Protein 7L79 (pdb70)

B-factor: mean 54.46, std 20.37, range [23.33, 165.48]

CATH classification: 2.60.40.10 (+1 more: 2.60.40.10)

Foldseek 3Di:
DWAKAKDAAAEAAFQAKDKMKIKIADDQQQQWKKWKWWQAPPDGIDTAWIARQNVGDTGGDPVQVPFKGKGKDQDDPDRGIIMIMIMGGRDDQVRFTWMKMFIADRPQRVHDDGDYIYPTYTYHHAPDDFDAWDKDKFAAADPDDDPWKGKIWIKTDFGDDDDKDKDKPVPPDDPFKDWDDWDQDPNRGIITIIMGIGTPVCQAPDWMWMWMADPVNRDTDIDTHHYDD/DKAKEKPDQEAAEAFQAKDKIKIFIPWFQFQQKWKWFDAPPDDTHTQDGSQFHGDPPHDPQWGKDDHTTMIMIMGRRHDPVRFGKMKMWGDSDPPIDIYPIYGYAYDDDFFFWDKDKDWADPVVLVVWKTKIKIKTPFGDDPDKDKWKAFVHNTDPPQKDKDKDDQDPPSSTIMMMMIRMDTSVVVVVTFKIKMWMDDPPDPDIDIDIDTVPDD/DWAKAKDAAEEAAFQAKDKMKIKIFDDQQQQWKKWKWWQAPPDGIDTAWIFRQNVTRIDGDPVCVPFKDKGKADDPVDRGIIMIMIMGGRDDQVRFTWMKMFTADPPVRVHDDGDDIYPTYGYGHAPDDFDAWDKDWFAWPDALPPFAKIKIWIKTDFGDDDDKDKDKPNPPDDPQKDKDDWDQDPNRGIITMIMGIGTSNCAVVDWIWMWIAGPSNRDTDIGTHHHDD/DKAKAKDDQEAADAQQAKDKIKIFIPWFQFQQKWKWWDAPPDDIDTADGSQFRGDPPHDPQWGKHDGTTMIMIMRGGDDDVRQGKMKMWGDSDPPIDIYPIHGYAHDDPFFFWDKDKDWADPVCLVVFKTKIKIKTPFGDDPDKDKWKAFVHHTDPDQKDKDKDQQDPPRRGIMMMMIGMDTSVVVVVTWKIKMWMDDPPDPDIDIDIDTPPDD

Radius of gyration: 44.67 Å; Cα contacts (8 Å, |Δi|>4): 2335; chains: 4; bounding box: 60×96×119 Å

Nearest PDB structures (foldseek):
  7ll1-assembly1_H  TM=9.710E-01  e=4.798E-39  Homo sapiens
  5jxa-assembly1_H  TM=9.216E-01  e=2.874E-33  Homo sapiens
  6ol5-assembly1_H  TM=9.231E-01  e=3.135E-31  Homo sapiens
  5tpp-assembly1_H  TM=8.191E-01  e=1.118E-31  Homo sapiens
  5tqa-assembly2_A  TM=5.759E-01  e=7.400E-32  Homo sapiens

Solvent-accessible surface area: 39904 Å² total; per-residue (Å²): 170,29,102,8,86,14,26,44,80,39,88,64,75,48,34,28,52,0,63,1,30,2,125,3,28,40,23,67,1,39,76,36,10,0,1,0,1,3,23,22,116,77,158,18,21,43,12,0,0,26,0,38,2,91,70,24,91,68,94,31,11,149,130,1,100,79,52,4,42,4,134,66,86,62,63,200,193,54,76,40,82,6,16,1,36,0,29,0,125,70,1,112,101,87,1,20,9,55,1,4,0,1,9,0,15,102,69,57,56,92,17,2,2,2,36,45,33,0,104,7,2,44,3,27,11,7,84,39,91,79,87,22,14,49,8,16,24,3,17,24,27,56,162,42,129,30,81,67,54,5,1,0,0,0,2,0,8,34,0,6,14,69,92,23,82,26,49,3,25,92,42,94,38,99,93,32,43,19,58,4,63,26,30,62,26,130,63,8,23,19,7,16,5,0,0,0,35,5,74,46,95,32,27,51,110,91,76,12,52,0,22,3,35,0,160,54,35,123,26,144,46,92,69,101,3,92,42,134,143,157,7,93,8,74,6,62,56,72,41,32,24,18,44,76,50,81,79,5,58,4,43,0,107,1,54,75,118,0,64,145,25,0,1,0,1,4,12,41,117,88,131,22,4,75,8,0,0,44,28,0,72,39,97,8,141,75,11,43,96,29,0,50,7,56,33,72,12,98,84,0,34,0,43,2,144,25,2,86,78,78,0,31,12,50,1,9,0,2,0,11,90,93,102,27,7,23,23,4,106,11,0,67,6,2,48,103,73,103,68,22,41,12,51,7,18,11,1,25,13,15,72,86,2,44,160,80,41,40,0,0,0,0,0,0,0,6,42,1,0,8,68,106,28,116,6,58,6,53,3,73,121,56,110,41,103,86,49,44,64,71,13,38,22,135,37,56,85,184,46,17,6,3,1,6,5,0,20,0,51,18,65,85,70,44,13,105,136,56,93,46,0,8,0,36,0,73,14,128,30,36,126,66,80,35,79,76,48,15,54,70,70,90,115,188,29,111,11,91,11,29,44,84,40,85,72,68,60,31,39,43,4,63,0,24,0,120,4,30,42,21,70,3,45,81,32,11,0,0,0,1,4,24,9,107,89,135,18,20,43,10,1,0,28,1,42,2,88,63,27,92,63,92,28,13,145,131,1,101,75,53,4,56,6,145,62,81,72,51,199,197,24,85,42,84,6,17,0,34,1,44,1,106,64,1,111,78,82,1,26,6,57,2,4,0,1,12,0,15,98,66,62,56,87,16,2,2,3,33,47,29,2,98,9,0,48,3,24,6,4,85,26,90,83,88,20,11,44,10,21,21,4,17,6,46,24,101,51,132,65,74,44,77,0,0,0,0,0,3,0,12,35,0,8,17,68,87,21,66,31,44,4,40,91,46,92,36,106,93,29,41,24,58,5,55,28,42,50,28,129,63,7,30,22,12,17,4,0,0,0,26,7,76,0,77,24,6,84,116,99,68,8,50,0,16,1,40,0,150,53,26,145,34,149,48,61,61,92,4,95,63,99,134,174,5,82,9,76,11,55,58,77,47,36,35,14,45,82,50,88,86,3,58,2,55,1,110,1,54,73,117,0,71,123,24,0,0,0,2,6,14,47,118,84,132,20,6,82,7,0,0,41,10,3,65,31,96,8,144,77,9,44,121,44,0,24,7,59,40,79,15,91,79,2,33,0,22,1,139,24,0,83,75,80,2,32,13,44,1,12,0,2,0,10,85,99,102,35,7,16,22,4,103,10,2,68,4,7,56,99,71,107,61,18,43,12,54,6,22,22,0,43,4,8,82,89,2,44,199,67,40,29,0,1,0,0,0,0,0,9,45,0,2,24,65,94,33,99,3,63,5,49,2,74,124,54,105,43,109,84,49,47,64,70,15,32,16,106,37,43,118,174,33,15,6,3,1,7,5,0,26,0,52,18,58,87,81,44,9,97,141,37,108,41,0,8,0,42,0,77,10,134,32,40,124,67,78,39,74,90,60,33,50,80,83,134,140

Structure (mmCIF, N/CA/C/O backbone):
data_7L79
#
_entry.id   7L79
#
_cell.length_a   62.792
_cell.length_b   135.950
_cell.length_c   136.908
_cell.angle_alpha   90.000
_cell.angle_beta   90.000
_cell.angle_gamma   90.000
#
_symmetry.space_group_name_H-M   'P 21 21 21'
#
loop_
_entity.id
_entity.type
_entity.pdbx_description
1 polymer 'Heavy chain of VRC40.01'
2 polymer 'Light chain of VRC40.01'
3 non-polymer 'ZINC ION'
4 water water
#
loop_
_atom_site.group_PDB
_atom_site.id
_atom_site.type_symbol
_atom_site.label_atom_id
_atom_site.label_alt_id
_atom_site.label_comp_id
_atom_site.label_asym_id
_atom_site.label_entity_id
_atom_site.label_seq_id
_atom_site.pdbx_PDB_ins_code
_atom_site.Cartn_x
_atom_site.Cartn_y
_atom_site.Cartn_z
_atom_site.occupancy
_atom_site.B_iso_or_equiv
_atom_site.auth_seq_id
_atom_site.auth_comp_id
_atom_site.auth_asym_id
_atom_site.auth_atom_id
_atom_site.pdbx_PDB_model_num
ATOM 1 N N . GLN A 1 1 ? -2.249 -10.613 11.031 1.00 62.55 1 GLN H N 1
ATOM 2 C CA . GLN A 1 1 ? -2.754 -11.205 12.263 1.00 66.78 1 GLN H CA 1
ATOM 3 C C . GLN A 1 1 ? -2.951 -10.154 13.361 1.00 65.86 1 GLN H C 1
ATOM 4 O O . GLN A 1 1 ? -3.999 -9.470 13.414 1.00 64.73 1 GLN H O 1
ATOM 10 N N . VAL A 1 2 ? -1.952 -10.020 14.247 1.00 48.89 2 VAL H N 1
ATOM 11 C CA . VAL A 1 2 ? -2.078 -9.109 15.389 1.00 42.95 2 VAL H CA 1
ATOM 12 C C . VAL A 1 2 ? -2.014 -7.668 14.909 1.00 44.76 2 VAL H C 1
ATOM 13 O O . VAL A 1 2 ? -1.200 -7.328 14.047 1.00 48.15 2 VAL H O 1
ATOM 17 N N . GLN A 1 3 ? -2.858 -6.809 15.467 1.00 54.19 3 GLN H N 1
ATOM 18 C CA . GLN A 1 3 ? -2.936 -5.436 15.022 1.00 53.81 3 GLN H CA 1
ATOM 19 C C . GLN A 1 3 ? -3.567 -4.638 16.159 1.00 49.51 3 GLN H C 1
ATOM 20 O O . GLN A 1 3 ? -4.566 -5.054 16.783 1.00 49.97 3 GLN H O 1
ATOM 26 N N . LEU A 1 4 ? -2.997 -3.455 16.361 1.00 37.07 4 LEU H N 1
ATOM 27 C CA . LEU A 1 4 ? -3.415 -2.479 17.365 1.00 35.16 4 LEU H CA 1
ATOM 28 C C . LEU A 1 4 ? -3.523 -1.132 16.675 1.00 38.89 4 LEU H C 1
ATOM 29 O O . LEU A 1 4 ? -2.492 -0.519 16.373 1.00 42.61 4 LEU H O 1
ATOM 34 N N . ILE A 1 5 ? -4.758 -0.684 16.422 1.00 44.55 5 ILE H N 1
ATOM 35 C CA . ILE A 1 5 ? -5.040 0.617 15.806 1.00 42.91 5 ILE H CA 1
ATOM 36 C C . ILE A 1 5 ? -5.432 1.601 16.899 1.00 41.62 5 ILE H C 1
ATOM 37 O O . ILE A 1 5 ? -6.279 1.287 17.740 1.00 47.71 5 ILE H O 1
ATOM 42 N N . GLN A 1 6 ? -4.840 2.791 16.891 1.00 33.07 6 GLN H N 1
ATOM 43 C CA . GLN A 1 6 ? -5.089 3.784 17.928 1.00 33.25 6 GLN H CA 1
ATOM 44 C C . GLN A 1 6 ? -5.782 5.005 17.330 1.00 37.09 6 GLN H C 1
ATOM 45 O O . GLN A 1 6 ? -6.004 5.099 16.119 1.00 40.05 6 GLN H O 1
ATOM 51 N N . SER A 1 7 ? -6.098 5.957 18.204 1.00 46.98 7 SER H N 1
ATOM 52 C CA . SER A 1 7 ? -6.766 7.182 17.799 1.00 46.96 7 SER H CA 1
ATOM 53 C C . SER A 1 7 ? -5.877 7.993 16.858 1.00 46.28 7 SER H C 1
ATOM 54 O O . SER A 1 7 ? -4.657 7.817 16.797 1.00 45.44 7 SER H O 1
ATOM 57 N N . GLY A 1 8 ? -6.501 8.906 16.126 1.00 48.89 8 GLY H N 1
ATOM 58 C CA . GLY A 1 8 ? -5.766 9.894 15.374 1.00 50.80 8 GLY H CA 1
ATOM 59 C C . GLY A 1 8 ? -5.221 10.962 16.300 1.00 53.83 8 GLY H C 1
ATOM 60 O O . GLY A 1 8 ? -5.657 11.098 17.450 1.00 60.56 8 GLY H O 1
ATOM 61 N N . PRO A 1 9 ? -4.265 11.750 15.817 1.00 34.34 9 PRO H N 1
ATOM 62 C CA . PRO A 1 9 ? -3.619 12.743 16.691 1.00 33.06 9 PRO H CA 1
ATOM 63 C C . PRO A 1 9 ? -4.616 13.776 17.207 1.00 33.39 9 PRO H C 1
ATOM 64 O O . PRO A 1 9 ? -5.457 14.276 16.459 1.00 34.31 9 PRO H O 1
ATOM 68 N N . GLN A 1 10 ? -4.513 14.103 18.498 1.00 33.94 10 GLN H N 1
ATOM 69 C CA . GLN A 1 10 ? -5.459 15.002 19.151 1.00 34.98 10 GLN H CA 1
ATOM 70 C C . GLN A 1 10 ? -4.756 16.251 19.685 1.00 40.24 10 GLN H C 1
ATOM 71 O O . GLN A 1 10 ? -3.578 16.213 20.050 1.00 40.75 10 GLN H O 1
ATOM 77 N N . PHE A 1 11 ? -5.489 17.368 19.736 1.00 41.33 11 PHE H N 1
ATOM 78 C CA . PHE A 1 11 ? -4.953 18.632 20.239 1.00 38.84 11 PHE H CA 1
ATOM 79 C C . PHE A 1 11 ? -5.875 19.172 21.322 1.00 41.39 11 PHE H C 1
ATOM 80 O O . PHE A 1 11 ? -7.038 19.481 21.050 1.00 46.45 11 PHE H O 1
ATOM 88 N N . LYS A 1 12 ? -5.356 19.300 22.538 1.00 39.95 12 LYS H N 1
ATOM 89 C CA . LYS A 1 12 ? -6.159 19.706 23.679 1.00 40.58 12 LYS H CA 1
ATOM 90 C C . LYS A 1 12 ? -5.551 20.938 24.336 1.00 40.04 12 LYS H C 1
ATOM 91 O O . LYS A 1 12 ? -4.337 21.159 24.289 1.00 39.59 12 LYS H O 1
ATOM 97 N N . THR A 1 13 ? -6.421 21.753 24.942 1.00 46.68 13 THR H N 1
ATOM 98 C CA . THR A 1 13 ? -5.942 22.910 25.679 1.00 49.37 13 THR H CA 1
ATOM 99 C C . THR A 1 13 ? -5.630 22.524 27.121 1.00 54.01 13 THR H C 1
ATOM 100 O O . THR A 1 13 ? -6.202 21.565 27.648 1.00 56.54 13 THR H O 1
ATOM 104 N N . PRO A 1 14 ? -4.735 23.258 27.785 1.00 55.70 14 PRO H N 1
ATOM 105 C CA . PRO A 1 14 ? -4.368 22.906 29.163 1.00 53.43 14 PRO H CA 1
ATOM 106 C C . PRO A 1 14 ? -5.593 22.737 30.051 1.00 54.19 14 PRO H C 1
ATOM 107 O O . PRO A 1 14 ? -6.612 23.411 29.879 1.00 56.40 14 PRO H O 1
ATOM 111 N N . GLY A 1 15 ? -5.475 21.831 31.025 1.00 39.41 15 GLY H N 1
ATOM 112 C CA . GLY A 1 15 ? -6.553 21.519 31.935 1.00 39.97 15 GLY H CA 1
ATOM 113 C C . GLY A 1 15 ? -7.583 20.553 31.400 1.00 39.34 15 GLY H C 1
ATOM 114 O O . GLY A 1 15 ? -8.379 20.021 32.183 1.00 39.84 15 GLY H O 1
ATOM 115 N N . ALA A 1 16 ? -7.596 20.303 30.097 1.00 37.08 16 ALA H N 1
ATOM 116 C CA . ALA A 1 16 ? -8.626 19.465 29.518 1.00 36.77 16 ALA H CA 1
ATOM 117 C C . ALA A 1 16 ? -8.287 17.995 29.711 1.00 35.48 16 ALA H C 1
ATOM 118 O O . ALA A 1 16 ? -7.212 17.624 30.195 1.00 34.77 16 ALA H O 1
ATOM 120 N N . SER A 1 17 ? -9.226 17.146 29.318 1.00 46.99 17 SER H N 1
ATOM 121 C CA . SER A 1 17 ? -9.043 15.707 29.341 1.00 48.72 17 SER H CA 1
ATOM 122 C C . SER A 1 17 ? -8.902 15.179 27.926 1.00 49.17 17 SER H C 1
ATOM 123 O O . SER A 1 17 ? -9.576 15.647 27.002 1.00 52.48 17 SER H O 1
ATOM 126 N N . VAL A 1 18 ? -8.034 14.190 27.781 1.00 32.32 18 VAL H N 1
ATOM 127 C CA . VAL A 1 18 ? -7.819 13.496 26.528 1.00 31.62 18 VAL H CA 1
ATOM 128 C C . VAL A 1 18 ? -8.121 12.021 26.738 1.00 31.22 18 VAL H C 1
ATOM 129 O O . VAL A 1 18 ? -7.867 11.452 27.805 1.00 31.03 18 VAL H O 1
ATOM 133 N N . THR A 1 19 ? -8.675 11.408 25.698 1.00 42.99 19 THR H N 1
ATOM 134 C CA . THR A 1 19 ? -8.937 9.978 25.669 1.00 40.20 19 THR H CA 1
ATOM 135 C C . THR A 1 19 ? -8.328 9.392 24.410 1.00 37.04 19 THR H C 1
ATOM 136 O O . THR A 1 19 ? -8.573 9.894 23.308 1.00 41.37 19 THR H O 1
ATOM 140 N N . VAL A 1 20 ? -7.558 8.324 24.575 1.00 34.35 20 VAL H N 1
ATOM 141 C CA . VAL A 1 20 ? -6.895 7.657 23.466 1.00 37.06 20 VAL H CA 1
ATOM 142 C C . VAL A 1 20 ? -7.369 6.215 23.453 1.00 39.73 20 VAL H C 1
ATOM 143 O O . VAL A 1 20 ? -7.074 5.439 24.373 1.00 45.33 20 VAL H O 1
ATOM 147 N N . SER A 1 21 ? -8.096 5.853 22.411 1.00 43.03 21 SER H N 1
ATOM 148 C CA . SER A 1 21 ? -8.636 4.512 22.305 1.00 42.65 21 SER H CA 1
ATOM 149 C C . SER A 1 21 ? -7.703 3.654 21.459 1.00 42.23 21 SER H C 1
ATOM 150 O O . SER A 1 21 ? -7.144 4.127 20.464 1.00 44.21 21 SER H O 1
ATOM 153 N N . CYS A 1 22 ? -7.545 2.392 21.861 1.00 43.90 22 CYS H N 1
ATOM 154 C CA . CYS A 1 22 ? -6.716 1.425 21.153 1.00 47.98 22 CYS H CA 1
ATOM 155 C C . CYS A 1 22 ? -7.558 0.181 20.903 1.00 49.96 22 CYS H C 1
ATOM 156 O O . CYS A 1 22 ? -8.038 -0.442 21.856 1.00 49.17 22 CYS H O 1
ATOM 159 N N . LYS A 1 23 ? -7.738 -0.173 19.625 1.00 52.03 23 LYS H N 1
ATOM 160 C CA . LYS A 1 23 ? -8.549 -1.320 19.220 1.00 50.36 23 LYS H CA 1
ATOM 161 C C . LYS A 1 23 ? -7.647 -2.491 18.842 1.00 53.36 23 LYS H C 1
ATOM 162 O O . LYS A 1 23 ? -6.918 -2.425 17.844 1.00 56.79 23 LYS H O 1
ATOM 168 N N . ALA A 1 24 ? -7.728 -3.571 19.620 1.00 33.78 24 ALA H N 1
ATOM 169 C CA . ALA A 1 24 ? -6.945 -4.778 19.391 1.00 34.17 24 ALA H CA 1
ATOM 170 C C . ALA A 1 24 ? -7.690 -5.760 18.492 1.00 35.79 24 ALA H C 1
ATOM 171 O O . ALA A 1 24 ? -8.923 -5.840 18.512 1.00 36.60 24 ALA H O 1
ATOM 173 N N . SER A 1 25 ? -6.919 -6.514 17.702 1.00 47.23 25 SER H N 1
ATOM 174 C CA . SER A 1 25 ? -7.451 -7.492 16.757 1.00 47.87 25 SER H CA 1
ATOM 175 C C . SER A 1 25 ? -6.435 -8.610 16.586 1.00 46.77 25 SER H C 1
ATOM 176 O O . SER A 1 25 ? -5.248 -8.450 16.887 1.00 46.87 25 SER H O 1
ATOM 179 N N . GLY A 1 26 ? -6.917 -9.749 16.085 1.00 40.42 26 GLY H N 1
ATOM 180 C CA . GLY A 1 26 ? -6.053 -10.833 15.657 1.00 41.42 26 GLY H CA 1
ATOM 181 C C . GLY A 1 26 ? -5.575 -11.772 16.741 1.00 41.15 26 GLY H C 1
ATOM 182 O O . GLY A 1 26 ? -4.671 -12.575 16.487 1.00 41.85 26 GLY H O 1
ATOM 183 N N . TYR A 1 27 ? -6.142 -11.705 17.938 1.00 40.33 27 TYR H N 1
ATOM 184 C CA . TYR A 1 27 ? -5.740 -12.609 19.006 1.00 40.26 27 TYR H CA 1
ATOM 185 C C . TYR A 1 27 ? -6.858 -12.639 20.036 1.00 40.14 27 TYR H C 1
ATOM 186 O O . TYR A 1 27 ? -7.808 -11.853 19.972 1.00 39.94 27 TYR H O 1
ATOM 195 N N . ILE A 1 28 ? -6.745 -13.570 20.981 1.00 40.47 28 ILE H N 1
ATOM 196 C CA . ILE A 1 28 ? -7.746 -13.653 22.040 1.00 40.57 28 ILE H CA 1
ATOM 197 C C . ILE A 1 28 ? -7.567 -12.445 22.949 1.00 38.80 28 ILE H C 1
ATOM 198 O O . ILE A 1 28 ? -6.557 -12.317 23.647 1.00 37.81 28 ILE H O 1
ATOM 203 N N . PHE A 1 29 ? -8.565 -11.567 22.952 1.00 41.25 29 PHE H N 1
ATOM 204 C CA . PHE A 1 29 ? -8.411 -10.278 23.612 1.00 40.12 29 PHE H CA 1
ATOM 205 C C . PHE A 1 29 ? -8.175 -10.432 25.110 1.00 40.71 29 PHE H C 1
ATOM 206 O O . PHE A 1 29 ? -7.339 -9.726 25.689 1.00 38.50 29 PHE H O 1
ATOM 214 N N . THR A 1 30 ? -8.899 -11.341 25.760 1.00 37.78 30 THR H N 1
ATOM 215 C CA . THR A 1 30 ? -8.857 -11.399 27.214 1.00 37.59 30 THR H CA 1
ATOM 216 C C . THR A 1 30 ? -7.684 -12.200 27.745 1.00 37.46 30 THR H C 1
ATOM 217 O O . THR A 1 30 ? -7.666 -12.539 28.933 1.00 37.72 30 THR H O 1
ATOM 221 N N . ASP A 1 31 ? -6.709 -12.517 26.907 1.00 52.03 31 ASP H N 1
ATOM 222 C CA . ASP A 1 31 ? -5.627 -13.401 27.306 1.00 55.04 31 ASP H CA 1
ATOM 223 C C . ASP A 1 31 ? -4.317 -12.663 27.561 1.00 50.74 31 ASP H C 1
ATOM 224 O O . ASP A 1 31 ? -3.347 -13.288 28.002 1.00 48.59 31 ASP H O 1
ATOM 229 N N . TYR A 1 32 ? -4.271 -11.353 27.324 1.00 35.53 32 TYR H N 1
ATOM 230 C CA . TYR A 1 32 ? -3.027 -10.602 27.402 1.00 33.89 32 TYR H CA 1
ATOM 231 C C . TYR A 1 32 ? -3.293 -9.225 28.000 1.00 33.81 32 TYR H C 1
ATOM 232 O O . TYR A 1 32 ? -4.339 -8.619 27.756 1.00 32.79 32 TYR H O 1
ATOM 241 N N . LEU A 1 33 ? -2.337 -8.734 28.784 1.00 42.16 33 LEU H N 1
ATOM 242 C CA . LEU A 1 33 ? -2.430 -7.389 29.335 1.00 41.07 33 LEU H CA 1
ATOM 243 C C . LEU A 1 33 ? -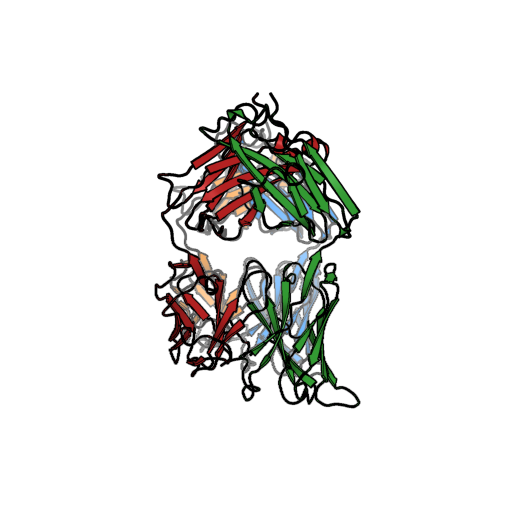1.980 -6.359 28.309 1.00 42.65 33 LEU H C 1
ATOM 244 O O . LEU A 1 33 ? -0.947 -6.532 27.651 1.00 43.02 33 LEU H O 1
ATOM 249 N N . ILE A 1 34 ? -2.745 -5.276 28.192 1.00 45.24 34 ILE H N 1
ATOM 250 C CA . ILE A 1 34 ? -2.367 -4.137 27.359 1.00 42.15 34 ILE H CA 1
ATOM 251 C C . ILE A 1 34 ? -1.606 -3.139 28.220 1.00 37.85 34 ILE H C 1
ATOM 252 O O . ILE A 1 34 ? -2.023 -2.822 29.341 1.00 37.88 34 ILE H O 1
ATOM 257 N N . HIS A 1 35 ? -0.492 -2.643 27.706 1.00 29.46 35 HIS H N 1
ATOM 258 C CA . HIS A 1 35 ? 0.265 -1.623 28.409 1.00 29.06 35 HIS H CA 1
ATOM 259 C C . HIS A 1 35 ? 0.199 -0.315 27.636 1.00 30.22 35 HIS H C 1
ATOM 260 O O . HIS A 1 35 ? -0.144 -0.281 26.449 1.00 33.65 35 HIS H O 1
ATOM 267 N N . TRP A 1 36 ? 0.509 0.770 28.340 1.00 28.19 36 TRP H N 1
ATOM 268 C CA . TRP A 1 36 ? 0.554 2.100 27.753 1.00 27.94 36 TRP H CA 1
ATOM 269 C C . TRP A 1 36 ? 1.895 2.733 28.068 1.00 28.59 36 TRP H C 1
ATOM 270 O O . TRP A 1 36 ? 2.336 2.735 29.223 1.00 28.15 36 TRP H O 1
ATOM 281 N N . VAL A 1 37 ? 2.522 3.282 27.039 1.00 32.06 37 VAL H N 1
ATOM 282 C CA . VAL A 1 37 ? 3.805 3.955 27.153 1.00 30.76 37 VAL H CA 1
ATOM 283 C C . VAL A 1 37 ? 3.729 5.257 26.373 1.00 31.85 37 VAL H C 1
ATOM 284 O O . VAL A 1 37 ? 3.247 5.284 25.235 1.00 32.58 37 VAL H O 1
ATOM 288 N N . ARG A 1 38 ? 4.230 6.323 26.991 1.00 37.94 38 ARG H N 1
ATOM 289 C CA . ARG A 1 38 ? 4.340 7.646 26.395 1.00 34.65 38 ARG H CA 1
ATOM 290 C C . ARG A 1 38 ? 5.765 7.868 25.905 1.00 33.80 38 ARG H C 1
ATOM 291 O O . ARG A 1 38 ? 6.725 7.539 26.609 1.00 32.06 38 ARG H O 1
ATOM 299 N N . LEU A 1 39 ? 5.902 8.400 24.684 1.00 28.60 39 LEU H N 1
ATOM 300 C CA . LEU A 1 39 ? 7.199 8.843 24.153 1.00 29.35 39 LEU H CA 1
ATOM 301 C C . LEU A 1 39 ? 7.205 10.369 24.063 1.00 29.75 39 LEU H C 1
ATOM 302 O O . LEU A 1 39 ? 6.560 10.947 23.187 1.00 29.78 39 LEU H O 1
ATOM 307 N N . VAL A 1 40 ? 7.935 11.012 24.965 1.00 48.65 40 VAL H N 1
ATOM 308 C CA . VAL A 1 40 ? 8.085 12.469 24.935 1.00 52.59 40 VAL H CA 1
ATOM 309 C C . VAL A 1 40 ? 9.255 12.819 24.018 1.00 58.94 40 VAL H C 1
ATOM 310 O O . VAL A 1 40 ? 10.340 12.237 24.171 1.00 61.74 40 VAL H O 1
ATOM 314 N N . PRO A 1 41 ? 9.106 13.797 23.108 1.00 97.46 41 PRO H N 1
ATOM 315 C CA . PRO A 1 41 ? 10.106 13.956 22.038 1.00 100.88 41 PRO H CA 1
ATOM 316 C C . PRO A 1 41 ? 11.539 14.109 22.532 1.00 101.50 41 PRO H C 1
ATOM 317 O O . PRO A 1 41 ? 12.421 13.346 22.122 1.00 100.02 41 PRO H O 1
ATOM 321 N N . GLY A 1 42 ? 11.787 15.097 23.394 1.00 72.08 42 GLY H N 1
ATOM 322 C CA . GLY A 1 42 ? 13.146 15.343 23.852 1.00 70.12 42 GLY H CA 1
ATOM 323 C C . GLY A 1 42 ? 13.652 14.274 24.802 1.00 68.81 42 GLY H C 1
ATOM 324 O O . GLY A 1 42 ? 14.753 13.744 24.626 1.00 68.50 42 GLY H O 1
ATOM 325 N N . LYS A 1 43 ? 12.856 13.942 25.822 1.00 83.00 43 LYS H N 1
ATOM 326 C CA . LYS A 1 43 ? 13.234 12.918 26.791 1.00 82.52 43 LYS H CA 1
ATOM 327 C C . LYS A 1 43 ? 13.105 11.523 26.193 1.00 88.51 43 LYS H C 1
ATOM 328 O O . LYS A 1 43 ? 13.256 11.347 24.979 1.00 96.28 43 LYS H O 1
ATOM 334 N N . GLY A 1 44 ? 12.810 10.527 27.025 1.00 57.24 44 GLY H N 1
ATOM 335 C CA . GLY A 1 44 ? 12.727 9.172 26.516 1.00 53.13 44 GLY H CA 1
ATOM 336 C C . GLY A 1 44 ? 11.346 8.551 26.565 1.00 48.49 44 GLY H C 1
ATOM 337 O O . GLY A 1 44 ? 10.349 9.163 26.161 1.00 45.53 44 GLY H O 1
ATOM 338 N N . LEU A 1 45 ? 11.288 7.318 27.056 1.00 31.43 45 LEU H N 1
ATOM 339 C CA . LEU A 1 45 ? 10.048 6.571 27.191 1.00 30.41 45 LEU H CA 1
ATOM 340 C C . LEU A 1 45 ? 9.574 6.578 28.636 1.00 30.17 45 LEU H C 1
ATOM 341 O O . LEU A 1 45 ? 10.375 6.581 29.575 1.00 30.85 45 LEU H O 1
ATOM 346 N N . GLU A 1 46 ? 8.254 6.553 28.799 1.00 35.38 46 GLU H N 1
ATOM 347 C CA . GLU A 1 46 ? 7.610 6.612 30.104 1.00 32.87 46 GLU H CA 1
ATOM 348 C C . GLU A 1 46 ? 6.488 5.587 30.154 1.00 32.08 46 GLU H C 1
ATOM 349 O O . GLU A 1 46 ? 5.650 5.538 29.250 1.00 31.57 46 GLU H O 1
ATOM 355 N N . TRP A 1 47 ? 6.465 4.776 31.203 1.00 28.89 47 TRP H N 1
ATOM 356 C CA . TRP A 1 47 ? 5.401 3.794 31.375 1.00 28.52 47 TRP H CA 1
ATOM 357 C C . TRP A 1 47 ? 4.242 4.456 32.106 1.00 28.50 47 TRP H C 1
ATOM 358 O O . TRP A 1 47 ? 4.437 5.092 33.149 1.00 28.99 47 TRP H O 1
ATOM 369 N N . LEU A 1 48 ? 3.049 4.341 31.537 1.00 32.96 48 LEU H N 1
ATOM 370 C CA . LEU A 1 48 ? 1.869 4.938 32.138 1.00 30.83 48 LEU H CA 1
ATOM 371 C C . LEU A 1 48 ? 1.152 3.933 33.026 1.00 35.68 48 LEU H C 1
ATOM 372 O O . LEU A 1 48 ? 0.928 4.193 34.213 1.00 40.11 48 LEU H O 1
ATOM 377 N N . GLY A 1 49 ? 0.834 2.767 32.478 1.00 43.22 49 GLY H N 1
ATOM 378 C CA . GLY A 1 49 ? 0.236 1.715 33.274 1.00 42.54 49 GLY H CA 1
ATOM 379 C C . GLY A 1 49 ? -0.146 0.545 32.398 1.00 40.88 49 GLY H C 1
ATOM 380 O O . GLY A 1 49 ? 0.318 0.416 31.264 1.00 44.23 49 GLY H O 1
ATOM 381 N N . ARG A 1 50 ? -1.022 -0.302 32.935 1.00 31.38 50 ARG H N 1
ATOM 382 C CA . ARG A 1 50 ? -1.423 -1.522 32.253 1.00 31.02 50 ARG H CA 1
ATOM 383 C C . ARG A 1 50 ? -2.800 -1.945 32.757 1.00 33.14 50 ARG H C 1
ATOM 384 O O . ARG A 1 50 ? -3.158 -1.680 33.908 1.00 33.77 50 ARG H O 1
ATOM 392 N N . ILE A 1 51 ? -3.570 -2.610 31.889 1.00 29.88 51 ILE H N 1
ATOM 393 C CA . ILE A 1 51 ? -4.942 -3.015 32.194 1.00 30.68 51 ILE H CA 1
ATOM 394 C C . ILE A 1 51 ? -5.107 -4.511 31.956 1.00 31.29 51 ILE H C 1
ATOM 395 O O . ILE A 1 51 ? -4.607 -5.054 30.965 1.00 31.05 51 ILE H O 1
ATOM 400 N N . ASN A 1 52 ? -5.829 -5.173 32.854 1.00 39.19 52 ASN H N 1
ATOM 401 C CA . ASN A 1 52 ? -6.149 -6.589 32.691 1.00 40.75 52 ASN H CA 1
ATOM 402 C C . ASN A 1 52 ? -7.420 -6.687 31.857 1.00 41.59 52 ASN H C 1
ATOM 403 O O . ASN A 1 52 ? -8.524 -6.474 32.362 1.00 42.39 52 ASN H O 1
ATOM 408 N N . THR A 1 53 ? -7.278 -7.017 30.571 1.00 33.44 53 THR H N 1
ATOM 409 C CA . THR A 1 53 ? -8.434 -6.878 29.690 1.00 33.98 53 THR H CA 1
ATOM 410 C C . THR A 1 53 ? -9.565 -7.826 30.044 1.00 35.47 53 THR H C 1
ATOM 411 O O . THR A 1 53 ? -10.671 -7.663 29.517 1.00 36.21 53 THR H O 1
ATOM 415 N N . ASN A 1 54 ? -9.323 -8.800 30.915 1.00 45.35 54 ASN H N 1
ATOM 416 C CA . ASN A 1 54 ? -10.366 -9.742 31.298 1.00 48.98 54 ASN H CA 1
ATOM 417 C C . ASN A 1 54 ? -11.228 -9.185 32.428 1.00 48.68 54 ASN H C 1
ATOM 418 O O . ASN A 1 54 ? -12.425 -8.939 32.246 1.00 44.72 54 ASN H O 1
ATOM 423 N N . ALA A 1 55 ? -10.625 -8.978 33.597 1.00 45.57 55 ALA H N 1
ATOM 424 C CA . ALA A 1 55 ? -11.339 -8.416 34.731 1.00 44.65 55 ALA H CA 1
ATOM 425 C C . ALA A 1 55 ? -11.439 -6.891 34.698 1.00 43.11 55 ALA H C 1
ATOM 426 O O . ALA A 1 55 ? -12.259 -6.330 35.429 1.00 42.57 55 ALA H O 1
ATOM 428 N N . GLY A 1 56 ? -10.645 -6.203 33.878 1.00 40.96 56 GLY H N 1
ATOM 429 C CA . GLY A 1 56 ? -10.721 -4.754 33.791 1.00 39.22 56 GLY H CA 1
ATOM 430 C C . GLY A 1 56 ? -9.934 -3.982 34.829 1.00 42.09 56 GLY H C 1
ATOM 431 O O . GLY A 1 56 ? -10.045 -2.747 34.870 1.00 44.07 56 GLY H O 1
ATOM 432 N N . LEU A 1 57 ? -9.140 -4.661 35.660 1.00 43.67 57 LEU H N 1
ATOM 433 C CA . LEU A 1 57 ? -8.363 -3.992 36.696 1.00 39.50 57 LEU H CA 1
ATOM 434 C C . LEU A 1 57 ? -7.262 -3.130 36.090 1.00 38.58 57 LEU H C 1
ATOM 435 O O . LEU A 1 57 ? -6.770 -3.383 34.988 1.00 37.64 57 LEU H O 1
ATOM 440 N N . MET A 1 58 ? -6.851 -2.123 36.850 1.00 51.65 58 MET H N 1
ATOM 441 C CA . MET A 1 58 ? -5.927 -1.096 36.396 1.00 50.35 58 MET H CA 1
ATOM 442 C C . MET A 1 58 ? -4.743 -1.005 37.358 1.00 51.09 58 MET H C 1
ATOM 443 O O . MET A 1 58 ? -4.916 -1.055 38.582 1.00 48.61 58 MET H O 1
ATOM 448 N N . TYR A 1 59 ? -3.535 -0.918 36.795 1.00 37.05 59 TYR H N 1
ATOM 449 C CA . TYR A 1 59 ? -2.294 -0.769 37.555 1.00 34.91 59 TYR H CA 1
ATOM 450 C C . TYR A 1 59 ? -1.490 0.339 36.893 1.00 31.88 59 TYR H C 1
ATOM 451 O O . TYR A 1 59 ? -1.166 0.244 35.707 1.00 33.92 59 TYR H O 1
ATOM 460 N N . LEU A 1 60 ? -1.188 1.394 37.639 1.00 33.17 60 LEU H N 1
ATOM 461 C CA . LEU A 1 60 ? -0.541 2.572 37.085 1.00 32.60 60 LEU H CA 1
ATOM 462 C C . LEU A 1 60 ? 0.668 2.921 37.928 1.00 33.13 60 LEU H C 1
ATOM 463 O O . LEU A 1 60 ? 0.748 2.568 39.107 1.00 36.96 60 LEU H O 1
ATOM 468 N N . SER A 1 61 ? 1.612 3.631 37.321 1.00 31.05 61 SER H N 1
ATOM 469 C CA . SER A 1 61 ? 2.739 4.105 38.106 1.00 31.76 61 SER H CA 1
ATOM 470 C C . SER A 1 61 ? 2.300 5.274 38.977 1.00 32.63 61 SER H C 1
ATOM 471 O O . SER A 1 61 ? 1.340 5.983 38.665 1.00 32.47 61 SER H O 1
ATOM 474 N N . HIS A 1 62 ? 3.012 5.473 40.085 1.00 39.62 62 HIS H N 1
ATOM 475 C CA . HIS A 1 62 ? 2.566 6.458 41.065 1.00 41.50 62 HIS H CA 1
ATOM 476 C C . HIS A 1 62 ? 2.355 7.830 40.430 1.00 43.91 62 HIS H C 1
ATOM 477 O O . HIS A 1 62 ? 1.392 8.536 40.757 1.00 46.04 62 HIS H O 1
ATOM 484 N N . LYS A 1 63 ? 3.234 8.217 39.506 1.00 42.23 63 LYS H N 1
ATOM 485 C CA . LYS A 1 63 ? 3.170 9.532 38.878 1.00 38.79 63 LYS H CA 1
ATOM 486 C C . LYS A 1 63 ? 1.804 9.842 38.272 1.00 36.22 63 LYS H C 1
ATOM 487 O O . LYS A 1 63 ? 1.530 11.009 37.968 1.00 35.20 63 LYS H O 1
ATOM 493 N N . PHE A 1 64 ? 0.934 8.845 38.105 1.00 41.27 64 PHE H N 1
ATOM 494 C CA . PHE A 1 64 ? -0.319 9.040 37.388 1.00 43.41 64 PHE H CA 1
ATOM 495 C C . PHE A 1 64 ? -1.576 8.618 38.143 1.00 45.95 64 PHE H C 1
ATOM 496 O O . PHE A 1 64 ? -2.676 8.922 37.666 1.00 45.81 64 PHE H O 1
ATOM 504 N N . GLU A 1 65 ? -1.462 7.930 39.279 1.00 42.00 65 GLU H N 1
ATOM 505 C CA . GLU A 1 65 ? -2.650 7.553 40.038 1.00 43.08 65 GLU H CA 1
ATOM 506 C C . GLU A 1 65 ? -3.488 8.789 40.351 1.00 45.24 65 GLU H C 1
ATOM 507 O O . GLU A 1 65 ? -2.972 9.802 40.831 1.00 47.05 65 GLU H O 1
ATOM 513 N N . GLY A 1 66 ? -4.788 8.706 40.069 1.00 53.01 66 GLY H N 1
ATOM 514 C CA . GLY A 1 66 ? -5.688 9.819 40.294 1.00 53.80 66 GLY H CA 1
ATOM 515 C C . GLY A 1 66 ? -5.805 10.792 39.138 1.00 54.22 66 GLY H C 1
ATOM 516 O O . GLY A 1 66 ? -6.713 11.638 39.145 1.00 56.40 66 GLY H O 1
ATOM 517 N N . ARG A 1 67 ? -4.917 10.700 38.147 1.00 42.80 67 ARG H N 1
ATOM 518 C CA . ARG A 1 67 ? -4.982 11.531 36.958 1.00 41.19 67 ARG H CA 1
ATOM 519 C C . ARG A 1 67 ? -5.316 10.760 35.686 1.00 42.97 67 ARG H C 1
ATOM 520 O O . ARG A 1 67 ? -5.502 11.390 34.639 1.00 46.47 67 ARG H O 1
ATOM 528 N N . LEU A 1 68 ? -5.419 9.434 35.741 1.00 42.71 68 LEU H N 1
ATOM 529 C CA . LEU A 1 68 ? -5.536 8.619 34.538 1.00 39.19 68 LEU H CA 1
ATOM 530 C C . LEU A 1 68 ? -6.347 7.368 34.843 1.00 34.97 68 LEU H C 1
ATOM 531 O O . LEU A 1 68 ? -6.190 6.763 35.908 1.00 35.06 68 LEU H O 1
ATOM 536 N N . ILE A 1 69 ? -7.205 6.980 33.905 1.00 32.57 69 ILE H N 1
ATOM 537 C CA . ILE A 1 69 ? -8.057 5.809 34.077 1.00 33.04 69 ILE H CA 1
ATOM 538 C C . ILE A 1 69 ? -8.032 4.987 32.796 1.00 32.24 69 ILE H C 1
ATOM 539 O O . ILE A 1 69 ? -8.197 5.530 31.698 1.00 31.88 69 ILE H O 1
ATOM 544 N N . LEU A 1 70 ? -7.828 3.682 32.937 1.00 36.82 70 LEU H N 1
ATOM 545 C CA . LEU A 1 70 ? -7.846 2.749 31.820 1.00 34.22 70 LEU H CA 1
ATOM 546 C C . LEU A 1 70 ? -9.133 1.943 31.880 1.00 35.89 70 LEU H C 1
ATOM 547 O O . LEU A 1 70 ? -9.520 1.461 32.949 1.00 37.87 70 LEU H O 1
ATOM 552 N N . ARG A 1 71 ? -9.796 1.806 30.738 1.00 44.95 71 ARG H N 1
ATOM 553 C CA . ARG A 1 71 ? -11.036 1.058 30.648 1.00 47.00 71 ARG H CA 1
ATOM 554 C C . ARG A 1 71 ? -10.995 0.220 29.387 1.00 50.68 71 ARG H C 1
ATOM 555 O O . ARG A 1 71 ? -10.494 0.671 28.352 1.00 55.13 71 ARG H O 1
ATOM 563 N N . ARG A 1 72 ? -11.525 -0.993 29.472 1.00 42.71 72 ARG H N 1
ATOM 564 C CA . ARG A 1 72 ? -11.575 -1.880 28.323 1.00 42.84 72 ARG H CA 1
ATOM 565 C C . ARG A 1 72 ? -13.019 -2.256 28.023 1.00 42.00 72 ARG H C 1
ATOM 566 O O . ARG A 1 72 ? -13.850 -2.345 28.929 1.00 42.19 72 ARG H O 1
ATOM 574 N N . VAL A 1 73 ? -13.316 -2.473 26.745 1.00 36.89 73 VAL H N 1
ATOM 575 C CA . VAL A 1 73 ? -14.609 -3.005 26.319 1.00 39.35 73 VAL H CA 1
ATOM 576 C C . VAL A 1 73 ? -14.364 -4.266 25.506 1.00 41.72 73 VAL H C 1
ATOM 577 O O . VAL A 1 73 ? -13.657 -4.228 24.490 1.00 43.77 73 VAL H O 1
ATOM 581 N N . VAL A 1 74 ? -14.953 -5.380 25.949 1.00 50.00 74 VAL H N 1
ATOM 582 C CA . VAL A 1 74 ? -14.810 -6.662 25.270 1.00 51.27 74 VAL H CA 1
ATOM 583 C C . VAL A 1 74 ? -15.995 -6.853 24.342 1.00 55.05 74 VAL H C 1
ATOM 584 O O . VAL A 1 74 ? -17.136 -6.488 24.672 1.00 54.15 74 VAL H O 1
ATOM 588 N N . ASP A 1 75 ? -15.729 -7.444 23.182 1.00 84.46 75 ASP H N 1
ATOM 589 C CA . ASP A 1 75 ? -16.719 -7.469 22.114 1.00 87.84 75 ASP H CA 1
ATOM 590 C C . ASP A 1 75 ? -17.713 -8.605 22.339 1.00 88.64 75 ASP H C 1
ATOM 591 O O . ASP A 1 75 ? -17.364 -9.778 22.246 1.00 88.95 75 ASP H O 1
ATOM 596 N N . TRP A 1 76 ? -18.942 -8.233 22.689 1.00 115.88 76 TRP H N 1
ATOM 597 C CA . TRP A 1 76 ? -20.205 -8.813 22.236 1.00 119.19 76 TRP H CA 1
ATOM 598 C C . TRP A 1 76 ? -19.973 -9.539 20.895 1.00 124.32 76 TRP H C 1
ATOM 599 O O . TRP A 1 76 ? -19.933 -8.898 19.820 1.00 130.09 76 TRP H O 1
ATOM 610 N N . ARG A 1 77 ? -19.735 -10.875 20.958 1.00 86.75 77 ARG H N 1
ATOM 611 C CA . ARG A 1 77 ? -19.732 -11.807 19.804 1.00 86.83 77 ARG H CA 1
ATOM 612 C C . ARG A 1 77 ? -18.448 -12.615 19.663 1.00 83.92 77 ARG H C 1
ATOM 613 O O . ARG A 1 77 ? -18.507 -13.794 19.316 1.00 85.08 77 ARG H O 1
ATOM 621 N N . THR A 1 78 ? -17.282 -12.020 19.910 1.00 89.59 78 THR H N 1
ATOM 622 C CA . THR A 1 78 ? -16.039 -12.681 19.522 1.00 89.33 78 THR H CA 1
ATOM 623 C C . THR A 1 78 ? -14.956 -12.375 20.530 1.00 86.46 78 THR H C 1
ATOM 624 O O . THR A 1 78 ? -14.911 -11.263 21.076 1.00 86.51 78 THR H O 1
ATOM 628 N N . PRO A 1 79 ? -14.029 -13.311 20.774 1.00 59.98 79 PRO H N 1
ATOM 629 C CA . PRO A 1 79 ? -12.931 -13.048 21.702 1.00 59.74 79 PRO H CA 1
ATOM 630 C C . PRO A 1 79 ? -11.697 -12.443 21.053 1.00 58.59 79 PRO H C 1
ATOM 631 O O . PRO A 1 79 ? -10.752 -12.099 21.775 1.00 59.63 79 PRO H O 1
ATOM 635 N N . SER A 1 80 ? -11.681 -12.290 19.728 1.00 54.95 80 SER H N 1
ATOM 636 C CA . SER A 1 80 ? -10.505 -11.822 19.007 1.00 54.10 80 SER H CA 1
ATOM 637 C C . SER A 1 80 ? -10.603 -10.355 18.599 1.00 53.03 80 SER H C 1
ATOM 638 O O . SER A 1 80 ? -9.998 -9.940 17.603 1.00 52.92 80 SER H O 1
ATOM 641 N N . LEU A 1 81 ? -11.325 -9.552 19.374 1.00 48.99 81 LEU H N 1
ATOM 642 C CA . LEU A 1 81 ? -11.477 -8.128 19.103 1.00 46.51 81 LEU H CA 1
ATOM 643 C C . LEU A 1 81 ? -11.796 -7.433 20.412 1.00 46.32 81 LEU H C 1
ATOM 644 O O . LEU A 1 81 ? -12.710 -7.858 21.125 1.00 52.14 81 LEU H O 1
ATOM 649 N N . GLY A 1 82 ? -11.040 -6.397 20.741 1.00 37.30 82 GLY H N 1
ATOM 650 C CA . GLY A 1 82 ? -11.364 -5.644 21.935 1.00 36.54 82 GLY H CA 1
ATOM 651 C C . GLY A 1 82 ? -10.798 -4.252 21.822 1.00 35.27 82 GLY H C 1
ATOM 652 O O . GLY A 1 82 ? -9.899 -3.995 21.019 1.00 34.76 82 GLY H O 1
ATOM 653 N N . THR A 1 83 ? -11.327 -3.345 22.632 1.00 40.84 83 THR H N 1
ATOM 654 C CA . THR A 1 83 ? -10.824 -1.980 22.623 1.00 41.19 83 THR H CA 1
ATOM 655 C C . THR A 1 83 ? -10.432 -1.578 24.034 1.00 39.56 83 THR H C 1
ATOM 656 O O . THR A 1 83 ? -11.158 -1.869 24.990 1.00 43.34 83 THR H O 1
ATOM 660 N N . VAL A 1 84 ? -9.282 -0.924 24.164 1.00 34.61 84 VAL H N 1
ATOM 661 C CA . VAL A 1 84 ? -8.828 -0.385 25.440 1.00 34.79 84 VAL H CA 1
ATOM 662 C C . VAL A 1 84 ? -8.698 1.123 25.296 1.00 37.23 84 VAL H C 1
ATOM 663 O O . VAL A 1 84 ? -8.016 1.610 24.388 1.00 36.66 84 VAL H O 1
ATOM 667 N N . ASN A 1 85 ? -9.359 1.859 26.181 1.00 54.60 85 ASN H N 1
ATOM 668 C CA . ASN A 1 85 ? -9.326 3.310 26.152 1.00 52.89 85 ASN H CA 1
ATOM 669 C C . ASN A 1 85 ? -8.510 3.837 27.323 1.00 52.26 85 ASN H C 1
ATOM 670 O O . ASN A 1 85 ? -8.472 3.240 28.402 1.00 50.54 85 ASN H O 1
ATOM 675 N N . MET A 1 86 ? -7.849 4.958 27.083 1.00 52.71 86 MET H N 1
ATOM 676 C CA . MET A 1 86 ? -7.062 5.664 28.078 1.00 53.16 86 MET H CA 1
ATOM 677 C C . MET A 1 86 ? -7.620 7.073 28.230 1.00 56.52 86 MET H C 1
ATOM 678 O O . MET A 1 86 ? -8.036 7.693 27.243 1.00 62.44 86 MET H O 1
ATOM 683 N N . GLU A 1 87 ? -7.651 7.578 29.465 1.00 46.21 87 GLU H N 1
ATOM 684 C CA . GLU A 1 87 ? -8.153 8.926 29.721 1.00 45.42 87 GLU H CA 1
ATOM 685 C C . GLU A 1 87 ? -7.301 9.621 30.772 1.00 44.83 87 GLU H C 1
ATOM 686 O O . GLU A 1 87 ? -7.255 9.175 31.922 1.00 48.32 87 GLU H O 1
ATOM 692 N N . LEU A 1 88 ? -6.687 10.740 30.387 1.00 33.16 88 LEU H N 1
ATOM 693 C CA . LEU A 1 88 ? -5.784 11.504 31.240 1.00 33.63 88 LEU H CA 1
ATOM 694 C C . LEU A 1 88 ? -6.348 12.907 31.446 1.00 35.62 88 LEU H C 1
ATOM 695 O O . LEU A 1 88 ? -6.504 13.663 30.479 1.00 36.91 88 LEU H O 1
ATOM 700 N N . ARG A 1 89 ? -6.621 13.268 32.701 1.00 56.04 89 ARG H N 1
ATOM 701 C CA . ARG A 1 89 ? -7.219 14.563 33.009 1.00 59.68 89 ARG H CA 1
ATOM 702 C C . ARG A 1 89 ? -6.156 15.636 33.247 1.00 61.47 89 ARG H C 1
ATOM 703 O O . ARG A 1 89 ? -5.000 15.348 33.568 1.00 62.55 89 ARG H O 1
ATOM 711 N N . ASN A 1 90 ? -6.585 16.893 33.103 1.00 47.06 90 ASN H N 1
ATOM 712 C CA . ASN A 1 90 ? -5.768 18.081 33.379 1.00 45.45 90 ASN H CA 1
ATOM 713 C C . ASN A 1 90 ? -4.417 18.007 32.670 1.00 46.73 90 ASN H C 1
ATOM 714 O O . ASN A 1 90 ? -3.352 17.969 33.292 1.00 47.55 90 ASN H O 1
ATOM 719 N N . VAL A 1 91 ? -4.472 17.995 31.337 1.00 43.74 91 VAL H N 1
ATOM 720 C CA . VAL A 1 91 ? -3.240 17.898 30.569 1.00 40.42 91 VAL H CA 1
ATOM 721 C C . VAL A 1 91 ? -2.500 19.229 30.622 1.00 42.32 91 VAL H C 1
ATOM 722 O O . VAL A 1 91 ? -3.104 20.304 30.724 1.00 42.77 91 VAL H O 1
ATOM 726 N N . ARG A 1 92 ? -1.173 19.154 30.544 1.00 43.91 92 ARG H N 1
ATOM 727 C CA . ARG A 1 92 ? -0.317 20.325 30.648 1.00 43.34 92 ARG H CA 1
ATOM 728 C C . ARG A 1 92 ? 0.890 20.127 29.736 1.00 42.86 92 ARG H C 1
ATOM 729 O O . ARG A 1 92 ? 1.075 19.067 29.126 1.00 38.61 92 ARG H O 1
ATOM 737 N N . SER A 1 93 ? 1.709 21.175 29.643 1.00 49.53 93 SER H N 1
ATOM 738 C CA . SER A 1 93 ? 2.892 21.203 28.791 1.00 46.96 93 SER H CA 1
ATOM 739 C C . SER A 1 93 ? 3.649 19.879 28.852 1.00 42.24 93 SER H C 1
ATOM 740 O O . SER A 1 93 ? 4.018 19.319 27.814 1.00 40.88 93 SER H O 1
ATOM 743 N N . ASP A 1 94 ? 3.848 19.350 30.063 1.00 64.07 94 ASP H N 1
ATOM 744 C CA . ASP A 1 94 ? 4.625 18.125 30.250 1.00 66.95 94 ASP H CA 1
ATOM 745 C C . ASP A 1 94 ? 3.964 16.891 29.647 1.00 65.57 94 ASP H C 1
ATOM 746 O O . ASP A 1 94 ? 4.605 15.838 29.597 1.00 62.75 94 ASP H O 1
ATOM 751 N N . ASP A 1 95 ? 2.724 16.986 29.169 1.00 43.95 95 ASP H N 1
ATOM 752 C CA . ASP A 1 95 ? 1.988 15.812 28.719 1.00 39.55 95 ASP H CA 1
ATOM 753 C C . ASP A 1 95 ? 1.983 15.633 27.205 1.00 36.59 95 ASP H C 1
ATOM 754 O O . ASP A 1 95 ? 1.664 14.536 26.732 1.00 35.86 95 ASP H O 1
ATOM 759 N N . SER A 1 96 ? 2.336 16.668 26.441 1.00 34.80 96 SER H N 1
ATOM 760 C CA . SER A 1 96 ? 2.486 16.526 24.998 1.00 34.66 96 SER H CA 1
ATOM 761 C C . SER A 1 96 ? 3.496 15.432 24.685 1.00 35.86 96 SER H C 1
ATOM 762 O O . SER A 1 96 ? 4.649 15.500 25.121 1.00 38.98 96 SER H O 1
ATOM 765 N N . ALA A 1 97 ? 3.068 14.430 23.923 1.00 36.02 97 ALA H N 1
ATOM 766 C CA . ALA A 1 97 ? 3.937 13.321 23.549 1.00 32.26 97 ALA H CA 1
ATOM 767 C C . ALA A 1 97 ? 3.140 12.368 22.666 1.00 30.96 97 ALA H C 1
ATOM 768 O O . ALA A 1 97 ? 1.942 12.557 22.434 1.00 31.26 97 ALA H O 1
ATOM 770 N N . ILE A 1 98 ? 3.826 11.344 22.173 1.00 34.26 98 ILE H N 1
ATOM 771 C CA . ILE A 1 98 ? 3.198 10.271 21.416 1.00 37.43 98 ILE H CA 1
ATOM 772 C C . ILE A 1 98 ? 2.838 9.163 22.392 1.00 40.96 98 ILE H C 1
ATOM 773 O O . ILE A 1 98 ? 3.719 8.600 23.051 1.00 43.85 98 ILE H O 1
ATOM 778 N N . TYR A 1 99 ? 1.550 8.846 22.489 1.00 39.69 99 TYR H N 1
ATOM 779 C CA . TYR A 1 99 ? 1.074 7.824 23.412 1.00 36.01 99 TYR H CA 1
ATOM 780 C C . TYR A 1 99 ? 0.898 6.516 22.662 1.00 36.09 99 TYR H C 1
ATOM 781 O O . TYR A 1 99 ? 0.097 6.433 21.724 1.00 39.08 99 TYR H O 1
ATOM 790 N N . PHE A 1 100 ? 1.639 5.501 23.087 1.00 37.63 100 PHE H N 1
ATOM 791 C CA . PHE A 1 100 ? 1.645 4.202 22.437 1.00 35.45 100 PHE H CA 1
ATOM 792 C C . PHE A 1 100 ? 0.884 3.174 23.251 1.00 32.77 100 PHE H C 1
ATOM 793 O O . PHE A 1 100 ? 0.775 3.246 24.477 1.00 31.98 100 PHE H O 1
ATOM 801 N N . CYS A 1 101 ? 0.411 2.172 22.537 1.00 43.08 101 CYS H N 1
ATOM 802 C CA . CYS A 1 101 ? -0.402 1.101 23.077 1.00 43.83 101 CYS H CA 1
ATOM 803 C C . CYS A 1 101 ? 0.242 -0.216 22.680 1.00 45.23 101 CYS H C 1
ATOM 804 O O . CYS A 1 101 ? 0.635 -0.379 21.520 1.00 50.73 101 CYS H O 1
ATOM 807 N N . GLY A 1 102 ? 0.369 -1.144 23.625 1.00 34.74 102 GLY H N 1
ATOM 808 C CA 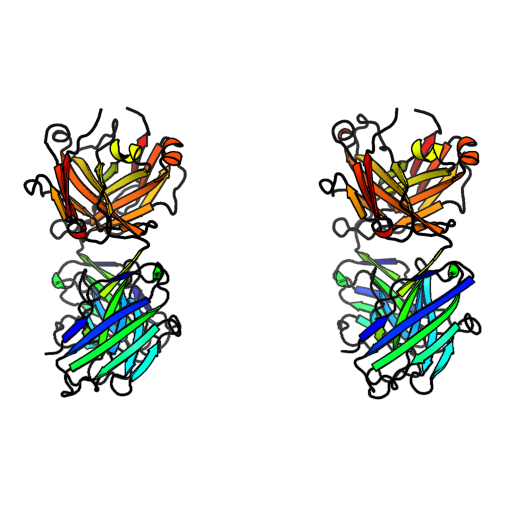. GLY A 1 102 ? 1.071 -2.375 23.316 1.00 37.04 102 GLY H CA 1
ATOM 809 C C . GLY A 1 102 ? 0.727 -3.497 24.264 1.00 40.40 102 GLY H C 1
ATOM 810 O O . GLY A 1 102 ? 0.358 -3.264 25.417 1.00 41.98 102 GLY H O 1
ATOM 811 N N . ARG A 1 103 ? 0.862 -4.730 23.773 1.00 36.90 103 ARG H N 1
ATOM 812 C CA . ARG A 1 103 ? 0.537 -5.912 24.558 1.00 35.36 103 ARG H CA 1
ATOM 813 C C . ARG A 1 103 ? 1.757 -6.819 24.680 1.00 38.99 103 ARG H C 1
ATOM 814 O O . ARG A 1 103 ? 2.667 -6.796 23.847 1.00 40.66 103 ARG H O 1
ATOM 822 N N . VAL A 1 104 ? 1.750 -7.635 25.731 1.00 46.05 104 VAL H N 1
ATOM 823 C CA . VAL A 1 104 ? 2.936 -8.382 26.124 1.00 46.46 104 VAL H CA 1
ATOM 824 C C . VAL A 1 104 ? 3.146 -9.576 25.199 1.00 47.29 104 VAL H C 1
ATOM 825 O O . VAL A 1 104 ? 2.249 -10.010 24.475 1.00 45.25 104 VAL H O 1
ATOM 829 N N . VAL A 1 105 ? 4.369 -10.111 25.230 1.00 42.04 105 VAL H N 1
ATOM 830 C CA . VAL A 1 105 ? 4.634 -11.424 24.658 1.00 40.23 105 VAL H CA 1
ATOM 831 C C . VAL A 1 105 ? 3.810 -12.486 25.386 1.00 41.38 105 VAL H C 1
ATOM 832 O O . VAL A 1 105 ? 3.524 -12.363 26.584 1.00 41.74 105 VAL H O 1
ATOM 836 N N . ASP A 1 106 ? 3.442 -13.551 24.659 1.00 50.05 106 ASP H N 1
ATOM 837 C CA . ASP A 1 106 ? 2.657 -14.642 25.238 1.00 50.95 106 ASP H CA 1
ATOM 838 C C . ASP A 1 106 ? 3.424 -15.291 26.387 1.00 54.71 106 ASP H C 1
ATOM 839 O O . ASP A 1 106 ? 4.568 -15.725 26.217 1.00 57.57 106 ASP H O 1
ATOM 844 N N . GLY A 1 107 ? 2.788 -15.351 27.559 1.00 47.34 107 GLY H N 1
ATOM 845 C CA . GLY A 1 107 ? 3.406 -15.869 28.760 1.00 44.72 107 GLY H CA 1
ATOM 846 C C . GLY A 1 107 ? 3.988 -14.831 29.700 1.00 47.02 107 GLY H C 1
ATOM 847 O O . GLY A 1 107 ? 4.439 -15.201 30.789 1.00 50.98 107 GLY H O 1
ATOM 848 N N . PHE A 1 108 ? 3.994 -13.550 29.326 1.00 36.10 108 PHE H N 1
ATOM 849 C CA . PHE A 1 108 ? 4.595 -12.491 30.134 1.00 35.16 108 PHE H CA 1
ATOM 850 C C . PHE A 1 108 ? 3.550 -11.517 30.685 1.00 35.33 108 PHE H C 1
ATOM 851 O O . PHE A 1 108 ? 3.808 -10.322 30.852 1.00 37.63 108 PHE H O 1
ATOM 859 N N . ASN A 1 109 ? 2.364 -12.031 31.020 1.00 41.74 109 ASN H N 1
ATOM 860 C CA . ASN A 1 109 ? 1.337 -11.189 31.627 1.00 38.34 109 ASN H CA 1
ATOM 861 C C . ASN A 1 109 ? 1.794 -10.569 32.944 1.00 40.68 109 ASN H C 1
ATOM 862 O O . ASN A 1 109 ? 1.303 -9.499 33.322 1.00 41.86 109 ASN H O 1
ATOM 867 N N . ALA A 1 110 ? 2.701 -11.231 33.666 1.00 43.59 110 ALA H N 1
ATOM 868 C CA . ALA A 1 110 ? 3.189 -10.737 34.946 1.00 41.46 110 ALA H CA 1
ATOM 869 C C . ALA A 1 110 ? 4.300 -9.713 34.803 1.00 44.15 110 ALA H C 1
ATOM 870 O O . ALA A 1 110 ? 4.694 -9.113 35.806 1.00 47.49 110 ALA H O 1
ATOM 872 N N . ALA A 1 111 ? 4.851 -9.545 33.604 1.00 36.28 111 ALA H N 1
ATOM 873 C CA . ALA A 1 111 ? 5.952 -8.642 33.337 1.00 37.33 111 ALA H CA 1
ATOM 874 C C . ALA A 1 111 ? 5.490 -7.586 32.318 1.00 37.90 111 ALA H C 1
ATOM 875 O O . ALA A 1 111 ? 4.294 -7.242 32.261 1.00 35.71 111 ALA H O 1
ATOM 877 N N . GLY A 1 112 ? 6.409 -7.084 31.500 1.00 62.23 112 GLY H N 1
ATOM 878 C CA . GLY A 1 112 ? 6.030 -6.098 30.505 1.00 62.96 112 GLY H CA 1
ATOM 879 C C . GLY A 1 112 ? 6.920 -5.889 29.300 1.00 60.37 112 GLY H C 1
ATOM 880 O O . GLY A 1 112 ? 7.146 -4.751 28.880 1.00 61.56 112 GLY H O 1
ATOM 881 N N . PRO A 1 113 ? 7.438 -6.975 28.721 1.00 39.42 113 PRO H N 1
ATOM 882 C CA . PRO A 1 113 ? 8.057 -6.888 27.390 1.00 38.57 113 PRO H CA 1
ATOM 883 C C . PRO A 1 113 ? 6.982 -6.840 26.321 1.00 38.14 113 PRO H C 1
ATOM 884 O O . PRO A 1 113 ? 6.279 -7.825 26.074 1.00 41.65 113 PRO H O 1
ATOM 888 N N . LEU A 1 114 ? 6.858 -5.687 25.663 1.00 32.71 114 LEU H N 1
ATOM 889 C CA . LEU A 1 114 ? 5.791 -5.437 24.700 1.00 34.89 114 LEU H CA 1
ATOM 890 C C . LEU A 1 114 ? 6.221 -5.852 23.295 1.00 38.25 114 LEU H C 1
ATOM 891 O O . LEU A 1 114 ? 7.198 -5.319 22.756 1.00 39.76 114 LEU H O 1
ATOM 896 N N . GLU A 1 115 ? 5.469 -6.775 22.688 1.00 37.13 115 GLU H N 1
ATOM 897 C CA . GLU A 1 115 ? 5.806 -7.284 21.362 1.00 39.04 115 GLU H CA 1
ATOM 898 C C . GLU A 1 115 ? 5.054 -6.586 20.234 1.00 37.30 115 GLU H C 1
ATOM 899 O O . GLU A 1 115 ? 5.592 -6.456 19.125 1.00 35.61 115 GLU H O 1
ATOM 905 N N . PHE A 1 116 ? 3.831 -6.134 20.495 1.00 32.82 116 PHE H N 1
ATOM 906 C CA . PHE A 1 116 ? 2.961 -5.546 19.484 1.00 32.89 116 PHE H CA 1
ATOM 907 C C . PHE A 1 116 ? 2.531 -4.158 19.935 1.00 31.71 116 PHE H C 1
ATOM 908 O O . PHE A 1 116 ? 2.069 -3.988 21.068 1.00 30.91 116 PHE H O 1
ATOM 916 N N . TRP A 1 117 ? 2.713 -3.166 19.054 1.00 36.02 117 TRP H N 1
ATOM 917 C CA . TRP A 1 117 ? 2.443 -1.764 19.345 1.00 31.87 117 TRP H CA 1
ATOM 918 C C . TRP A 1 117 ? 1.391 -1.220 18.386 1.00 33.53 117 TRP H C 1
ATOM 919 O O . TRP A 1 117 ? 1.225 -1.717 17.265 1.00 36.85 117 TRP H O 1
ATOM 930 N N . GLY A 1 118 ? 0.667 -0.191 18.847 1.00 38.50 118 GLY H N 1
ATOM 931 C CA . GLY A 1 118 ? -0.123 0.614 17.945 1.00 35.89 118 GLY H CA 1
ATOM 932 C C . GLY A 1 118 ? 0.729 1.650 17.237 1.00 36.74 118 GLY H C 1
ATOM 933 O O . GLY A 1 118 ? 1.859 1.941 17.623 1.00 38.42 118 GLY H O 1
ATOM 934 N N . GLN A 1 119 ? 0.173 2.223 16.172 1.00 33.15 119 GLN H N 1
ATOM 935 C CA . GLN A 1 119 ? 0.946 3.161 15.369 1.00 34.92 119 GLN H CA 1
ATOM 936 C C . GLN A 1 119 ? 1.395 4.379 16.171 1.00 36.21 119 GLN H C 1
ATOM 937 O O . GLN A 1 119 ? 2.313 5.087 15.742 1.00 36.32 119 GLN H O 1
ATOM 943 N N . GLY A 1 120 ? 0.790 4.628 17.333 1.00 37.32 120 GLY H N 1
ATOM 944 C CA . GLY A 1 120 ? 1.091 5.822 18.100 1.00 36.61 120 GLY H CA 1
ATOM 945 C C . GLY A 1 120 ? 0.043 6.907 17.936 1.00 36.47 120 GLY H C 1
ATOM 946 O O . GLY A 1 120 ? -0.515 7.091 16.849 1.00 35.96 120 GLY H O 1
ATOM 947 N N . SER A 1 121 ? -0.237 7.635 19.013 1.00 49.38 121 SER H N 1
ATOM 948 C CA . SER A 1 121 ? -1.256 8.682 19.009 1.00 49.99 121 SER H CA 1
ATOM 949 C C . SER A 1 121 ? -0.648 9.957 19.569 1.00 49.95 121 SER H C 1
ATOM 950 O O . SER A 1 121 ? -0.552 10.118 20.798 1.00 48.66 121 SER H O 1
ATOM 953 N N . PRO A 1 122 ? -0.225 10.879 18.710 1.00 34.86 122 PRO H N 1
ATOM 954 C CA . PRO A 1 122 ? 0.303 12.155 19.209 1.00 33.41 122 PRO H CA 1
ATOM 955 C C . PRO A 1 122 ? -0.821 12.976 19.825 1.00 32.30 122 PRO H C 1
ATOM 956 O O . PRO A 1 122 ? -1.906 13.088 19.251 1.00 35.35 122 PRO H O 1
ATOM 960 N N . VAL A 1 123 ? -0.568 13.536 21.006 1.00 29.78 123 VAL H N 1
ATOM 961 C CA . VAL A 1 123 ? -1.490 14.483 21.632 1.00 30.10 123 VAL H CA 1
ATOM 962 C C . VAL A 1 123 ? -0.686 15.711 22.046 1.00 30.55 123 VAL H C 1
ATOM 963 O O . VAL A 1 123 ? 0.186 15.625 22.920 1.00 30.33 123 VAL H O 1
ATOM 967 N N . ILE A 1 124 ? -0.960 16.846 21.409 1.00 43.48 124 ILE H N 1
ATOM 968 C CA . ILE A 1 124 ? -0.287 18.100 21.728 1.00 43.46 124 ILE H CA 1
ATOM 969 C C . ILE A 1 124 ? -1.210 18.935 22.591 1.00 44.31 124 ILE H C 1
ATOM 970 O O . ILE A 1 124 ? -2.413 19.041 22.322 1.00 48.44 124 ILE H O 1
ATOM 975 N N . VAL A 1 125 ? -0.649 19.537 23.624 1.00 38.79 125 VAL H N 1
ATOM 976 C CA . VAL A 1 125 ? -1.397 20.419 24.497 1.00 40.17 125 VAL H CA 1
ATOM 977 C C . VAL A 1 125 ? -0.939 21.840 24.228 1.00 42.24 125 VAL H C 1
ATOM 978 O O . VAL A 1 125 ? 0.161 22.237 24.631 1.00 43.45 125 VAL H O 1
ATOM 982 N N . SER A 1 126 ? -1.786 22.613 23.560 1.00 49.34 126 SER H N 1
ATOM 983 C CA . SER A 1 126 ? -1.476 24.002 23.281 1.00 49.63 126 SER H CA 1
ATOM 984 C C . SER A 1 126 ? -2.722 24.849 23.503 1.00 52.66 126 SER H C 1
ATOM 985 O O . SER A 1 126 ? -3.856 24.362 23.425 1.00 52.79 126 SER H O 1
ATOM 988 N N . SER A 1 127 ? -2.480 26.126 23.801 1.00 79.76 127 SER H N 1
ATOM 989 C CA . SER A 1 127 ? -3.534 27.122 23.994 1.00 81.35 127 SER H CA 1
ATOM 990 C C . SER A 1 127 ? -3.820 27.828 22.672 1.00 81.10 127 SER H C 1
ATOM 991 O O . SER A 1 127 ? -3.630 29.041 22.545 1.00 86.04 127 SER H O 1
ATOM 994 N N . ALA A 1 128 ? -4.256 27.066 21.668 1.00 49.85 128 ALA H N 1
ATOM 995 C CA . ALA A 1 128 ? -4.310 27.641 20.330 1.00 49.07 128 ALA H CA 1
ATOM 996 C C . ALA A 1 128 ? -5.204 26.843 19.392 1.00 49.91 128 ALA H C 1
ATOM 997 O O . ALA A 1 128 ? -5.312 25.617 19.492 1.00 50.24 128 ALA H O 1
ATOM 1004 N N . SER A 1 129 ? -5.797 27.568 18.443 1.00 72.71 129 SER H N 1
ATOM 1005 C CA . SER A 1 129 ? -6.597 27.004 17.370 1.00 73.08 129 SER H CA 1
ATOM 1006 C C . SER A 1 129 ? -5.804 27.032 16.063 1.00 67.87 129 SER H C 1
ATOM 1007 O O . SER A 1 129 ? -4.670 27.514 16.001 1.00 63.14 129 SER H O 1
ATOM 1015 N N . THR A 1 130 ? -6.423 26.514 15.002 1.00 62.09 130 THR H N 1
ATOM 1016 C CA . THR A 1 130 ? -5.739 26.384 13.722 1.00 61.63 130 THR H CA 1
ATOM 1017 C C . THR A 1 130 ? -5.327 27.758 13.208 1.00 60.57 130 THR H C 1
ATOM 1018 O O . THR A 1 130 ? -6.104 28.714 13.264 1.00 61.40 130 THR H O 1
ATOM 1029 N N . LYS A 1 131 ? -4.096 27.856 12.713 1.00 59.66 131 LYS H N 1
ATOM 1030 C CA . LYS A 1 131 ? -3.549 29.137 12.294 1.00 60.32 131 LYS H CA 1
ATOM 1031 C C . LYS A 1 131 ? -2.601 28.926 11.124 1.00 58.77 131 LYS H C 1
ATOM 1032 O O . LYS A 1 131 ? -1.942 27.888 11.016 1.00 56.98 131 LYS H O 1
ATOM 1051 N N . GLY A 1 132 ? -2.551 29.925 10.246 1.00 65.18 132 GLY H N 1
ATOM 1052 C CA . GLY A 1 132 ? -1.651 29.915 9.120 1.00 63.24 132 GLY H CA 1
ATOM 1053 C C . GLY A 1 132 ? -0.324 30.567 9.452 1.00 59.99 132 GLY H C 1
ATOM 1054 O O . GLY A 1 132 ? -0.238 31.485 10.276 1.00 56.66 132 GLY H O 1
ATOM 1058 N N . PRO A 1 133 ? 0.740 30.110 8.801 1.00 47.26 133 PRO H N 1
ATOM 1059 C CA . PRO A 1 133 ? 2.074 30.606 9.137 1.00 46.50 133 PRO H CA 1
ATOM 1060 C C . PRO A 1 133 ? 2.365 31.949 8.488 1.00 50.38 133 PRO H C 1
ATOM 1061 O O . PRO A 1 133 ? 1.799 32.313 7.454 1.00 53.73 133 PRO H O 1
ATOM 1072 N N . SER A 1 134 ? 3.238 32.700 9.150 1.00 47.56 134 SER H N 1
ATOM 1073 C CA . SER A 1 134 ? 3.881 33.878 8.585 1.00 45.15 134 SER H CA 1
ATOM 1074 C C . SER A 1 134 ? 5.282 33.475 8.140 1.00 41.77 134 SER H C 1
ATOM 1075 O O . SER A 1 134 ? 6.035 32.881 8.920 1.00 40.43 134 SER H O 1
ATOM 1083 N N . VAL A 1 135 ? 5.618 33.767 6.886 1.00 39.26 135 VAL H N 1
ATOM 1084 C CA . VAL A 1 135 ? 6.868 33.318 6.278 1.00 38.79 135 VAL H CA 1
ATOM 1085 C C . VAL A 1 135 ? 7.758 34.529 6.046 1.00 39.29 135 VAL H C 1
ATOM 1086 O O . VAL A 1 135 ? 7.405 35.428 5.273 1.00 40.51 135 VAL H O 1
ATOM 1099 N N . PHE A 1 136 ? 8.919 34.545 6.700 1.00 39.11 136 PHE H N 1
ATOM 1100 C CA . PHE A 1 136 ? 9.859 35.649 6.594 1.00 40.82 136 PHE H CA 1
ATOM 1101 C C . PHE A 1 136 ? 11.146 35.203 5.913 1.00 40.05 136 PHE H C 1
ATOM 1102 O O . PHE A 1 136 ? 11.604 34.077 6.120 1.00 38.56 136 PHE H O 1
ATOM 1119 N N . PRO A 1 137 ? 11.768 36.070 5.122 1.00 42.74 137 PRO H N 1
ATOM 1120 C CA . PRO A 1 137 ? 13.040 35.707 4.493 1.00 43.91 137 PRO H CA 1
ATOM 1121 C C . PRO A 1 137 ? 14.186 35.726 5.492 1.00 43.22 137 PRO H C 1
ATOM 1122 O O . PRO A 1 137 ? 14.211 36.514 6.440 1.00 45.22 137 PRO H O 1
ATOM 1133 N N . LEU A 1 138 ? 15.137 34.824 5.272 1.00 44.77 138 LEU H N 1
ATOM 1134 C CA . LEU A 1 138 ? 16.415 34.836 5.974 1.00 47.84 138 LEU H CA 1
ATOM 1135 C C . LEU A 1 138 ? 17.531 34.945 4.944 1.00 49.64 138 LEU H C 1
ATOM 1136 O O . LEU A 1 138 ? 17.673 34.064 4.089 1.00 50.20 138 LEU H O 1
ATOM 1152 N N . ALA A 1 139 ? 18.313 36.016 5.026 1.00 62.09 139 ALA H N 1
ATOM 1153 C CA . ALA A 1 139 ? 19.427 36.252 4.122 1.00 62.61 139 ALA H CA 1
ATOM 1154 C C . ALA A 1 139 ? 20.636 36.787 4.902 1.00 61.38 139 ALA H C 1
ATOM 1155 O O . ALA A 1 139 ? 20.477 37.335 5.988 1.00 57.22 139 ALA H O 1
ATOM 1162 N N . PRO A 1 140 ? 21.836 36.626 4.338 1.00 91.62 140 PRO H N 1
ATOM 1163 C CA . PRO A 1 140 ? 23.034 37.134 5.035 1.00 92.32 140 PRO H CA 1
ATOM 1164 C C . PRO A 1 140 ? 22.979 38.651 5.179 1.00 94.64 140 PRO H C 1
ATOM 1165 O O . PRO A 1 140 ? 22.472 39.363 4.307 1.00 97.02 140 PRO H O 1
ATOM 1176 N N . SER A 1 141 ? 23.490 39.138 6.311 1.00 76.83 141 SER H N 1
ATOM 1177 C CA . SER A 1 141 ? 23.308 40.531 6.693 1.00 77.68 141 SER H CA 1
ATOM 1178 C C . SER A 1 141 ? 24.140 41.457 5.805 1.00 81.90 141 SER H C 1
ATOM 1179 O O . SER A 1 141 ? 24.896 41.031 4.921 1.00 85.47 141 SER H O 1
ATOM 1187 N N . SER A 1 142 ? 23.951 42.758 6.041 1.00 127.99 142 SER H N 1
ATOM 1188 C CA . SER A 1 142 ? 24.411 43.758 5.091 1.00 131.60 142 SER H CA 1
ATOM 1189 C C . SER A 1 142 ? 25.903 43.647 4.872 1.00 133.98 142 SER H C 1
ATOM 1190 O O . SER A 1 142 ? 26.352 43.543 3.730 1.00 132.76 142 SER H O 1
ATOM 1198 N N . LYS A 1 143 ? 26.683 43.665 5.962 1.00 87.98 143 LYS H N 1
ATOM 1199 C CA . LYS A 1 143 ? 28.141 43.531 5.940 1.00 86.54 143 LYS H CA 1
ATOM 1200 C C . LYS A 1 143 ? 28.603 42.134 6.346 1.00 79.71 143 LYS H C 1
ATOM 1201 O O . LYS A 1 143 ? 29.564 41.976 7.105 1.00 78.96 143 LYS H O 1
ATOM 1220 N N . SER A 1 144 ? 27.940 41.088 5.876 1.00 73.94 144 SER H N 1
ATOM 1221 C CA . SER A 1 144 ? 28.317 39.723 6.225 1.00 73.03 144 SER H CA 1
ATOM 1222 C C . SER A 1 144 ? 29.149 39.137 5.088 1.00 77.64 144 SER H C 1
ATOM 1223 O O . SER A 1 144 ? 28.693 39.103 3.945 1.00 81.45 144 SER H O 1
ATOM 1226 N N . THR A 1 145 ? 30.360 38.684 5.383 1.00 95.43 145 THR H N 1
ATOM 1227 C CA . THR A 1 145 ? 31.120 37.904 4.418 1.00 96.85 145 THR H CA 1
ATOM 1228 C C . THR A 1 145 ? 30.889 36.436 4.725 1.00 94.48 145 THR H C 1
ATOM 1229 O O . THR A 1 145 ? 30.777 36.045 5.890 1.00 93.94 145 THR H O 1
ATOM 1233 N N . SER A 1 146 ? 30.748 35.634 3.679 1.00 100.76 146 SER H N 1
ATOM 1234 C CA . SER A 1 146 ? 30.784 34.178 3.818 1.00 102.00 146 SER H CA 1
ATOM 1235 C C . SER A 1 146 ? 31.761 33.677 2.765 1.00 102.56 146 SER H C 1
ATOM 1236 O O . SER A 1 146 ? 31.427 33.624 1.581 1.00 101.67 146 SER H O 1
ATOM 1239 N N . GLY A 1 147 ? 32.985 33.383 3.199 1.00 84.20 147 GLY H N 1
ATOM 1240 C CA . GLY A 1 147 ? 33.967 32.813 2.295 1.00 85.48 147 GLY H CA 1
ATOM 1241 C C . GLY A 1 147 ? 33.448 31.543 1.648 1.00 85.54 147 GLY H C 1
ATOM 1242 O O . GLY A 1 147 ? 32.837 30.690 2.299 1.00 82.82 147 GLY H O 1
ATOM 1246 N N . GLY A 1 148 ? 33.665 31.441 0.339 1.00 108.11 148 GLY H N 1
ATOM 1247 C CA . GLY A 1 148 ? 33.154 30.332 -0.439 1.00 108.37 148 GLY H CA 1
ATOM 1248 C C . GLY A 1 148 ? 31.658 30.395 -0.673 1.00 107.20 148 GLY H C 1
ATOM 1249 O O . GLY A 1 148 ? 31.184 31.117 -1.557 1.00 108.56 148 GLY H O 1
ATOM 1253 N N . THR A 1 149 ? 30.900 29.645 0.118 1.00 64.89 149 THR H N 1
ATOM 1254 C CA . THR A 1 149 ? 29.470 29.492 -0.098 1.00 59.70 149 THR H CA 1
ATOM 1255 C C . THR A 1 149 ? 28.675 30.337 0.891 1.00 55.54 149 THR H C 1
ATOM 1256 O O . THR A 1 149 ? 29.121 30.596 2.012 1.00 54.62 149 THR H O 1
ATOM 1267 N N . ALA A 1 150 ? 27.458 30.705 0.492 1.00 51.31 150 ALA H N 1
ATOM 1268 C CA . ALA A 1 150 ? 26.549 31.456 1.345 1.00 51.37 150 ALA H CA 1
ATOM 1269 C C . ALA A 1 150 ? 25.218 30.725 1.499 1.00 46.70 150 ALA H C 1
ATOM 1270 O O . ALA A 1 150 ? 24.927 29.736 0.817 1.00 46.55 150 ALA H O 1
ATOM 1277 N N . ALA A 1 151 ? 24.387 31.251 2.392 1.00 43.96 151 ALA H N 1
ATOM 1278 C CA . ALA A 1 151 ? 23.150 30.580 2.746 1.00 42.19 151 ALA H CA 1
ATOM 1279 C C . ALA A 1 151 ? 22.015 31.579 2.887 1.00 42.00 151 ALA H C 1
ATOM 1280 O O . ALA A 1 151 ? 22.218 32.770 3.125 1.00 42.78 151 ALA H O 1
ATOM 1286 N N . LEU A 1 152 ? 20.806 31.050 2.754 1.00 41.07 152 LEU H N 1
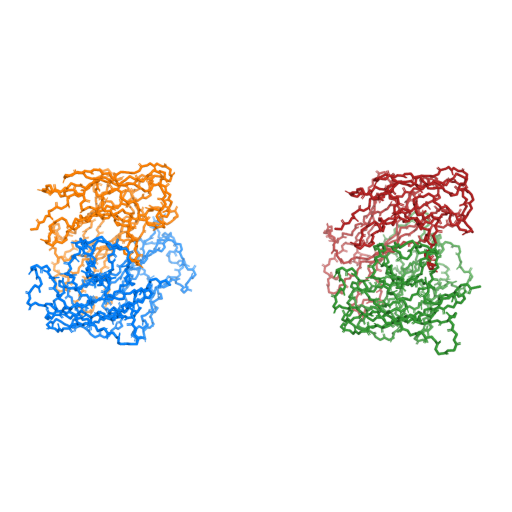ATOM 1287 C CA . LEU A 1 152 ? 19.581 31.819 2.892 1.00 40.84 152 LEU H CA 1
ATOM 1288 C C . LEU A 1 152 ? 18.465 30.838 3.222 1.00 39.41 152 LEU H C 1
ATOM 1289 O O . LEU A 1 152 ? 18.663 29.619 3.219 1.00 38.76 152 LEU H O 1
ATOM 1305 N N . GLY A 1 153 ? 17.282 31.368 3.494 1.00 39.10 153 GLY H N 1
ATOM 1306 C CA . GLY A 1 153 ? 16.172 30.480 3.758 1.00 38.68 153 GLY H CA 1
ATOM 1307 C C . GLY A 1 153 ? 14.889 31.217 4.065 1.00 41.23 153 GLY H C 1
ATOM 1308 O O . GLY A 1 153 ? 14.747 32.416 3.807 1.00 42.03 153 GLY H O 1
ATOM 1312 N N . CYS A 1 154 ? 13.946 30.444 4.602 1.00 51.51 154 CYS H N 1
ATOM 1313 C CA . CYS A 1 154 ? 12.627 30.910 4.996 1.00 51.13 154 CYS H CA 1
ATOM 1314 C C . CYS A 1 154 ? 12.385 30.489 6.434 1.00 49.98 154 CYS H C 1
ATOM 1315 O O . CYS A 1 154 ? 12.632 29.339 6.802 1.00 51.23 154 CYS H O 1
ATOM 1322 N N . LEU A 1 155 ? 11.934 31.430 7.248 1.00 35.83 155 LEU H N 1
ATOM 1323 C CA . LEU A 1 155 ? 11.451 31.133 8.588 1.00 35.03 155 LEU H CA 1
ATOM 1324 C C . LEU A 1 155 ? 9.930 31.043 8.510 1.00 35.37 155 LEU H C 1
ATOM 1325 O O . LEU A 1 155 ? 9.265 32.023 8.160 1.00 36.20 155 LEU H O 1
ATOM 1341 N N . VAL A 1 156 ? 9.385 29.863 8.801 1.00 34.90 156 VAL H N 1
ATOM 1342 C CA . VAL A 1 156 ? 7.943 29.625 8.783 1.00 35.38 156 VAL H CA 1
ATOM 1343 C C . VAL A 1 156 ? 7.457 29.688 10.225 1.00 35.11 156 VAL H C 1
ATOM 1344 O O . VAL A 1 156 ? 7.612 28.729 10.984 1.00 34.52 156 VAL H O 1
ATOM 1357 N N . LYS A 1 157 ? 6.804 30.783 10.595 1.00 39.09 157 LYS H N 1
ATOM 1358 C CA . LYS A 1 157 ? 6.586 31.101 11.997 1.00 41.23 157 LYS H CA 1
ATOM 1359 C C . LYS A 1 157 ? 5.110 31.061 12.381 1.00 42.77 157 LYS H C 1
ATOM 1360 O O . LYS A 1 157 ? 4.224 31.380 11.581 1.00 43.42 157 LYS H O 1
ATOM 1379 N N . ASP A 1 158 ? 4.872 30.658 13.629 1.00 56.35 158 ASP H N 1
ATOM 1380 C CA . ASP A 1 158 ? 3.596 30.829 14.327 1.00 57.22 158 ASP H CA 1
ATOM 1381 C C . ASP A 1 158 ? 2.443 30.185 13.552 1.00 57.99 158 ASP H C 1
ATOM 1382 O O . ASP A 1 158 ? 1.578 30.852 12.986 1.00 60.09 158 ASP H O 1
ATOM 1391 N N . TYR A 1 159 ? 2.453 28.854 13.559 1.00 44.53 159 TYR H N 1
ATOM 1392 C CA . TYR A 1 159 ? 1.421 28.069 12.899 1.00 46.02 159 TYR H CA 1
ATOM 1393 C C . TYR A 1 159 ? 1.049 26.889 13.787 1.00 47.58 159 TYR H C 1
ATOM 1394 O O . TYR A 1 159 ? 1.785 26.520 14.706 1.00 46.38 159 TYR H O 1
ATOM 1412 N N . PHE A 1 160 ? -0.122 26.303 13.499 1.00 53.82 160 PHE H N 1
ATOM 1413 C CA . PHE A 1 160 ? -0.730 25.264 14.321 1.00 52.70 160 PHE H CA 1
ATOM 1414 C C . PHE A 1 160 ? -1.953 24.723 13.588 1.00 51.44 160 PHE H C 1
ATOM 1415 O O . PHE A 1 160 ? -2.705 25.509 12.998 1.00 50.66 160 PHE H O 1
ATOM 1432 N N . PRO A 1 161 ? -2.170 23.392 13.547 1.00 42.67 161 PRO H N 1
ATOM 1433 C CA . PRO A 1 161 ? -1.269 22.337 14.023 1.00 41.74 161 PRO H CA 1
ATOM 1434 C C . PRO A 1 161 ? -0.191 22.008 12.993 1.00 43.28 161 PRO H C 1
ATOM 1435 O O . PRO A 1 161 ? -0.123 22.666 11.952 1.00 45.91 161 PRO H O 1
ATOM 1446 N N . GLU A 1 162 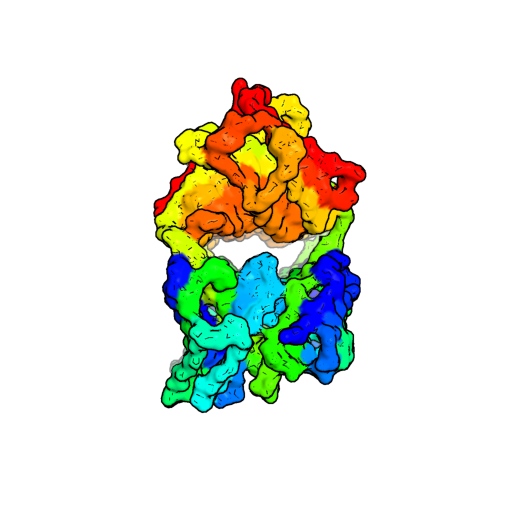? 0.640 21.008 13.280 1.00 54.20 162 GLU H N 1
ATOM 1447 C CA . GLU A 1 162 ? 1.499 20.439 12.261 1.00 53.33 162 GLU H CA 1
ATOM 1448 C C . GLU A 1 162 ? 0.652 19.703 11.222 1.00 56.77 162 GLU H C 1
ATOM 1449 O O . GLU A 1 162 ? -0.505 19.366 11.481 1.00 61.70 162 GLU H O 1
ATOM 1461 N N . PRO A 1 163 ? 1.213 19.426 10.035 1.00 51.92 163 PRO H N 1
ATOM 1462 C CA . PRO A 1 163 ? 2.564 19.777 9.602 1.00 47.44 163 PRO H CA 1
ATOM 1463 C C . PRO A 1 163 ? 2.563 20.794 8.469 1.00 47.80 163 PRO H C 1
ATOM 1464 O O . PRO A 1 163 ? 1.485 21.211 8.043 1.00 51.92 163 PRO H O 1
ATOM 1475 N N . VAL A 1 164 ? 3.751 21.173 7.986 1.00 44.91 164 VAL H N 1
ATOM 1476 C CA . VAL A 1 164 ? 3.889 22.015 6.804 1.00 48.08 164 VAL H CA 1
ATOM 1477 C C . VAL A 1 164 ? 4.833 21.340 5.814 1.00 48.74 164 VAL H C 1
ATOM 1478 O O . VAL A 1 164 ? 5.650 20.491 6.175 1.00 52.20 164 VAL H O 1
ATOM 1491 N N . THR A 1 165 ? 4.714 21.743 4.549 1.00 44.74 165 THR H N 1
ATOM 1492 C CA . THR A 1 165 ? 5.614 21.324 3.481 1.00 45.90 165 THR H CA 1
ATOM 1493 C C . THR A 1 165 ? 6.384 22.544 2.988 1.00 45.45 165 THR H C 1
ATOM 1494 O O . THR A 1 165 ? 5.836 23.649 2.925 1.00 48.02 165 THR H O 1
ATOM 1505 N N . VAL A 1 166 ? 7.655 22.355 2.649 1.00 51.80 166 VAL H N 1
ATOM 1506 C CA . VAL A 1 166 ? 8.496 23.468 2.224 1.00 52.12 166 VAL H CA 1
ATOM 1507 C C . VAL A 1 166 ? 9.376 22.986 1.080 1.00 54.02 166 VAL H C 1
ATOM 1508 O O . VAL A 1 166 ? 10.257 22.143 1.283 1.00 55.08 166 VAL H O 1
ATOM 1521 N N . SER A 1 167 ? 9.140 23.510 -0.113 1.00 53.40 167 SER H N 1
ATOM 1522 C CA . SER A 1 167 ? 10.011 23.263 -1.249 1.00 53.45 167 SER H CA 1
ATOM 1523 C C . SER A 1 167 ? 10.674 24.572 -1.654 1.00 53.12 167 SER H C 1
ATOM 1524 O O . SER A 1 167 ? 10.493 25.615 -1.019 1.00 51.19 167 SER H O 1
ATOM 1532 N N . TRP A 1 168 ? 11.452 24.516 -2.726 1.00 53.86 168 TRP H N 1
ATOM 1533 C CA . TRP A 1 168 ? 12.172 25.691 -3.180 1.00 55.12 168 TRP H CA 1
ATOM 1534 C C . TRP A 1 168 ? 12.168 25.740 -4.695 1.00 57.22 168 TRP H C 1
ATOM 1535 O O . TRP A 1 168 ? 12.411 24.727 -5.357 1.00 57.51 168 TRP H O 1
ATOM 1556 N N . ASN A 1 169 ? 11.920 26.930 -5.234 1.00 51.48 169 ASN H N 1
ATOM 1557 C CA . ASN A 1 169 ? 11.822 27.104 -6.677 1.00 53.22 169 ASN H CA 1
ATOM 1558 C C . ASN A 1 169 ? 10.870 26.062 -7.257 1.00 55.15 169 ASN H C 1
ATOM 1559 O O . ASN A 1 169 ? 11.127 25.462 -8.302 1.00 57.39 169 ASN H O 1
ATOM 1570 N N . SER A 1 170 ? 9.770 25.821 -6.540 1.00 62.86 170 SER H N 1
ATOM 1571 C CA . SER A 1 170 ? 8.742 24.866 -6.955 1.00 61.89 170 SER H CA 1
ATOM 1572 C C . SER A 1 170 ? 9.337 23.506 -7.308 1.00 63.15 170 SER H C 1
ATOM 1573 O O . SER A 1 170 ? 8.793 22.769 -8.135 1.00 67.76 170 SER H O 1
ATOM 1581 N N . GLY A 1 171 ? 10.462 23.157 -6.680 1.00 47.64 171 GLY H N 1
ATOM 1582 C CA . GLY A 1 171 ? 11.092 21.864 -6.847 1.00 47.56 171 GLY H CA 1
ATOM 1583 C C . GLY A 1 171 ? 12.417 21.912 -7.585 1.00 48.58 171 GLY H C 1
ATOM 1584 O O . GLY A 1 171 ? 13.289 21.069 -7.333 1.00 48.02 171 GLY H O 1
ATOM 1588 N N . ALA A 1 172 ? 12.592 22.886 -8.482 1.00 95.77 172 ALA H N 1
ATOM 1589 C CA . ALA A 1 172 ? 13.798 22.924 -9.301 1.00 99.66 172 ALA H CA 1
ATOM 1590 C C . ALA A 1 172 ? 15.064 22.971 -8.450 1.00 98.98 172 ALA H C 1
ATOM 1591 O O . ALA A 1 172 ? 16.117 22.490 -8.883 1.00 99.27 172 ALA H O 1
ATOM 1598 N N . LEU A 1 173 ? 14.990 23.538 -7.245 1.00 104.28 173 LEU H N 1
ATOM 1599 C CA . LEU A 1 173 ? 16.157 23.690 -6.381 1.00 100.72 173 LEU H CA 1
ATOM 1600 C C . LEU A 1 173 ? 16.053 22.702 -5.228 1.00 98.17 173 LEU H C 1
ATOM 1601 O O . LEU A 1 173 ? 15.157 22.811 -4.385 1.00 98.44 173 LEU H O 1
ATOM 1617 N N . THR A 1 174 ? 16.987 21.761 -5.181 1.00 82.91 174 THR H N 1
ATOM 1618 C CA . THR A 1 174 ? 16.975 20.721 -4.160 1.00 82.86 174 THR H CA 1
ATOM 1619 C C . THR A 1 174 ? 18.341 20.431 -3.559 1.00 82.17 174 THR H C 1
ATOM 1620 O O . THR A 1 174 ? 18.393 19.967 -2.414 1.00 79.63 174 THR H O 1
ATOM 1631 N N . SER A 1 175 ? 19.443 20.683 -4.262 1.00 71.45 175 SER H N 1
ATOM 1632 C CA . SER A 1 175 ? 20.765 20.393 -3.730 1.00 71.53 175 SER H CA 1
ATOM 1633 C C . SER A 1 175 ? 21.126 21.417 -2.663 1.00 68.01 175 SER H C 1
ATOM 1634 O O . SER A 1 175 ? 21.050 22.627 -2.900 1.00 66.72 175 SER H O 1
ATOM 1642 N N . GLY A 1 176 ? 21.526 20.930 -1.492 1.00 61.59 176 GLY H N 1
ATOM 1643 C CA . GLY A 1 176 ? 21.956 21.790 -0.410 1.00 58.87 176 GLY H CA 1
ATOM 1644 C C . GLY A 1 176 ? 20.861 22.218 0.538 1.00 55.44 176 GLY H C 1
ATOM 1645 O O . GLY A 1 176 ? 21.156 22.892 1.538 1.00 54.11 176 GLY H O 1
ATOM 1649 N N . VAL A 1 177 ? 19.624 21.834 0.270 1.00 49.14 177 VAL H N 1
ATOM 1650 C CA . VAL A 1 177 ? 18.489 22.217 1.093 1.00 47.76 177 VAL H CA 1
ATOM 1651 C C . VAL A 1 177 ? 18.527 21.476 2.418 1.00 46.72 177 VAL H C 1
ATOM 1652 O O . VAL A 1 177 ? 18.836 20.281 2.474 1.00 50.83 177 VAL H O 1
ATOM 1665 N N . HIS A 1 178 ? 18.184 22.185 3.489 1.00 43.79 178 HIS H N 1
ATOM 1666 C CA . HIS A 1 178 ? 17.949 21.579 4.798 1.00 42.27 178 HIS H CA 1
ATOM 1667 C C . HIS A 1 178 ? 16.659 22.203 5.351 1.00 41.37 178 HIS H C 1
ATOM 1668 O O . HIS A 1 178 ? 16.602 23.412 5.608 1.00 40.95 178 HIS H O 1
ATOM 1683 N N . THR A 1 179 ? 15.604 21.404 5.501 1.00 41.05 179 THR H N 1
ATOM 1684 C CA . THR A 1 179 ? 14.390 21.847 6.194 1.00 40.11 179 THR H CA 1
ATOM 1685 C C . THR A 1 179 ? 14.337 21.163 7.560 1.00 38.75 179 THR H C 1
ATOM 1686 O O . THR A 1 179 ? 14.399 19.937 7.629 1.00 38.95 179 THR H O 1
ATOM 1697 N N . PHE A 1 180 ? 14.225 21.949 8.650 1.00 37.49 180 PHE H N 1
ATOM 1698 C CA . PHE A 1 180 ? 14.518 21.422 9.987 1.00 36.28 180 PHE H CA 1
ATOM 1699 C C . PHE A 1 180 ? 13.256 20.984 10.714 1.00 35.63 180 PHE H C 1
ATOM 1700 O O . PHE A 1 180 ? 12.142 21.369 10.346 1.00 35.90 180 PHE H O 1
ATOM 1717 N N . PRO A 1 181 ? 13.394 20.154 11.747 1.00 34.85 181 PRO H N 1
ATOM 1718 C CA . PRO A 1 181 ? 12.212 19.746 12.509 1.00 34.29 181 PRO H CA 1
ATOM 1719 C C . PRO A 1 181 ? 11.565 20.950 13.176 1.00 33.51 181 PRO H C 1
ATOM 1720 O O . PRO A 1 181 ? 12.242 21.824 13.718 1.00 32.95 181 PRO H O 1
ATOM 1731 N N . ALA A 1 182 ? 10.241 21.007 13.110 1.00 44.19 182 ALA H N 1
ATOM 1732 C CA . ALA A 1 182 ? 9.531 22.088 13.774 1.00 45.36 182 ALA H CA 1
ATOM 1733 C C . ALA A 1 182 ? 9.781 22.027 15.277 1.00 46.31 182 ALA H C 1
ATOM 1734 O O . ALA A 1 182 ? 10.058 20.964 15.843 1.00 48.31 182 ALA H O 1
ATOM 1741 N N . VAL A 1 183 ? 9.690 23.193 15.914 1.00 40.80 183 VAL H N 1
ATOM 1742 C CA . VAL A 1 183 ? 9.802 23.337 17.360 1.00 38.25 183 VAL H CA 1
ATOM 1743 C C . VAL A 1 183 ? 8.521 23.983 17.871 1.00 36.37 183 VAL H C 1
ATOM 1744 O O . VAL A 1 183 ? 8.007 24.924 17.258 1.00 38.63 183 VAL H O 1
ATOM 1757 N N . LEU A 1 184 ? 8.011 23.487 18.994 1.00 41.09 184 LEU H N 1
ATOM 1758 C CA . LEU A 1 184 ? 6.824 24.058 19.618 1.00 43.00 184 LEU H CA 1
ATOM 1759 C C . LEU A 1 184 ? 7.243 25.132 20.614 1.00 44.45 184 LEU H C 1
ATOM 1760 O O . LEU A 1 184 ? 7.999 24.855 21.552 1.00 45.46 184 LEU H O 1
ATOM 1776 N N . GLN A 1 185 ? 6.736 26.346 20.418 1.00 39.10 185 GLN H N 1
ATOM 1777 C CA . GLN A 1 185 ? 7.092 27.497 21.236 1.00 37.92 185 GLN H CA 1
ATOM 1778 C C . GLN A 1 185 ? 6.225 27.571 22.495 1.00 39.64 185 GLN H C 1
ATOM 1779 O O . GLN A 1 185 ? 5.178 26.927 22.601 1.00 41.09 185 GLN H O 1
ATOM 1793 N N . SER A 1 186 ? 6.679 28.385 23.455 1.00 50.73 186 SER H N 1
ATOM 1794 C CA . SER A 1 186 ? 5.888 28.644 24.656 1.00 50.49 186 SER H CA 1
ATOM 1795 C C . SER A 1 186 ? 4.534 29.260 24.328 1.00 50.72 186 SER H C 1
ATOM 1796 O O . SER A 1 186 ? 3.634 29.240 25.175 1.00 49.43 186 SER H O 1
ATOM 1804 N N . SER A 1 187 ? 4.373 29.805 23.118 1.00 44.53 187 SER H N 1
ATOM 1805 C CA . SER A 1 187 ? 3.094 30.336 22.657 1.00 44.52 187 SER H CA 1
ATOM 1806 C C . SER A 1 187 ? 2.087 29.241 22.336 1.00 45.52 187 SER H C 1
ATOM 1807 O O . SER A 1 187 ? 0.916 29.551 22.083 1.00 42.42 187 SER H O 1
ATOM 1815 N N . GLY A 1 188 ? 2.512 27.979 22.337 1.00 46.95 188 GLY H N 1
ATOM 1816 C CA . GLY A 1 188 ? 1.677 26.904 21.849 1.00 46.07 188 GLY H CA 1
ATOM 1817 C C . GLY A 1 188 ? 1.579 26.837 20.347 1.00 44.81 188 GLY H C 1
ATOM 1818 O O . GLY A 1 188 ? 0.754 26.078 19.822 1.00 43.67 188 GLY H O 1
ATOM 1822 N N . LEU A 1 189 ? 2.394 27.620 19.645 1.00 34.96 189 LEU H N 1
ATOM 1823 C CA . LEU A 1 189 ? 2.416 27.672 18.193 1.00 36.13 189 LEU H CA 1
ATOM 1824 C C . LEU A 1 189 ? 3.756 27.156 17.681 1.00 33.85 189 LEU H C 1
ATOM 1825 O O . LEU A 1 189 ? 4.788 27.310 18.339 1.00 32.95 189 LEU H O 1
ATOM 1841 N N . TYR A 1 190 ? 3.731 26.546 16.500 1.00 45.13 190 TYR H N 1
ATOM 1842 C CA . TYR A 1 190 ? 4.917 25.927 15.929 1.00 45.65 190 TYR H CA 1
ATOM 1843 C C . TYR A 1 190 ? 5.712 26.921 15.090 1.00 41.85 190 TYR H C 1
ATOM 1844 O O . TYR A 1 190 ? 5.159 27.837 14.473 1.00 40.32 190 TYR H O 1
ATOM 1862 N N . SER A 1 191 ? 7.025 26.712 15.058 1.00 32.24 191 SER H N 1
ATOM 1863 C CA . SER A 1 191 ? 7.921 27.510 14.238 1.00 32.82 191 SER H CA 1
ATOM 1864 C C . SER A 1 191 ? 8.969 26.600 13.616 1.00 33.10 191 SER H C 1
ATOM 1865 O O . SER A 1 191 ? 9.515 25.718 14.286 1.00 32.51 191 SER H O 1
ATOM 1873 N N . LEU A 1 192 ? 9.261 26.840 12.337 1.00 45.84 192 LEU H N 1
ATOM 1874 C CA . LEU A 1 192 ? 10.138 25.980 11.557 1.00 43.30 192 LEU H CA 1
ATOM 1875 C C . LEU A 1 192 ? 10.984 26.833 10.620 1.00 40.65 192 LEU H C 1
ATOM 1876 O O . LEU A 1 192 ? 10.648 27.976 10.306 1.00 39.87 192 LEU H O 1
ATOM 1892 N N . SER A 1 193 ? 12.092 26.253 10.176 1.00 38.66 193 SER H N 1
ATOM 1893 C CA . SER A 1 193 ? 13.035 26.917 9.296 1.00 40.38 193 SER H CA 1
ATOM 1894 C C . SER A 1 193 ? 13.421 25.980 8.161 1.00 40.58 193 SER H C 1
ATOM 1895 O O . SER A 1 193 ? 13.468 24.758 8.326 1.00 40.39 193 SER H O 1
ATOM 1903 N N . SER A 1 194 ? 13.691 26.572 7.001 1.00 38.97 194 SER H N 1
ATOM 1904 C CA . SER A 1 194 ? 14.164 25.839 5.834 1.00 40.20 194 SER H CA 1
ATOM 1905 C C . SER A 1 194 ? 15.208 26.696 5.140 1.00 41.11 194 SER H C 1
ATOM 1906 O O . SER A 1 194 ? 14.889 27.782 4.646 1.00 41.72 194 SER H O 1
ATOM 1914 N N . VAL A 1 195 ? 16.448 26.218 5.112 1.00 41.29 195 VAL H N 1
ATOM 1915 C CA . VAL A 1 195 ? 17.559 26.979 4.564 1.00 42.16 195 VAL H CA 1
ATOM 1916 C C . VAL A 1 195 ? 18.159 26.196 3.408 1.00 43.54 195 VAL H C 1
ATOM 1917 O O . VAL A 1 195 ? 17.877 25.014 3.212 1.00 43.68 195 VAL H O 1
ATOM 1930 N N . VAL A 1 196 ? 19.002 26.877 2.641 1.00 52.76 196 VAL H N 1
ATOM 1931 C CA . VAL A 1 196 ? 19.673 26.243 1.516 1.00 53.12 196 VAL H CA 1
ATOM 1932 C C . VAL A 1 196 ? 21.053 26.855 1.342 1.00 49.53 196 VAL H C 1
ATOM 1933 O O . VAL A 1 196 ? 21.233 28.076 1.414 1.00 49.23 196 VAL H O 1
ATOM 1946 N N . THR A 1 197 ? 22.011 25.970 1.077 1.00 61.17 197 THR H N 1
ATOM 1947 C CA . THR A 1 197 ? 23.403 26.304 0.827 1.00 62.65 197 THR H CA 1
ATOM 1948 C C . THR A 1 197 ? 23.545 26.726 -0.641 1.00 64.34 197 THR H C 1
ATOM 1949 O O . THR A 1 197 ? 23.047 26.029 -1.532 1.00 64.35 197 THR H O 1
ATOM 1960 N N . VAL A 1 198 ? 24.185 27.866 -0.907 1.00 58.40 198 VAL H N 1
ATOM 1961 C CA . VAL A 1 198 ? 24.298 28.361 -2.289 1.00 60.42 198 VAL H CA 1
ATOM 1962 C C . VAL A 1 198 ? 25.582 29.148 -2.457 1.00 62.48 198 VAL H C 1
ATOM 1963 O O . VAL A 1 198 ? 26.062 29.818 -1.527 1.00 63.99 198 VAL H O 1
ATOM 1976 N N . PRO A 1 199 ? 26.128 29.154 -3.676 1.00 55.93 199 PRO H N 1
ATOM 1977 C CA . PRO A 1 199 ? 27.385 29.879 -3.922 1.00 57.07 199 PRO H CA 1
ATOM 1978 C C . PRO A 1 199 ? 27.243 31.382 -3.699 1.00 57.14 199 PRO H C 1
ATOM 1979 O O . PRO A 1 199 ? 26.195 31.981 -3.965 1.00 57.20 199 PRO H O 1
ATOM 1990 N N . SER A 1 200 ? 28.336 31.996 -3.221 1.00 67.67 200 SER H N 1
ATOM 1991 C CA . SER A 1 200 ? 28.311 33.417 -2.869 1.00 69.25 200 SER H CA 1
ATOM 1992 C C . SER A 1 200 ? 28.043 34.298 -4.084 1.00 71.44 200 SER H C 1
ATOM 1993 O O . SER A 1 200 ? 27.344 35.312 -3.978 1.00 71.52 200 SER H O 1
ATOM 2000 N N . SER A 1 201 ? 28.613 33.955 -5.239 1.00 65.41 201 SER H N 1
ATOM 2001 C CA . SER A 1 201 ? 28.341 34.735 -6.443 1.00 66.04 201 SER H CA 1
ATOM 2002 C C . SER A 1 201 ? 26.852 34.722 -6.785 1.00 65.37 201 SER H C 1
ATOM 2003 O O . SER A 1 201 ? 26.253 35.778 -7.025 1.00 65.94 201 SER H O 1
ATOM 2011 N N . SER A 1 202 ? 26.225 33.540 -6.761 1.00 90.12 202 SER H N 1
ATOM 2012 C CA . SER A 1 202 ? 24.829 33.418 -7.177 1.00 91.71 202 SER H CA 1
ATOM 2013 C C . SER A 1 202 ? 23.897 34.263 -6.317 1.00 92.40 202 SER H C 1
ATOM 2014 O O . SER A 1 202 ? 22.870 34.745 -6.811 1.00 92.77 202 SER H O 1
ATOM 2022 N N . LEU A 1 203 ? 24.211 34.428 -5.032 1.00 112.90 203 LEU H N 1
ATOM 2023 C CA . LEU A 1 203 ? 23.409 35.287 -4.170 1.00 109.44 203 LEU H CA 1
ATOM 2024 C C . LEU A 1 203 ? 23.361 36.697 -4.732 1.00 113.64 203 LEU H C 1
ATOM 2025 O O . LEU A 1 203 ? 24.392 37.365 -4.852 1.00 117.30 203 LEU H O 1
ATOM 2041 N N . GLY A 1 204 ? 22.159 37.154 -5.062 1.00 77.01 204 GLY H N 1
ATOM 2042 C CA . GLY A 1 204 ? 21.986 38.436 -5.704 1.00 76.88 204 GLY H CA 1
ATOM 2043 C C . GLY A 1 204 ? 21.800 38.375 -7.204 1.00 78.74 204 GLY H C 1
ATOM 2044 O O . GLY A 1 204 ? 21.633 39.428 -7.830 1.00 80.41 204 GLY H O 1
ATOM 2048 N N . THR A 1 205 ? 21.811 37.182 -7.800 1.00 100.72 205 THR H N 1
ATOM 2049 C CA . THR A 1 205 ? 21.683 37.067 -9.248 1.00 103.66 205 THR H CA 1
ATOM 2050 C C . THR A 1 205 ? 20.648 36.016 -9.634 1.00 101.28 205 THR H C 1
ATOM 2051 O O . THR A 1 205 ? 20.029 36.107 -10.700 1.00 100.82 205 THR H O 1
ATOM 2062 N N . GLN A 1 206 ? 20.460 35.012 -8.782 1.00 92.98 206 GLN H N 1
ATOM 2063 C CA . GLN A 1 206 ? 19.462 33.981 -9.011 1.00 94.62 206 GLN H CA 1
ATOM 2064 C C . GLN A 1 206 ? 18.221 34.240 -8.164 1.00 91.32 206 GLN H C 1
ATOM 2065 O O . GLN A 1 206 ? 18.299 34.778 -7.056 1.00 86.47 206 GLN H O 1
ATOM 2079 N N . THR A 1 207 ? 17.076 33.816 -8.698 1.00 87.37 207 THR H N 1
ATOM 2080 C CA . THR A 1 207 ? 15.790 33.920 -8.021 1.00 85.83 207 THR H CA 1
ATOM 2081 C C . THR A 1 207 ? 15.573 32.682 -7.154 1.00 81.52 207 THR H C 1
ATOM 2082 O O . THR A 1 207 ? 15.480 31.562 -7.671 1.00 81.63 207 THR H O 1
ATOM 2093 N N . TYR A 1 208 ? 15.499 32.888 -5.840 1.00 63.67 208 TYR H N 1
ATOM 2094 C CA . TYR A 1 208 ? 15.208 31.831 -4.877 1.00 62.60 208 TYR H CA 1
ATOM 2095 C C . TYR A 1 208 ? 13.883 32.146 -4.195 1.00 61.55 208 TYR H C 1
ATOM 2096 O O . TYR A 1 208 ? 13.685 33.258 -3.696 1.00 62.71 208 TYR H O 1
ATOM 2114 N N . ILE A 1 209 ? 12.976 31.174 -4.182 1.00 63.70 209 ILE H N 1
ATOM 2115 C CA . ILE A 1 209 ? 11.665 31.339 -3.562 1.00 63.24 209 ILE H CA 1
ATOM 2116 C C . ILE A 1 209 ? 11.325 30.062 -2.806 1.00 63.51 209 ILE H C 1
ATOM 2117 O O . ILE A 1 209 ? 11.447 28.959 -3.352 1.00 64.71 209 ILE H O 1
ATOM 2133 N N . CYS A 1 210 ? 10.900 30.205 -1.553 1.00 57.34 210 CYS H N 1
ATOM 2134 C CA . CYS A 1 210 ? 10.362 29.080 -0.804 1.00 56.52 210 CYS H CA 1
ATOM 2135 C C . CYS A 1 210 ? 8.866 28.943 -1.044 1.00 55.03 210 CYS H C 1
ATOM 2136 O O . CYS A 1 210 ? 8.130 29.935 -1.076 1.00 52.13 210 CYS H O 1
ATOM 2143 N N . ASN A 1 211 ? 8.425 27.701 -1.186 1.00 64.84 211 ASN H N 1
ATOM 2144 C CA . ASN A 1 211 ? 7.026 27.371 -1.435 1.00 65.05 211 ASN H CA 1
ATOM 2145 C C . ASN A 1 211 ? 6.482 26.638 -0.215 1.00 64.30 211 ASN H C 1
ATOM 2146 O O . ASN A 1 211 ? 6.801 25.466 0.005 1.00 63.87 211 ASN H O 1
ATOM 2157 N N . VAL A 1 212 ? 5.651 27.326 0.566 1.00 58.43 212 VAL H N 1
ATOM 2158 C CA . VAL A 1 212 ? 5.111 26.785 1.810 1.00 56.80 212 VAL H CA 1
ATOM 2159 C C . VAL A 1 212 ? 3.653 26.396 1.612 1.00 58.33 212 VAL H C 1
ATOM 2160 O O . VAL A 1 212 ? 2.899 27.080 0.905 1.00 55.94 212 VAL H O 1
ATOM 2173 N N . ASN A 1 213 ? 3.252 25.293 2.243 1.00 84.97 213 ASN H N 1
ATOM 2174 C CA . ASN A 1 213 ? 1.871 24.815 2.181 1.00 85.81 213 ASN H CA 1
ATOM 2175 C C . ASN A 1 213 ? 1.494 24.271 3.554 1.00 85.92 213 ASN H C 1
ATOM 2176 O O . ASN A 1 213 ? 1.907 23.169 3.929 1.00 86.99 213 ASN H O 1
ATOM 2187 N N . HIS A 1 214 ? 0.718 25.053 4.301 1.00 56.28 214 HIS H N 1
ATOM 2188 C CA . HIS A 1 214 ? 0.115 24.604 5.554 1.00 50.15 214 HIS H CA 1
ATOM 2189 C C . HIS A 1 214 ? -1.300 24.147 5.230 1.00 51.29 214 HIS H C 1
ATOM 2190 O O . HIS A 1 214 ? -2.250 24.928 5.284 1.00 49.68 214 HIS H O 1
ATOM 2205 N N . LYS A 1 215 ? -1.441 22.867 4.899 1.00 55.95 215 LYS H N 1
ATOM 2206 C CA . LYS A 1 215 ? -2.748 22.358 4.501 1.00 56.17 215 LYS H CA 1
ATOM 2207 C C . LYS A 1 215 ? -3.795 22.476 5.603 1.00 52.13 215 LYS H C 1
ATOM 2208 O O . LYS A 1 215 ? -4.968 22.730 5.275 1.00 51.53 215 LYS H O 1
ATOM 2227 N N . PRO A 1 216 ? -3.469 22.289 6.887 1.00 44.18 216 PRO H N 1
ATOM 2228 C CA . PRO A 1 216 ? -4.506 22.410 7.928 1.00 43.52 216 PRO H CA 1
ATOM 2229 C C . PRO A 1 216 ? -5.244 23.735 7.894 1.00 43.53 216 PRO H C 1
ATOM 2230 O O . PRO A 1 216 ? -6.431 23.790 8.244 1.00 43.77 216 PRO H O 1
ATOM 2241 N N . SER A 1 217 ? -4.574 24.804 7.466 1.00 55.76 217 SER H N 1
ATOM 2242 C CA . SER A 1 217 ? -5.146 26.141 7.432 1.00 54.43 217 SER H CA 1
ATOM 2243 C C . SER A 1 217 ? -5.471 26.605 6.023 1.00 55.04 217 SER H C 1
ATOM 2244 O O . SER A 1 217 ? -5.959 27.729 5.852 1.00 54.58 217 SER H O 1
ATOM 2252 N N . ASN A 1 218 ? -5.211 25.779 5.011 1.00 72.70 218 ASN H N 1
ATOM 2253 C CA . ASN A 1 218 ? -5.450 26.147 3.622 1.00 76.67 218 ASN H CA 1
ATOM 2254 C C . ASN A 1 218 ? -4.524 27.268 3.169 1.00 75.89 218 ASN H C 1
ATOM 2255 O O . ASN A 1 218 ? -4.854 28.029 2.257 1.00 76.28 218 ASN H O 1
ATOM 2266 N N . THR A 1 219 ? -3.369 27.388 3.812 1.00 59.46 219 THR H N 1
ATOM 2267 C CA . THR A 1 219 ? -2.424 28.458 3.530 1.00 58.39 219 THR H CA 1
ATOM 2268 C C . THR A 1 219 ? -1.394 27.969 2.524 1.00 59.38 219 THR H C 1
ATOM 2269 O O . THR A 1 219 ? -0.684 26.991 2.783 1.00 59.82 219 THR H O 1
ATOM 2280 N N . LYS A 1 220 ? -1.312 28.645 1.387 1.00 78.53 220 LYS H N 1
ATOM 2281 C CA . LYS A 1 220 ? -0.245 28.411 0.426 1.00 80.62 220 LYS H CA 1
ATOM 2282 C C . LYS A 1 220 ? 0.428 29.731 0.121 1.00 82.45 220 LYS H C 1
ATOM 2283 O O . LYS A 1 220 ? -0.248 30.723 -0.165 1.00 86.10 220 LYS H O 1
ATOM 2302 N N . VAL A 1 221 ? 1.756 29.732 0.138 1.00 66.44 221 VAL H N 1
ATOM 2303 C CA . VAL A 1 221 ? 2.505 30.974 0.059 1.00 64.22 221 VAL H CA 1
ATOM 2304 C C . VAL A 1 221 ? 3.829 30.720 -0.641 1.00 67.85 221 VAL H C 1
ATOM 2305 O O . VAL A 1 221 ? 4.431 29.650 -0.511 1.00 66.91 221 VAL H O 1
ATOM 2318 N N . ASP A 1 222 ? 4.267 31.722 -1.398 1.00 74.77 222 ASP H N 1
ATOM 2319 C CA . ASP A 1 222 ? 5.590 31.773 -2.001 1.00 72.20 222 ASP H CA 1
ATOM 2320 C C . ASP A 1 222 ? 6.235 33.095 -1.611 1.00 68.06 222 ASP H C 1
ATOM 2321 O O . ASP A 1 222 ? 5.587 34.145 -1.648 1.00 67.85 222 ASP H O 1
ATOM 2330 N N . LYS A 1 223 ? 7.500 33.042 -1.207 1.00 70.03 223 LYS H N 1
ATOM 2331 C CA . LYS A 1 223 ? 8.218 34.229 -0.765 1.00 71.58 223 LYS H CA 1
ATOM 2332 C C . LYS A 1 223 ? 9.592 34.251 -1.420 1.00 74.14 223 LYS H C 1
ATOM 2333 O O . LYS A 1 223 ? 10.330 33.262 -1.360 1.00 73.50 223 LYS H O 1
ATOM 2352 N N . LYS A 1 224 ? 9.914 35.371 -2.064 1.00 53.59 224 LYS H N 1
ATOM 2353 C CA . LYS A 1 224 ? 11.226 35.572 -2.660 1.00 54.56 224 LYS H CA 1
ATOM 2354 C C . LYS A 1 224 ? 12.197 36.049 -1.591 1.00 53.47 224 LYS H C 1
ATOM 2355 O O . LYS A 1 224 ? 11.900 36.985 -0.841 1.00 52.92 224 LYS H O 1
ATOM 2374 N N . VAL A 1 225 ? 13.340 35.375 -1.503 1.00 79.60 225 VAL H N 1
ATOM 2375 C CA . VAL A 1 225 ? 14.405 35.720 -0.568 1.00 79.35 225 VAL H CA 1
ATOM 2376 C C . VAL A 1 225 ? 15.440 36.540 -1.322 1.00 81.97 225 VAL H C 1
ATOM 2377 O O . VAL A 1 225 ? 15.877 36.149 -2.411 1.00 84.87 225 VAL H O 1
ATOM 2383 N N . GLU A 1 226 ? 15.836 37.680 -0.752 1.00 90.55 226 GLU H N 1
ATOM 2384 C CA . GLU A 1 226 ? 16.823 38.534 -1.393 1.00 91.97 226 GLU H CA 1
ATOM 2385 C C . GLU A 1 226 ? 17.693 39.206 -0.335 1.00 91.27 226 GLU H C 1
ATOM 2386 O O . GLU A 1 226 ? 17.162 39.701 0.678 1.00 88.61 226 GLU H O 1
ATOM 2398 N N . PRO A 1 227 ? 19.014 39.240 -0.527 1.00 103.26 227 PRO H N 1
ATOM 2399 C CA . PRO A 1 227 ? 19.868 40.037 0.367 1.00 103.76 227 PRO H CA 1
ATOM 2400 C C . PRO A 1 227 ? 19.713 41.523 0.074 1.00 102.99 227 PRO H C 1
ATOM 2401 O O . PRO A 1 227 ? 19.543 41.927 -1.079 1.00 102.37 227 PRO H O 1
ATOM 2412 N N . LYS A 1 228 ? 19.748 42.336 1.130 1.00 103.77 228 LYS H N 1
ATOM 2413 C CA . LYS A 1 228 ? 19.578 43.780 1.022 1.00 105.79 228 LYS H CA 1
ATOM 2414 C C . LYS A 1 228 ? 20.918 44.492 1.169 1.00 105.91 228 LYS H C 1
ATOM 2415 O O . LYS A 1 228 ? 21.879 43.953 1.726 1.00 104.09 228 LYS H O 1
ATOM 2434 N N . SER A 1 229 ? 20.968 45.721 0.656 1.00 100.27 229 SER H N 1
ATOM 2435 C CA . SER A 1 229 ? 22.171 46.546 0.722 1.00 99.84 229 SER H CA 1
ATOM 2436 C C . SER A 1 229 ? 21.831 47.988 1.093 1.00 100.90 229 SER H C 1
ATOM 2437 O O . SER A 1 229 ? 20.739 48.276 1.587 1.00 99.45 229 SER H O 1
ATOM 2445 N N . GLN B 2 1 ? 12.471 4.417 42.451 1.00 74.49 1 GLN L N 1
ATOM 2446 C CA . GLN B 2 1 ? 12.315 3.676 41.205 1.00 71.16 1 GLN L CA 1
ATOM 2447 C C . GLN B 2 1 ? 13.632 3.060 40.776 1.00 70.48 1 GLN L C 1
ATOM 2448 O O . GLN B 2 1 ? 14.701 3.533 41.150 1.00 77.83 1 GLN L O 1
ATOM 2454 N N . VAL B 2 2 ? 13.563 2.001 39.984 1.00 33.30 2 VAL L N 1
ATOM 2455 C CA . VAL B 2 2 ? 14.774 1.384 39.462 1.00 33.31 2 VAL L CA 1
ATOM 2456 C C . VAL B 2 2 ? 15.288 2.230 38.304 1.00 32.39 2 VAL L C 1
ATOM 2457 O O . VAL B 2 2 ? 14.651 2.301 37.247 1.00 30.89 2 VAL L O 1
ATOM 2461 N N . VAL B 2 3 ? 16.449 2.882 38.516 1.00 38.31 3 VAL L N 1
ATOM 2462 C CA . VAL B 2 3 ? 17.195 3.614 37.493 1.00 37.88 3 VAL L CA 1
ATOM 2463 C C . VAL B 2 3 ? 17.978 2.639 36.608 1.00 39.13 3 VAL L C 1
ATOM 2464 O O . VAL B 2 3 ? 18.570 1.651 37.085 1.00 46.25 3 VAL L O 1
ATOM 2468 N N . MET B 2 4 ? 17.982 2.937 35.305 1.00 34.49 4 MET L N 1
ATOM 2469 C CA . MET B 2 4 ? 18.671 2.178 34.259 1.00 37.13 4 MET L CA 1
ATOM 2470 C C . MET B 2 4 ? 19.581 3.141 33.486 1.00 42.75 4 MET L C 1
ATOM 2471 O O . MET B 2 4 ? 19.077 4.111 32.913 1.00 57.56 4 MET L O 1
ATOM 2476 N N . THR B 2 5 ? 20.906 2.870 33.499 1.00 48.41 5 THR L N 1
ATOM 2477 C CA . THR B 2 5 ? 21.881 3.774 32.883 1.00 47.25 5 THR L CA 1
ATOM 2478 C C . THR B 2 5 ? 22.463 3.125 31.632 1.00 49.26 5 THR L C 1
ATOM 2479 O O . THR B 2 5 ? 23.063 2.049 31.711 1.00 52.34 5 THR L O 1
ATOM 2483 N N . GLN B 2 6 ? 22.322 3.785 30.483 1.00 46.55 6 GLN L N 1
ATOM 2484 C CA . GLN B 2 6 ? 22.853 3.218 29.250 1.00 4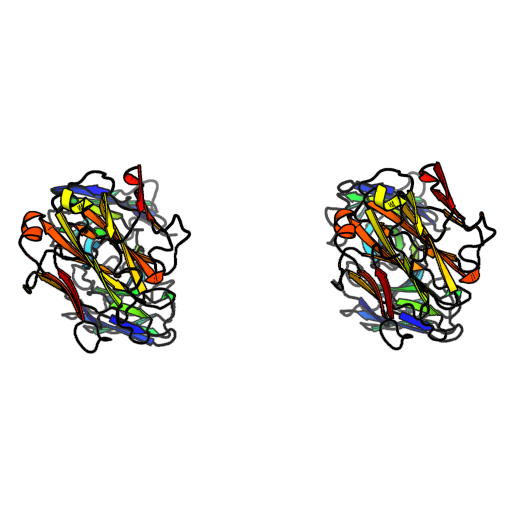5.65 6 GLN L CA 1
ATOM 2485 C C . GLN B 2 6 ? 24.176 3.861 28.870 1.00 49.23 6 GLN L C 1
ATOM 2486 O O . GLN B 2 6 ? 24.451 5.019 29.196 1.00 56.87 6 GLN L O 1
ATOM 2492 N N . SER B 2 7 ? 24.992 3.098 28.147 1.00 39.87 7 SER L N 1
ATOM 2493 C CA . SER B 2 7 ? 26.260 3.643 27.678 1.00 42.73 7 SER L CA 1
ATOM 2494 C C . SER B 2 7 ? 26.683 2.913 26.411 1.00 45.56 7 SER L C 1
ATOM 2495 O O . SER B 2 7 ? 26.405 1.714 26.276 1.00 48.35 7 SER L O 1
ATOM 2498 N N . PRO B 2 8 ? 27.298 3.609 25.448 1.00 43.57 8 PRO L N 1
ATOM 2499 C CA . PRO B 2 8 ? 27.438 5.069 25.496 1.00 43.54 8 PRO L CA 1
ATOM 2500 C C . PRO B 2 8 ? 26.139 5.792 25.117 1.00 38.79 8 PRO L C 1
ATOM 2501 O O . PRO B 2 8 ? 25.167 5.156 24.702 1.00 36.55 8 PRO L O 1
ATOM 2505 N N . ALA B 2 9 ? 26.124 7.115 25.285 1.00 38.76 9 ALA L N 1
ATOM 2506 C CA . ALA B 2 9 ? 24.992 7.902 24.807 1.00 39.65 9 ALA L CA 1
ATOM 2507 C C . ALA B 2 9 ? 24.916 7.878 23.287 1.00 43.29 9 ALA L C 1
ATOM 2508 O O . ALA B 2 9 ? 23.835 7.698 22.716 1.00 42.38 9 ALA L O 1
ATOM 2510 N N . THR B 2 10 ? 26.049 8.049 22.614 1.00 58.43 10 THR L N 1
ATOM 2511 C CA . THR B 2 10 ? 26.122 7.878 21.174 1.00 59.17 10 THR L CA 1
ATOM 2512 C C . THR B 2 10 ? 27.102 6.762 20.841 1.00 59.63 10 THR L C 1
ATOM 2513 O O . THR B 2 10 ? 27.977 6.410 21.637 1.00 62.90 10 THR L O 1
ATOM 2517 N N . LEU B 2 11 ? 26.933 6.197 19.648 1.00 43.59 11 LEU L N 1
ATOM 2518 C CA . LEU B 2 11 ? 27.773 5.090 19.198 1.00 41.09 11 LEU L CA 1
ATOM 2519 C C . LEU B 2 11 ? 27.849 5.162 17.673 1.00 41.88 11 LEU L C 1
ATOM 2520 O O . LEU B 2 11 ? 26.901 4.769 16.992 1.00 46.27 11 LEU L O 1
ATOM 2525 N N . SER B 2 12 ? 28.969 5.661 17.150 1.00 37.89 12 SER L N 1
ATOM 2526 C CA . SER B 2 12 ? 29.177 5.746 15.709 1.00 38.85 12 SER L CA 1
ATOM 2527 C C . SER B 2 12 ? 29.875 4.496 15.184 1.00 38.87 12 SER L C 1
ATOM 2528 O O . SER B 2 12 ? 30.857 4.025 15.770 1.00 40.06 12 SER L O 1
ATOM 2531 N N . LEU B 2 13 ? 29.376 3.976 14.062 1.00 40.51 13 LEU L N 1
ATOM 2532 C CA . LEU B 2 13 ? 29.945 2.781 13.453 1.00 40.61 13 LEU L CA 1
ATOM 2533 C C . LEU B 2 13 ? 29.648 2.781 11.960 1.00 44.06 13 LEU L C 1
ATOM 2534 O O . LEU B 2 13 ? 28.724 3.456 11.492 1.00 46.01 13 LEU L O 1
ATOM 2539 N N . SER B 2 14 ? 30.441 2.016 11.214 1.00 40.60 14 SER L N 1
ATOM 2540 C CA . SER B 2 14 ? 30.121 1.807 9.814 1.00 41.52 14 SER L CA 1
ATOM 2541 C C . SER B 2 14 ? 29.596 0.393 9.601 1.00 41.62 14 SER L C 1
ATOM 2542 O O . SER B 2 14 ? 29.791 -0.490 10.444 1.00 43.29 14 SER L O 1
ATOM 2545 N N . PRO B 2 15 ? 28.911 0.150 8.485 1.00 52.53 15 PRO L N 1
ATOM 2546 C CA . PRO B 2 15 ? 28.287 -1.161 8.264 1.00 48.57 15 PRO L CA 1
ATOM 2547 C C . PRO B 2 15 ? 29.311 -2.279 8.299 1.00 48.43 15 PRO L C 1
ATOM 2548 O O . PRO B 2 15 ? 30.354 -2.211 7.644 1.00 50.74 15 PRO L O 1
ATOM 2552 N N . GLY B 2 16 ? 28.999 -3.320 9.061 1.00 42.92 16 GLY L N 1
ATOM 2553 C CA . GLY B 2 16 ? 29.919 -4.424 9.213 1.00 43.90 16 GLY L CA 1
ATOM 2554 C C . GLY B 2 16 ? 30.516 -4.505 10.601 1.00 43.96 16 GLY L C 1
ATOM 2555 O O . GLY B 2 16 ? 30.621 -5.600 11.154 1.00 46.69 16 GLY L O 1
ATOM 2556 N N . GLU B 2 17 ? 30.907 -3.371 11.183 1.00 45.59 17 GLU L N 1
ATOM 2557 C CA . GLU B 2 17 ? 31.456 -3.392 12.531 1.00 42.75 17 GLU L CA 1
ATOM 2558 C C . GLU B 2 17 ? 30.436 -3.958 13.516 1.00 43.55 17 GLU L C 1
ATOM 2559 O O . GLU B 2 17 ? 29.231 -4.002 13.247 1.00 44.00 17 GLU L O 1
ATOM 2565 N N . THR B 2 18 ? 30.932 -4.398 14.674 1.00 37.60 18 THR L N 1
ATOM 2566 C CA . THR B 2 18 ? 30.074 -4.881 15.751 1.00 36.52 18 THR L CA 1
ATOM 2567 C C . THR B 2 18 ? 29.877 -3.806 16.811 1.00 34.91 18 THR L C 1
ATOM 2568 O O . THR B 2 18 ? 30.794 -3.039 17.117 1.00 37.96 18 THR L O 1
ATOM 2572 N N . ALA B 2 19 ? 28.676 -3.766 17.380 1.00 35.96 19 ALA L N 1
ATOM 2573 C CA . ALA B 2 19 ? 28.292 -2.762 18.357 1.00 36.56 19 ALA L CA 1
ATOM 2574 C C . ALA B 2 19 ? 27.890 -3.435 19.658 1.00 39.94 19 ALA L C 1
ATOM 2575 O O . ALA B 2 19 ? 27.513 -4.611 19.690 1.00 42.69 19 ALA L O 1
ATOM 2577 N N . ALA B 2 20 ? 27.952 -2.670 20.740 1.00 41.45 20 ALA L N 1
ATOM 2578 C CA . ALA B 2 20 ? 27.604 -3.219 22.045 1.00 36.12 20 ALA L CA 1
ATOM 2579 C C . ALA B 2 20 ? 27.059 -2.098 22.913 1.00 33.83 20 ALA L C 1
ATOM 2580 O O . ALA B 2 20 ? 27.820 -1.246 23.379 1.00 34.94 20 ALA L O 1
ATOM 2582 N N . VAL B 2 21 ? 25.750 -2.095 23.107 1.00 29.77 21 VAL L N 1
ATOM 2583 C CA . VAL B 2 21 ? 25.097 -1.223 24.071 1.00 29.48 21 VAL L CA 1
ATOM 2584 C C . VAL B 2 21 ? 24.987 -1.968 25.390 1.00 29.56 21 VAL L C 1
ATOM 2585 O O . VAL B 2 21 ? 24.582 -3.138 25.425 1.00 29.04 21 VAL L O 1
ATOM 2589 N N . SER B 2 22 ? 25.337 -1.294 26.477 1.00 43.47 22 SER L N 1
ATOM 2590 C CA . SER B 2 22 ? 25.203 -1.870 27.805 1.00 44.65 22 SER L CA 1
ATOM 2591 C C . SER B 2 22 ? 24.265 -1.022 28.649 1.00 46.54 22 SER L C 1
ATOM 2592 O O . SER B 2 22 ? 24.272 0.212 28.557 1.00 49.71 22 SER L O 1
ATOM 2595 N N . CYS B 2 23 ? 23.463 -1.698 29.472 1.00 52.25 23 CYS L N 1
ATOM 2596 C CA . CYS B 2 23 ? 22.460 -1.061 30.321 1.00 55.68 23 CYS L CA 1
ATOM 2597 C C . CYS B 2 23 ? 22.708 -1.493 31.758 1.00 52.78 23 CYS L C 1
ATOM 2598 O O . CYS B 2 23 ? 22.634 -2.686 32.067 1.00 54.82 23 CYS L O 1
ATOM 2601 N N . ARG B 2 24 ? 23.018 -0.537 32.624 1.00 43.48 24 ARG L N 1
ATOM 2602 C CA . ARG B 2 24 ? 23.241 -0.846 34.029 1.00 43.81 24 ARG L CA 1
ATOM 2603 C C . ARG B 2 24 ? 21.976 -0.564 34.831 1.00 43.91 24 ARG L C 1
ATOM 2604 O O . ARG B 2 24 ? 21.249 0.389 34.547 1.00 48.24 24 ARG L O 1
ATOM 2612 N N . ALA B 2 25 ? 21.702 -1.406 35.820 1.00 36.25 25 ALA L N 1
ATOM 2613 C CA . ALA B 2 25 ? 20.510 -1.259 36.646 1.00 37.18 25 ALA L CA 1
ATOM 2614 C C . ALA B 2 25 ? 20.898 -0.845 38.060 1.00 40.14 25 ALA L C 1
ATOM 2615 O O . ALA B 2 25 ? 21.932 -1.275 38.585 1.00 43.25 25 ALA L O 1
ATOM 2617 N N . SER B 2 26 ? 20.063 -0.005 38.678 1.00 39.79 26 SER L N 1
ATOM 2618 C CA . SER B 2 26 ? 20.380 0.470 40.017 1.00 40.44 26 SER L CA 1
ATOM 2619 C C . SER B 2 26 ? 20.259 -0.627 41.065 1.00 43.32 26 SER L C 1
ATOM 2620 O O . SER B 2 26 ? 20.736 -0.436 42.190 1.00 46.06 26 SER L O 1
ATOM 2623 N N . GLN B 2 27 ? 19.666 -1.770 40.718 1.00 49.46 27 GLN L N 1
ATOM 2624 C CA . GLN B 2 27 ? 19.567 -2.889 41.645 1.00 51.55 27 GLN L CA 1
ATOM 2625 C C . GLN B 2 27 ? 19.278 -4.171 40.880 1.00 50.41 27 GLN L C 1
ATOM 2626 O O . GLN B 2 27 ? 18.874 -4.148 39.715 1.00 51.57 27 GLN L O 1
ATOM 2632 N N . TYR B 2 28 ? 19.485 -5.293 41.569 1.00 40.82 28 TYR L N 1
ATOM 2633 C CA . TYR B 2 28 ? 19.307 -6.614 40.977 1.00 40.01 28 TYR L CA 1
ATOM 2634 C C . TYR B 2 28 ? 17.923 -6.752 40.354 1.00 37.77 28 TYR L C 1
ATOM 2635 O O . TYR B 2 28 ? 16.929 -6.240 40.879 1.00 37.59 28 TYR L O 1
ATOM 2644 N N . VAL B 2 29 ? 17.859 -7.482 39.236 1.00 37.84 29 VAL L N 1
ATOM 2645 C CA . VAL B 2 29 ? 16.606 -7.672 38.514 1.00 35.99 29 VAL L CA 1
ATOM 2646 C C . VAL B 2 29 ? 16.562 -8.978 37.722 1.00 40.30 29 VAL L C 1
ATOM 2647 O O . VAL B 2 29 ? 16.186 -8.960 36.542 1.00 40.31 29 VAL L O 1
ATOM 2651 N N . ASP B 2 30 ? 16.897 -10.117 38.361 1.00 53.25 30 ASP L N 1
ATOM 2652 C CA . ASP B 2 30 ? 16.911 -11.419 37.686 1.00 52.14 30 ASP L CA 1
ATOM 2653 C C . ASP B 2 30 ? 17.260 -11.163 36.221 1.00 49.13 30 ASP L C 1
ATOM 2654 O O . ASP B 2 30 ? 18.335 -10.637 35.913 1.00 45.90 30 ASP L O 1
ATOM 2659 N N . ARG B 2 31 ? 16.328 -11.425 35.317 1.00 47.62 31 ARG L N 1
ATOM 2660 C CA . ARG B 2 31 ? 16.585 -11.256 33.895 1.00 43.89 31 ARG L CA 1
ATOM 2661 C C . ARG B 2 31 ? 15.373 -10.615 33.222 1.00 39.20 31 ARG L C 1
ATOM 2662 O O . ARG B 2 31 ? 14.965 -10.998 32.124 1.00 40.25 31 ARG L O 1
ATOM 2670 N N . SER B 2 32 ? 14.791 -9.615 33.886 1.00 32.64 32 SER L N 1
ATOM 2671 C CA . SER B 2 32 ? 13.587 -8.931 33.400 1.00 35.82 32 SER L CA 1
ATOM 2672 C C . SER B 2 32 ? 13.953 -7.679 32.606 1.00 34.33 32 SER L C 1
ATOM 2673 O O . SER B 2 32 ? 13.541 -6.564 32.918 1.00 35.45 32 SER L O 1
ATOM 2676 N N . ILE B 2 33 ? 14.732 -7.885 31.551 1.00 27.86 33 ILE L N 1
ATOM 2677 C CA . ILE B 2 33 ? 15.283 -6.803 30.750 1.00 26.43 33 ILE L CA 1
ATOM 2678 C C . ILE B 2 33 ? 14.867 -6.998 29.303 1.00 25.60 33 ILE L C 1
ATOM 2679 O O . ILE B 2 33 ? 14.897 -8.119 28.782 1.00 25.86 33 ILE L O 1
ATOM 2684 N N . SER B 2 34 ? 14.491 -5.905 28.651 1.00 27.71 34 SER L N 1
ATOM 2685 C CA . SER B 2 34 ? 14.088 -5.938 27.255 1.00 28.24 34 SER L CA 1
ATOM 2686 C C . SER B 2 34 ? 14.850 -4.873 26.483 1.00 30.01 34 SER L C 1
ATOM 2687 O O . SER B 2 34 ? 15.351 -3.903 27.052 1.00 34.34 34 SER L O 1
ATOM 2690 N N . TRP B 2 35 ? 14.928 -5.053 25.171 1.00 23.33 35 TRP L N 1
ATOM 2691 C CA . TRP B 2 35 ? 15.568 -4.086 24.299 1.00 23.36 35 TRP L CA 1
ATOM 2692 C C . TRP B 2 35 ? 14.623 -3.716 23.160 1.00 24.00 35 TRP L C 1
ATOM 2693 O O . TRP B 2 35 ? 13.931 -4.579 22.603 1.00 24.14 35 TRP L O 1
ATOM 2704 N N . TYR B 2 36 ? 14.593 -2.422 22.829 1.00 33.40 36 TYR L N 1
ATOM 2705 C CA . TYR B 2 36 ? 13.717 -1.883 21.798 1.00 31.74 36 TYR L CA 1
ATOM 2706 C C . TYR B 2 36 ? 14.515 -1.048 20.802 1.00 33.31 36 TYR L C 1
ATOM 2707 O O . TYR B 2 36 ? 15.372 -0.251 21.191 1.00 32.41 36 TYR L O 1
ATOM 2716 N N . GLN B 2 37 ? 14.232 -1.242 19.519 1.00 24.44 37 GLN L N 1
ATOM 2717 C CA . GLN B 2 37 ? 14.745 -0.393 18.455 1.00 25.25 37 GLN L CA 1
ATOM 2718 C C . GLN B 2 37 ? 13.711 0.681 18.147 1.00 25.58 37 GLN L C 1
ATOM 2719 O O . GLN B 2 37 ? 12.510 0.402 18.112 1.00 25.51 37 GLN L O 1
ATOM 2725 N N . LEU B 2 38 ? 14.170 1.913 17.935 1.00 32.63 38 LEU L N 1
ATOM 2726 C CA . LEU B 2 38 ? 13.253 3.036 17.748 1.00 34.69 38 LEU L CA 1
ATOM 2727 C C . LEU B 2 38 ? 13.713 3.898 16.581 1.00 34.72 38 LEU L C 1
ATOM 2728 O O . LEU B 2 38 ? 14.855 4.365 16.563 1.00 34.75 38 LEU L O 1
ATOM 2733 N N . LYS B 2 39 ? 12.823 4.120 15.617 1.00 28.98 39 LYS L N 1
ATOM 2734 C CA . LYS B 2 39 ? 13.113 4.939 14.449 1.00 30.64 39 LYS L CA 1
ATOM 2735 C C . LYS B 2 39 ? 12.114 6.087 14.375 1.00 33.01 39 LYS L C 1
ATOM 2736 O O . LYS B 2 39 ? 11.010 6.007 14.920 1.00 33.91 39 LYS L O 1
ATOM 2742 N N . THR B 2 40 ? 12.507 7.171 13.702 1.00 54.32 40 THR L N 1
ATOM 2743 C CA . THR B 2 40 ? 11.654 8.356 13.676 1.00 56.75 40 THR L CA 1
ATOM 2744 C C . THR B 2 40 ? 10.296 8.030 13.070 1.00 54.91 40 THR L C 1
ATOM 2745 O O . THR B 2 40 ? 10.195 7.312 12.072 1.00 56.52 40 THR L O 1
ATOM 2749 N N . GLY B 2 41 ? 9.245 8.555 13.696 1.00 43.82 41 GLY L N 1
ATOM 2750 C CA . GLY B 2 41 ? 7.900 8.380 13.178 1.00 45.47 41 GLY L CA 1
ATOM 2751 C C . GLY B 2 41 ? 7.478 6.940 13.036 1.00 45.37 41 GLY L C 1
ATOM 2752 O O . GLY B 2 41 ? 6.714 6.616 12.120 1.00 47.25 41 GLY L O 1
ATOM 2753 N N . ARG B 2 42 ? 7.951 6.064 13.924 1.00 45.55 42 ARG L N 1
ATOM 2754 C CA . ARG B 2 42 ? 7.624 4.646 13.889 1.00 46.39 42 ARG L CA 1
ATOM 2755 C C . ARG B 2 42 ? 7.505 4.127 15.316 1.00 50.03 42 ARG L C 1
ATOM 2756 O O . ARG B 2 42 ? 8.078 4.691 16.251 1.00 56.39 42 ARG L O 1
ATOM 2764 N N . ALA B 2 43 ? 6.759 3.036 15.480 1.00 30.02 43 ALA L N 1
ATOM 2765 C CA . ALA B 2 43 ? 6.558 2.485 16.814 1.00 28.47 43 ALA L CA 1
ATOM 2766 C C . ALA B 2 43 ? 7.804 1.738 17.290 1.00 27.33 43 ALA L C 1
ATOM 2767 O O . ALA B 2 43 ? 8.602 1.264 16.482 1.00 27.75 43 ALA L O 1
ATOM 2769 N N . PRO B 2 44 ? 8.004 1.644 18.603 1.00 33.56 44 PRO L N 1
ATOM 2770 C CA . PRO B 2 44 ? 9.149 0.882 19.117 1.00 31.21 44 PRO L CA 1
ATOM 2771 C C . PRO B 2 44 ? 9.080 -0.578 18.697 1.00 27.92 44 PRO L C 1
ATOM 2772 O O . PRO B 2 44 ? 8.015 -1.202 18.708 1.00 28.17 44 PRO L O 1
ATOM 2776 N N . ARG B 2 45 ? 10.236 -1.124 18.335 1.00 32.49 45 ARG L N 1
ATOM 2777 C CA . ARG B 2 45 ? 10.363 -2.514 17.915 1.00 35.52 45 ARG L CA 1
ATOM 2778 C C . ARG B 2 45 ? 11.104 -3.299 18.989 1.00 37.17 45 ARG L C 1
ATOM 2779 O O . ARG B 2 45 ? 12.213 -2.925 19.385 1.00 39.86 45 ARG L O 1
ATOM 2787 N N . LEU B 2 46 ? 10.499 -4.388 19.452 1.00 30.67 46 LEU L N 1
ATOM 2788 C CA . LEU B 2 46 ? 11.128 -5.243 20.452 1.00 28.14 46 LEU L CA 1
ATOM 2789 C C . LEU B 2 46 ? 12.198 -6.107 19.792 1.00 27.02 46 LEU L C 1
ATOM 2790 O O . LEU B 2 46 ? 11.906 -6.857 18.854 1.00 32.88 46 LEU L O 1
ATOM 2795 N N . LEU B 2 47 ? 13.436 -6.001 20.281 1.00 28.07 47 LEU L N 1
ATOM 2796 C CA . LEU B 2 47 ? 14.522 -6.858 19.812 1.00 30.64 47 LEU L CA 1
ATOM 2797 C C . LEU B 2 47 ? 14.718 -8.069 20.722 1.00 30.60 47 LEU L C 1
ATOM 2798 O O . LEU B 2 47 ? 14.779 -9.210 20.248 1.00 30.57 47 LEU L O 1
ATOM 2803 N N . VAL B 2 48 ? 14.810 -7.838 22.029 1.00 33.39 48 VAL L N 1
ATOM 2804 C CA . VAL B 2 48 ? 15.110 -8.885 22.995 1.00 34.60 48 VAL L CA 1
ATOM 2805 C C . VAL B 2 48 ? 14.172 -8.745 24.179 1.00 38.31 48 VAL L C 1
ATOM 2806 O O . VAL B 2 48 ? 13.851 -7.631 24.606 1.00 44.17 48 VAL L O 1
ATOM 2810 N N . TYR B 2 49 ? 13.735 -9.878 24.709 1.00 26.48 49 TYR L N 1
ATOM 2811 C CA . TYR B 2 49 ? 12.959 -9.910 25.932 1.00 26.46 49 TYR L CA 1
ATOM 2812 C C . TYR B 2 49 ? 13.569 -10.956 26.856 1.00 27.32 49 TYR L C 1
ATOM 2813 O O . TYR B 2 49 ? 14.319 -11.832 26.423 1.00 31.28 49 TYR L O 1
ATOM 2822 N N . ALA B 2 50 ? 13.262 -10.831 28.149 1.00 26.05 50 ALA L N 1
ATOM 2823 C CA . ALA B 2 50 ? 13.863 -11.661 29.193 1.00 27.13 50 ALA L CA 1
ATOM 2824 C C . ALA B 2 50 ? 15.389 -11.643 29.119 1.00 27.49 50 ALA L C 1
ATOM 2825 O O . ALA B 2 50 ? 16.048 -12.674 29.328 1.00 28.58 50 ALA L O 1
ATOM 2827 N N . ALA B 2 51 ? 15.961 -10.475 28.813 1.00 29.04 51 ALA L N 1
ATOM 2828 C CA . ALA B 2 51 ? 17.414 -10.295 28.829 1.00 31.40 51 ALA L CA 1
ATOM 2829 C C . ALA B 2 51 ? 18.143 -10.977 27.663 1.00 36.25 51 ALA L C 1
ATOM 2830 O O . ALA B 2 51 ? 19.126 -10.421 27.161 1.00 42.14 51 ALA L O 1
ATOM 2832 N N . SER B 2 52 ? 17.680 -12.156 27.198 1.00 35.09 52 SER L N 1
ATOM 2833 C CA . SER B 2 52 ? 18.414 -12.903 26.169 1.00 32.27 52 SER L CA 1
ATOM 2834 C C . SER B 2 52 ? 17.575 -13.503 25.046 1.00 30.48 52 SER L C 1
ATOM 2835 O O . SER B 2 52 ? 18.162 -13.977 24.065 1.00 28.87 52 SER L O 1
ATOM 2838 N N . SER B 2 53 ? 16.248 -13.519 25.149 1.00 31.95 53 SER L N 1
ATOM 2839 C CA . SER B 2 53 ? 15.401 -14.134 24.130 1.00 31.73 53 SER L CA 1
ATOM 2840 C C . SER B 2 53 ? 15.207 -13.193 22.948 1.00 30.46 53 SER L C 1
ATOM 2841 O O . SER B 2 53 ? 14.609 -12.123 23.085 1.00 30.64 53 SER L O 1
ATOM 2844 N N . ARG B 2 54 ? 15.711 -13.597 21.788 1.00 30.17 54 ARG L N 1
ATOM 2845 C CA . ARG B 2 54 ? 15.466 -12.857 20.562 1.00 28.56 54 ARG L CA 1
ATOM 2846 C C . ARG B 2 54 ? 14.011 -13.004 20.131 1.00 28.84 54 ARG L C 1
ATOM 2847 O O . ARG B 2 54 ? 13.471 -14.112 20.076 1.00 32.10 54 ARG L O 1
ATOM 2855 N N . SER B 2 55 ? 13.369 -11.886 19.836 1.00 29.54 55 SER L N 1
ATOM 2856 C CA . SER B 2 55 ? 11.977 -11.951 19.434 1.00 33.05 55 SER L CA 1
ATOM 2857 C C . SER B 2 55 ? 11.852 -12.416 17.985 1.00 39.23 55 SER L C 1
ATOM 2858 O O . SER B 2 55 ? 12.813 -12.357 17.205 1.00 41.89 55 SER L O 1
ATOM 2861 N N . ILE B 2 56 ? 10.649 -12.878 17.616 1.00 42.97 56 ILE L N 1
ATOM 2862 C CA . ILE B 2 56 ? 10.454 -13.351 16.252 1.00 45.03 56 ILE L CA 1
ATOM 2863 C C . ILE B 2 56 ? 10.571 -12.175 15.287 1.00 45.01 56 ILE L C 1
ATOM 2864 O O . ILE B 2 56 ? 10.251 -11.027 15.625 1.00 44.99 56 ILE L O 1
ATOM 2869 N N . GLY B 2 57 ? 11.059 -12.459 14.075 1.00 34.18 57 GLY L N 1
ATOM 2870 C CA . GLY B 2 57 ? 11.264 -11.448 13.059 1.00 33.51 57 GLY L CA 1
ATOM 2871 C C . GLY B 2 57 ? 12.546 -10.664 13.191 1.00 32.39 57 GLY L C 1
ATOM 2872 O O . GLY B 2 57 ? 12.888 -9.899 12.276 1.00 32.93 57 GLY L O 1
ATOM 2873 N N . VAL B 2 58 ? 13.269 -10.831 14.291 1.00 31.09 58 VAL L N 1
ATOM 2874 C CA . VAL B 2 58 ? 14.491 -10.072 14.527 1.00 30.19 58 VAL L CA 1
ATOM 2875 C C . VAL B 2 58 ? 15.679 -10.868 14.004 1.00 31.02 58 VAL L C 1
ATOM 2876 O O . VAL B 2 58 ? 15.773 -12.078 14.253 1.00 31.54 58 VAL L O 1
ATOM 2880 N N . PRO B 2 59 ? 16.603 -10.233 13.289 1.00 31.45 59 PRO L N 1
ATOM 2881 C CA . PRO B 2 59 ? 17.703 -10.980 12.667 1.00 34.50 59 PRO L CA 1
ATOM 2882 C C . PRO B 2 59 ? 18.622 -11.618 13.699 1.00 33.29 59 PRO L C 1
ATOM 2883 O O . PRO B 2 59 ? 18.781 -11.127 14.820 1.00 30.53 59 PRO L O 1
ATOM 2887 N N . ASP B 2 60 ? 19.250 -12.723 13.296 1.00 53.74 60 ASP L N 1
ATOM 2888 C CA . ASP B 2 60 ? 20.145 -13.424 14.202 1.00 52.83 60 ASP L CA 1
ATOM 2889 C C . ASP B 2 60 ? 21.348 -12.579 14.613 1.00 52.19 60 ASP L C 1
ATOM 2890 O O . ASP B 2 60 ? 22.008 -12.927 15.597 1.00 56.12 60 ASP L O 1
ATOM 2895 N N . ARG B 2 61 ? 21.633 -11.462 13.928 1.00 32.07 61 ARG L N 1
ATOM 2896 C CA . ARG B 2 61 ? 22.770 -10.632 14.338 1.00 31.72 61 ARG L CA 1
ATOM 2897 C C . ARG B 2 61 ? 22.502 -9.858 15.630 1.00 30.36 61 ARG L C 1
ATOM 2898 O O . ARG B 2 61 ? 23.452 -9.389 16.266 1.00 30.24 61 ARG L O 1
ATOM 2906 N N . PHE B 2 62 ? 21.240 -9.729 16.037 1.00 36.55 62 PHE L N 1
ATOM 2907 C CA . PHE B 2 62 ? 20.899 -9.154 17.334 1.00 36.92 62 PHE L CA 1
ATOM 2908 C C . PHE B 2 62 ? 20.989 -10.213 18.433 1.00 36.30 62 PHE L C 1
ATOM 2909 O O . PHE B 2 62 ? 20.564 -11.356 18.249 1.00 38.84 62 PHE L O 1
ATOM 2917 N N . SER B 2 63 ? 21.529 -9.822 19.585 1.00 33.68 63 SER L N 1
ATOM 2918 C CA . SER B 2 63 ? 21.728 -10.757 20.682 1.00 33.75 63 SER L CA 1
ATOM 2919 C C . SER B 2 63 ? 21.816 -9.986 21.994 1.00 35.42 63 SER L C 1
ATOM 2920 O O . SER B 2 63 ? 22.413 -8.909 22.046 1.00 39.42 63 SER L O 1
ATOM 2923 N N . GLY B 2 64 ? 21.228 -10.546 23.048 1.00 30.27 64 GLY L N 1
ATOM 2924 C CA . GLY B 2 64 ? 21.272 -9.905 24.351 1.00 34.44 64 GLY L CA 1
ATOM 2925 C C . GLY B 2 64 ? 21.870 -10.761 25.453 1.00 41.28 64 GLY L C 1
ATOM 2926 O O . GLY B 2 64 ? 21.451 -11.905 25.655 1.00 44.15 64 GLY L O 1
ATOM 2927 N N . SER B 2 65 ? 22.848 -10.215 26.177 1.00 44.25 65 SER L N 1
ATOM 2928 C CA . SER B 2 65 ? 23.541 -10.894 27.261 1.00 42.15 65 SER L CA 1
ATOM 2929 C C . SER B 2 65 ? 23.210 -10.212 28.585 1.00 40.76 65 SER L C 1
ATOM 2930 O O . SER B 2 65 ? 22.386 -9.296 28.651 1.00 42.79 65 SER L O 1
ATOM 2933 N N . GLY B 2 66 ? 23.856 -10.662 29.649 1.00 40.36 66 GLY L N 1
ATOM 2934 C CA . GLY B 2 66 ? 23.763 -9.993 30.928 1.00 41.63 66 GLY L CA 1
ATOM 2935 C C . GLY B 2 66 ? 22.833 -10.700 31.899 1.00 42.39 66 GLY L C 1
ATOM 2936 O O . GLY B 2 66 ? 22.066 -11.602 31.553 1.00 41.91 66 GLY L O 1
ATOM 2937 N N . SER B 2 67 ? 22.914 -10.259 33.148 1.00 53.29 67 SER L N 1
ATOM 2938 C CA . SER B 2 67 ? 22.098 -10.827 34.204 1.00 52.76 67 SER L CA 1
ATOM 2939 C C . SER B 2 67 ? 22.455 -10.187 35.534 1.00 57.37 67 SER L C 1
ATOM 2940 O O . SER B 2 67 ? 23.638 -10.041 35.864 1.00 63.06 67 SER L O 1
ATOM 2943 N N . GLY B 2 68 ? 21.434 -9.821 36.303 1.00 36.46 68 GLY L N 1
ATOM 2944 C CA . GLY B 2 68 ? 21.620 -9.229 37.606 1.00 38.12 68 GLY L CA 1
ATOM 2945 C C . GLY B 2 68 ? 21.513 -7.728 37.522 1.00 37.25 68 GLY L C 1
ATOM 2946 O O . GLY B 2 68 ? 20.458 -7.155 37.800 1.00 36.40 68 GLY L O 1
ATOM 2947 N N . ARG B 2 69 ? 22.591 -7.080 37.108 1.00 40.66 69 ARG L N 1
ATOM 2948 C CA . ARG B 2 69 ? 22.604 -5.630 37.009 1.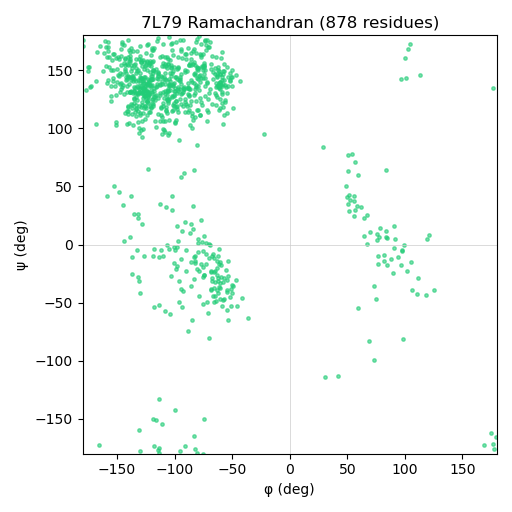00 43.75 69 ARG L CA 1
ATOM 2949 C C . ARG B 2 69 ? 23.406 -5.123 35.822 1.00 45.94 69 ARG L C 1
ATOM 2950 O O . ARG B 2 69 ? 23.552 -3.906 35.675 1.00 51.57 69 ARG L O 1
ATOM 2958 N N . ASP B 2 70 ? 23.949 -6.003 34.986 1.00 48.26 70 ASP L N 1
ATOM 2959 C CA . ASP B 2 70 ? 24.747 -5.600 33.835 1.00 46.92 70 ASP L CA 1
ATOM 2960 C C . ASP B 2 70 ? 24.247 -6.414 32.652 1.00 43.33 70 ASP L C 1
ATOM 2961 O O . ASP B 2 70 ? 24.418 -7.637 32.619 1.00 42.57 70 ASP L O 1
ATOM 2966 N N . PHE B 2 71 ? 23.598 -5.742 31.709 1.00 33.22 71 PHE L N 1
ATOM 2967 C CA . PHE B 2 71 ? 23.031 -6.374 30.530 1.00 32.47 71 PHE L CA 1
ATOM 2968 C C . PHE B 2 71 ? 23.570 -5.695 29.282 1.00 32.36 71 PHE L C 1
ATOM 2969 O O . PHE B 2 71 ? 23.952 -4.519 29.313 1.00 32.06 71 PHE L O 1
ATOM 2977 N N . THR B 2 72 ? 23.591 -6.445 28.181 1.00 30.99 72 THR L N 1
ATOM 2978 C CA . THR B 2 72 ? 24.182 -5.956 26.948 1.00 29.68 72 THR L CA 1
ATOM 2979 C C . THR B 2 72 ? 23.380 -6.369 25.726 1.00 28.27 72 THR L C 1
ATOM 2980 O O . THR B 2 72 ? 22.844 -7.480 25.649 1.00 28.08 72 THR L O 1
ATOM 2984 N N . LEU B 2 73 ? 23.336 -5.468 24.760 1.00 27.82 73 LEU L N 1
ATOM 2985 C CA . LEU B 2 73 ? 22.766 -5.732 23.455 1.00 27.21 73 LEU L CA 1
ATOM 2986 C C . LEU B 2 73 ? 23.893 -5.699 22.434 1.00 27.98 73 LEU L C 1
ATOM 2987 O O . LEU B 2 73 ? 24.681 -4.751 22.408 1.00 28.55 73 LEU L O 1
ATOM 2992 N N . THR B 2 74 ? 23.987 -6.732 21.614 1.00 32.71 74 THR L N 1
ATOM 2993 C CA . THR B 2 74 ? 25.070 -6.837 20.654 1.00 31.64 74 THR L CA 1
ATOM 2994 C C . THR B 2 74 ? 24.501 -6.954 19.248 1.00 33.61 74 THR L C 1
ATOM 2995 O O . THR B 2 74 ? 23.466 -7.591 19.037 1.00 35.82 74 THR L O 1
ATOM 2999 N N . ILE B 2 75 ? 25.159 -6.302 18.296 1.00 31.43 75 ILE L N 1
ATOM 3000 C CA . ILE B 2 75 ? 24.818 -6.405 16.878 1.00 33.56 75 ILE L CA 1
ATOM 3001 C C . ILE B 2 75 ? 26.116 -6.748 16.163 1.00 36.33 75 ILE L C 1
ATOM 3002 O O . ILE B 2 75 ? 26.990 -5.885 16.015 1.00 39.60 75 ILE L O 1
ATOM 3007 N N . ARG B 2 76 ? 26.254 -7.995 15.714 1.00 56.19 76 ARG L N 1
ATOM 3008 C CA . ARG B 2 76 ? 27.504 -8.377 15.070 1.00 56.41 76 ARG L CA 1
ATOM 3009 C C . ARG B 2 76 ? 27.625 -7.694 13.713 1.00 56.31 76 ARG L C 1
ATOM 3010 O O . ARG B 2 76 ? 28.297 -6.667 13.587 1.00 60.05 76 ARG L O 1
ATOM 3018 N N . GLY B 2 77 ? 26.978 -8.219 12.690 1.00 37.17 77 GLY L N 1
ATOM 3019 C CA . GLY B 2 77 ? 27.122 -7.541 11.420 1.00 39.38 77 GLY L CA 1
ATOM 3020 C C . GLY B 2 77 ? 26.224 -6.330 11.269 1.00 40.25 77 GLY L C 1
ATOM 3021 O O . GLY B 2 77 ? 25.134 -6.462 10.707 1.00 45.79 77 GLY L O 1
ATOM 3022 N N . VAL B 2 78 ? 26.646 -5.150 11.739 1.00 36.08 78 VAL L N 1
ATOM 3023 C CA . VAL B 2 78 ? 25.778 -3.972 11.650 1.00 35.90 78 VAL L CA 1
ATOM 3024 C C . VAL B 2 78 ? 25.420 -3.678 10.197 1.00 38.47 78 VAL L C 1
ATOM 3025 O O . VAL B 2 78 ? 26.257 -3.785 9.291 1.00 41.49 78 VAL L O 1
ATOM 3029 N N . GLN B 2 79 ? 24.173 -3.263 9.975 1.00 42.31 79 GLN L N 1
ATOM 3030 C CA . GLN B 2 79 ? 23.677 -2.960 8.643 1.00 40.33 79 GLN L CA 1
ATOM 3031 C C . GLN B 2 79 ? 22.922 -1.640 8.664 1.00 43.77 79 GLN L C 1
ATOM 3032 O O . GLN B 2 79 ? 22.477 -1.174 9.715 1.00 47.23 79 GLN L O 1
ATOM 3038 N N . SER B 2 80 ? 22.778 -1.040 7.480 1.00 50.10 80 SER L N 1
ATOM 3039 C CA . SER B 2 80 ? 22.153 0.276 7.379 1.00 49.06 80 SER L CA 1
ATOM 3040 C C . SER B 2 80 ? 20.822 0.328 8.116 1.00 46.92 80 SER L C 1
ATOM 3041 O O . SER B 2 80 ? 20.514 1.315 8.790 1.00 47.58 80 SER L O 1
ATOM 3044 N N . ASP B 2 81 ? 20.018 -0.725 7.995 1.00 42.70 81 ASP L N 1
ATOM 3045 C CA . ASP B 2 81 ? 18.723 -0.744 8.652 1.00 44.53 81 ASP L CA 1
ATOM 3046 C C . ASP B 2 81 ? 18.825 -0.674 10.169 1.00 43.46 81 ASP L C 1
ATOM 3047 O O . ASP B 2 81 ? 17.798 -0.491 10.830 1.00 45.85 81 ASP L O 1
ATOM 3052 N N . ASP B 2 82 ? 20.019 -0.814 10.737 1.00 36.81 82 ASP L N 1
ATOM 3053 C CA . ASP B 2 82 ? 20.178 -0.858 12.185 1.00 37.27 82 ASP L CA 1
ATOM 3054 C C . ASP B 2 82 ? 20.572 0.480 12.780 1.00 34.51 82 ASP L C 1
ATOM 3055 O O . ASP B 2 82 ? 20.829 0.552 13.987 1.00 33.34 82 ASP L O 1
ATOM 3060 N N . PHE B 2 83 ? 20.658 1.527 11.970 1.00 32.92 83 PHE L N 1
ATOM 3061 C CA . PHE B 2 83 ? 20.993 2.852 12.479 1.00 32.23 83 PHE L CA 1
ATOM 3062 C C . PHE B 2 83 ? 19.734 3.452 13.085 1.00 32.83 83 PHE L C 1
ATOM 3063 O O . PHE B 2 83 ? 18.741 3.665 12.383 1.00 36.92 83 PHE L O 1
ATOM 3071 N N . ALA B 2 84 ? 19.752 3.688 14.392 1.00 27.80 84 ALA L N 1
ATOM 3072 C CA . ALA B 2 84 ? 18.548 4.174 15.048 1.00 27.76 84 ALA L CA 1
ATOM 3073 C C . ALA B 2 84 ? 18.790 4.293 16.544 1.00 28.18 84 ALA L C 1
ATOM 3074 O O . ALA B 2 84 ? 19.928 4.146 16.998 1.00 32.13 84 ALA L O 1
ATOM 3076 N N . LEU B 2 85 ? 17.745 4.566 17.316 1.00 34.83 85 LEU L N 1
ATOM 3077 C CA . LEU B 2 85 ? 17.871 4.611 18.766 1.00 34.63 85 LEU L CA 1
ATOM 3078 C C . LEU B 2 85 ? 17.507 3.261 19.376 1.00 34.94 85 LEU L C 1
ATOM 3079 O O . LEU B 2 85 ? 16.633 2.550 18.870 1.00 35.49 85 LEU L O 1
ATOM 3084 N N . TYR B 2 86 ? 18.183 2.922 20.482 1.00 27.75 86 TYR L N 1
ATOM 3085 C CA . TYR B 2 86 ? 17.962 1.674 21.209 1.00 28.83 86 TYR L CA 1
ATOM 3086 C C . TYR B 2 86 ? 17.787 1.963 22.692 1.00 29.95 86 TYR L C 1
ATOM 3087 O O . TYR B 2 86 ? 18.582 2.707 23.278 1.00 29.99 86 TYR L O 1
ATOM 3096 N N . TYR B 2 87 ? 16.765 1.348 23.300 1.00 36.97 87 TYR L N 1
ATOM 3097 C CA . TYR B 2 87 ? 16.413 1.558 24.701 1.00 32.88 87 TYR L CA 1
ATOM 3098 C C . TYR B 2 87 ? 16.329 0.227 25.439 1.00 32.45 87 TYR L C 1
ATOM 3099 O O . TYR B 2 87 ? 15.874 -0.775 24.886 1.00 34.03 87 TYR L O 1
ATOM 3108 N N . CYS B 2 88 ? 16.739 0.227 26.706 1.00 32.84 88 CYS L N 1
ATOM 3109 C CA . CYS B 2 88 ? 16.563 -0.935 27.566 1.00 35.97 88 CYS L CA 1
ATOM 3110 C C . CYS B 2 88 ? 15.396 -0.704 28.519 1.00 34.46 88 CYS L C 1
ATOM 3111 O O . CYS B 2 88 ? 15.068 0.428 28.886 1.00 33.10 88 CYS L O 1
ATOM 3114 N N . GLN B 2 89 ? 14.785 -1.802 28.936 1.00 33.34 89 GLN L N 1
ATOM 3115 C CA . GLN B 2 89 ? 13.554 -1.737 29.699 1.00 33.86 89 GLN L CA 1
ATOM 3116 C C . GLN B 2 89 ? 13.560 -2.799 30.781 1.00 35.57 89 GLN L C 1
ATOM 3117 O O . GLN B 2 89 ? 13.850 -3.970 30.513 1.00 40.49 89 GLN L O 1
ATOM 3123 N N . GLN B 2 90 ? 13.227 -2.389 31.994 1.00 32.44 90 GLN L N 1
ATOM 3124 C CA . GLN B 2 90 ? 13.182 -3.284 33.134 1.00 33.43 90 GLN L CA 1
ATOM 3125 C C . GLN B 2 90 ? 11.742 -3.446 33.593 1.00 34.16 90 GLN L C 1
ATOM 3126 O O . GLN B 2 90 ? 10.989 -2.471 33.663 1.00 33.80 90 GLN L O 1
ATOM 3132 N N . ASP B 2 91 ? 11.364 -4.681 33.917 1.00 35.25 91 ASP L N 1
ATOM 3133 C CA . ASP B 2 91 ? 10.046 -4.947 34.481 1.00 36.12 91 ASP L CA 1
ATOM 3134 C C . ASP B 2 91 ? 10.121 -5.831 35.718 1.00 37.25 91 ASP L C 1
ATOM 3135 O O . ASP B 2 91 ? 9.131 -6.488 36.061 1.00 38.26 91 ASP L O 1
ATOM 3140 N N . TYR B 2 92 ? 11.267 -5.868 36.401 1.00 37.22 92 TYR L N 1
ATOM 3141 C CA . TYR B 2 92 ? 11.335 -6.639 37.636 1.00 38.40 92 TYR L CA 1
ATOM 3142 C C . TYR B 2 92 ? 10.490 -5.995 38.727 1.00 38.78 92 TYR L C 1
ATOM 3143 O O . TYR B 2 92 ? 9.837 -6.694 39.511 1.00 39.97 92 TYR L O 1
ATOM 3152 N N . TYR B 2 93 ? 10.504 -4.668 38.801 1.00 42.63 93 TYR L N 1
ATOM 3153 C CA . TYR B 2 93 ? 9.702 -3.912 39.749 1.00 43.82 93 TYR L CA 1
ATOM 3154 C C . TYR B 2 93 ? 8.775 -2.973 38.995 1.00 47.25 93 TYR L C 1
ATOM 3155 O O . TYR B 2 93 ? 9.154 -2.402 37.966 1.00 50.64 93 TYR L O 1
ATOM 3164 N N . TRP B 2 94 ? 7.570 -2.818 39.503 1.00 41.39 94 TRP L N 1
ATOM 3165 C CA . TRP B 2 94 ? 6.798 -1.694 39.009 1.00 38.14 94 TRP L CA 1
ATOM 3166 C C . TRP B 2 94 ? 7.264 -0.421 39.709 1.00 38.42 94 TRP L C 1
ATOM 3167 O O . TRP B 2 94 ? 7.571 -0.444 40.902 1.00 43.13 94 TRP L O 1
ATOM 3178 N N . PRO B 2 95 ? 7.321 0.703 38.997 1.00 35.74 95 PRO L N 1
ATOM 3179 C CA . PRO B 2 95 ? 6.878 0.796 37.611 1.00 35.10 95 PRO L CA 1
ATOM 3180 C C . PRO B 2 95 ? 7.978 0.429 36.641 1.00 34.41 95 PRO L C 1
ATOM 3181 O O . PRO B 2 95 ? 9.157 0.542 36.967 1.00 34.10 95 PRO L O 1
ATOM 3185 N N . VAL B 2 96 ? 7.581 -0.017 35.457 1.00 34.27 96 VAL L N 1
ATOM 3186 C CA . VAL B 2 96 ? 8.512 -0.217 34.360 1.00 33.58 96 VAL L CA 1
ATOM 3187 C C . VAL B 2 96 ? 9.413 1.008 34.255 1.00 32.54 96 VAL L C 1
ATOM 3188 O O . VAL B 2 96 ? 8.985 2.132 34.535 1.00 32.99 96 VAL L O 1
ATOM 3192 N N . THR B 2 97 ? 10.667 0.808 33.866 1.00 32.06 97 THR L N 1
ATOM 3193 C CA . THR B 2 97 ? 11.555 1.932 33.616 1.00 31.10 97 THR L CA 1
ATOM 3194 C C . THR B 2 97 ? 12.448 1.617 32.429 1.00 30.55 97 THR L C 1
ATOM 3195 O O . THR B 2 97 ? 12.765 0.455 32.159 1.00 30.97 97 THR L O 1
ATOM 3199 N N . PHE B 2 98 ? 12.856 2.667 31.726 1.00 31.78 98 PHE L N 1
ATOM 3200 C CA . PHE B 2 98 ? 13.696 2.542 30.546 1.00 31.87 98 PHE L CA 1
ATOM 3201 C C . PHE B 2 98 ? 15.026 3.241 30.776 1.00 33.03 98 PHE L C 1
ATOM 3202 O O . PHE B 2 98 ? 15.213 3.974 31.748 1.00 36.95 98 PHE L O 1
ATOM 3210 N N . GLY B 2 99 ? 15.957 3.010 29.862 1.00 28.11 99 GLY L N 1
ATOM 3211 C CA . GLY B 2 99 ? 17.188 3.768 29.851 1.00 27.51 99 GLY L CA 1
ATOM 3212 C C . GLY B 2 99 ? 17.057 5.034 29.039 1.00 26.79 99 GLY L C 1
ATOM 3213 O O . GLY B 2 99 ? 16.077 5.231 28.330 1.00 26.75 99 GLY L O 1
ATOM 3214 N N . GLN B 2 100 ? 18.068 5.900 29.160 1.00 54.50 100 GLN L N 1
ATOM 3215 C CA . GLN B 2 100 ? 18.058 7.166 28.431 1.00 55.35 100 GLN L CA 1
ATOM 3216 C C . GLN B 2 100 ? 18.076 6.968 26.919 1.00 55.95 100 GLN L C 1
ATOM 3217 O O . GLN B 2 100 ? 17.716 7.891 26.180 1.00 54.77 100 GLN L O 1
ATOM 3223 N N . GLY B 2 101 ? 18.498 5.799 26.443 1.00 42.95 101 GLY L N 1
ATOM 3224 C CA . GLY B 2 101 ? 18.557 5.542 25.015 1.00 43.33 101 GLY L CA 1
ATOM 3225 C C . GLY B 2 101 ? 19.926 5.758 24.397 1.00 42.95 101 GLY L C 1
ATOM 3226 O O . GLY B 2 101 ? 20.645 6.685 24.779 1.00 45.09 101 GLY L O 1
ATOM 3227 N N . THR B 2 102 ? 20.298 4.908 23.446 1.00 32.51 102 THR L N 1
ATOM 3228 C CA . THR B 2 102 ? 21.566 5.016 22.738 1.00 32.54 102 THR L CA 1
ATOM 3229 C C . THR B 2 102 ? 21.289 5.304 21.272 1.00 30.58 102 THR L C 1
ATOM 3230 O O . THR B 2 102 ? 20.379 4.722 20.664 1.00 30.20 102 THR L O 1
ATOM 3234 N N . ARG B 2 103 ? 22.049 6.233 20.719 1.00 35.48 103 ARG L N 1
ATOM 3235 C CA . ARG B 2 103 ? 21.939 6.568 19.311 1.00 34.50 103 ARG L CA 1
ATOM 3236 C C . ARG B 2 103 ? 23.047 5.844 18.565 1.00 37.14 103 ARG L C 1
ATOM 3237 O O . ARG B 2 103 ? 24.225 5.986 18.906 1.00 41.12 103 ARG L O 1
ATOM 3245 N N . LEU B 2 104 ? 22.655 5.046 17.576 1.00 33.24 104 LEU L N 1
ATOM 3246 C CA . LEU B 2 104 ? 23.577 4.309 16.726 1.00 33.15 104 LEU L CA 1
ATOM 3247 C C . LEU B 2 104 ? 23.730 5.076 15.420 1.00 35.14 104 LEU L C 1
ATOM 3248 O O . LEU B 2 104 ? 22.826 5.072 14.577 1.00 33.31 104 LEU L O 1
ATOM 3253 N N . ASP B 2 105 ? 24.877 5.731 15.268 1.00 53.79 105 ASP L N 1
ATOM 3254 C CA . ASP B 2 105 ? 25.184 6.622 14.161 1.00 52.55 105 ASP L CA 1
ATOM 3255 C C . ASP B 2 105 ? 25.845 5.856 13.019 1.00 51.32 105 ASP L C 1
ATOM 3256 O O . ASP B 2 105 ? 25.986 4.632 13.051 1.00 52.47 105 ASP L O 1
ATOM 3261 N N . MET B 2 106 ? 26.289 6.593 12.004 1.00 53.19 106 MET L N 1
ATOM 3262 C CA . MET B 2 106 ? 27.092 6.060 10.910 1.00 55.39 106 MET L CA 1
ATOM 3263 C C . MET B 2 106 ? 28.390 6.862 10.880 1.00 60.62 106 MET L C 1
ATOM 3264 O O . MET B 2 106 ? 28.369 8.067 10.604 1.00 60.93 106 MET L O 1
ATOM 3269 N N . LYS B 2 107 ? 29.515 6.208 11.180 1.00 60.76 107 LYS L N 1
ATOM 3270 C CA . LYS B 2 107 ? 30.775 6.927 11.338 1.00 55.81 107 LYS L CA 1
ATOM 3271 C C . LYS B 2 107 ? 31.265 7.491 10.006 1.00 55.64 107 LYS L C 1
ATOM 3272 O O . LYS B 2 107 ? 30.987 6.951 8.931 1.00 56.89 107 LYS L O 1
ATOM 3278 N N . ARG B 2 108 ? 31.994 8.602 10.098 1.00 35.77 108 ARG L N 1
ATOM 3279 C CA . ARG B 2 108 ? 32.653 9.241 8.961 1.00 35.97 108 ARG L CA 1
ATOM 3280 C C . ARG B 2 108 ? 33.749 10.154 9.498 1.00 36.54 108 ARG L C 1
ATOM 3281 O O . ARG B 2 108 ? 33.890 10.334 10.713 1.00 35.72 108 ARG L O 1
ATOM 3289 N N . THR B 2 109 ? 34.527 10.742 8.587 1.00 37.48 109 THR L N 1
ATOM 3290 C CA . THR B 2 109 ? 35.543 11.695 9.020 1.00 38.79 109 THR L CA 1
ATOM 3291 C C . THR B 2 109 ? 34.879 12.840 9.779 1.00 38.21 109 THR L C 1
ATOM 3292 O O . THR B 2 109 ? 33.768 13.270 9.449 1.00 36.91 109 THR L O 1
ATOM 3303 N N . VAL B 2 110 ? 35.569 13.336 10.807 1.00 40.02 110 VAL L N 1
ATOM 3304 C CA . VAL B 2 110 ? 35.126 14.555 11.463 1.00 38.57 110 VAL L CA 1
ATOM 3305 C C . VAL B 2 110 ? 35.013 15.662 10.421 1.00 41.72 110 VAL L C 1
ATOM 3306 O O . VAL B 2 110 ? 35.876 15.815 9.546 1.00 42.71 110 VAL L O 1
ATOM 3319 N N . ALA B 2 111 ? 33.932 16.437 10.512 1.00 34.95 111 ALA L N 1
ATOM 3320 C CA . ALA B 2 111 ? 33.655 17.532 9.590 1.00 35.17 111 ALA L CA 1
ATOM 3321 C C . ALA B 2 111 ? 33.076 18.685 10.391 1.00 34.83 111 ALA L C 1
ATOM 3322 O O . ALA B 2 111 ? 32.017 18.537 11.008 1.00 34.18 111 ALA L O 1
ATOM 3329 N N . ALA B 2 112 ? 33.774 19.818 10.392 1.00 35.32 112 ALA L N 1
ATOM 3330 C CA . ALA B 2 112 ? 33.307 20.988 11.111 1.00 35.11 112 ALA L CA 1
ATOM 3331 C C . ALA B 2 112 ? 32.155 21.644 10.356 1.00 35.11 112 ALA L C 1
ATOM 3332 O O . ALA B 2 112 ? 32.025 21.483 9.140 1.00 36.85 112 ALA L O 1
ATOM 3339 N N . PRO B 2 113 ? 31.307 22.393 11.051 1.00 49.32 113 PRO L N 1
ATOM 3340 C CA . PRO B 2 113 ? 30.154 23.003 10.389 1.00 49.95 113 PRO L CA 1
ATOM 3341 C C . PRO B 2 113 ? 30.492 24.341 9.747 1.00 49.82 113 PRO L C 1
ATOM 3342 O O . PRO B 2 113 ? 31.444 25.032 10.124 1.00 49.00 113 PRO L O 1
ATOM 3353 N N . SER B 2 114 ? 29.708 24.669 8.729 1.00 52.98 114 SER L N 1
ATOM 3354 C CA . SER B 2 114 ? 29.669 26.003 8.153 1.00 50.65 114 SER L CA 1
ATOM 3355 C C . SER B 2 114 ? 28.620 26.791 8.926 1.00 49.89 114 SER L C 1
ATOM 3356 O O . SER B 2 114 ? 27.449 26.398 8.961 1.00 50.88 114 SER L O 1
ATOM 3364 N N . VAL B 2 115 ? 29.035 27.879 9.567 1.00 48.60 115 VAL L N 1
ATOM 3365 C CA . VAL B 2 115 ? 28.163 28.623 10.469 1.00 47.20 115 VAL L CA 1
ATOM 3366 C C . VAL B 2 115 ? 27.660 29.877 9.773 1.00 42.50 115 VAL L C 1
ATOM 3367 O O . VAL B 2 115 ? 28.455 30.667 9.250 1.00 43.69 115 VAL L O 1
ATOM 3380 N N . PHE B 2 116 ? 26.339 30.060 9.773 1.00 36.71 116 PHE L N 1
ATOM 3381 C CA . PHE B 2 116 ? 25.710 31.262 9.243 1.00 41.45 116 PHE L CA 1
ATOM 3382 C C . PHE B 2 116 ? 24.742 31.843 10.267 1.00 42.83 116 PHE L C 1
ATOM 3383 O O . PHE B 2 116 ? 24.064 31.099 10.984 1.00 43.68 116 PHE L O 1
ATOM 3400 N N . ILE B 2 117 ? 24.670 33.174 10.325 1.00 42.84 117 ILE L N 1
ATOM 3401 C CA . ILE B 2 117 ? 23.731 33.877 11.193 1.00 41.92 117 ILE L CA 1
ATOM 3402 C C . ILE B 2 117 ? 22.801 34.707 10.318 1.00 43.76 117 ILE L C 1
ATOM 3403 O O . ILE B 2 117 ? 23.230 35.265 9.301 1.00 49.11 117 ILE L O 1
ATOM 3419 N N . PHE B 2 118 ? 21.522 34.778 10.701 1.00 40.98 118 PHE L N 1
ATOM 3420 C CA . PHE B 2 118 ? 20.537 35.550 9.947 1.00 43.75 118 PHE L CA 1
ATOM 3421 C C . PHE B 2 118 ? 19.833 36.533 10.870 1.00 42.88 118 PHE L C 1
ATOM 3422 O O . PHE B 2 118 ? 19.279 36.119 11.907 1.00 39.57 118 PHE L O 1
ATOM 3439 N N . PRO B 2 119 ? 19.785 37.820 10.531 1.00 37.21 119 PRO L N 1
ATOM 3440 C CA . PRO B 2 119 ? 19.098 38.793 11.398 1.00 37.88 119 PRO L CA 1
ATOM 3441 C C . PRO B 2 119 ? 17.601 38.806 11.139 1.00 39.39 119 PRO L C 1
ATOM 3442 O O . PRO B 2 119 ? 17.127 38.234 10.145 1.00 40.15 119 PRO L O 1
ATOM 3453 N N . PRO B 2 120 ? 16.821 39.455 12.007 1.00 40.28 120 PRO L N 1
ATOM 3454 C CA . PRO B 2 120 ? 15.371 39.542 11.772 1.00 42.33 120 PRO L CA 1
ATOM 3455 C C . PRO B 2 120 ? 15.059 40.390 10.546 1.00 45.06 120 PRO L C 1
ATOM 3456 O O . PRO B 2 120 ? 15.700 41.411 10.288 1.00 45.90 120 PRO L O 1
ATOM 3467 N N . SER B 2 121 ? 14.054 39.964 9.796 1.00 46.66 121 SER L N 1
ATOM 3468 C CA . SER B 2 121 ? 13.756 40.570 8.513 1.00 49.63 121 SER L CA 1
ATOM 3469 C C . SER B 2 121 ? 12.851 41.791 8.663 1.00 52.89 121 SER L C 1
ATOM 3470 O O . SER B 2 121 ? 12.166 41.982 9.670 1.00 54.06 121 SER L O 1
ATOM 3478 N N . ASP B 2 122 ? 12.880 42.636 7.629 1.00 100.52 122 ASP L N 1
ATOM 3479 C CA . ASP B 2 122 ? 11.951 43.753 7.492 1.00 106.61 122 ASP L CA 1
ATOM 3480 C C . ASP B 2 122 ? 10.560 43.399 8.003 1.00 107.63 122 ASP L C 1
ATOM 3481 O O . ASP B 2 122 ? 10.088 43.944 9.013 1.00 108.31 122 ASP L O 1
ATOM 3490 N N . GLU B 2 123 ? 9.926 42.423 7.345 1.00 84.08 123 GLU L N 1
ATOM 3491 C CA . GLU B 2 123 ? 8.517 42.149 7.574 1.00 85.23 123 GLU L CA 1
ATOM 3492 C C . GLU B 2 123 ? 8.244 41.763 9.025 1.00 80.94 123 GLU L C 1
ATOM 3493 O O . GLU B 2 123 ? 7.235 42.184 9.599 1.00 82.16 123 GLU L O 1
ATOM 3505 N N . GLN B 2 124 ? 9.145 41.007 9.657 1.00 57.78 124 GLN L N 1
ATOM 3506 C CA . GLN B 2 124 ? 8.841 40.473 10.985 1.00 56.17 124 GLN L CA 1
ATOM 3507 C C . GLN B 2 124 ? 8.943 41.538 12.074 1.00 56.75 124 GLN L C 1
ATOM 3508 O O . GLN B 2 124 ? 8.256 41.445 13.100 1.00 57.47 124 GLN L O 1
ATOM 3522 N N . LEU B 2 125 ? 9.782 42.551 11.876 1.00 62.18 125 LEU L N 1
ATOM 3523 C CA . LEU B 2 125 ? 9.913 43.612 12.863 1.00 64.22 125 LEU L CA 1
ATOM 3524 C C . LEU B 2 125 ? 8.755 44.600 12.805 1.00 70.02 125 LEU L C 1
ATOM 3525 O O . LEU B 2 125 ? 8.536 45.343 13.768 1.00 71.84 125 LEU L O 1
ATOM 3541 N N . LYS B 2 126 ? 7.994 44.614 11.715 1.00 80.94 126 LYS L N 1
ATOM 3542 C CA . LYS B 2 126 ? 6.756 45.377 11.706 1.00 87.80 126 LYS L CA 1
ATOM 3543 C C . LYS B 2 126 ? 5.609 44.614 12.353 1.00 89.50 126 LYS L C 1
ATOM 3544 O O . LYS B 2 126 ? 4.582 45.226 12.671 1.00 92.85 126 LYS L O 1
ATOM 3563 N N . SER B 2 127 ? 5.764 43.302 12.563 1.00 82.50 127 SER L N 1
ATOM 3564 C CA . SER B 2 127 ? 4.738 42.501 13.219 1.00 83.62 127 SER L CA 1
ATOM 3565 C C . SER B 2 127 ? 4.907 42.447 14.732 1.00 82.22 127 SER L C 1
ATOM 3566 O O . SER B 2 127 ? 3.930 42.175 15.439 1.00 85.08 127 SER L O 1
ATOM 3574 N N . GLY B 2 128 ? 6.111 42.686 15.243 1.00 85.09 128 GLY L N 1
ATOM 3575 C CA . GLY B 2 128 ? 6.290 42.864 16.670 1.00 86.46 128 GLY L CA 1
ATOM 3576 C C . GLY B 2 128 ? 7.231 41.887 17.341 1.00 83.21 128 GLY L C 1
ATOM 3577 O O . GLY B 2 128 ? 7.326 41.871 18.572 1.00 80.45 128 GLY L O 1
ATOM 3581 N N . THR B 2 129 ? 7.936 41.075 16.558 1.00 84.27 129 THR L N 1
ATOM 3582 C CA . THR B 2 129 ? 8.837 40.073 17.103 1.00 81.85 129 THR L CA 1
ATOM 3583 C C . THR B 2 129 ? 10.168 40.120 16.368 1.00 80.01 129 THR L C 1
ATOM 3584 O O . THR B 2 129 ? 10.244 40.519 15.202 1.00 81.40 129 THR L O 1
ATOM 3595 N N . ALA B 2 130 ? 11.219 39.722 17.078 1.00 46.80 130 ALA L N 1
ATOM 3596 C CA . ALA B 2 130 ? 12.561 39.605 16.525 1.00 43.96 130 ALA L CA 1
ATOM 3597 C C . ALA B 2 130 ? 12.982 38.149 16.610 1.00 42.99 130 ALA L C 1
ATOM 3598 O O . ALA B 2 130 ? 12.954 37.558 17.692 1.00 45.67 130 ALA L O 1
ATOM 3605 N N . SER B 2 131 ? 13.357 37.570 15.476 1.00 40.55 131 SER L N 1
ATOM 3606 C CA . SER B 2 131 ? 13.840 36.195 15.436 1.00 39.42 131 SER L CA 1
ATOM 3607 C C . SER B 2 131 ? 15.204 36.187 14.767 1.00 45.55 131 SER L C 1
ATOM 3608 O O . SER B 2 131 ? 15.307 36.402 13.554 1.00 61.66 131 SER L O 1
ATOM 3616 N N . VAL B 2 132 ? 16.243 35.957 15.560 1.00 36.63 132 VAL L N 1
ATOM 3617 C CA . VAL B 2 132 ? 17.584 35.729 15.042 1.00 35.68 132 VAL L CA 1
ATOM 3618 C C . VAL B 2 132 ? 17.775 34.228 14.883 1.00 34.71 132 VAL L C 1
ATOM 3619 O O . VAL B 2 132 ? 17.478 33.453 15.801 1.00 35.07 132 VAL L O 1
ATOM 3632 N N . VAL B 2 133 ? 18.260 33.819 13.712 1.00 33.58 133 VAL L N 1
ATOM 3633 C CA . VAL B 2 133 ? 18.380 32.412 13.341 1.00 32.66 133 VAL L CA 1
ATOM 3634 C C . VAL B 2 133 ? 19.839 32.103 13.051 1.00 32.02 133 VAL L C 1
ATOM 3635 O O . VAL B 2 133 ? 20.496 32.840 12.307 1.00 31.74 133 VAL L O 1
ATOM 3648 N N . CYS B 2 134 ? 20.335 31.004 13.616 1.00 46.27 134 CYS L N 1
ATOM 3649 C CA . CYS B 2 134 ? 21.718 30.585 13.428 1.00 49.69 134 CYS L CA 1
ATOM 3650 C C . CYS B 2 134 ? 21.768 29.174 12.864 1.00 49.82 134 CYS L C 1
ATOM 3651 O O . CYS B 2 134 ? 21.175 28.250 13.434 1.00 47.39 134 CYS L O 1
ATOM 3658 N N . LEU B 2 135 ? 22.498 29.009 11.765 1.00 44.07 135 LEU L N 1
ATOM 3659 C CA . LEU B 2 135 ? 22.547 27.756 11.025 1.00 40.93 135 LEU L CA 1
ATOM 3660 C C . LEU B 2 135 ? 23.930 27.134 11.129 1.00 40.36 135 LEU L C 1
ATOM 3661 O O . LEU B 2 135 ? 24.940 27.800 10.879 1.00 39.33 135 LEU L O 1
ATOM 3677 N N . LEU B 2 136 ? 23.959 25.851 11.476 1.00 35.51 136 LEU L N 1
ATOM 3678 C CA . LEU B 2 136 ? 25.173 25.046 11.521 1.00 34.88 136 LEU L CA 1
ATOM 3679 C C . LEU B 2 136 ? 24.995 23.952 10.479 1.00 33.91 136 LEU L C 1
ATOM 3680 O O . LEU B 2 136 ? 24.218 23.015 10.683 1.00 36.86 136 LEU L O 1
ATOM 3696 N N . ASN B 2 137 ? 25.703 24.071 9.365 1.00 32.62 137 ASN L N 1
ATOM 3697 C CA . ASN B 2 137 ? 25.388 23.277 8.193 1.00 36.03 137 ASN L CA 1
ATOM 3698 C C . ASN B 2 137 ? 26.396 22.160 7.954 1.00 37.16 137 ASN L C 1
ATOM 3699 O O . ASN B 2 137 ? 27.608 22.391 7.970 1.00 36.42 137 ASN L O 1
ATOM 3710 N N . ASN B 2 138 ? 25.862 20.956 7.708 1.00 42.64 138 ASN L N 1
ATOM 3711 C CA . ASN B 2 138 ? 26.588 19.791 7.194 1.00 40.49 138 ASN L CA 1
ATOM 3712 C C . ASN B 2 138 ? 27.854 19.525 8.011 1.00 37.22 138 ASN L C 1
ATOM 3713 O O . ASN B 2 138 ? 28.977 19.800 7.595 1.00 38.04 138 ASN L O 1
ATOM 3724 N N . PHE B 2 139 ? 27.637 18.948 9.189 1.00 36.84 139 PHE L N 1
ATOM 3725 C CA . PHE B 2 139 ? 28.709 18.714 10.142 1.00 39.67 139 PHE L CA 1
ATOM 3726 C C . PHE B 2 139 ? 28.595 17.321 10.746 1.00 42.56 139 PHE L C 1
ATOM 3727 O O . PHE B 2 139 ? 27.575 16.638 10.619 1.00 45.52 139 PHE L O 1
ATOM 3744 N N . TYR B 2 140 ? 29.672 16.909 11.412 1.00 36.03 140 TYR L N 1
ATOM 3745 C CA . TYR B 2 140 ? 29.775 15.608 12.062 1.00 34.49 140 TYR L CA 1
ATOM 3746 C C . TYR B 2 140 ? 31.007 15.609 12.959 1.00 35.49 140 TYR L C 1
ATOM 3747 O O . TYR B 2 140 ? 32.051 16.127 12.551 1.00 41.16 140 TYR L O 1
ATOM 3765 N N . PRO B 2 141 ? 30.957 15.016 14.161 1.00 32.69 141 PRO L N 1
ATOM 3766 C CA . PRO B 2 141 ? 29.864 14.265 14.795 1.00 32.95 141 PRO L CA 1
ATOM 3767 C C . PRO B 2 141 ? 28.678 15.118 15.240 1.00 32.63 141 PRO L C 1
ATOM 3768 O O . PRO B 2 141 ? 28.780 16.339 15.272 1.00 32.38 141 PRO L O 1
ATOM 3779 N N . ARG B 2 142 ? 27.587 14.442 15.623 1.00 34.56 142 ARG L N 1
ATOM 3780 C CA . ARG B 2 142 ? 26.313 15.108 15.880 1.00 33.31 142 ARG L CA 1
ATOM 3781 C C . ARG B 2 142 ? 26.395 16.047 17.073 1.00 33.97 142 ARG L C 1
ATOM 3782 O O . ARG B 2 142 ? 25.693 17.062 17.117 1.00 36.20 142 ARG L O 1
ATOM 3803 N N . GLU B 2 143 ? 27.220 15.725 18.060 1.00 42.50 143 GLU L N 1
ATOM 3804 C CA . GLU B 2 143 ? 27.303 16.566 19.245 1.00 42.92 143 GLU L CA 1
ATOM 3805 C C . GLU B 2 143 ? 27.835 17.944 18.865 1.00 40.05 143 GLU L C 1
ATOM 3806 O O . GLU B 2 143 ? 28.930 18.069 18.307 1.00 39.12 143 GLU L O 1
ATOM 3818 N N . ALA B 2 144 ? 27.033 18.973 19.130 1.00 41.51 144 ALA L N 1
ATOM 3819 C CA . ALA B 2 144 ? 27.416 20.350 18.860 1.00 44.50 144 ALA L CA 1
ATOM 3820 C C . ALA B 2 144 ? 26.666 21.255 19.823 1.00 48.95 144 ALA L C 1
ATOM 3821 O O . ALA B 2 144 ? 25.558 20.934 20.262 1.00 54.22 144 ALA L O 1
ATOM 3828 N N . LYS B 2 145 ? 27.284 22.386 20.152 1.00 47.20 145 LYS L N 1
ATOM 3829 C CA . LYS B 2 145 ? 26.732 23.322 21.118 1.00 46.33 145 LYS L CA 1
ATOM 3830 C C . LYS B 2 145 ? 26.724 24.721 20.521 1.00 44.38 145 LYS L C 1
ATOM 3831 O O . LYS B 2 145 ? 27.635 25.102 19.780 1.00 44.26 145 LYS L O 1
ATOM 3850 N N . VAL B 2 146 ? 25.675 25.471 20.838 1.00 35.61 146 VAL L N 1
ATOM 3851 C CA . VAL B 2 146 ? 25.491 26.835 20.366 1.00 35.40 146 VAL L CA 1
ATOM 3852 C C . VAL B 2 146 ? 25.184 27.707 21.571 1.00 36.58 146 VAL L C 1
ATOM 3853 O O . VAL B 2 146 ? 24.312 27.371 22.379 1.00 40.55 146 VAL L O 1
ATOM 3866 N N . GLN B 2 147 ? 25.895 28.816 21.693 1.00 36.96 147 GLN L N 1
ATOM 3867 C CA . GLN B 2 147 ? 25.601 29.814 22.704 1.00 38.11 147 GLN L CA 1
ATOM 3868 C C . GLN B 2 147 ? 25.268 31.119 22.002 1.00 37.86 147 GLN L C 1
ATOM 3869 O O . GLN B 2 147 ? 25.819 31.430 20.939 1.00 38.10 147 GLN L O 1
ATOM 3883 N N . TRP B 2 148 ? 24.343 31.860 22.580 1.00 39.80 148 TRP L N 1
ATOM 3884 C CA . TRP B 2 148 ? 23.940 33.140 22.036 1.00 40.32 148 TRP L CA 1
ATOM 3885 C C . TRP B 2 148 ? 24.410 34.255 22.953 1.00 46.39 148 TRP L C 1
ATOM 3886 O O . TRP B 2 148 ? 24.291 34.149 24.177 1.00 45.14 148 TRP L O 1
ATOM 3907 N N . LYS B 2 149 ? 24.923 35.327 22.350 1.00 49.10 149 LYS L N 1
ATOM 3908 C CA . LYS B 2 149 ? 25.440 36.476 23.082 1.00 45.60 149 LYS L CA 1
ATOM 3909 C C . LYS B 2 149 ? 24.924 37.746 22.423 1.00 44.47 149 LYS L C 1
ATOM 3910 O O . LYS B 2 149 ? 24.999 37.886 21.196 1.00 39.99 149 LYS L O 1
ATOM 3929 N N . VAL B 2 150 ? 24.402 38.665 23.238 1.00 49.69 150 VAL L N 1
ATOM 3930 C CA . VAL B 2 150 ? 23.945 39.978 22.784 1.00 50.10 150 VAL L CA 1
ATOM 3931 C C . VAL B 2 150 ? 24.608 41.036 23.659 1.00 47.05 150 VAL L C 1
ATOM 3932 O O . VAL B 2 150 ? 24.422 41.034 24.882 1.00 47.26 150 VAL L O 1
ATOM 3945 N N . ASP B 2 151 ? 25.333 41.967 23.035 1.00 45.00 151 ASP L N 1
ATOM 3946 C CA . ASP B 2 151 ? 26.247 42.860 23.764 1.00 45.72 151 ASP L CA 1
ATOM 3947 C C . ASP B 2 151 ? 27.242 42.037 24.579 1.00 44.69 151 ASP L C 1
ATOM 3948 O O . ASP B 2 151 ? 27.788 42.495 25.590 1.00 44.89 151 ASP L O 1
ATOM 3957 N N . ASN B 2 152 ? 27.464 40.802 24.122 1.00 57.71 152 ASN L N 1
ATOM 3958 C CA . ASN B 2 152 ? 28.274 39.779 24.774 1.00 57.70 152 ASN L CA 1
ATOM 3959 C C . ASN B 2 152 ? 27.649 39.246 26.052 1.00 57.54 152 ASN L C 1
ATOM 3960 O O . ASN B 2 152 ? 28.313 38.520 26.803 1.00 58.54 152 ASN L O 1
ATOM 3971 N N . ALA B 2 153 ? 26.395 39.580 26.324 1.00 41.69 153 ALA L N 1
ATOM 3972 C CA . ALA B 2 153 ? 25.691 39.034 27.473 1.00 40.80 153 ALA L CA 1
ATOM 3973 C C . ALA B 2 153 ? 25.163 37.657 27.103 1.00 39.54 153 ALA L C 1
ATOM 3974 O O . ALA B 2 153 ? 24.436 37.511 26.115 1.00 39.67 153 ALA L O 1
ATOM 3981 N N . LEU B 2 154 ? 25.535 36.646 27.876 1.00 38.34 154 LEU L N 1
ATOM 3982 C CA . LEU B 2 154 ? 25.155 35.283 27.536 1.00 37.11 154 LEU L CA 1
ATOM 3983 C C . LEU B 2 154 ? 23.645 35.114 27.668 1.00 37.01 154 LEU L C 1
ATOM 3984 O O . LEU B 2 154 ? 23.084 35.308 28.750 1.00 36.97 154 LEU L O 1
ATOM 4000 N N . GLN B 2 155 ? 22.989 34.742 26.575 1.00 48.27 155 GLN L N 1
ATOM 4001 C CA . GLN B 2 155 ? 21.552 34.527 26.579 1.00 46.60 155 GLN L CA 1
ATOM 4002 C C . GLN B 2 155 ? 21.224 33.139 27.103 1.00 43.92 155 GLN L C 1
ATOM 4003 O O . GLN B 2 155 ? 21.967 32.177 26.888 1.00 41.87 155 GLN L O 1
ATOM 4017 N N . SER B 2 156 ? 20.093 33.043 27.795 1.00 43.76 156 SER L N 1
ATOM 4018 C CA . SER B 2 156 ? 19.652 31.767 28.331 1.00 43.40 156 SER L CA 1
ATOM 4019 C C . SER B 2 156 ? 18.132 31.731 28.356 1.00 40.08 156 SER L C 1
ATOM 4020 O O . SER B 2 156 ? 17.470 32.747 28.587 1.00 39.57 156 SER L O 1
ATOM 4028 N N . GLY B 2 157 ? 17.587 30.542 28.117 1.00 32.65 157 GLY L N 1
ATOM 4029 C CA . GLY B 2 157 ? 16.167 30.316 28.223 1.00 32.49 157 GLY L CA 1
ATOM 4030 C C . GLY B 2 157 ? 15.342 30.839 27.072 1.00 33.33 157 GLY L C 1
ATOM 4031 O O . GLY B 2 157 ? 14.188 30.425 26.922 1.00 33.07 157 GLY L O 1
ATOM 4035 N N . ASN B 2 158 ? 15.889 31.728 26.246 1.00 34.34 158 ASN L N 1
ATOM 4036 C CA . ASN B 2 158 ? 15.129 32.337 25.163 1.00 35.24 158 ASN L CA 1
ATOM 4037 C C . ASN B 2 158 ? 15.544 31.808 23.793 1.00 35.15 158 ASN L C 1
ATOM 4038 O O . ASN B 2 158 ? 15.473 32.527 22.796 1.00 36.11 158 ASN L O 1
ATOM 4049 N N . SER B 2 159 ? 15.948 30.544 23.720 1.00 60.35 159 SER L N 1
ATOM 4050 C CA . SER B 2 159 ? 16.454 29.979 22.480 1.00 60.41 159 SER L CA 1
ATOM 4051 C C . SER B 2 159 ? 15.875 28.586 22.276 1.00 59.29 159 SER L C 1
ATOM 4052 O O . SER B 2 159 ? 15.527 27.886 23.230 1.00 57.00 159 SER L O 1
ATOM 4060 N N . GLN B 2 160 ? 15.753 28.208 21.011 1.00 49.84 160 GLN L N 1
ATOM 4061 C CA . GLN B 2 160 ? 15.295 26.888 20.617 1.00 46.13 160 GLN L CA 1
ATOM 4062 C C . GLN B 2 160 ? 16.110 26.436 19.419 1.00 45.48 160 GLN L C 1
ATOM 4063 O O . GLN B 2 160 ? 16.488 27.249 18.571 1.00 49.01 160 GLN L O 1
ATOM 4077 N N . GLU B 2 161 ? 16.383 25.141 19.347 1.00 56.50 161 GLU L N 1
ATOM 4078 C CA . GLU B 2 161 ? 17.112 24.621 18.206 1.00 59.99 161 GLU L CA 1
ATOM 4079 C C . GLU B 2 161 ? 16.505 23.304 17.753 1.00 55.07 161 GLU L C 1
ATOM 4080 O O . GLU B 2 161 ? 15.710 22.668 18.452 1.00 50.92 161 GLU L O 1
ATOM 4092 N N . SER B 2 162 ? 16.907 22.915 16.549 1.00 39.47 162 SER L N 1
ATOM 4093 C CA . SER B 2 162 ? 16.415 21.724 15.886 1.00 38.60 162 SER L CA 1
ATOM 4094 C C . SER B 2 162 ? 17.567 21.077 15.137 1.00 40.37 162 SER L C 1
ATOM 4095 O O . SER B 2 162 ? 18.464 21.766 14.638 1.00 45.36 162 SER L O 1
ATOM 4103 N N . VAL B 2 163 ? 17.533 19.749 15.049 1.00 31.35 163 VAL L N 1
ATOM 4104 C CA . VAL B 2 163 ? 18.565 18.988 14.356 1.00 29.26 163 VAL L CA 1
ATOM 4105 C C . VAL B 2 163 ? 17.917 18.040 13.353 1.00 27.71 163 VAL L C 1
ATOM 4106 O O . VAL B 2 163 ? 16.879 17.432 13.632 1.00 26.87 163 VAL L O 1
ATOM 4119 N N . THR B 2 164 ? 18.553 17.884 12.203 1.00 37.21 164 THR L N 1
ATOM 4120 C CA . THR B 2 164 ? 18.019 17.075 11.123 1.00 38.21 164 THR L CA 1
ATOM 4121 C C . THR B 2 164 ? 18.498 15.633 11.237 1.00 40.37 164 THR L C 1
ATOM 4122 O O . THR B 2 164 ? 19.455 15.321 11.951 1.00 39.33 164 THR L O 1
ATOM 4133 N N . GLU B 2 165 ? 17.813 14.748 10.515 1.00 58.71 165 GLU L N 1
ATOM 4134 C CA . GLU B 2 165 ? 18.266 13.369 10.419 1.00 60.74 165 GLU L CA 1
ATOM 4135 C C . GLU B 2 165 ? 19.681 13.337 9.845 1.00 60.43 165 GLU L C 1
ATOM 4136 O O . GLU B 2 165 ? 20.077 14.198 9.057 1.00 61.01 165 GLU L O 1
ATOM 4148 N N . GLN B 2 166 ? 20.452 12.335 10.251 1.00 42.03 166 GLN L N 1
ATOM 4149 C CA . GLN B 2 166 ? 21.739 12.105 9.614 1.00 43.17 166 GLN L CA 1
ATOM 4150 C C . GLN B 2 166 ? 21.583 11.889 8.110 1.00 44.80 166 GLN L C 1
ATOM 4151 O O . GLN B 2 166 ? 21.043 10.863 7.686 1.00 44.69 166 GLN L O 1
ATOM 4165 N N . ASP B 2 167 ? 22.059 12.842 7.304 1.00 60.64 167 ASP L N 1
ATOM 4166 C CA . ASP B 2 167 ? 21.953 12.748 5.850 1.00 63.67 167 ASP L CA 1
ATOM 4167 C C . ASP B 2 167 ? 22.487 11.401 5.371 1.00 66.41 167 ASP L C 1
ATOM 4168 O O . ASP B 2 167 ? 23.435 10.853 5.939 1.00 66.13 167 ASP L O 1
ATOM 4177 N N . SER B 2 168 ? 21.855 10.857 4.329 1.00 64.37 168 SER L N 1
ATOM 4178 C CA . SER B 2 168 ? 22.155 9.518 3.835 1.00 61.90 168 SER L CA 1
ATOM 4179 C C . SER B 2 168 ? 23.181 9.520 2.713 1.00 60.26 168 SER L C 1
ATOM 4180 O O . SER B 2 168 ? 23.368 8.490 2.056 1.00 60.82 168 SER L O 1
ATOM 4188 N N . LYS B 2 169 ? 23.837 10.642 2.474 1.00 66.81 169 LYS L N 1
ATOM 4189 C CA . LYS B 2 169 ? 24.844 10.716 1.421 1.00 69.38 169 LYS L CA 1
ATOM 4190 C C . LYS B 2 169 ? 26.159 11.329 1.882 1.00 71.75 169 LYS L C 1
ATOM 4191 O O . LYS B 2 169 ? 27.215 10.840 1.494 1.00 77.12 169 LYS L O 1
ATOM 4210 N N . ASP B 2 170 ? 26.128 12.397 2.677 1.00 57.57 170 ASP L N 1
ATOM 4211 C CA . ASP B 2 170 ? 27.321 12.889 3.360 1.00 54.67 170 ASP L CA 1
ATOM 4212 C C . ASP B 2 170 ? 27.450 12.346 4.777 1.00 51.14 170 ASP L C 1
ATOM 4213 O O . ASP B 2 170 ? 28.516 12.496 5.391 1.00 51.04 170 ASP L O 1
ATOM 4222 N N . SER B 2 171 ? 26.389 11.738 5.307 1.00 47.05 171 SER L N 1
ATOM 4223 C CA . SER B 2 171 ? 26.344 11.277 6.693 1.00 46.14 171 SER L CA 1
ATOM 4224 C C . SER B 2 171 ? 26.634 12.414 7.669 1.00 48.45 171 SER L C 1
ATOM 4225 O O . SER B 2 171 ? 27.304 12.233 8.696 1.00 48.94 171 SER L O 1
ATOM 4233 N N . THR B 2 172 ? 26.137 13.601 7.343 1.00 51.64 172 THR L N 1
ATOM 4234 C CA . THR B 2 172 ? 26.347 14.767 8.187 1.00 49.99 172 THR L CA 1
ATOM 4235 C C . THR B 2 172 ? 25.036 15.177 8.845 1.00 45.01 172 THR L C 1
ATOM 4236 O O . THR B 2 172 ? 23.959 14.663 8.535 1.00 43.91 172 THR L O 1
ATOM 4247 N N . TYR B 2 173 ? 25.143 16.132 9.757 1.00 40.03 173 TYR L N 1
ATOM 4248 C CA . TYR B 2 173 ? 23.989 16.737 10.392 1.00 38.92 173 TYR L CA 1
ATOM 4249 C C . TYR B 2 173 ? 23.968 18.224 10.074 1.00 40.16 173 TYR L C 1
ATOM 4250 O O . TYR B 2 173 ? 24.937 18.785 9.559 1.00 40.79 173 TYR L O 1
ATOM 4268 N N . SER B 2 174 ? 22.835 18.854 10.375 1.00 43.79 174 SER L N 1
ATOM 4269 C CA . SER B 2 174 ? 22.713 20.304 10.344 1.00 43.27 174 SER L CA 1
ATOM 4270 C C . SER B 2 174 ? 21.811 20.717 11.499 1.00 42.21 174 SER L C 1
ATOM 4271 O O . SER B 2 174 ? 20.927 19.964 11.918 1.00 38.41 174 SER L O 1
ATOM 4279 N N . LEU B 2 175 ? 22.067 21.911 12.026 1.00 35.34 175 LEU L N 1
ATOM 4280 C CA . LEU B 2 175 ? 21.407 22.410 13.221 1.00 32.79 175 LEU L CA 1
ATOM 4281 C C . LEU B 2 175 ? 20.915 23.821 12.964 1.00 32.54 175 LEU L C 1
ATOM 4282 O O . LEU B 2 175 ? 21.651 24.648 12.421 1.00 30.90 175 LEU L O 1
ATOM 4298 N N . SER B 2 176 ? 19.684 24.099 13.378 1.00 37.52 176 SER L N 1
ATOM 4299 C CA . SER B 2 176 ? 19.112 25.434 13.303 1.00 37.43 176 SER L CA 1
ATOM 4300 C C . SER B 2 176 ? 18.759 25.871 14.716 1.00 36.82 176 SER L C 1
ATOM 4301 O O . SER B 2 176 ? 18.134 25.109 15.463 1.00 36.34 176 SER L O 1
ATOM 4309 N N . SER B 2 177 ? 19.176 27.082 15.085 1.00 27.37 177 SER L N 1
ATOM 4310 C CA . SER B 2 177 ? 18.863 27.655 16.386 1.00 29.15 177 SER L CA 1
ATOM 4311 C C . SER B 2 177 ? 18.183 28.999 16.201 1.00 30.68 177 SER L C 1
ATOM 4312 O O . SER B 2 177 ? 18.662 29.844 15.437 1.00 29.84 177 SER L O 1
ATOM 4320 N N . THR B 2 178 ? 17.089 29.206 16.928 1.00 39.25 178 THR L N 1
ATOM 4321 C CA . THR B 2 178 ? 16.305 30.427 16.812 1.00 41.20 178 THR L CA 1
ATOM 4322 C C . THR B 2 178 ? 16.248 31.125 18.168 1.00 40.63 178 THR L C 1
ATOM 4323 O O . THR B 2 178 ? 15.749 30.563 19.146 1.00 40.45 178 THR L O 1
ATOM 4334 N N . LEU B 2 179 ? 16.801 32.341 18.221 1.00 38.98 179 LEU L N 1
ATOM 4335 C CA . LEU B 2 179 ? 16.726 33.217 19.386 1.00 41.39 179 LEU L CA 1
ATOM 4336 C C . LEU B 2 179 ? 15.583 34.194 19.145 1.00 45.41 179 LEU L C 1
ATOM 4337 O O . LEU B 2 179 ? 15.653 35.026 18.234 1.00 43.16 179 LEU L O 1
ATOM 4353 N N . THR B 2 180 ? 14.532 34.087 19.951 1.00 44.76 180 THR L N 1
ATOM 4354 C CA . THR B 2 180 ? 13.349 34.921 19.816 1.00 47.87 180 THR L CA 1
ATOM 4355 C C . THR B 2 180 ? 13.362 35.972 20.916 1.00 50.29 180 THR L C 1
ATOM 4356 O O . THR B 2 180 ? 13.684 35.669 22.068 1.00 50.65 180 THR L O 1
ATOM 4367 N N . LEU B 2 181 ? 13.026 37.211 20.562 1.00 54.10 181 LEU L N 1
ATOM 4368 C CA . LEU B 2 181 ? 13.043 38.310 21.518 1.00 55.87 181 LEU L CA 1
ATOM 4369 C C . LEU B 2 181 ? 11.836 39.212 21.259 1.00 59.53 181 LEU L C 1
ATOM 4370 O O . LEU B 2 181 ? 11.062 38.994 20.322 1.00 61.86 181 LEU L O 1
ATOM 4386 N N . SER B 2 182 ? 11.656 40.220 22.105 1.00 61.20 182 SER L N 1
ATOM 4387 C CA . SER B 2 182 ? 10.690 41.269 21.814 1.00 64.80 182 SER L CA 1
ATOM 4388 C C . SER B 2 182 ? 11.311 42.248 20.828 1.00 63.78 182 SER L C 1
ATOM 4389 O O . SER B 2 182 ? 12.528 42.442 20.816 1.00 61.27 182 SER L O 1
ATOM 4397 N N . LYS B 2 183 ? 10.478 42.882 20.002 1.00 65.95 183 LYS L N 1
ATOM 4398 C CA . LYS B 2 183 ? 11.006 43.989 19.211 1.00 65.90 183 LYS L CA 1
ATOM 4399 C C . LYS B 2 183 ? 11.581 45.070 20.119 1.00 67.55 183 LYS L C 1
ATOM 4400 O O . LYS B 2 183 ? 12.562 45.730 19.757 1.00 66.19 183 LYS L O 1
ATOM 4419 N N . ALA B 2 184 ? 11.003 45.246 21.309 1.00 70.57 184 ALA L N 1
ATOM 4420 C CA . ALA B 2 184 ? 11.503 46.259 22.233 1.00 72.38 184 ALA L CA 1
ATOM 4421 C C . ALA B 2 184 ? 12.921 45.936 22.684 1.00 68.76 184 ALA L C 1
ATOM 4422 O O . ALA B 2 184 ? 13.804 46.802 22.664 1.00 68.32 184 ALA L O 1
ATOM 4429 N N . ASP B 2 185 ? 13.158 44.690 23.109 1.00 71.03 185 ASP L N 1
ATOM 4430 C CA . ASP B 2 185 ? 14.490 44.316 23.566 1.00 72.85 185 ASP L CA 1
ATOM 4431 C C . ASP B 2 185 ? 15.467 44.154 22.411 1.00 69.12 185 ASP L C 1
ATOM 4432 O O . ASP B 2 185 ? 16.676 44.318 22.609 1.00 69.47 185 ASP L O 1
ATOM 4441 N N . TYR B 2 186 ? 14.976 43.835 21.213 1.00 59.88 186 TYR L N 1
ATOM 4442 C CA . TYR B 2 186 ? 15.867 43.734 20.063 1.00 55.40 186 TYR L CA 1
ATOM 4443 C C . TYR B 2 186 ? 16.485 45.083 19.730 1.00 56.26 186 TYR L C 1
ATOM 4444 O O . TYR B 2 186 ? 17.687 45.170 19.444 1.00 53.73 186 TYR L O 1
ATOM 4462 N N . GLU B 2 187 ? 15.667 46.142 19.742 1.00 77.20 187 GLU L N 1
ATOM 4463 C CA . GLU B 2 187 ? 16.120 47.506 19.508 1.00 77.48 187 GLU L CA 1
ATOM 4464 C C . GLU B 2 187 ? 16.913 48.065 20.678 1.00 76.15 187 GLU L C 1
ATOM 4465 O O . GLU B 2 187 ? 17.310 49.233 20.624 1.00 76.34 187 GLU L O 1
ATOM 4477 N N . LYS B 2 188 ? 17.128 47.282 21.738 1.00 79.38 188 LYS L N 1
ATOM 4478 C CA . LYS B 2 188 ? 17.874 47.784 22.886 1.00 79.23 188 LYS L CA 1
ATOM 4479 C C . LYS B 2 188 ? 19.373 47.619 22.694 1.00 74.34 188 LYS L C 1
ATOM 4480 O O . LYS B 2 188 ? 20.152 48.472 23.137 1.00 75.13 188 LYS L O 1
ATOM 4499 N N . HIS B 2 189 ? 19.797 46.536 22.050 1.00 48.80 189 HIS L N 1
ATOM 4500 C CA . HIS B 2 189 ? 21.210 46.209 21.944 1.00 48.91 189 HIS L CA 1
ATOM 4501 C C . HIS B 2 189 ? 21.644 46.161 20.489 1.00 49.68 189 HIS L C 1
ATOM 4502 O O . HIS B 2 189 ? 20.827 46.140 19.566 1.00 49.88 189 HIS L O 1
ATOM 4517 N N . LYS B 2 190 ? 22.960 46.097 20.302 1.00 75.16 190 LYS L N 1
ATOM 4518 C CA . LYS B 2 190 ? 23.561 46.279 18.991 1.00 76.87 190 LYS L CA 1
ATOM 4519 C C . LYS B 2 190 ? 24.101 44.978 18.414 1.00 75.76 190 LYS L C 1
ATOM 4520 O O . LYS B 2 190 ? 23.717 44.593 17.307 1.00 79.60 190 LYS L O 1
ATOM 4539 N N . VAL B 2 191 ? 24.995 44.296 19.113 1.00 50.62 191 VAL L N 1
ATOM 4540 C CA . VAL B 2 191 ? 25.697 43.165 18.525 1.00 50.05 191 VAL L CA 1
ATOM 4541 C C . VAL B 2 191 ? 24.964 41.875 18.868 1.00 48.36 191 VAL L C 1
ATOM 4542 O O . VAL B 2 191 ? 24.657 41.611 20.037 1.00 48.17 191 VAL L O 1
ATOM 4555 N N . TYR B 2 192 ? 24.693 41.069 17.843 1.00 46.93 192 TYR L N 1
ATOM 4556 C CA . TYR B 2 192 ? 24.061 39.762 17.989 1.00 46.46 192 TYR L CA 1
ATOM 4557 C C . TYR B 2 192 ? 25.025 38.714 17.442 1.00 45.77 192 TYR L C 1
ATOM 4558 O O . TYR B 2 192 ? 25.445 38.800 16.282 1.00 46.04 192 TYR L O 1
ATOM 4576 N N . ALA B 2 193 ? 25.408 37.750 18.285 1.00 44.24 193 ALA L N 1
ATOM 4577 C CA . ALA B 2 193 ? 26.410 36.763 17.902 1.00 44.11 193 ALA L CA 1
ATOM 4578 C C . ALA B 2 193 ? 25.990 35.353 18.296 1.00 42.77 193 ALA L C 1
ATOM 4579 O O . ALA B 2 193 ? 25.237 35.138 19.249 1.00 41.88 193 ALA L O 1
ATOM 4586 N N . CYS B 2 194 ? 26.552 34.391 17.567 1.00 46.99 194 CYS L N 1
ATOM 4587 C CA . CYS B 2 194 ? 26.205 32.977 17.672 1.00 46.17 194 CYS L CA 1
ATOM 4588 C C . CYS B 2 194 ? 27.514 32.201 17.798 1.00 46.06 194 CYS L C 1
ATOM 4589 O O . CYS B 2 194 ? 28.168 31.916 16.790 1.00 49.40 194 CYS L O 1
ATOM 4596 N N . GLU B 2 195 ? 27.913 31.894 19.033 1.00 43.05 195 GLU L N 1
ATOM 4597 C CA . GLU B 2 195 ? 29.137 31.135 19.279 1.00 46.75 195 GLU L CA 1
ATOM 4598 C C . GLU B 2 195 ? 28.858 29.646 19.121 1.00 47.54 195 GLU L C 1
ATOM 4599 O O . GLU B 2 195 ? 27.864 29.134 19.647 1.00 46.39 195 GLU L O 1
ATOM 4611 N N . VAL B 2 196 ? 29.740 28.950 18.408 1.00 41.23 196 VAL L N 1
ATOM 4612 C CA . VAL B 2 196 ? 29.550 27.540 18.087 1.00 40.69 196 VAL L CA 1
ATOM 4613 C C . VAL B 2 196 ? 30.780 26.752 18.519 1.00 41.04 196 VAL L C 1
ATOM 4614 O O . VAL B 2 196 ? 31.910 27.140 18.206 1.00 42.00 196 VAL L O 1
ATOM 4627 N N . THR B 2 197 ? 30.552 25.633 19.212 1.00 48.55 197 THR L N 1
ATOM 4628 C CA . THR B 2 197 ? 31.613 24.731 19.643 1.00 49.13 197 THR L CA 1
ATOM 4629 C C . THR B 2 197 ? 31.395 23.343 19.051 1.00 47.19 197 THR L C 1
ATOM 4630 O O . THR B 2 197 ? 30.271 22.828 19.058 1.00 45.44 197 THR L O 1
ATOM 4641 N N . HIS B 2 198 ? 32.477 22.732 18.563 1.00 42.50 198 HIS L N 1
ATOM 4642 C CA . HIS B 2 198 ? 32.416 21.418 17.928 1.00 43.38 198 HIS L CA 1
ATOM 4643 C C . HIS B 2 198 ? 33.794 20.767 17.960 1.00 47.30 198 HIS L C 1
ATOM 4644 O O . HIS B 2 198 ? 34.815 21.439 18.120 1.00 54.10 198 HIS L O 1
ATOM 4659 N N . GLN B 2 199 ? 33.811 19.443 17.775 1.00 60.90 199 GLN L N 1
ATOM 4660 C CA . GLN B 2 199 ? 35.070 18.702 17.825 1.00 62.74 199 GLN L CA 1
ATOM 4661 C C . GLN B 2 199 ? 35.988 19.045 16.655 1.00 65.03 199 GLN L C 1
ATOM 4662 O O . GLN B 2 199 ? 37.215 19.016 16.807 1.00 66.42 199 GLN L O 1
ATOM 4676 N N . GLY B 2 200 ? 35.421 19.372 15.490 1.00 44.52 200 GLY L N 1
ATOM 4677 C CA . GLY B 2 200 ? 36.186 19.656 14.292 1.00 44.87 200 GLY L CA 1
ATOM 4678 C C . GLY B 2 200 ? 36.643 21.086 14.144 1.00 45.36 200 GLY L C 1
ATOM 4679 O O . GLY B 2 200 ? 37.145 21.466 13.082 1.00 46.13 200 GLY L O 1
ATOM 4683 N N . LEU B 2 201 ? 36.481 21.894 15.188 1.00 49.16 201 LEU L N 1
ATOM 4684 C CA . LEU B 2 201 ? 36.862 23.298 15.181 1.00 46.55 201 LEU L CA 1
ATOM 4685 C C . LEU B 2 201 ? 38.001 23.516 16.165 1.00 47.11 201 LEU L C 1
ATOM 4686 O O . LEU B 2 201 ? 37.882 23.166 17.343 1.00 45.81 201 LEU L O 1
ATOM 4702 N N . SER B 2 202 ? 39.096 24.103 15.673 1.00 73.80 202 SER L N 1
ATOM 4703 C CA . SER B 2 202 ? 40.234 24.463 16.516 1.00 76.49 202 SER L CA 1
ATOM 4704 C C . SER B 2 202 ? 39.801 25.149 17.808 1.00 75.99 202 SER L C 1
ATOM 4705 O O . SER B 2 202 ? 40.197 24.743 18.907 1.00 73.77 202 SER L O 1
ATOM 4713 N N . SER B 2 203 ? 38.993 26.197 17.682 1.00 59.98 203 SER L N 1
ATOM 4714 C CA . SER B 2 203 ? 38.514 26.977 18.810 1.00 55.16 203 SER L CA 1
ATOM 4715 C C . SER B 2 203 ? 37.115 27.454 18.507 1.00 51.22 203 SER L C 1
ATOM 4716 O O . SER B 2 203 ? 36.617 27.279 17.376 1.00 49.58 203 SER L O 1
ATOM 4724 N N . PRO B 2 204 ? 36.429 28.065 19.468 1.00 50.17 204 PRO L N 1
ATOM 4725 C CA . PRO B 2 204 ? 35.069 28.552 19.234 1.00 48.06 204 PRO L CA 1
ATOM 4726 C C . PRO B 2 204 ? 34.984 29.437 17.997 1.00 48.93 204 PRO L C 1
ATOM 4727 O O . PRO B 2 204 ? 35.889 30.220 17.699 1.00 51.89 204 PRO L O 1
ATOM 4738 N N . VAL B 2 205 ? 33.891 29.281 17.261 1.00 50.66 205 VAL L N 1
ATOM 4739 C CA . VAL B 2 205 ? 33.616 30.091 16.081 1.00 51.19 205 VAL L CA 1
ATOM 4740 C C . VAL B 2 205 ? 32.485 31.045 16.427 1.00 51.94 205 VAL L C 1
ATOM 4741 O O . VAL B 2 205 ? 31.509 30.647 17.071 1.00 54.25 205 VAL L O 1
ATOM 4754 N N . THR B 2 206 ? 32.602 32.294 15.987 1.00 46.56 206 THR L N 1
ATOM 4755 C CA . THR B 2 206 ? 31.594 33.300 16.299 1.00 46.38 206 THR L CA 1
ATOM 4756 C C . THR B 2 206 ? 31.178 34.026 15.032 1.00 47.08 206 THR L C 1
ATOM 4757 O O . THR B 2 206 ? 32.003 34.669 14.376 1.00 48.23 206 THR L O 1
ATOM 4768 N N . LYS B 2 207 ? 29.902 33.921 14.693 1.00 45.34 207 LYS L N 1
ATOM 4769 C CA . LYS B 2 207 ? 29.322 34.664 13.588 1.00 46.04 207 LYS L CA 1
ATOM 4770 C C . LYS B 2 207 ? 28.381 35.712 14.162 1.00 46.02 207 LYS L C 1
ATOM 4771 O O . LYS B 2 207 ? 27.560 35.401 15.028 1.00 45.00 207 LYS L O 1
ATOM 4790 N N . SER B 2 208 ? 28.505 36.955 13.699 1.00 50.29 208 SER L N 1
ATOM 4791 C CA . SER B 2 208 ? 27.661 38.007 14.247 1.00 50.44 208 SER L CA 1
ATOM 4792 C C . SER B 2 208 ? 27.263 39.018 13.180 1.00 51.66 208 SER L C 1
ATOM 4793 O O . SER B 2 208 ? 27.756 39.001 12.049 1.00 52.48 208 SER L O 1
ATOM 4801 N N . PHE B 2 209 ? 26.355 39.912 13.577 1.00 48.76 209 PHE L N 1
ATOM 4802 C CA . PHE B 2 209 ? 26.023 41.111 12.820 1.00 50.14 209 PHE L CA 1
ATOM 4803 C C . PHE B 2 209 ? 25.812 42.264 13.796 1.00 50.58 209 PHE L C 1
ATOM 4804 O O . PHE B 2 209 ? 25.507 42.050 14.973 1.00 49.61 209 PHE L O 1
ATOM 4821 N N . ASN B 2 210 ? 26.005 43.489 13.308 1.00 77.27 210 ASN L N 1
ATOM 4822 C CA . ASN B 2 210 ? 25.743 44.693 14.090 1.00 78.77 210 ASN L CA 1
ATOM 4823 C C . ASN B 2 210 ? 24.377 45.236 13.690 1.00 76.02 210 ASN L C 1
ATOM 4824 O O . ASN B 2 210 ? 24.163 45.595 12.526 1.00 76.45 210 ASN L O 1
ATOM 4835 N N . ARG B 2 211 ? 23.457 45.286 14.651 1.00 54.31 211 ARG L N 1
ATOM 4836 C CA . ARG B 2 211 ? 22.105 45.756 14.379 1.00 54.65 211 ARG L CA 1
ATOM 4837 C C . ARG B 2 211 ? 22.127 47.170 13.819 1.00 56.62 211 ARG L C 1
ATOM 4838 O O . ARG B 2 211 ? 22.325 48.132 14.568 1.00 57.32 211 ARG L O 1
ATOM 4859 N N . GLY B 2 212 ? 21.918 47.310 12.513 1.00 84.39 212 GLY L N 1
ATOM 4860 C CA . GLY B 2 212 ? 21.824 48.611 11.891 1.00 88.68 212 GLY L CA 1
ATOM 4861 C C . GLY B 2 212 ? 23.035 49.030 11.086 1.00 91.79 212 GLY L C 1
ATOM 4862 O O . GLY B 2 212 ? 22.935 49.990 10.311 1.00 93.28 212 GLY L O 1
ATOM 4866 N N . GLU B 2 213 ? 24.171 48.354 11.246 1.00 122.73 213 GLU L N 1
ATOM 4867 C CA . GLU B 2 213 ? 25.342 48.672 10.440 1.00 125.18 213 GLU L CA 1
ATOM 4868 C C . GLU B 2 213 ? 25.114 48.223 9.002 1.00 125.94 213 GLU L C 1
ATOM 4869 O O . GLU B 2 213 ? 24.787 47.059 8.747 1.00 124.46 213 GLU L O 1
ATOM 4881 N N . CYS B 2 214 ? 25.274 49.155 8.064 1.00 132.85 214 CYS L N 1
ATOM 4882 C CA . CYS B 2 214 ? 25.104 48.861 6.644 1.00 133.60 214 CYS L CA 1
ATOM 4883 C C . CYS B 2 214 ? 26.340 48.168 6.082 1.00 133.61 214 CYS L C 1
ATOM 4884 O O . CYS B 2 214 ? 27.058 47.480 6.806 1.00 132.11 214 CYS L O 1
ATOM 4892 N N . GLN C 1 1 ? -2.808 20.583 79.235 1.00 64.18 1 GLN A N 1
ATOM 4893 C CA . GLN C 1 1 ? -1.827 20.549 80.316 1.00 61.14 1 GLN A CA 1
ATOM 4894 C C . GLN C 1 1 ? -2.279 21.462 81.454 1.00 58.20 1 GLN A C 1
ATOM 4895 O O . GLN C 1 1 ? -3.307 22.124 81.349 1.00 57.11 1 GLN A O 1
ATOM 4901 N N . VAL C 1 2 ? -1.512 21.481 82.547 1.00 48.01 2 VAL A N 1
ATOM 4902 C CA . VAL C 1 2 ? -1.790 22.408 83.639 1.00 46.81 2 VAL A CA 1
ATOM 4903 C C . VAL C 1 2 ? -1.702 23.840 83.129 1.00 47.58 2 VAL A C 1
ATOM 4904 O O . VAL C 1 2 ? -0.756 24.214 82.422 1.00 48.35 2 VAL A O 1
ATOM 4908 N N . GLN C 1 3 ? -2.691 24.654 83.493 1.00 48.67 3 GLN A N 1
ATOM 4909 C CA . GLN C 1 3 ? -2.730 26.039 83.043 1.00 46.83 3 GLN A CA 1
ATOM 4910 C C . GLN C 1 3 ? -3.343 26.914 84.119 1.00 48.82 3 GLN A C 1
ATOM 4911 O O . GLN C 1 3 ? -4.386 26.569 84.683 1.00 53.53 3 GLN A O 1
ATOM 4917 N N . LEU C 1 4 ? -2.697 28.044 84.389 1.00 42.39 4 LEU A N 1
ATOM 4918 C CA . LEU C 1 4 ? -3.251 29.081 85.245 1.00 41.66 4 LEU A CA 1
ATOM 4919 C C . LEU C 1 4 ? -3.287 30.381 84.459 1.00 43.44 4 LEU A C 1
ATOM 4920 O O . LEU C 1 4 ? -2.270 30.789 83.887 1.00 44.21 4 LEU A O 1
ATOM 4925 N N . ILE C 1 5 ? -4.454 31.023 84.431 1.00 46.10 5 ILE A N 1
ATOM 4926 C CA . ILE C 1 5 ? -4.665 32.293 83.741 1.00 45.00 5 ILE A CA 1
ATOM 4927 C C . ILE C 1 5 ? -5.207 33.301 84.747 1.00 44.10 5 ILE A C 1
ATOM 4928 O O . ILE C 1 5 ? -6.249 33.061 85.370 1.00 44.98 5 ILE A O 1
ATOM 4933 N N . GLN C 1 6 ? -4.514 34.430 84.894 1.00 40.32 6 GLN A N 1
ATOM 4934 C CA . GLN C 1 6 ? -4.843 35.420 85.913 1.00 39.90 6 GLN A CA 1
ATOM 4935 C C . GLN C 1 6 ? -5.572 36.622 85.318 1.00 41.67 6 GLN A C 1
ATOM 4936 O O . GLN C 1 6 ? -5.703 36.778 84.100 1.00 42.25 6 GLN A O 1
ATOM 4942 N N . SER C 1 7 ? -6.041 37.486 86.218 1.00 53.71 7 SER A N 1
ATOM 4943 C CA . SER C 1 7 ? -6.676 38.739 85.838 1.00 54.59 7 SER A CA 1
ATOM 4944 C C . SER C 1 7 ? -5.758 39.556 84.931 1.00 56.60 7 SER A C 1
ATOM 4945 O O . SER C 1 7 ? -4.533 39.447 84.986 1.00 60.24 7 SER A O 1
ATOM 4948 N N . GLY C 1 8 ? -6.365 40.394 84.093 1.00 50.19 8 GLY A N 1
ATOM 4949 C CA . GLY C 1 8 ? -5.620 41.357 83.318 1.00 50.93 8 GLY A CA 1
ATOM 4950 C C . GLY C 1 8 ? -5.060 42.456 84.198 1.00 50.55 8 GLY A C 1
ATOM 4951 O O . GLY C 1 8 ? -5.400 42.565 85.382 1.00 50.80 8 GLY A O 1
ATOM 4952 N N . PRO C 1 9 ? -4.181 43.291 83.643 1.00 44.22 9 PRO A N 1
ATOM 4953 C CA . PRO C 1 9 ? -3.611 44.386 84.440 1.00 43.83 9 PRO A CA 1
ATOM 4954 C C . PRO C 1 9 ? -4.698 45.330 84.937 1.00 43.08 9 PRO A C 1
ATOM 4955 O O . PRO C 1 9 ? -5.648 45.645 84.218 1.00 44.13 9 PRO A O 1
ATOM 4959 N N . GLN C 1 10 ? -4.554 45.778 86.185 1.00 42.07 10 GLN A N 1
ATOM 4960 C CA . GLN C 1 10 ? -5.536 46.648 86.818 1.00 42.66 10 GLN A CA 1
ATOM 4961 C C . GLN C 1 10 ? -4.861 47.903 87.358 1.00 45.00 10 GLN A C 1
ATOM 4962 O O . GLN C 1 10 ? -3.686 47.878 87.738 1.00 46.36 10 GLN A O 1
ATOM 4968 N N . PHE C 1 11 ? -5.622 49.003 87.409 1.00 50.60 11 PHE A N 1
ATOM 4969 C CA . PHE C 1 11 ? -5.142 50.271 87.958 1.00 50.39 11 PHE A CA 1
ATOM 4970 C C . PHE C 1 11 ? -6.114 50.789 89.008 1.00 50.39 11 PHE A C 1
ATOM 4971 O O . PHE C 1 11 ? -7.309 50.932 88.732 1.00 52.39 11 PHE A O 1
ATOM 4979 N N . LYS C 1 12 ? -5.603 51.080 90.206 1.00 45.08 12 LYS A N 1
ATOM 4980 C CA . LYS C 1 12 ? -6.425 51.559 91.309 1.00 44.69 12 LYS A CA 1
ATOM 4981 C C . LYS C 1 12 ? -5.703 52.690 92.031 1.00 46.38 12 LYS A C 1
ATOM 4982 O O . LYS C 1 12 ? -4.470 52.727 92.079 1.00 46.32 12 LYS A O 1
ATOM 4988 N N . THR C 1 13 ? -6.475 53.616 92.591 1.00 61.84 13 THR A N 1
ATOM 4989 C CA . THR C 1 13 ? -5.888 54.696 93.369 1.00 64.31 13 THR A CA 1
ATOM 4990 C C . THR C 1 13 ? -5.642 54.237 94.799 1.00 64.68 13 THR A C 1
ATOM 4991 O O . THR C 1 13 ? -6.154 53.205 95.241 1.00 65.10 13 THR A O 1
ATOM 4995 N N . PRO C 1 14 ? -4.868 55.007 95.559 1.00 52.65 14 PRO A N 1
ATOM 4996 C CA . PRO C 1 14 ? -4.529 54.596 96.926 1.00 52.40 14 PRO A CA 1
ATOM 4997 C C . PRO C 1 14 ? -5.768 54.452 97.798 1.00 52.70 14 PRO A C 1
ATOM 4998 O O . PRO C 1 14 ? -6.756 55.174 97.639 1.00 59.40 14 PRO A O 1
ATOM 5002 N N . GLY C 1 15 ? -5.705 53.496 98.730 1.00 45.19 15 GLY A N 1
ATOM 5003 C CA . GLY C 1 15 ? -6.773 53.215 99.670 1.00 45.05 15 GLY A CA 1
ATOM 5004 C C . GLY C 1 15 ? -7.781 52.190 99.191 1.00 44.08 15 GLY A C 1
ATOM 5005 O O . GLY C 1 15 ? -8.434 51.535 100.015 1.00 43.60 15 GLY A O 1
ATOM 5006 N N . ALA C 1 16 ? -7.916 52.037 97.876 1.00 44.90 16 ALA A N 1
ATOM 5007 C CA . ALA C 1 16 ? -8.896 51.141 97.289 1.00 45.38 16 ALA A CA 1
ATOM 5008 C C . ALA C 1 16 ? -8.459 49.690 97.459 1.00 44.51 16 ALA A C 1
ATOM 5009 O O . ALA C 1 16 ? -7.369 49.386 97.950 1.00 45.65 16 ALA A O 1
ATOM 5011 N N . SER C 1 17 ? -9.321 48.779 97.033 1.00 50.42 17 SER A N 1
ATOM 5012 C CA . SER C 1 17 ? -9.029 47.358 97.083 1.00 49.52 17 SER A CA 1
ATOM 5013 C C . SER C 1 17 ? -9.011 46.781 95.677 1.00 45.68 17 SER A C 1
ATOM 5014 O O . SER C 1 17 ? -9.716 47.252 94.781 1.00 46.95 17 SER A O 1
ATOM 5017 N N . VAL C 1 18 ? -8.198 45.755 95.494 1.00 38.48 18 VAL A N 1
ATOM 5018 C CA . VAL C 1 18 ? -8.071 45.098 94.206 1.00 38.24 18 VAL A CA 1
ATOM 5019 C C . VAL C 1 18 ? -8.225 43.601 94.406 1.00 37.26 18 VAL A C 1
ATOM 5020 O O . VAL C 1 18 ? -7.845 43.043 95.440 1.00 36.46 18 VAL A O 1
ATOM 5024 N N . THR C 1 19 ? -8.797 42.952 93.398 1.00 42.55 19 THR A N 1
ATOM 5025 C CA . THR C 1 19 ? -8.979 41.510 93.385 1.00 37.85 19 THR A CA 1
ATOM 5026 C C . THR C 1 19 ? -8.359 40.964 92.112 1.00 36.89 19 THR A C 1
ATOM 5027 O O . THR C 1 19 ? -8.762 41.342 91.008 1.00 37.82 19 THR A O 1
ATOM 5031 N N . VAL C 1 20 ? -7.366 40.101 92.275 1.00 53.29 20 VAL A N 1
ATOM 5032 C CA . VAL C 1 20 ? -6.757 39.369 91.175 1.00 56.23 20 VAL A CA 1
ATOM 5033 C C . VAL C 1 20 ? -7.250 37.934 91.255 1.00 58.81 20 VAL A C 1
ATOM 5034 O O . VAL C 1 20 ? -7.103 37.266 92.290 1.00 62.91 20 VAL A O 1
ATOM 5038 N N . SER C 1 21 ? -7.854 37.476 90.167 1.00 52.52 21 SER A N 1
ATOM 5039 C CA . SER C 1 21 ? -8.386 36.131 90.076 1.00 48.76 21 SER A CA 1
ATOM 5040 C C . SER C 1 21 ? -7.471 35.274 89.213 1.00 46.29 21 SER A C 1
ATOM 5041 O O . SER C 1 21 ? -7.010 35.711 88.152 1.00 48.20 21 SER A O 1
ATOM 5044 N N . CYS C 1 22 ? -7.217 34.053 89.676 1.00 51.60 22 CYS A N 1
ATOM 5045 C CA . CYS C 1 22 ? -6.425 33.066 88.956 1.00 56.17 22 CYS A CA 1
ATOM 5046 C C . CYS C 1 22 ? -7.306 31.846 88.704 1.00 57.52 22 CYS A C 1
ATOM 5047 O O . CYS C 1 22 ? -7.871 31.296 89.654 1.00 59.07 22 CYS A O 1
ATOM 5050 N N . LYS C 1 23 ? -7.422 31.423 87.437 1.00 49.98 23 LYS A N 1
ATOM 5051 C CA . LYS C 1 23 ? -8.256 30.276 87.077 1.00 51.30 23 LYS A CA 1
ATOM 5052 C C . LYS C 1 23 ? -7.368 29.087 86.724 1.00 52.87 23 LYS A C 1
ATOM 5053 O O . LYS C 1 23 ? -6.605 29.141 85.750 1.00 55.13 23 LYS A O 1
ATOM 5059 N N . ALA C 1 24 ? -7.498 28.001 87.488 1.00 45.84 24 ALA A N 1
ATOM 5060 C CA . ALA C 1 24 ? -6.670 26.813 87.315 1.00 44.50 24 ALA A CA 1
ATOM 5061 C C . ALA C 1 24 ? -7.390 25.754 86.485 1.00 47.27 24 ALA A C 1
ATOM 5062 O O . ALA C 1 24 ? -8.620 25.660 86.495 1.00 51.52 24 ALA A O 1
ATOM 5064 N N . SER C 1 25 ? -6.609 24.939 85.778 1.00 42.92 25 SER A N 1
ATOM 5065 C CA . SER C 1 25 ? -7.183 23.885 84.951 1.00 44.21 25 SER A CA 1
ATOM 5066 C C . SER C 1 25 ? -6.139 22.804 84.713 1.00 43.84 25 SER A C 1
ATOM 5067 O O . SER C 1 25 ? -4.958 22.974 85.020 1.00 44.57 25 SER A O 1
ATOM 5070 N N . GLY C 1 26 ? -6.590 21.685 84.152 1.00 41.79 26 GLY A N 1
ATOM 5071 C CA . GLY C 1 26 ? -5.677 20.628 83.776 1.00 41.86 26 GLY A CA 1
ATOM 5072 C C . GLY C 1 26 ? -5.190 19.747 84.901 1.00 40.98 26 GLY A C 1
ATOM 5073 O O . GLY C 1 26 ? -4.224 19.003 84.706 1.00 40.72 26 GLY A O 1
ATOM 5074 N N . TYR C 1 27 ? -5.819 19.799 86.073 1.00 42.55 27 TYR A N 1
ATOM 5075 C CA . TYR C 1 27 ? -5.443 18.914 87.173 1.00 42.00 27 TYR A CA 1
ATOM 5076 C C . TYR C 1 27 ? -6.552 18.942 88.219 1.00 42.46 27 TYR A C 1
ATOM 5077 O O . TYR C 1 27 ? -7.485 19.746 88.141 1.00 42.95 27 TYR A O 1
ATOM 5086 N N . ILE C 1 28 ? -6.443 18.044 89.200 1.00 40.55 28 ILE A N 1
ATOM 5087 C CA . ILE C 1 28 ? -7.454 17.946 90.251 1.00 41.22 28 ILE A CA 1
ATOM 5088 C C . ILE C 1 28 ? -7.308 19.158 91.161 1.00 39.59 28 ILE A C 1
ATOM 5089 O O . ILE C 1 28 ? -6.379 19.236 91.970 1.00 38.13 28 ILE A O 1
ATOM 5094 N N . PHE C 1 29 ? -8.244 20.096 91.039 1.00 41.86 29 PHE A N 1
ATOM 5095 C CA . PHE C 1 29 ? -8.097 21.385 91.703 1.00 40.46 29 PHE A CA 1
ATOM 5096 C C . PHE C 1 29 ? -7.936 21.227 93.213 1.00 40.37 29 PHE A C 1
ATOM 5097 O O . PHE C 1 29 ? -7.044 21.829 93.818 1.00 41.33 29 PHE A O 1
ATOM 5105 N N . THR C 1 30 ? -8.788 20.430 93.846 1.00 43.83 30 THR A N 1
ATOM 5106 C CA . THR C 1 30 ? -8.760 20.388 95.304 1.00 43.43 30 THR A CA 1
ATOM 5107 C C . THR C 1 30 ? -7.597 19.568 95.839 1.00 43.33 30 THR A C 1
ATOM 5108 O O . THR C 1 30 ? -7.628 19.105 96.984 1.00 43.66 30 THR A O 1
ATOM 5112 N N . ASP C 1 31 ? -6.563 19.379 95.027 1.00 47.01 31 ASP A N 1
ATOM 5113 C CA . ASP C 1 31 ? -5.479 18.491 95.403 1.00 46.33 31 ASP A CA 1
ATOM 5114 C C . ASP C 1 31 ? -4.148 19.202 95.625 1.00 43.80 31 ASP A C 1
ATOM 5115 O O . ASP C 1 31 ? -3.228 18.588 96.181 1.00 43.50 31 ASP A O 1
ATOM 5120 N N . TYR C 1 32 ? -4.028 20.481 95.263 1.00 42.34 32 TYR A N 1
ATOM 5121 C CA . TYR C 1 32 ? -2.778 21.215 95.428 1.00 39.27 32 TYR A CA 1
ATOM 5122 C C . TYR C 1 32 ? -3.046 22.611 95.977 1.00 41.08 32 TYR A C 1
ATOM 5123 O O . TYR C 1 32 ? -4.056 23.233 95.641 1.00 43.61 32 TYR A O 1
ATOM 5132 N N . LEU C 1 33 ? -2.139 23.108 96.817 1.00 44.64 33 LEU A N 1
ATOM 5133 C CA . LEU C 1 33 ? -2.262 24.470 97.320 1.00 44.25 33 LEU A CA 1
ATOM 5134 C C . LEU C 1 33 ? -1.836 25.471 96.254 1.00 44.67 33 LEU A C 1
ATOM 5135 O O . LEU C 1 33 ? -0.897 25.226 95.490 1.00 42.19 33 LEU A O 1
ATOM 5140 N N . ILE C 1 34 ? -2.534 26.604 96.203 1.00 29.96 34 ILE A N 1
ATOM 5141 C CA . ILE C 1 34 ? -2.141 27.726 95.357 1.00 29.67 34 ILE A CA 1
ATOM 5142 C C . ILE C 1 34 ? -1.415 28.744 96.220 1.00 29.00 34 ILE A C 1
ATOM 5143 O O . ILE C 1 34 ? -1.905 29.121 97.291 1.00 31.10 34 ILE A O 1
ATOM 5148 N N . HIS C 1 35 ? -0.269 29.211 95.756 1.00 35.22 35 HIS A N 1
ATOM 5149 C CA . HIS C 1 35 ? 0.429 30.273 96.457 1.00 34.63 35 HIS A CA 1
ATOM 5150 C C . HIS C 1 35 ? 0.327 31.569 95.660 1.00 40.52 35 HIS A C 1
ATOM 5151 O O . HIS C 1 35 ? 0.015 31.567 94.463 1.00 41.57 35 HIS A O 1
ATOM 5158 N N . TRP C 1 36 ? 0.571 32.684 96.350 1.00 39.26 36 TRP A N 1
ATOM 5159 C CA . TRP C 1 36 ? 0.595 34.011 95.740 1.00 33.74 36 TRP A CA 1
ATOM 5160 C C . TRP C 1 36 ? 1.948 34.651 96.007 1.00 30.86 36 TRP A C 1
ATOM 5161 O O . TRP C 1 36 ? 2.366 34.774 97.164 1.00 30.10 36 TRP A O 1
ATOM 5172 N N . VAL C 1 37 ? 2.623 35.056 94.937 1.00 36.36 37 VAL A N 1
ATOM 5173 C CA . VAL C 1 37 ? 3.909 35.734 95.010 1.00 37.16 37 VAL A CA 1
ATOM 5174 C C . VAL C 1 37 ? 3.792 37.055 94.275 1.00 38.52 37 VAL A C 1
ATOM 5175 O O . VAL C 1 37 ? 3.177 37.138 93.205 1.00 36.75 37 VAL A O 1
ATOM 5179 N N . ARG C 1 38 ? 4.394 38.078 94.858 1.00 41.67 38 ARG A N 1
ATOM 5180 C CA . ARG C 1 38 ? 4.443 39.422 94.308 1.00 38.59 38 ARG A CA 1
ATOM 5181 C C . ARG C 1 38 ? 5.849 39.683 93.796 1.00 41.16 38 ARG A C 1
ATOM 5182 O O . ARG C 1 38 ? 6.819 39.530 94.544 1.00 44.42 38 ARG A O 1
ATOM 5190 N N . LEU C 1 39 ? 5.963 40.054 92.526 1.00 32.99 39 LEU A N 1
ATOM 5191 C CA . LEU C 1 39 ? 7.223 40.527 91.957 1.00 33.94 39 LEU A CA 1
ATOM 5192 C C . LEU C 1 39 ? 7.141 42.041 91.793 1.00 35.33 39 LEU A C 1
ATOM 5193 O O . LEU C 1 39 ? 6.437 42.539 90.906 1.00 35.93 39 LEU A O 1
ATOM 5198 N N . VAL C 1 40 ? 7.851 42.775 92.647 1.00 48.06 40 VAL A N 1
ATOM 5199 C CA . VAL C 1 40 ? 7.854 44.240 92.584 1.00 51.02 40 VAL A CA 1
ATOM 5200 C C . VAL C 1 40 ? 9.084 44.692 91.795 1.00 54.48 40 VAL A C 1
ATOM 5201 O O . VAL C 1 40 ? 10.179 44.178 92.057 1.00 54.84 40 VAL A O 1
ATOM 5205 N N . PRO C 1 41 ? 8.966 45.646 90.862 1.00 114.63 41 PRO A N 1
ATOM 5206 C CA . PRO C 1 41 ? 10.141 46.075 90.093 1.00 118.76 41 PRO A CA 1
ATOM 5207 C C . PRO C 1 41 ? 11.211 46.646 91.013 1.00 120.99 41 PRO A C 1
ATOM 5208 O O . PRO C 1 41 ? 10.907 47.234 92.050 1.00 123.33 41 PRO A O 1
ATOM 5212 N N . GLY C 1 42 ? 12.474 46.444 90.643 1.00 86.61 42 GLY A N 1
ATOM 5213 C CA . GLY C 1 42 ? 13.562 46.972 91.448 1.00 85.88 42 GLY A CA 1
ATOM 5214 C C . GLY C 1 42 ? 13.688 46.390 92.835 1.00 83.41 42 GLY A C 1
ATOM 5215 O O . GLY C 1 42 ? 14.482 46.899 93.628 1.00 84.24 42 GLY A O 1
ATOM 5216 N N . LYS C 1 43 ? 12.922 45.356 93.161 1.00 91.87 43 LYS A N 1
ATOM 5217 C CA . LYS C 1 43 ? 13.117 44.606 94.396 1.00 91.88 43 LYS A CA 1
ATOM 5218 C C . LYS C 1 43 ? 13.148 43.129 94.011 1.00 94.61 43 LYS A C 1
ATOM 5219 O O . LYS C 1 43 ? 13.389 42.752 92.858 1.00 102.03 43 LYS A O 1
ATOM 5225 N N . GLY C 1 44 ? 12.899 42.262 94.976 1.00 61.88 44 GLY A N 1
ATOM 5226 C CA . GLY C 1 44 ? 12.853 40.842 94.697 1.00 60.90 44 GLY A CA 1
ATOM 5227 C C . GLY C 1 44 ? 11.441 40.325 94.558 1.00 54.35 44 GLY A C 1
ATOM 5228 O O . GLY C 1 44 ? 10.563 40.996 94.008 1.00 49.17 44 GLY A O 1
ATOM 5229 N N . LEU C 1 45 ? 11.222 39.121 95.067 1.00 33.56 45 LEU A N 1
ATOM 5230 C CA . LEU C 1 45 ? 9.910 38.512 95.148 1.00 32.38 45 LEU A CA 1
ATOM 5231 C C . LEU C 1 45 ? 9.433 38.545 96.591 1.00 31.97 45 LEU A C 1
ATOM 5232 O O . LEU C 1 45 ? 10.227 38.661 97.530 1.00 32.34 45 LEU A O 1
ATOM 5237 N N . GLU C 1 46 ? 8.119 38.428 96.760 1.00 39.62 46 GLU A N 1
ATOM 5238 C CA . GLU C 1 46 ? 7.497 38.429 98.078 1.00 38.62 46 GLU A CA 1
ATOM 5239 C C . GLU C 1 46 ? 6.405 37.373 98.106 1.00 37.85 46 GLU A C 1
ATOM 5240 O O . GLU C 1 46 ? 5.578 37.307 97.193 1.00 38.05 46 GLU A O 1
ATOM 5246 N N . TRP C 1 47 ? 6.401 36.544 99.140 1.00 30.01 47 TRP A N 1
ATOM 5247 C CA . TRP C 1 47 ? 5.355 35.544 99.297 1.00 29.68 47 TRP A CA 1
ATOM 5248 C C . TRP C 1 47 ? 4.211 36.194 100.065 1.00 29.87 47 TRP A C 1
ATOM 5249 O O . TRP C 1 47 ? 4.381 36.602 101.221 1.00 29.98 47 TRP A O 1
ATOM 5260 N N . LEU C 1 48 ? 3.061 36.349 99.407 1.00 35.26 48 LEU A N 1
ATOM 5261 C CA . LEU C 1 48 ? 1.896 36.864 100.115 1.00 34.01 48 LEU A CA 1
ATOM 5262 C C . LEU C 1 48 ? 1.306 35.786 101.012 1.00 33.55 48 LEU A C 1
ATOM 5263 O O . LEU C 1 48 ? 1.121 35.991 102.216 1.00 38.22 48 LEU A O 1
ATOM 5268 N N . GLY C 1 49 ? 1.048 34.609 100.459 1.00 32.30 49 GLY A N 1
ATOM 5269 C CA . GLY C 1 49 ? 0.402 33.574 101.239 1.00 33.59 49 GLY A CA 1
ATOM 5270 C C . GLY C 1 49 ? -0.040 32.432 100.354 1.00 37.09 49 GLY A C 1
ATOM 5271 O O . GLY C 1 49 ? 0.273 32.384 99.163 1.00 41.22 49 GLY A O 1
ATOM 5272 N N . ARG C 1 50 ? -0.786 31.515 100.960 1.00 39.49 50 ARG A N 1
ATOM 5273 C CA . ARG C 1 50 ? -1.224 30.304 100.288 1.00 37.70 50 ARG A CA 1
ATOM 5274 C C . ARG C 1 50 ? -2.602 29.927 100.814 1.00 39.25 50 ARG A C 1
ATOM 5275 O O . ARG C 1 50 ? -2.963 30.272 101.942 1.00 40.25 50 ARG A O 1
ATOM 5283 N N . ILE C 1 51 ? -3.363 29.202 99.992 1.00 30.27 51 ILE A N 1
ATOM 5284 C CA . ILE C 1 51 ? -4.720 28.790 100.340 1.00 31.25 51 ILE A CA 1
ATOM 5285 C C . ILE C 1 51 ? -4.900 27.303 100.061 1.00 31.66 51 ILE A C 1
ATOM 5286 O O . ILE C 1 51 ? -4.393 26.777 99.062 1.00 31.37 51 ILE A O 1
ATOM 5291 N N . ASN C 1 52 ? -5.637 26.632 100.945 1.00 41.68 52 ASN A N 1
ATOM 5292 C CA . ASN C 1 52 ? -6.004 25.228 100.772 1.00 41.39 52 ASN A CA 1
ATOM 5293 C C . ASN C 1 52 ? -7.253 25.174 99.908 1.00 43.51 52 ASN A C 1
ATOM 5294 O O . ASN C 1 52 ? -8.370 25.377 100.392 1.00 44.78 52 ASN A O 1
ATOM 5299 N N . THR C 1 53 ? -7.063 24.892 98.617 1.00 33.95 53 THR A N 1
ATOM 5300 C CA . THR C 1 53 ? -8.162 24.967 97.662 1.00 35.08 53 THR A CA 1
ATOM 5301 C C . THR C 1 53 ? -9.296 24.013 97.999 1.00 36.77 53 THR A C 1
ATOM 5302 O O . THR C 1 53 ? -10.394 24.163 97.456 1.00 38.02 53 THR A O 1
ATOM 5306 N N . ASN C 1 54 ? -9.075 23.037 98.869 1.00 45.23 54 ASN A N 1
ATOM 5307 C CA . ASN C 1 54 ? -10.180 22.150 99.193 1.00 46.60 54 ASN A CA 1
ATOM 5308 C C . ASN C 1 54 ? -11.004 22.693 100.359 1.00 48.38 54 ASN A C 1
ATOM 5309 O O . ASN C 1 54 ? -12.113 23.199 100.157 1.00 50.60 54 ASN A O 1
ATOM 5314 N N . ALA C 1 55 ? -10.474 22.596 101.583 1.00 59.79 55 ALA A N 1
ATOM 5315 C CA . ALA C 1 55 ? -11.169 23.154 102.741 1.00 61.36 55 ALA A CA 1
ATOM 5316 C C . ALA C 1 55 ? -11.291 24.677 102.682 1.00 65.05 55 ALA A C 1
ATOM 5317 O O . ALA C 1 55 ? -12.179 25.241 103.332 1.00 68.40 55 ALA A O 1
ATOM 5319 N N . GLY C 1 56 ? -10.423 25.360 101.936 1.00 55.22 56 GLY A N 1
ATOM 5320 C CA . GLY C 1 56 ? -10.512 26.806 101.815 1.00 53.28 56 GLY A CA 1
ATOM 5321 C C . GLY C 1 56 ? -9.725 27.600 102.836 1.00 52.00 56 GLY A C 1
ATOM 5322 O O . GLY C 1 56 ? -9.965 28.807 102.981 1.00 50.44 56 GLY A O 1
ATOM 5323 N N . LEU C 1 57 ? -8.785 26.969 103.537 1.00 52.13 57 LEU A N 1
ATOM 5324 C CA . LEU C 1 57 ? -8.023 27.637 104.585 1.00 50.82 57 LEU A CA 1
ATOM 5325 C C . LEU C 1 57 ? -6.883 28.451 103.989 1.00 46.06 57 LEU A C 1
ATOM 5326 O O . LEU C 1 57 ? -6.170 27.988 103.094 1.00 45.14 57 LEU A O 1
ATOM 5331 N N . MET C 1 58 ? -6.696 29.660 104.502 1.00 41.49 58 MET A N 1
ATOM 5332 C CA . MET C 1 58 ? -5.650 30.544 104.019 1.00 40.48 58 MET A CA 1
ATOM 5333 C C . MET C 1 58 ? -4.583 30.717 105.093 1.00 42.90 58 MET A C 1
ATOM 5334 O O . MET C 1 58 ? -4.870 30.723 106.294 1.00 46.02 58 MET A O 1
ATOM 5339 N N . TYR C 1 59 ? -3.342 30.831 104.640 1.00 42.29 59 TYR A N 1
ATOM 5340 C CA . TYR C 1 59 ? -2.209 31.152 105.489 1.00 38.74 59 TYR A CA 1
ATOM 5341 C C . TYR C 1 59 ? -1.441 32.259 104.791 1.00 36.54 59 TYR A C 1
ATOM 5342 O O . TYR C 1 59 ? -1.159 32.155 103.595 1.00 38.07 59 TYR A O 1
ATOM 5351 N N . LEU C 1 60 ? -1.145 33.333 105.515 1.00 30.29 60 LEU A N 1
ATOM 5352 C CA . LEU C 1 60 ? -0.514 34.503 104.921 1.00 30.16 60 LEU A CA 1
ATOM 5353 C C . LEU C 1 60 ? 0.739 34.879 105.691 1.00 30.26 60 LEU A C 1
ATOM 5354 O O . LEU C 1 60 ? 0.897 34.556 106.871 1.00 31.58 60 LEU A O 1
ATOM 5359 N N . SER C 1 61 ? 1.625 35.586 105.002 1.00 30.12 61 SER A N 1
ATOM 5360 C CA . SER C 1 61 ? 2.765 36.198 105.665 1.00 30.55 61 SER A CA 1
ATOM 5361 C C . SER C 1 61 ? 2.286 37.248 106.657 1.00 33.00 61 SER A C 1
ATOM 5362 O O . SER C 1 61 ? 1.371 38.024 106.360 1.00 38.16 61 SER A O 1
ATOM 5365 N N . HIS C 1 62 ? 2.928 37.292 107.834 1.00 32.14 62 HIS A N 1
ATOM 5366 C CA . HIS C 1 62 ? 2.480 38.218 108.873 1.00 33.27 62 HIS A CA 1
ATOM 5367 C C . HIS C 1 62 ? 2.297 39.644 108.353 1.00 33.88 62 HIS A C 1
ATOM 5368 O O . HIS C 1 62 ? 1.397 40.361 108.813 1.00 34.99 62 HIS A O 1
ATOM 5375 N N . LYS C 1 63 ? 3.143 40.074 107.412 1.00 49.98 63 LYS A N 1
ATOM 5376 C CA . LYS C 1 63 ? 3.075 41.421 106.853 1.00 48.90 63 LYS A CA 1
ATOM 5377 C C . LYS C 1 63 ? 1.699 41.765 106.274 1.00 48.14 63 LYS A C 1
ATOM 5378 O O . LYS C 1 63 ? 1.378 42.952 106.136 1.00 46.52 63 LYS A O 1
ATOM 5384 N N . PHE C 1 64 ? 0.882 40.762 105.926 1.00 43.07 64 PHE A N 1
ATOM 5385 C CA . PHE C 1 64 ? -0.410 40.991 105.282 1.00 43.23 64 PHE A CA 1
ATOM 5386 C C . PHE C 1 64 ? -1.619 40.502 106.075 1.00 48.20 64 PHE A C 1
ATOM 5387 O O . PHE C 1 64 ? -2.752 40.701 105.616 1.00 49.26 64 PHE A O 1
ATOM 5395 N N . GLU C 1 65 ? -1.428 39.856 107.229 1.00 48.10 65 GLU A N 1
ATOM 5396 C CA . GLU C 1 65 ? -2.565 39.453 108.052 1.00 44.83 65 GLU A CA 1
ATOM 5397 C C . GLU C 1 65 ? -3.415 40.676 108.390 1.00 45.37 65 GLU A C 1
ATOM 5398 O O . GLU C 1 65 ? -2.908 41.662 108.934 1.00 49.19 65 GLU A O 1
ATOM 5404 N N . GLY C 1 66 ? -4.706 40.619 108.065 1.00 38.56 66 GLY A N 1
ATOM 5405 C CA . GLY C 1 66 ? -5.602 41.729 108.312 1.00 38.35 66 GLY A CA 1
ATOM 5406 C C . GLY C 1 66 ? -5.784 42.685 107.152 1.00 38.42 66 GLY A C 1
ATOM 5407 O O . GLY C 1 66 ? -6.672 43.548 107.212 1.00 39.40 66 GLY A O 1
ATOM 5408 N N . ARG C 1 67 ? -4.968 42.565 106.102 1.00 45.04 67 ARG A N 1
ATOM 5409 C CA . ARG C 1 67 ? -5.100 43.381 104.904 1.00 46.96 67 ARG A CA 1
ATOM 5410 C C . ARG C 1 67 ? -5.382 42.573 103.646 1.00 48.38 67 ARG A C 1
ATOM 5411 O O . ARG C 1 67 ? -5.715 43.166 102.614 1.00 49.03 67 ARG A O 1
ATOM 5419 N N . LEU C 1 68 ? -5.279 41.251 103.701 1.00 47.31 68 LEU A N 1
ATOM 5420 C CA . LEU C 1 68 ? -5.430 40.410 102.524 1.00 45.31 68 LEU A CA 1
ATOM 5421 C C . LEU C 1 68 ? -6.290 39.200 102.855 1.00 42.16 68 LEU A C 1
ATOM 5422 O O . LEU C 1 68 ? -6.171 38.616 103.937 1.00 39.41 68 LEU A O 1
ATOM 5427 N N . ILE C 1 69 ? -7.155 38.832 101.913 1.00 38.37 69 ILE A N 1
ATOM 5428 C CA . ILE C 1 69 ? -8.034 37.679 102.039 1.00 40.56 69 ILE A CA 1
ATOM 5429 C C . ILE C 1 69 ? -7.933 36.857 100.761 1.00 41.86 69 ILE A C 1
ATOM 5430 O O . ILE C 1 69 ? -8.042 37.401 99.656 1.00 42.05 69 ILE A O 1
ATOM 5435 N N . LEU C 1 70 ? -7.715 35.554 100.917 1.00 46.84 70 LEU A N 1
ATOM 5436 C CA . LEU C 1 70 ? -7.678 34.604 99.818 1.00 43.39 70 LEU A CA 1
ATOM 5437 C C . LEU C 1 70 ? -8.962 33.791 99.818 1.00 43.45 70 LEU A C 1
ATOM 5438 O O . LEU C 1 70 ? -9.454 33.392 100.877 1.00 44.33 70 LEU A O 1
ATOM 5443 N N . ARG C 1 71 ? -9.509 33.559 98.634 1.00 42.22 71 ARG A N 1
ATOM 5444 C CA . ARG C 1 71 ? -10.751 32.821 98.496 1.00 44.87 71 ARG A CA 1
ATOM 5445 C C . ARG C 1 71 ? -10.616 31.820 97.365 1.00 47.38 71 ARG A C 1
ATOM 5446 O O . ARG C 1 71 ? -9.826 32.005 96.435 1.00 49.22 71 ARG A O 1
ATOM 5454 N N . ARG C 1 72 ? -11.408 30.760 97.450 1.00 51.55 72 ARG A N 1
ATOM 5455 C CA . ARG C 1 72 ? -11.350 29.669 96.491 1.00 49.99 72 ARG A CA 1
ATOM 5456 C C . ARG C 1 72 ? -12.755 29.372 96.002 1.00 51.36 72 ARG A C 1
ATOM 5457 O O . ARG C 1 72 ? -13.674 29.220 96.812 1.00 52.34 72 ARG A O 1
ATOM 5465 N N . VAL C 1 73 ? -12.925 29.277 94.686 1.00 46.52 73 VAL A N 1
ATOM 5466 C CA . VAL C 1 73 ? -14.242 28.954 94.148 1.00 49.07 73 VAL A CA 1
ATOM 5467 C C . VAL C 1 73 ? -14.210 27.565 93.537 1.00 50.08 73 VAL A C 1
ATOM 5468 O O . VAL C 1 73 ? -13.827 27.388 92.376 1.00 52.18 73 VAL A O 1
ATOM 5472 N N . VAL C 1 74 ? -14.610 26.562 94.314 1.00 59.48 74 VAL A N 1
ATOM 5473 C CA . VAL C 1 74 ? -14.576 25.194 93.806 1.00 60.08 74 VAL A CA 1
ATOM 5474 C C . VAL C 1 74 ? -15.762 25.038 92.866 1.00 62.75 74 VAL A C 1
ATOM 5475 O O . VAL C 1 74 ? -16.751 25.748 92.989 1.00 67.12 74 VAL A O 1
ATOM 5479 N N . ASP C 1 75 ? -15.688 24.148 91.890 1.00 104.84 75 ASP A N 1
ATOM 5480 C CA . ASP C 1 75 ? -16.781 24.020 90.940 1.00 110.83 75 ASP A CA 1
ATOM 5481 C C . ASP C 1 75 ? -17.230 22.567 90.976 1.00 113.02 75 ASP A C 1
ATOM 5482 O O . ASP C 1 75 ? -16.405 21.641 91.072 1.00 112.15 75 ASP A O 1
ATOM 5487 N N . TRP C 1 76 ? -18.553 22.399 91.088 1.00 103.20 76 TRP A N 1
ATOM 5488 C CA . TRP C 1 76 ? -19.146 21.068 90.954 1.00 105.58 76 TRP A CA 1
ATOM 5489 C C . TRP C 1 76 ? -18.972 20.696 89.483 1.00 106.34 76 TRP A C 1
ATOM 5490 O O . TRP C 1 76 ? -18.504 21.535 88.699 1.00 105.33 76 TRP A O 1
ATOM 5501 N N . ARG C 1 77 ? -19.328 19.473 89.080 1.00 74.43 77 ARG A N 1
ATOM 5502 C CA . ARG C 1 77 ? -19.231 19.191 87.662 1.00 74.91 77 ARG A CA 1
ATOM 5503 C C . ARG C 1 77 ? -17.756 19.195 87.271 1.00 69.96 77 ARG A C 1
ATOM 5504 O O . ARG C 1 77 ? -17.425 18.969 86.103 1.00 69.44 77 ARG A O 1
ATOM 5512 N N . THR C 1 78 ? -16.841 19.428 88.235 1.00 122.32 78 THR A N 1
ATOM 5513 C CA . THR C 1 78 ? -15.464 19.616 87.796 1.00 123.06 78 THR A CA 1
ATOM 5514 C C . THR C 1 78 ? -14.516 19.268 88.922 1.00 122.77 78 THR A C 1
ATOM 5515 O O . THR C 1 78 ? -14.587 19.851 90.009 1.00 128.08 78 THR A O 1
ATOM 5519 N N . PRO C 1 79 ? -13.620 18.379 88.709 1.00 56.97 79 PRO A N 1
ATOM 5520 C CA . PRO C 1 79 ? -12.478 18.281 89.621 1.00 54.75 79 PRO A CA 1
ATOM 5521 C C . PRO C 1 79 ? -11.264 18.991 89.036 1.00 52.67 79 PRO A C 1
ATOM 5522 O O . PRO C 1 79 ? -10.359 19.388 89.775 1.00 50.65 79 PRO A O 1
ATOM 5526 N N . SER C 1 80 ? -11.242 19.181 87.713 1.00 50.90 80 SER A N 1
ATOM 5527 C CA . SER C 1 80 ? -10.077 19.729 87.031 1.00 49.32 80 SER A CA 1
ATOM 5528 C C . SER C 1 80 ? -10.191 21.219 86.749 1.00 48.51 80 SER A C 1
ATOM 5529 O O . SER C 1 80 ? -9.413 21.753 85.951 1.00 47.76 80 SER A O 1
ATOM 5532 N N . LEU C 1 81 ? -11.121 21.904 87.404 1.00 48.18 81 LEU A N 1
ATOM 5533 C CA . LEU C 1 81 ? -11.351 23.320 87.166 1.00 47.40 81 LEU A CA 1
ATOM 5534 C C . LEU C 1 81 ? -11.564 24.010 88.502 1.00 46.34 81 LEU A C 1
ATOM 5535 O O . LEU C 1 81 ? -12.354 23.535 89.325 1.00 49.47 81 LEU A O 1
ATOM 5540 N N . GLY C 1 82 ? -10.873 25.120 88.716 1.00 41.25 82 GLY A N 1
ATOM 5541 C CA . GLY C 1 82 ? -11.060 25.870 89.941 1.00 40.38 82 GLY A CA 1
ATOM 5542 C C . GLY C 1 82 ? -10.624 27.303 89.761 1.00 39.33 82 GLY A C 1
ATOM 5543 O O . GLY C 1 82 ? -9.959 27.654 88.782 1.00 39.03 82 GLY A O 1
ATOM 5544 N N . THR C 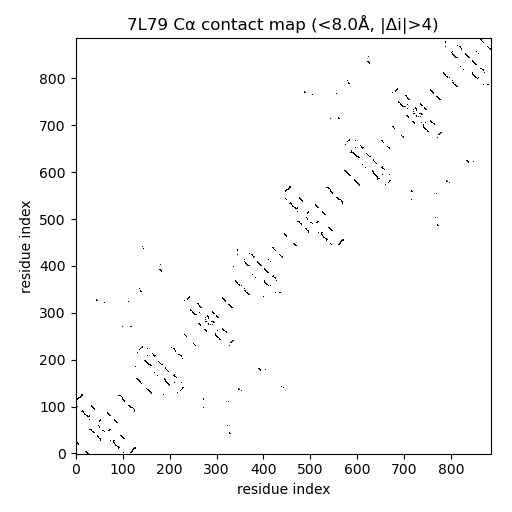1 83 ? -11.002 28.135 90.725 1.00 50.89 83 THR A N 1
ATOM 5545 C CA . THR C 1 83 ? -10.707 29.558 90.654 1.00 52.08 83 THR A CA 1
ATOM 5546 C C . THR C 1 83 ? -10.287 30.045 92.028 1.00 50.44 83 THR A C 1
ATOM 5547 O O . THR C 1 83 ? -10.960 29.763 93.024 1.00 52.59 83 THR A O 1
ATOM 5551 N N . VAL C 1 84 ? -9.179 30.770 92.084 1.00 39.66 84 VAL A N 1
ATOM 5552 C CA . VAL C 1 84 ? -8.677 31.329 93.328 1.00 38.64 84 VAL A CA 1
ATOM 5553 C C . VAL C 1 84 ? -8.547 32.830 93.143 1.00 38.50 84 VAL A C 1
ATOM 5554 O O . VAL C 1 84 ? -7.824 33.290 92.251 1.00 38.47 84 VAL A O 1
ATOM 5558 N N . ASN C 1 85 ? -9.241 33.588 93.980 1.00 51.61 85 ASN A N 1
ATOM 5559 C CA . ASN C 1 85 ? -9.182 35.037 93.941 1.00 52.02 85 ASN A CA 1
ATOM 5560 C C . ASN C 1 85 ? -8.358 35.551 95.109 1.00 52.80 85 ASN A C 1
ATOM 5561 O O . ASN C 1 85 ? -8.226 34.902 96.150 1.00 53.57 85 ASN A O 1
ATOM 5566 N N . MET C 1 86 ? -7.805 36.738 94.920 1.00 51.90 86 MET A N 1
ATOM 5567 C CA . MET C 1 86 ? -7.032 37.413 95.947 1.00 50.77 86 MET A CA 1
ATOM 5568 C C . MET C 1 86 ? -7.556 38.837 96.050 1.00 53.76 86 MET A C 1
ATOM 5569 O O . MET C 1 86 ? -7.736 39.500 95.025 1.00 60.37 86 MET A O 1
ATOM 5574 N N . GLU C 1 87 ? -7.833 39.307 97.269 1.00 54.84 87 GLU A N 1
ATOM 5575 C CA . GLU C 1 87 ? -8.322 40.675 97.468 1.00 54.68 87 GLU A CA 1
ATOM 5576 C C . GLU C 1 87 ? -7.446 41.381 98.501 1.00 54.01 87 GLU A C 1
ATOM 5577 O O . GLU C 1 87 ? -7.447 41.012 99.681 1.00 53.35 87 GLU A O 1
ATOM 5583 N N . LEU C 1 88 ? -6.702 42.392 98.049 1.00 39.65 88 LEU A N 1
ATOM 5584 C CA . LEU C 1 88 ? -5.841 43.212 98.892 1.00 38.79 88 LEU A CA 1
ATOM 5585 C C . LEU C 1 88 ? -6.501 44.569 99.092 1.00 39.72 88 LEU A C 1
ATOM 5586 O O . LEU C 1 88 ? -6.971 45.180 98.126 1.00 40.73 88 LEU A O 1
ATOM 5591 N N . ARG C 1 89 ? -6.558 45.030 100.336 1.00 58.03 89 ARG A N 1
ATOM 5592 C CA . ARG C 1 89 ? -7.295 46.238 100.680 1.00 60.28 89 ARG A CA 1
ATOM 5593 C C . ARG C 1 89 ? -6.327 47.364 101.026 1.00 62.12 89 ARG A C 1
ATOM 5594 O O . ARG C 1 89 ? -5.187 47.125 101.435 1.00 64.85 89 ARG A O 1
ATOM 5602 N N . ASN C 1 90 ? -6.789 48.598 100.819 1.00 48.69 90 ASN A N 1
ATOM 5603 C CA . ASN C 1 90 ? -6.036 49.808 101.144 1.00 49.51 90 ASN A CA 1
ATOM 5604 C C . ASN C 1 90 ? -4.703 49.850 100.393 1.00 50.36 90 ASN A C 1
ATOM 5605 O O . ASN C 1 90 ? -3.629 49.928 100.994 1.00 55.48 90 ASN A O 1
ATOM 5610 N N . VAL C 1 91 ? -4.781 49.833 99.061 1.00 40.72 91 VAL A N 1
ATOM 5611 C CA . VAL C 1 91 ? -3.564 49.676 98.269 1.00 40.38 91 VAL A CA 1
ATOM 5612 C C . VAL C 1 91 ? -2.793 50.987 98.252 1.00 41.84 91 VAL A C 1
ATOM 5613 O O . VAL C 1 91 ? -3.290 52.016 97.781 1.00 43.14 91 VAL A O 1
ATOM 5617 N N . ARG C 1 92 ? -1.568 50.951 98.754 1.00 53.68 92 ARG A N 1
ATOM 5618 C CA . ARG C 1 92 ? -0.625 52.045 98.603 1.00 53.64 92 ARG A CA 1
ATOM 5619 C C . ARG C 1 92 ? 0.387 51.699 97.519 1.00 52.80 92 ARG A C 1
ATOM 5620 O O . ARG C 1 92 ? 0.489 50.550 97.077 1.00 51.74 92 ARG A O 1
ATOM 5628 N N . SER C 1 93 ? 1.146 52.711 97.089 1.00 48.05 93 SER A N 1
ATOM 5629 C CA . SER C 1 93 ? 2.049 52.485 95.974 1.00 46.63 93 SER A CA 1
ATOM 5630 C C . SER C 1 93 ? 3.189 51.536 96.340 1.00 44.73 93 SER A C 1
ATOM 5631 O O . SER C 1 93 ? 3.877 51.068 95.430 1.00 44.40 93 SER A O 1
ATOM 5634 N N . ASP C 1 94 ? 3.371 51.190 97.635 1.00 64.66 94 ASP A N 1
ATOM 5635 C CA . ASP C 1 94 ? 4.261 50.083 98.006 1.00 66.78 94 ASP A CA 1
ATOM 5636 C C . ASP C 1 94 ? 3.711 48.722 97.585 1.00 64.27 94 ASP A C 1
ATOM 5637 O O . ASP C 1 94 ? 4.369 47.704 97.822 1.00 65.68 94 ASP A O 1
ATOM 5642 N N . ASP C 1 95 ? 2.534 48.697 96.955 1.00 43.76 95 ASP A N 1
ATOM 5643 C CA . ASP C 1 95 ? 1.880 47.487 96.489 1.00 41.51 95 ASP A CA 1
ATOM 5644 C C . ASP C 1 95 ? 1.868 47.364 94.968 1.00 41.33 95 ASP A C 1
ATOM 5645 O O . ASP C 1 95 ? 1.513 46.298 94.460 1.00 40.25 95 ASP A O 1
ATOM 5650 N N . SER C 1 96 ? 2.249 48.415 94.229 1.00 39.85 96 SER A N 1
ATOM 5651 C CA . SER C 1 96 ? 2.399 48.320 92.778 1.00 40.21 96 SER A CA 1
ATOM 5652 C C . SER C 1 96 ? 3.419 47.245 92.441 1.00 39.33 96 SER A C 1
ATOM 5653 O O . SER C 1 96 ? 4.575 47.323 92.866 1.00 39.61 96 SER A O 1
ATOM 5656 N N . ALA C 1 97 ? 2.999 46.250 91.669 1.00 39.84 97 ALA A N 1
ATOM 5657 C CA . ALA C 1 97 ? 3.835 45.092 91.392 1.00 37.51 97 ALA A CA 1
ATOM 5658 C C . ALA C 1 97 ? 3.050 44.165 90.476 1.00 36.86 97 ALA A C 1
ATOM 5659 O O . ALA C 1 97 ? 1.858 44.371 90.231 1.00 40.42 97 ALA A O 1
ATOM 5661 N N . ILE C 1 98 ? 3.736 43.149 89.967 1.00 37.69 98 ILE A N 1
ATOM 5662 C CA . ILE C 1 98 ? 3.097 42.049 89.252 1.00 37.99 98 ILE A CA 1
ATOM 5663 C C . ILE C 1 98 ? 2.712 40.977 90.264 1.00 35.74 98 ILE A C 1
ATOM 5664 O O . ILE C 1 98 ? 3.517 40.619 91.134 1.00 35.54 98 ILE A O 1
ATOM 5669 N N . TYR C 1 99 ? 1.490 40.458 90.157 1.00 33.88 99 TYR A N 1
ATOM 5670 C CA . TYR C 1 99 ? 0.977 39.486 91.120 1.00 32.81 99 TYR A CA 1
ATOM 5671 C C . TYR C 1 99 ? 0.821 38.128 90.453 1.00 33.90 99 TYR A C 1
ATOM 5672 O O . TYR C 1 99 ? 0.034 37.974 89.511 1.00 33.74 99 TYR A O 1
ATOM 5681 N N . PHE C 1 100 ? 1.563 37.147 90.959 1.00 38.92 100 PHE A N 1
ATOM 5682 C CA . PHE C 1 100 ? 1.663 35.836 90.340 1.00 34.17 100 PHE A CA 1
ATOM 5683 C C . PHE C 1 100 ? 0.896 34.787 91.128 1.00 33.18 100 PHE A C 1
ATOM 5684 O O . PHE C 1 100 ? 0.753 34.863 92.352 1.00 30.67 100 PHE A O 1
ATOM 5692 N N . CYS C 1 101 ? 0.452 33.773 90.400 1.00 52.19 101 CYS A N 1
ATOM 5693 C CA . CYS C 1 101 ? -0.354 32.687 90.935 1.00 51.59 101 CYS A CA 1
ATOM 5694 C C . CYS C 1 101 ? 0.347 31.375 90.604 1.00 51.67 101 CYS A C 1
ATOM 5695 O O . CYS C 1 101 ? 0.690 31.116 89.444 1.00 54.72 101 CYS A O 1
ATOM 5698 N N . GLY C 1 102 ? 0.619 30.581 91.630 1.00 45.28 102 GLY A N 1
ATOM 5699 C CA . GLY C 1 102 ? 1.506 29.450 91.486 1.00 45.48 102 GLY A CA 1
ATOM 5700 C C . GLY C 1 102 ? 1.017 28.254 92.270 1.00 48.64 102 GLY A C 1
ATOM 5701 O O . GLY C 1 102 ? 0.484 28.379 93.374 1.00 50.74 102 GLY A O 1
ATOM 5702 N N . ARG C 1 103 ? 1.213 27.087 91.666 1.00 36.20 103 ARG A N 1
ATOM 5703 C CA . ARG C 1 103 ? 0.852 25.790 92.211 1.00 34.30 103 ARG A CA 1
ATOM 5704 C C . ARG C 1 103 ? 2.117 25.030 92.593 1.00 34.72 103 ARG A C 1
ATOM 5705 O O . ARG C 1 103 ? 3.142 25.126 91.912 1.00 29.57 103 ARG A O 1
ATOM 5713 N N . VAL C 1 104 ? 2.032 24.256 93.686 1.00 47.26 104 VAL A N 1
ATOM 5714 C CA . VAL C 1 104 ? 3.184 23.524 94.208 1.00 45.85 104 VAL A CA 1
ATOM 5715 C C . VAL C 1 104 ? 3.403 22.254 93.398 1.00 45.56 104 VAL A C 1
ATOM 5716 O O . VAL C 1 104 ? 2.466 21.674 92.838 1.00 46.88 104 VAL A O 1
ATOM 5720 N N . VAL C 1 105 ? 4.663 21.819 93.344 1.00 48.11 105 VAL A N 1
ATOM 5721 C CA . VAL C 1 105 ? 5.038 20.504 92.832 1.00 46.73 105 VAL A CA 1
ATOM 5722 C C . VAL C 1 105 ? 4.173 19.448 93.509 1.00 50.25 105 VAL A C 1
ATOM 5723 O O . VAL C 1 105 ? 3.753 19.622 94.660 1.00 51.87 105 VAL A O 1
ATOM 5727 N N . ASP C 1 106 ? 3.902 18.346 92.809 1.00 68.67 106 ASP A N 1
ATOM 5728 C CA . ASP C 1 106 ? 3.105 17.272 93.388 1.00 71.46 106 ASP A CA 1
ATOM 5729 C C . ASP C 1 106 ? 3.818 16.666 94.593 1.00 74.79 106 ASP A C 1
ATOM 5730 O O . ASP C 1 106 ? 4.976 16.246 94.502 1.00 77.09 106 ASP A O 1
ATOM 5735 N N . GLY C 1 107 ? 3.114 16.609 95.723 1.00 67.87 107 GLY A N 1
ATOM 5736 C CA . GLY C 1 107 ? 3.691 16.093 96.949 1.00 64.75 107 GLY A CA 1
ATOM 5737 C C . GLY C 1 107 ? 4.013 17.168 97.970 1.00 65.55 107 GLY A C 1
ATOM 5738 O O . GLY C 1 107 ? 3.797 16.975 99.171 1.00 67.84 107 GLY A O 1
ATOM 5739 N N . PHE C 1 108 ? 4.518 18.313 97.504 1.00 37.57 108 PHE A N 1
ATOM 5740 C CA . PHE C 1 108 ? 4.996 19.373 98.394 1.00 36.80 108 PHE A CA 1
ATOM 5741 C C . PHE C 1 108 ? 3.892 20.303 98.887 1.00 36.87 108 PHE A C 1
ATOM 5742 O O . PHE C 1 108 ? 4.131 21.492 99.112 1.00 36.20 108 PHE A O 1
ATOM 5750 N N . ASN C 1 109 ? 2.679 19.779 99.089 1.00 40.92 109 ASN A N 1
ATOM 5751 C CA . ASN C 1 109 ? 1.604 20.592 99.652 1.00 38.21 109 ASN A CA 1
ATOM 5752 C C . ASN C 1 109 ? 2.005 21.255 100.960 1.00 37.81 109 ASN A C 1
ATOM 5753 O O . ASN C 1 109 ? 1.457 22.304 101.318 1.00 40.74 109 ASN A O 1
ATOM 5758 N N . ALA C 1 110 ? 2.933 20.650 101.692 1.00 38.71 110 ALA A N 1
ATOM 5759 C CA . ALA C 1 110 ? 3.386 21.158 102.976 1.00 38.24 110 ALA A CA 1
ATOM 5760 C C . ALA C 1 110 ? 4.499 22.190 102.859 1.00 39.97 110 ALA A C 1
ATOM 5761 O O . ALA C 1 110 ? 4.778 22.883 103.842 1.00 39.90 110 ALA A O 1
ATOM 5763 N N . ALA C 1 111 ? 5.146 22.305 101.700 1.00 35.57 111 ALA A N 1
ATOM 5764 C CA . ALA C 1 111 ? 6.219 23.260 101.480 1.00 34.81 111 ALA A CA 1
ATOM 5765 C C . ALA C 1 111 ? 5.746 24.340 100.496 1.00 35.82 111 ALA A C 1
ATOM 5766 O O . ALA C 1 111 ? 4.530 24.583 100.379 1.00 36.41 111 ALA A O 1
ATOM 5768 N N . GLY C 1 112 ? 6.688 24.971 99.782 1.00 41.84 112 GLY A N 1
ATOM 5769 C CA . GLY C 1 112 ? 6.328 25.943 98.773 1.00 42.00 112 GLY A CA 1
ATOM 5770 C C . GLY C 1 112 ? 7.224 26.084 97.547 1.00 44.40 112 GLY A C 1
ATOM 5771 O O . GLY C 1 112 ? 7.514 27.206 97.119 1.00 47.22 112 GLY A O 1
ATOM 5772 N N . PRO C 1 113 ? 7.654 24.962 96.920 1.00 33.16 113 PRO A N 1
ATOM 5773 C CA . PRO C 1 113 ? 8.289 25.073 95.594 1.00 32.91 113 PRO A CA 1
ATOM 5774 C C . PRO C 1 113 ? 7.268 25.108 94.460 1.00 33.43 113 PRO A C 1
ATOM 5775 O O . PRO C 1 113 ? 6.623 24.096 94.168 1.00 34.14 113 PRO A O 1
ATOM 5779 N N . LEU C 1 114 ? 7.130 26.263 93.804 1.00 40.59 114 LEU A N 1
ATOM 5780 C CA . LEU C 1 114 ? 6.102 26.488 92.790 1.00 38.52 114 LEU A CA 1
ATOM 5781 C C . LEU C 1 114 ? 6.577 26.027 91.414 1.00 37.50 114 LEU A C 1
ATOM 5782 O O . LEU C 1 114 ? 7.555 26.558 90.877 1.00 37.88 114 LEU A O 1
ATOM 5787 N N . GLU C 1 115 ? 5.854 25.071 90.829 1.00 44.98 115 GLU A N 1
ATOM 5788 C CA . GLU C 1 115 ? 6.186 24.537 89.514 1.00 46.19 115 GLU A CA 1
ATOM 5789 C C . GLU C 1 115 ? 5.434 25.228 88.379 1.00 44.68 115 GLU A C 1
ATOM 5790 O O . GLU C 1 115 ? 6.003 25.450 87.302 1.00 44.20 115 GLU A O 1
ATOM 5796 N N . PHE C 1 116 ? 4.166 25.569 88.591 1.00 35.71 116 PHE A N 1
ATOM 5797 C CA . PHE C 1 116 ? 3.331 26.185 87.569 1.00 36.04 116 PHE A CA 1
ATOM 5798 C C . PHE C 1 116 ? 2.908 27.573 88.027 1.00 35.76 116 PHE A C 1
ATOM 5799 O O . PHE C 1 116 ? 2.465 27.746 89.169 1.00 35.81 116 PHE A O 1
ATOM 5807 N N . TRP C 1 117 ? 3.052 28.559 87.142 1.00 35.05 117 TRP A N 1
ATOM 5808 C CA . TRP C 1 117 ? 2.697 29.936 87.445 1.00 34.82 117 TRP A CA 1
ATOM 5809 C C . TRP C 1 117 ? 1.627 30.433 86.485 1.00 35.41 117 TRP A C 1
ATOM 5810 O O . TRP C 1 117 ? 1.369 29.837 85.437 1.00 35.86 117 TRP A O 1
ATOM 5821 N N . GLY C 1 118 ? 0.989 31.532 86.873 1.00 40.47 118 GLY A N 1
ATOM 5822 C CA . GLY C 1 118 ? 0.164 32.285 85.958 1.00 42.90 118 GLY A CA 1
ATOM 5823 C C . GLY C 1 118 ? 1.024 33.156 85.070 1.00 43.70 118 GLY A C 1
ATOM 5824 O O . GLY C 1 118 ? 2.250 33.179 85.166 1.00 42.49 118 GLY A O 1
ATOM 5825 N N . GLN C 1 119 ? 0.363 33.886 84.174 1.00 45.49 119 GLN A N 1
ATOM 5826 C CA . GLN C 1 119 ? 1.104 34.772 83.289 1.00 43.35 119 GLN A CA 1
ATOM 5827 C C . GLN C 1 119 ? 1.594 36.019 84.010 1.00 42.92 119 GLN A C 1
ATOM 5828 O O . GLN C 1 119 ? 2.619 36.586 83.613 1.00 43.96 119 GLN A O 1
ATOM 5834 N N . GLY C 1 120 ? 0.908 36.427 85.066 1.00 35.97 120 GLY A N 1
ATOM 5835 C CA . GLY C 1 120 ? 1.194 37.625 85.838 1.00 35.98 120 GLY A CA 1
ATOM 5836 C C . GLY C 1 120 ? 0.071 38.634 85.674 1.00 39.61 120 GLY A C 1
ATOM 5837 O O . GLY C 1 120 ? -0.543 38.746 84.604 1.00 42.14 120 GLY A O 1
ATOM 5838 N N . SER C 1 121 ? -0.199 39.381 86.746 1.00 48.73 121 SER A N 1
ATOM 5839 C CA . SER C 1 121 ? -1.242 40.407 86.766 1.00 47.02 121 SER A CA 1
ATOM 5840 C C . SER C 1 121 ? -0.659 41.717 87.275 1.00 47.89 121 SER A C 1
ATOM 5841 O O . SER C 1 121 ? -0.637 41.966 88.489 1.00 51.33 121 SER A O 1
ATOM 5844 N N . PRO C 1 122 ? -0.189 42.586 86.381 1.00 40.40 122 PRO A N 1
ATOM 5845 C CA . PRO C 1 122 ? 0.318 43.886 86.834 1.00 39.32 122 PRO A CA 1
ATOM 5846 C C . PRO C 1 122 ? -0.774 44.672 87.543 1.00 41.54 122 PRO A C 1
ATOM 5847 O O . PRO C 1 122 ? -1.924 44.715 87.101 1.00 44.07 122 PRO A O 1
ATOM 5851 N N . VAL C 1 123 ? -0.399 45.302 88.653 1.00 41.66 123 VAL A N 1
ATOM 5852 C CA . VAL C 1 123 ? -1.298 46.173 89.403 1.00 41.54 123 VAL A CA 1
ATOM 5853 C C . VAL C 1 123 ? -0.528 47.435 89.768 1.00 45.20 123 VAL A C 1
ATOM 5854 O O . VAL C 1 123 ? 0.520 47.359 90.420 1.00 49.72 123 VAL A O 1
ATOM 5858 N N . ILE C 1 124 ? -1.030 48.591 89.341 1.00 41.94 124 ILE A N 1
ATOM 5859 C CA . ILE C 1 124 ? -0.367 49.862 89.597 1.00 40.60 124 ILE A CA 1
ATOM 5860 C C . ILE C 1 124 ? -1.251 50.716 90.493 1.00 39.49 124 ILE A C 1
ATOM 5861 O O . ILE C 1 124 ? -2.470 50.785 90.299 1.00 41.67 124 ILE A O 1
ATOM 5866 N N . VAL C 1 125 ? -0.627 51.379 91.460 1.00 36.71 125 VAL A N 1
ATOM 5867 C CA . VAL C 1 125 ? -1.319 52.233 92.415 1.00 37.13 125 VAL A CA 1
ATOM 5868 C C . VAL C 1 125 ? -1.046 53.674 92.010 1.00 39.12 125 VAL A C 1
ATOM 5869 O O . VAL C 1 125 ? -0.026 54.254 92.390 1.00 42.18 125 VAL A O 1
ATOM 5873 N N . SER C 1 126 ? -1.962 54.269 91.255 1.00 39.27 126 SER A N 1
ATOM 5874 C CA . SER C 1 126 ? -1.806 55.653 90.834 1.00 41.62 126 SER A CA 1
ATOM 5875 C C . SER C 1 126 ? -3.126 56.390 90.991 1.00 44.75 126 SER A C 1
ATOM 5876 O O . SER C 1 126 ? -4.195 55.824 90.747 1.00 45.50 126 SER A O 1
ATOM 5879 N N . SER C 1 127 ? -3.051 57.657 91.395 1.00 59.62 127 SER A N 1
ATOM 5880 C CA . SER C 1 127 ? -4.241 58.487 91.508 1.00 59.72 127 SER A CA 1
ATOM 5881 C C . SER C 1 127 ? -4.617 59.148 90.189 1.00 57.68 127 SER A C 1
ATOM 5882 O O . SER C 1 127 ? -5.400 60.103 90.187 1.00 61.48 127 SER A O 1
ATOM 5885 N N . ALA C 1 128 ? -4.103 58.644 89.072 1.00 46.87 129 ALA A N 1
ATOM 5886 C CA . ALA C 1 128 ? -4.219 59.312 87.787 1.00 50.97 129 ALA A CA 1
ATOM 5887 C C . ALA C 1 128 ? -5.195 58.598 86.862 1.00 56.61 129 ALA A C 1
ATOM 5888 O O . ALA C 1 128 ? -5.405 57.384 86.957 1.00 58.61 129 ALA A O 1
ATOM 5895 N N . SER C 1 129 ? -5.772 59.375 85.949 1.00 55.07 130 SER A N 1
ATOM 5896 C CA . SER C 1 129 ? -6.610 58.863 84.877 1.00 52.54 130 SER A CA 1
ATOM 5897 C C . SER C 1 129 ? -5.837 58.832 83.565 1.00 51.36 130 SER A C 1
ATOM 5898 O O . SER C 1 129 ? -4.707 59.314 83.462 1.00 50.12 130 SER A O 1
ATOM 5906 N N . THR C 1 130 ? -6.473 58.259 82.548 1.00 56.14 131 THR A N 1
ATOM 5907 C CA . THR C 1 130 ? -5.843 58.165 81.242 1.00 55.87 131 THR A CA 1
ATOM 5908 C C . THR C 1 130 ? -5.385 59.543 80.782 1.00 55.45 131 THR A C 1
ATOM 5909 O O . THR C 1 130 ? -6.097 60.540 80.942 1.00 53.34 131 THR A O 1
ATOM 5920 N N . LYS C 1 131 ? -4.172 59.600 80.233 1.00 55.09 132 LYS A N 1
ATOM 5921 C CA . LYS C 1 131 ? -3.610 60.875 79.814 1.00 54.71 132 LYS A CA 1
ATOM 5922 C C . LYS C 1 131 ? -2.567 60.650 78.728 1.00 54.78 132 LYS A C 1
ATOM 5923 O O . LYS C 1 131 ? -1.742 59.739 78.826 1.00 52.84 132 LYS A O 1
ATOM 5942 N N . GLY C 1 132 ? -2.614 61.493 77.699 1.00 58.95 133 GLY A N 1
ATOM 5943 C CA . GLY C 1 132 ? -1.659 61.443 76.619 1.00 58.15 133 GLY A CA 1
ATOM 5944 C C . GLY C 1 132 ? -0.393 62.193 76.967 1.00 56.66 133 GLY A C 1
ATOM 5945 O O . GLY C 1 132 ? -0.418 63.210 77.668 1.00 58.06 133 GLY A O 1
ATOM 5949 N N . PRO C 1 133 ? 0.744 61.713 76.469 1.00 56.35 134 PRO A N 1
ATOM 5950 C CA . PRO C 1 133 ? 2.024 62.275 76.910 1.00 55.50 134 PRO A CA 1
ATOM 5951 C C . PRO C 1 133 ? 2.298 63.637 76.294 1.00 58.88 134 PRO A C 1
ATOM 5952 O O . PRO C 1 133 ? 1.927 63.915 75.152 1.00 60.34 134 PRO A O 1
ATOM 5963 N N . SER C 1 134 ? 2.916 64.500 77.098 1.00 48.24 135 SER A N 1
ATOM 5964 C CA . SER C 1 134 ? 3.667 65.637 76.588 1.00 46.44 135 SER A CA 1
ATOM 5965 C C . SER C 1 134 ? 5.023 65.139 76.105 1.00 43.24 135 SER A C 1
ATOM 5966 O O . SER C 1 134 ? 5.688 64.367 76.802 1.00 41.18 135 SER A O 1
ATOM 5974 N N . VAL C 1 135 ? 5.423 65.555 74.907 1.00 43.72 136 VAL A N 1
ATOM 5975 C CA . VAL C 1 135 ? 6.686 65.123 74.316 1.00 43.44 136 VAL A CA 1
ATOM 5976 C C . VAL C 1 135 ? 7.567 66.341 74.095 1.00 42.92 136 VAL A C 1
ATOM 5977 O O . VAL C 1 135 ? 7.191 67.262 73.359 1.00 41.25 136 VAL A O 1
ATOM 5990 N N . PHE C 1 136 ? 8.750 66.332 74.712 1.00 46.04 137 PHE A N 1
ATOM 5991 C CA . PHE C 1 136 ? 9.686 67.443 74.643 1.00 45.58 137 PHE A CA 1
ATOM 5992 C C . PHE C 1 136 ? 10.999 67.013 73.996 1.00 41.93 137 PHE A C 1
ATOM 5993 O O . PHE C 1 136 ? 11.419 65.862 74.138 1.00 42.64 137 PHE A O 1
ATOM 6010 N N . PRO C 1 137 ? 11.687 67.922 73.316 1.00 45.03 138 PRO A N 1
ATOM 6011 C CA . PRO C 1 137 ? 12.918 67.538 72.623 1.00 45.88 138 PRO A CA 1
ATOM 6012 C C . PRO C 1 137 ? 14.122 67.513 73.548 1.00 44.78 138 PRO A C 1
ATOM 6013 O O . PRO C 1 137 ? 14.222 68.266 74.520 1.00 48.43 138 PRO A O 1
ATOM 6024 N N . LEU C 1 138 ? 15.032 66.600 73.238 1.00 43.71 139 LEU A N 1
ATOM 6025 C CA . LEU C 1 138 ? 16.364 66.558 73.837 1.00 46.77 139 LEU A CA 1
ATOM 6026 C C . LEU C 1 138 ? 17.335 66.972 72.733 1.00 48.65 139 LEU A C 1
ATOM 6027 O O . LEU C 1 138 ? 17.701 66.161 71.877 1.00 49.26 139 LEU A O 1
ATOM 6043 N N . ALA C 1 139 ? 17.729 68.248 72.754 1.00 39.71 140 ALA A N 1
ATOM 6044 C CA . ALA C 1 139 ? 18.447 68.841 71.638 1.00 40.85 140 ALA A CA 1
ATOM 6045 C C . ALA C 1 139 ? 19.894 68.352 71.591 1.00 40.83 140 ALA A C 1
ATOM 6046 O O . ALA C 1 139 ? 20.491 68.034 72.625 1.00 40.42 140 ALA A O 1
ATOM 6053 N N . PRO C 1 140 ? 20.492 68.339 70.400 1.00 60.99 141 PRO A N 1
ATOM 6054 C CA . PRO C 1 140 ? 21.722 67.559 70.190 1.00 62.96 141 PRO A CA 1
ATOM 6055 C C . PRO C 1 140 ? 22.902 68.006 71.045 1.00 63.02 141 PRO A C 1
ATOM 6056 O O . PRO C 1 140 ? 23.037 69.175 71.415 1.00 62.25 141 PRO A O 1
ATOM 6067 N N . SER C 1 141 ? 23.758 67.024 71.358 1.00 77.73 142 SER A N 1
ATOM 6068 C CA . SER C 1 141 ? 24.970 67.263 72.131 1.00 79.19 142 SER A CA 1
ATOM 6069 C C . SER C 1 141 ? 25.790 68.410 71.548 1.00 81.86 142 SER A C 1
ATOM 6070 O O . SER C 1 141 ? 26.162 69.347 72.264 1.00 82.04 142 SER A O 1
ATOM 6078 N N . SER C 1 142 ? 26.107 68.343 70.252 1.00 86.59 143 SER A N 1
ATOM 6079 C CA . SER C 1 142 ? 27.070 69.252 69.637 1.00 87.92 143 SER A CA 1
ATOM 6080 C C . SER C 1 142 ? 26.393 70.096 68.548 1.00 87.59 143 SER A C 1
ATOM 6081 O O . SER C 1 142 ? 25.176 70.046 68.361 1.00 88.16 143 SER A O 1
ATOM 6086 N N . LYS C 1 143 ? 27.201 70.872 67.824 1.00 105.26 144 LYS A N 1
ATOM 6087 C CA . LYS C 1 143 ? 26.730 71.943 66.933 1.00 108.54 144 LYS A CA 1
ATOM 6088 C C . LYS C 1 143 ? 27.244 71.705 65.509 1.00 112.32 144 LYS A C 1
ATOM 6089 O O . LYS C 1 143 ? 28.034 72.508 64.986 1.00 116.79 144 LYS A O 1
ATOM 6095 N N . SER C 1 144 ? 26.794 70.609 64.882 1.00 79.16 145 SER A N 1
ATOM 6096 C CA . SER C 1 144 ? 27.026 70.388 63.452 1.00 76.81 145 SER A CA 1
ATOM 6097 C C . SER C 1 144 ? 28.513 70.353 63.096 1.00 80.08 145 SER A C 1
ATOM 6098 O O . SER C 1 144 ? 28.990 69.380 62.513 1.00 79.11 145 SER A O 1
ATOM 6101 N N . THR C 1 145 ? 29.265 71.383 63.459 1.00 81.30 146 THR A N 1
ATOM 6102 C CA . THR C 1 145 ? 30.685 71.487 63.150 1.00 78.89 146 THR A CA 1
ATOM 6103 C C . THR C 1 145 ? 31.590 70.889 64.244 1.00 78.55 146 THR A C 1
ATOM 6104 O O . THR C 1 145 ? 32.783 71.218 64.299 1.00 81.06 146 THR A O 1
ATOM 6108 N N . SER C 1 146 ? 31.052 70.018 65.109 1.00 80.87 147 SER A N 1
ATOM 6109 C CA . SER C 1 146 ? 31.823 69.516 66.250 1.00 80.64 147 SER A CA 1
ATOM 6110 C C . SER C 1 146 ? 32.725 68.337 65.882 1.00 79.96 147 SER A C 1
ATOM 6111 O O . SER C 1 146 ? 33.780 68.143 66.504 1.00 78.53 147 SER A O 1
ATOM 6114 N N . GLY C 1 147 ? 32.323 67.537 64.900 1.00 85.98 148 GLY A N 1
ATOM 6115 C CA . GLY C 1 147 ? 33.183 66.538 64.306 1.00 85.76 148 GLY A CA 1
ATOM 6116 C C . GLY C 1 147 ? 33.033 65.127 64.837 1.00 85.73 148 GLY A C 1
ATOM 6117 O O . GLY C 1 147 ? 33.681 64.216 64.300 1.00 88.98 148 GLY A O 1
ATOM 6118 N N . GLY C 1 148 ? 32.203 64.912 65.859 1.00 66.99 149 GLY A N 1
ATOM 6119 C CA . GLY C 1 148 ? 32.094 63.601 66.475 1.00 66.18 149 GLY A CA 1
ATOM 6120 C C . GLY C 1 148 ? 30.720 62.985 66.328 1.00 67.12 149 GLY A C 1
ATOM 6121 O O . GLY C 1 148 ? 30.010 63.260 65.356 1.00 67.48 149 GLY A O 1
ATOM 6125 N N . THR C 1 149 ? 30.334 62.142 67.284 1.00 62.00 150 THR A N 1
ATOM 6126 C CA . THR C 1 149 ? 28.986 61.586 67.324 1.00 59.95 150 THR A CA 1
ATOM 6127 C C . THR C 1 149 ? 28.107 62.426 68.248 1.00 56.39 150 THR A C 1
ATOM 6128 O O . THR C 1 149 ? 28.505 62.737 69.376 1.00 53.30 150 THR A O 1
ATOM 6139 N N . ALA C 1 150 ? 26.898 62.746 67.791 1.00 44.44 151 ALA A N 1
ATOM 6140 C CA . ALA C 1 150 ? 25.955 63.526 68.583 1.00 43.71 151 ALA A CA 1
ATOM 6141 C C . ALA C 1 150 ? 24.898 62.629 69.217 1.00 42.30 151 ALA A C 1
ATOM 6142 O O . ALA C 1 150 ? 24.693 61.480 68.817 1.00 41.41 151 ALA A O 1
ATOM 6149 N N . ALA C 1 151 ? 24.222 63.179 70.221 1.00 37.63 152 ALA A N 1
ATOM 6150 C CA . ALA C 1 151 ? 23.160 62.485 70.936 1.00 36.40 152 ALA A CA 1
ATOM 6151 C C . ALA C 1 151 ? 21.951 63.405 70.993 1.00 36.72 152 ALA A C 1
ATOM 6152 O O . ALA C 1 151 ? 22.097 64.593 71.288 1.00 37.71 152 ALA A O 1
ATOM 6158 N N . LEU C 1 152 ? 20.769 62.863 70.699 1.00 37.72 153 LEU A N 1
ATOM 6159 C CA . LEU C 1 152 ? 19.522 63.618 70.763 1.00 37.95 153 LEU A CA 1
ATOM 6160 C C . LEU C 1 152 ? 18.384 62.646 71.055 1.00 36.69 153 LEU A C 1
ATOM 6161 O O . LEU C 1 152 ? 18.538 61.434 70.882 1.00 35.80 153 LEU A O 1
ATOM 6177 N N . GLY C 1 153 ? 17.240 63.180 71.479 1.00 40.28 154 GLY A N 1
ATOM 6178 C CA . GLY C 1 153 ? 16.122 62.328 71.812 1.00 41.54 154 GLY A CA 1
ATOM 6179 C C . GLY C 1 153 ? 14.820 63.078 71.937 1.00 41.23 154 GLY A C 1
ATOM 6180 O O . GLY C 1 153 ? 14.707 64.283 71.694 1.00 41.47 154 GLY A O 1
ATOM 6184 N N . CYS C 1 154 ? 13.855 62.331 72.382 1.00 52.70 155 CYS A N 1
ATOM 6185 C CA . CYS C 1 154 ? 12.629 62.894 72.876 1.00 54.21 155 CYS A CA 1
ATOM 6186 C C . CYS C 1 154 ? 12.310 62.370 74.248 1.00 50.82 155 CYS A C 1
ATOM 6187 O O . CYS C 1 154 ? 12.460 61.170 74.497 1.00 50.81 155 CYS A O 1
ATOM 6194 N N . LEU C 1 155 ? 11.802 63.249 75.102 1.00 33.21 156 LEU A N 1
ATOM 6195 C CA . LEU C 1 155 ? 11.365 62.910 76.444 1.00 32.44 156 LEU A CA 1
ATOM 6196 C C . LEU C 1 155 ? 9.852 62.812 76.392 1.00 32.14 156 LEU A C 1
ATOM 6197 O O . LEU C 1 155 ? 9.171 63.788 76.050 1.00 33.00 156 LEU A O 1
ATOM 6213 N N . VAL C 1 156 ? 9.336 61.638 76.727 1.00 35.12 157 VAL A N 1
ATOM 6214 C CA . VAL C 1 156 ? 7.899 61.370 76.683 1.00 33.09 157 VAL A CA 1
ATOM 6215 C C . VAL C 1 156 ? 7.404 61.352 78.125 1.00 32.33 157 VAL A C 1
ATOM 6216 O O . VAL C 1 156 ? 7.421 60.323 78.794 1.00 31.31 157 VAL A O 1
ATOM 6229 N N . LYS C 1 157 ? 6.909 62.493 78.596 1.00 36.84 158 LYS A N 1
ATOM 6230 C CA . LYS C 1 157 ? 6.650 62.707 80.013 1.00 38.62 158 LYS A CA 1
ATOM 6231 C C . LYS C 1 157 ? 5.152 62.787 80.302 1.00 37.62 158 LYS A C 1
ATOM 6232 O O . LYS C 1 157 ? 4.340 63.114 79.429 1.00 38.55 158 LYS A O 1
ATOM 6251 N N . ASP C 1 158 ? 4.799 62.435 81.540 1.00 45.74 159 ASP A N 1
ATOM 6252 C CA . ASP C 1 158 ? 3.450 62.591 82.078 1.00 46.83 159 ASP A CA 1
ATOM 6253 C C . ASP C 1 158 ? 2.383 61.926 81.211 1.00 49.29 159 ASP A C 1
ATOM 6254 O O . ASP C 1 158 ? 1.660 62.604 80.473 1.00 52.37 159 ASP A O 1
ATOM 6263 N N . TYR C 1 159 ? 2.267 60.604 81.307 1.00 50.54 160 TYR A N 1
ATOM 6264 C CA . TYR C 1 159 ? 1.251 59.860 80.576 1.00 49.50 160 TYR A CA 1
ATOM 6265 C C . TYR C 1 159 ? 0.864 58.643 81.402 1.00 46.61 160 TYR A C 1
ATOM 6266 O O . TYR C 1 159 ? 1.595 58.219 82.303 1.00 45.11 160 TYR A O 1
ATOM 6284 N N . PHE C 1 160 ? -0.293 58.077 81.071 1.00 53.46 161 PHE A N 1
ATOM 6285 C CA . PHE C 1 160 ? -0.902 57.030 81.875 1.00 51.09 161 PHE A CA 1
ATOM 6286 C C . PHE C 1 160 ? -2.124 56.488 81.146 1.00 51.19 161 PHE A C 1
ATOM 6287 O O . PHE C 1 160 ? -2.899 57.276 80.589 1.00 50.35 161 PHE A O 1
ATOM 6304 N N . PRO C 1 161 ? -2.322 55.159 81.089 1.00 58.85 162 PRO A N 1
ATOM 6305 C CA . PRO C 1 161 ? -1.406 54.116 81.565 1.00 58.34 162 PRO A CA 1
ATOM 6306 C C . PRO C 1 161 ? -0.349 53.813 80.518 1.00 59.69 162 PRO A C 1
ATOM 6307 O O . PRO C 1 161 ? -0.199 54.586 79.573 1.00 61.81 162 PRO A O 1
ATOM 6318 N N . GLU C 1 162 ? 0.353 52.712 80.661 1.00 59.31 163 GLU A N 1
ATOM 6319 C CA . GLU C 1 162 ? 1.259 52.281 79.611 1.00 59.10 163 GLU A CA 1
ATOM 6320 C C . GLU C 1 162 ? 0.542 51.359 78.631 1.00 60.72 163 GLU A C 1
ATOM 6321 O O . GLU C 1 162 ? -0.540 50.845 78.924 1.00 61.26 163 GLU A O 1
ATOM 6333 N N . PRO C 1 163 ? 1.119 51.130 77.438 1.00 81.04 164 PRO A N 1
ATOM 6334 C CA . PRO C 1 163 ? 2.434 51.639 77.038 1.00 80.64 164 PRO A CA 1
ATOM 6335 C C . PRO C 1 163 ? 2.432 52.632 75.882 1.00 79.17 164 PRO A C 1
ATOM 6336 O O . PRO C 1 163 ? 1.396 52.878 75.272 1.00 83.58 164 PRO A O 1
ATOM 6347 N N . VAL C 1 164 ? 3.603 53.179 75.572 1.00 45.68 165 VAL A N 1
ATOM 6348 C CA . VAL C 1 164 ? 3.779 54.033 74.402 1.00 46.56 165 VAL A CA 1
ATOM 6349 C C . VAL C 1 164 ? 4.717 53.327 73.428 1.00 46.02 165 VAL A C 1
ATOM 6350 O O . VAL C 1 164 ? 5.629 52.599 73.832 1.00 45.95 165 VAL A O 1
ATOM 6363 N N . THR C 1 165 ? 4.503 53.557 72.138 1.00 61.58 166 THR A N 1
ATOM 6364 C CA . THR C 1 165 ? 5.450 53.147 71.110 1.00 64.18 166 THR A CA 1
ATOM 6365 C C . THR C 1 165 ? 6.216 54.376 70.635 1.00 64.87 166 THR A C 1
ATOM 6366 O O . THR C 1 165 ? 5.685 55.491 70.632 1.00 65.42 166 THR A O 1
ATOM 6377 N N . VAL C 1 166 ? 7.477 54.179 70.249 1.00 43.45 167 VAL A N 1
ATOM 6378 C CA . VAL C 1 166 ? 8.321 55.287 69.801 1.00 43.55 167 VAL A CA 1
ATOM 6379 C C . VAL C 1 166 ? 9.106 54.855 68.569 1.00 44.23 167 VAL A C 1
ATOM 6380 O O . VAL C 1 166 ? 9.999 54.004 68.663 1.00 43.78 167 VAL A O 1
ATOM 6393 N N . SER C 1 167 ? 8.792 55.456 67.425 1.00 46.86 168 SER A N 1
ATOM 6394 C CA . SER C 1 167 ? 9.571 55.308 66.204 1.00 48.35 168 SER A CA 1
ATOM 6395 C C . SER C 1 167 ? 10.498 56.510 66.039 1.00 47.63 168 SER A C 1
ATOM 6396 O O . SER C 1 167 ? 10.440 57.479 66.797 1.00 47.15 168 SER A O 1
ATOM 6404 N N . TRP C 1 168 ? 11.359 56.441 65.027 1.00 51.15 169 TRP A N 1
ATOM 6405 C CA . TRP C 1 168 ? 12.199 57.572 64.645 1.00 52.18 169 TRP A CA 1
ATOM 6406 C C . TRP C 1 168 ? 12.167 57.688 63.133 1.00 54.76 169 TRP A C 1
ATOM 6407 O O . TRP C 1 168 ? 12.453 56.712 62.432 1.00 56.08 169 TRP A O 1
ATOM 6428 N N . ASN C 1 169 ? 11.829 58.874 62.632 1.00 57.95 170 ASN A N 1
ATOM 6429 C CA . ASN C 1 169 ? 11.591 59.068 61.203 1.00 62.44 170 ASN A CA 1
ATOM 6430 C C . ASN C 1 169 ? 10.622 58.018 60.659 1.00 63.24 170 ASN A C 1
ATOM 6431 O O . ASN C 1 169 ? 10.733 57.574 59.516 1.00 63.18 170 ASN A O 1
ATOM 6442 N N . SER C 1 170 ? 9.650 57.621 61.480 1.00 83.05 171 SER A N 1
ATOM 6443 C CA . SER C 1 170 ? 8.641 56.636 61.086 1.00 83.10 171 SER A CA 1
ATOM 6444 C C . SER C 1 170 ? 9.281 55.333 60.613 1.00 81.38 171 SER A C 1
ATOM 6445 O O . SER C 1 170 ? 8.850 54.727 59.630 1.00 80.69 171 SER A O 1
ATOM 6453 N N . GLY C 1 171 ? 10.317 54.895 61.319 1.00 67.21 172 GLY A N 1
ATOM 6454 C CA . GLY C 1 171 ? 10.920 53.606 61.084 1.00 66.05 172 GLY A CA 1
ATOM 6455 C C . GLY C 1 171 ? 12.208 53.638 60.291 1.00 67.68 172 GLY A C 1
ATOM 6456 O O . GLY C 1 171 ? 13.001 52.696 60.393 1.00 68.40 172 GLY A O 1
ATOM 6460 N N . ALA C 1 172 ? 12.443 54.690 59.504 1.00 87.97 173 ALA A N 1
ATOM 6461 C CA . ALA C 1 172 ? 13.626 54.710 58.652 1.00 88.66 173 ALA A CA 1
ATOM 6462 C C . ALA C 1 172 ? 14.911 54.684 59.470 1.00 87.61 173 ALA A C 1
ATOM 6463 O O . ALA C 1 172 ? 15.945 54.216 58.980 1.00 88.59 173 ALA A O 1
ATOM 6470 N N . LEU C 1 173 ? 14.867 55.174 60.708 1.00 62.53 174 LEU A N 1
ATOM 6471 C CA . LEU C 1 173 ? 16.043 55.286 61.562 1.00 61.03 174 LEU A CA 1
ATOM 6472 C C . LEU C 1 173 ? 15.935 54.272 62.692 1.00 58.59 174 LEU A C 1
ATOM 6473 O O . LEU C 1 173 ? 15.002 54.334 63.502 1.00 54.96 174 LEU A O 1
ATOM 6489 N N . THR C 1 174 ? 16.898 53.352 62.750 1.00 71.80 175 THR A N 1
ATOM 6490 C CA . THR C 1 174 ? 16.862 52.271 63.725 1.00 71.48 175 THR A CA 1
ATOM 6491 C C . THR C 1 174 ? 18.196 52.148 64.445 1.00 73.29 175 THR A C 1
ATOM 6492 O O . THR C 1 174 ? 18.241 51.750 65.614 1.00 75.57 175 THR A O 1
ATOM 6503 N N . SER C 1 175 ? 19.282 52.480 63.751 1.00 66.80 176 SER A N 1
ATOM 6504 C CA . SER C 1 175 ? 20.619 52.281 64.288 1.00 66.50 176 SER A CA 1
ATOM 6505 C C . SER C 1 175 ? 20.926 53.312 65.364 1.00 59.14 176 SER A C 1
ATOM 6506 O O . SER C 1 175 ? 20.637 54.502 65.210 1.00 57.47 176 SER A O 1
ATOM 6514 N N . GLY C 1 176 ? 21.517 52.844 66.459 1.00 54.17 177 GLY A N 1
ATOM 6515 C CA . GLY C 1 176 ? 21.885 53.728 67.546 1.00 56.12 177 GLY A CA 1
ATOM 6516 C C . GLY C 1 176 ? 20.746 54.154 68.443 1.00 57.08 177 GLY A C 1
ATOM 6517 O O . GLY C 1 176 ? 20.955 54.984 69.333 1.00 57.62 177 GLY A O 1
ATOM 6521 N N . VAL C 1 177 ? 19.551 53.601 68.248 1.00 47.32 178 VAL A N 1
ATOM 6522 C CA . VAL C 1 177 ? 18.366 54.004 68.995 1.00 44.94 178 VAL A CA 1
ATOM 6523 C C . VAL C 1 177 ? 18.302 53.243 70.312 1.00 45.96 178 VAL A C 1
ATOM 6524 O O . VAL C 1 177 ? 18.589 52.041 70.373 1.00 46.95 178 VAL A O 1
ATOM 6537 N N . HIS C 1 178 ? 17.912 53.950 71.374 1.00 44.89 179 HIS A N 1
ATOM 6538 C CA . HIS C 1 178 ? 17.715 53.365 72.702 1.00 41.64 179 HIS A CA 1
ATOM 6539 C C . HIS C 1 178 ? 16.459 54.005 73.295 1.00 40.74 179 HIS A C 1
ATOM 6540 O O . HIS C 1 178 ? 16.485 55.169 73.702 1.00 41.30 179 HIS A O 1
ATOM 6555 N N . THR C 1 179 ? 15.350 53.270 73.312 1.00 42.57 180 THR A N 1
ATOM 6556 C CA . THR C 1 179 ? 14.162 53.691 74.054 1.00 44.01 180 THR A CA 1
ATOM 6557 C C . THR C 1 179 ? 14.217 53.011 75.421 1.00 41.83 180 THR A C 1
ATOM 6558 O O . THR C 1 179 ? 14.363 51.787 75.498 1.00 41.87 180 THR A O 1
ATOM 6569 N N . PHE C 1 180 ? 14.138 53.807 76.497 1.00 38.56 181 PHE A N 1
ATOM 6570 C CA . PHE C 1 180 ? 14.479 53.297 77.820 1.00 38.19 181 PHE A CA 1
ATOM 6571 C C . PHE C 1 180 ? 13.257 52.780 78.555 1.00 38.10 181 PHE A C 1
ATOM 6572 O O . PHE C 1 180 ? 12.122 53.126 78.221 1.00 38.24 181 PHE A O 1
ATOM 6589 N N . PRO C 1 181 ? 13.456 51.949 79.573 1.00 42.84 182 PRO A N 1
ATOM 6590 C CA . PRO C 1 181 ? 12.313 51.509 80.385 1.00 43.25 182 PRO A CA 1
ATOM 6591 C C . PRO C 1 181 ? 11.610 52.707 81.012 1.00 39.97 182 PRO A C 1
ATOM 6592 O O . PRO C 1 181 ? 12.243 53.586 81.601 1.00 39.85 182 PRO A O 1
ATOM 6603 N N . ALA C 1 182 ? 10.292 52.760 80.845 1.00 48.49 183 ALA A N 1
ATOM 6604 C CA . ALA C 1 182 ? 9.514 53.806 81.490 1.00 49.21 183 ALA A CA 1
ATOM 6605 C C . ALA C 1 182 ? 9.612 53.670 83.004 1.00 50.61 183 ALA A C 1
ATOM 6606 O O . ALA C 1 182 ? 9.678 52.565 83.550 1.00 52.68 183 ALA A O 1
ATOM 6613 N N . VAL C 1 183 ? 9.619 54.815 83.679 1.00 39.06 184 VAL A N 1
ATOM 6614 C CA . VAL C 1 183 ? 9.657 54.883 85.133 1.00 39.08 184 VAL A CA 1
ATOM 6615 C C . VAL C 1 183 ? 8.465 55.712 85.597 1.00 39.14 184 VAL A C 1
ATOM 6616 O O . VAL C 1 183 ? 8.213 56.797 85.063 1.00 39.23 184 VAL A O 1
ATOM 6629 N N . LEU C 1 184 ? 7.725 55.197 86.577 1.00 49.60 185 LEU A N 1
ATOM 6630 C CA . LEU C 1 184 ? 6.584 55.911 87.133 1.00 49.79 185 LEU A CA 1
ATOM 6631 C C . LEU C 1 184 ? 7.037 56.833 88.259 1.00 48.80 185 LEU A C 1
ATOM 6632 O O . LEU C 1 184 ? 7.812 56.431 89.130 1.00 48.01 185 LEU A O 1
ATOM 6648 N N . GLN C 1 185 ? 6.542 58.074 88.239 1.00 46.73 186 GLN A N 1
ATOM 6649 C CA . GLN C 1 185 ? 7.047 59.116 89.122 1.00 47.60 186 GLN A CA 1
ATOM 6650 C C . GLN C 1 185 ? 6.197 59.237 90.390 1.00 51.61 186 GLN A C 1
ATOM 6651 O O . GLN C 1 185 ? 5.243 58.489 90.611 1.00 54.25 186 GLN A O 1
ATOM 6665 N N . SER C 1 186 ? 6.552 60.201 91.245 1.00 50.26 187 SER A N 1
ATOM 6666 C CA . SER C 1 186 ? 5.773 60.438 92.455 1.00 50.04 187 SER A CA 1
ATOM 6667 C C . SER C 1 186 ? 4.393 60.996 92.141 1.00 47.86 187 SER A C 1
ATOM 6668 O O . SER C 1 186 ? 3.476 60.842 92.957 1.00 48.29 187 SER A O 1
ATOM 6676 N N . SER C 1 187 ? 4.220 61.616 90.971 1.00 44.07 188 SER A N 1
ATOM 6677 C CA . SER C 1 187 ? 2.930 62.155 90.563 1.00 44.57 188 SER A CA 1
ATOM 6678 C C . SER C 1 187 ? 1.939 61.089 90.105 1.00 44.52 188 SER A C 1
ATOM 6679 O O . SER C 1 187 ? 0.784 61.423 89.815 1.00 43.88 188 SER A O 1
ATOM 6687 N N . GLY C 1 188 ? 2.349 59.827 90.015 1.00 39.01 189 GLY A N 1
ATOM 6688 C CA . GLY C 1 188 ? 1.462 58.802 89.512 1.00 38.83 189 GLY A CA 1
ATOM 6689 C C . GLY C 1 188 ? 1.410 58.695 88.009 1.00 38.74 189 GLY A C 1
ATOM 6690 O O . GLY C 1 188 ? 0.599 57.920 87.481 1.00 38.77 189 GLY A O 1
ATOM 6694 N N . LEU C 1 189 ? 2.255 59.436 87.303 1.00 51.70 190 LEU A N 1
ATOM 6695 C CA . LEU C 1 189 ? 2.274 59.425 85.853 1.00 53.66 190 LEU A CA 1
ATOM 6696 C C . LEU C 1 189 ? 3.610 58.889 85.365 1.00 54.74 190 LEU A C 1
ATOM 6697 O O . LEU C 1 189 ? 4.640 59.034 86.031 1.00 55.21 190 LEU A O 1
ATOM 6713 N N . TYR C 1 190 ? 3.581 58.268 84.193 1.00 47.65 191 TYR A N 1
ATOM 6714 C CA . TYR C 1 190 ? 4.768 57.642 83.636 1.00 44.50 191 TYR A CA 1
ATOM 6715 C C . TYR C 1 190 ? 5.587 58.645 82.835 1.00 40.35 191 TYR A C 1
ATOM 6716 O O . TYR C 1 190 ? 5.065 59.636 82.311 1.00 40.77 191 TYR A O 1
ATOM 6734 N N . SER C 1 191 ? 6.880 58.355 82.710 1.00 38.29 192 SER A N 1
ATOM 6735 C CA . SER C 1 191 ? 7.777 59.207 81.946 1.00 38.51 192 SER A CA 1
ATOM 6736 C C . SER C 1 191 ? 8.926 58.381 81.391 1.00 38.30 192 SER A C 1
ATOM 6737 O O . SER C 1 191 ? 9.516 57.564 82.104 1.00 37.99 192 SER A O 1
ATOM 6745 N N . LEU C 1 192 ? 9.262 58.634 80.126 1.00 39.44 193 LEU A N 1
ATOM 6746 C CA . LEU C 1 192 ? 10.219 57.813 79.400 1.00 39.34 193 LEU A CA 1
ATOM 6747 C C . LEU C 1 192 ? 11.081 58.669 78.483 1.00 39.70 193 LEU A C 1
ATOM 6748 O O . LEU C 1 192 ? 10.727 59.790 78.116 1.00 40.16 193 LEU A O 1
ATOM 6764 N N . SER C 1 193 ? 12.218 58.094 78.101 1.00 40.50 194 SER A N 1
ATOM 6765 C CA . SER C 1 193 ? 13.205 58.730 77.248 1.00 40.84 194 SER A CA 1
ATOM 6766 C C . SER C 1 193 ? 13.528 57.836 76.063 1.00 40.99 194 SER A C 1
ATOM 6767 O O . SER C 1 193 ? 13.594 56.612 76.194 1.00 40.70 194 SER A O 1
ATOM 6775 N N . SER C 1 194 ? 13.737 58.455 74.907 1.00 42.05 195 SER A N 1
ATOM 6776 C CA . SER C 1 194 ? 14.173 57.743 73.713 1.00 43.30 195 SER A CA 1
ATOM 6777 C C . SER C 1 194 ? 15.234 58.591 73.035 1.00 44.76 195 SER A C 1
ATOM 6778 O O . SER C 1 194 ? 14.967 59.742 72.676 1.00 45.94 195 SER A O 1
ATOM 6786 N N . VAL C 1 195 ? 16.434 58.036 72.869 1.00 43.02 196 VAL A N 1
ATOM 6787 C CA . VAL C 1 195 ? 17.535 58.777 72.272 1.00 43.21 196 VAL A CA 1
ATOM 6788 C C . VAL C 1 195 ? 18.084 58.002 71.084 1.00 43.11 196 VAL A C 1
ATOM 6789 O O . VAL C 1 195 ? 17.836 56.806 70.918 1.00 42.92 196 VAL A O 1
ATOM 6802 N N . VAL C 1 196 ? 18.865 58.705 70.267 1.00 49.94 197 VAL A N 1
ATOM 6803 C CA . VAL C 1 196 ? 19.572 58.095 69.146 1.00 50.10 197 VAL A CA 1
ATOM 6804 C C . VAL C 1 196 ? 20.898 58.815 68.959 1.00 48.15 197 VAL A C 1
ATOM 6805 O O . VAL C 1 196 ? 20.964 60.046 69.029 1.00 49.96 197 VAL A O 1
ATOM 6818 N N . THR C 1 197 ? 21.947 58.049 68.683 1.00 44.18 198 THR A N 1
ATOM 6819 C CA . THR C 1 197 ? 23.267 58.606 68.423 1.00 44.53 198 THR A CA 1
ATOM 6820 C C . THR C 1 197 ? 23.499 58.719 66.924 1.00 45.71 198 THR A C 1
ATOM 6821 O O . THR C 1 197 ? 23.260 57.762 66.181 1.00 45.64 198 THR A O 1
ATOM 6832 N N . VAL C 1 198 ? 23.971 59.884 66.490 1.00 47.10 199 VAL A N 1
ATOM 6833 C CA . VAL C 1 198 ? 24.212 60.149 65.074 1.00 48.18 199 VAL A CA 1
ATOM 6834 C C . VAL C 1 198 ? 25.495 60.949 64.924 1.00 50.51 199 VAL A C 1
ATOM 6835 O O . VAL C 1 198 ? 25.975 61.575 65.878 1.00 50.78 199 VAL A O 1
ATOM 6848 N N . PRO C 1 199 ? 26.066 60.955 63.719 1.00 46.91 200 PRO A N 1
ATOM 6849 C CA . PRO C 1 199 ? 27.253 61.789 63.473 1.00 47.58 200 PRO A CA 1
ATOM 6850 C C . PRO C 1 199 ? 26.945 63.278 63.623 1.00 48.32 200 PRO A C 1
ATOM 6851 O O . PRO C 1 199 ? 25.929 63.774 63.131 1.00 48.97 200 PRO A O 1
ATOM 6862 N N . SER C 1 200 ? 27.842 63.995 64.314 1.00 53.33 201 SER A N 1
ATOM 6863 C CA . SER C 1 200 ? 27.649 65.432 64.515 1.00 55.60 201 SER A CA 1
ATOM 6864 C C . SER C 1 200 ? 27.359 66.144 63.196 1.00 56.31 201 SER A C 1
ATOM 6865 O O . SER C 1 200 ? 26.546 67.076 63.146 1.00 56.13 201 SER A O 1
ATOM 6872 N N . SER C 1 201 ? 28.019 65.726 62.114 1.00 55.36 202 SER A N 1
ATOM 6873 C CA . SER C 1 201 ? 27.776 66.367 60.826 1.00 56.95 202 SER A CA 1
ATOM 6874 C C . SER C 1 201 ? 26.357 66.122 60.325 1.00 57.39 202 SER A C 1
ATOM 6875 O O . SER C 1 201 ? 25.836 66.920 59.536 1.00 59.56 202 SER A O 1
ATOM 6883 N N . SER C 1 202 ? 25.706 65.045 60.777 1.00 63.46 203 SER A N 1
ATOM 6884 C CA . SER C 1 202 ? 24.364 64.739 60.287 1.00 63.58 203 SER A CA 1
ATOM 6885 C C . SER C 1 202 ? 23.373 65.839 60.647 1.00 61.98 203 SER A C 1
ATOM 6886 O O . SER C 1 202 ? 22.402 66.070 59.915 1.00 62.21 203 SER A O 1
ATOM 6894 N N . LEU C 1 203 ? 23.584 66.502 61.779 1.00 61.75 204 LEU A N 1
ATOM 6895 C CA . LEU C 1 203 ? 22.763 67.644 62.143 1.00 62.81 204 LEU A CA 1
ATOM 6896 C C . LEU C 1 203 ? 22.920 68.730 61.089 1.00 64.62 204 LEU A C 1
ATOM 6897 O O . LEU C 1 203 ? 24.034 69.030 60.643 1.00 63.84 204 LEU A O 1
ATOM 6913 N N . GLY C 1 204 ? 21.794 69.302 60.669 1.00 87.45 205 GLY A N 1
ATOM 6914 C CA . GLY C 1 204 ? 21.777 70.262 59.590 1.00 89.73 205 GLY A CA 1
ATOM 6915 C C . GLY C 1 204 ? 21.720 69.652 58.211 1.00 89.93 205 GLY A C 1
ATOM 6916 O O . GLY C 1 204 ? 21.393 70.357 57.248 1.00 90.92 205 GLY A O 1
ATOM 6920 N N . THR C 1 205 ? 22.042 68.363 58.086 1.00 89.69 206 THR A N 1
ATOM 6921 C CA . THR C 1 205 ? 21.879 67.623 56.845 1.00 88.82 206 THR A CA 1
ATOM 6922 C C . THR C 1 205 ? 20.660 66.712 56.859 1.00 86.18 206 THR A C 1
ATOM 6923 O O . THR C 1 205 ? 20.112 66.425 55.789 1.00 84.78 206 THR A O 1
ATOM 6934 N N . GLN C 1 206 ? 20.229 66.244 58.033 1.00 70.94 207 GLN A N 1
ATOM 6935 C CA . GLN C 1 206 ? 19.114 65.314 58.123 1.00 72.11 207 GLN A CA 1
ATOM 6936 C C . GLN C 1 206 ? 18.102 65.759 59.168 1.00 71.52 207 GLN A C 1
ATOM 6937 O O . GLN C 1 206 ? 18.443 66.380 60.178 1.00 70.98 207 GLN A O 1
ATOM 6951 N N . THR C 1 207 ? 16.848 65.401 58.910 1.00 73.52 208 THR A N 1
ATOM 6952 C CA . THR C 1 207 ? 15.738 65.689 59.802 1.00 71.43 208 THR A CA 1
ATOM 6953 C C . THR C 1 207 ? 15.501 64.505 60.730 1.00 69.47 208 THR A C 1
ATOM 6954 O O . THR C 1 207 ? 15.402 63.360 60.276 1.00 68.84 208 THR A O 1
ATOM 6965 N N . TYR C 1 208 ? 15.395 64.786 62.025 1.00 64.73 209 TYR A N 1
ATOM 6966 C CA . TYR C 1 208 ? 15.146 63.759 63.029 1.00 61.69 209 TYR A CA 1
ATOM 6967 C C . TYR C 1 208 ? 13.838 64.074 63.746 1.00 60.07 209 TYR A C 1
ATOM 6968 O O . TYR C 1 208 ? 13.633 65.202 64.194 1.00 58.67 209 TYR A O 1
ATOM 6986 N N . ILE C 1 209 ? 12.939 63.100 63.845 1.00 57.38 210 ILE A N 1
ATOM 6987 C CA . ILE C 1 209 ? 11.637 63.327 64.464 1.00 58.80 210 ILE A CA 1
ATOM 6988 C C . ILE C 1 209 ? 11.226 62.089 65.225 1.00 57.78 210 ILE A C 1
ATOM 6989 O O . ILE C 1 209 ? 11.193 61.019 64.641 1.00 56.62 210 ILE A O 1
ATOM 7005 N N . CYS C 1 210 ? 10.837 62.194 66.467 1.00 62.31 211 CYS A N 1
ATOM 7006 C CA . CYS C 1 210 ? 10.297 61.023 67.158 1.00 61.65 211 CYS A CA 1
ATOM 7007 C C . CYS C 1 210 ? 8.786 60.967 66.824 1.00 61.51 211 CYS A C 1
ATOM 7008 O O . CYS C 1 210 ? 8.178 61.999 66.465 1.00 60.71 211 CYS A O 1
ATOM 7015 N N . ASN C 1 211 ? 8.324 59.694 66.625 1.00 58.25 212 ASN A N 1
ATOM 7016 C CA . ASN C 1 211 ? 6.942 59.290 66.398 1.00 58.13 212 ASN A CA 1
ATOM 7017 C C . ASN C 1 211 ? 6.475 58.576 67.653 1.00 56.65 212 ASN A C 1
ATOM 7018 O O . ASN C 1 211 ? 6.765 57.390 67.822 1.00 57.68 212 ASN A O 1
ATOM 7029 N N . VAL C 1 212 ? 5.783 59.300 68.538 1.00 49.94 213 VAL A N 1
ATOM 7030 C CA . VAL C 1 212 ? 5.209 58.746 69.763 1.00 48.46 213 VAL A CA 1
ATOM 7031 C C . VAL C 1 212 ? 3.744 58.420 69.514 1.00 48.83 213 VAL A C 1
ATOM 7032 O O . VAL C 1 212 ? 3.012 59.235 68.943 1.00 49.03 213 VAL A O 1
ATOM 7045 N N . ASN C 1 213 ? 3.318 57.230 69.942 1.00 56.17 214 ASN A N 1
ATOM 7046 C CA . ASN C 1 213 ? 1.947 56.760 69.765 1.00 55.24 214 ASN A CA 1
ATOM 7047 C C . ASN C 1 213 ? 1.524 56.129 71.085 1.00 53.45 214 ASN A C 1
ATOM 7048 O O . ASN C 1 213 ? 1.931 55.007 71.396 1.00 54.47 214 ASN A O 1
ATOM 7059 N N . HIS C 1 214 ? 0.726 56.851 71.860 1.00 49.82 215 HIS A N 1
ATOM 7060 C CA . HIS C 1 214 ? 0.160 56.334 73.102 1.00 49.08 215 HIS A CA 1
ATOM 7061 C C . HIS C 1 214 ? -1.268 55.881 72.811 1.00 50.09 215 HIS A C 1
ATOM 7062 O O . HIS C 1 214 ? -2.147 56.715 72.580 1.00 49.93 215 HIS A O 1
ATOM 7077 N N . LYS C 1 215 ? -1.493 54.556 72.779 1.00 71.56 216 LYS A N 1
ATOM 7078 C CA . LYS C 1 215 ? -2.768 54.013 72.310 1.00 74.43 216 LYS A CA 1
ATOM 7079 C C . LYS C 1 215 ? -3.860 54.107 73.367 1.00 74.21 216 LYS A C 1
ATOM 7080 O O . LYS C 1 215 ? -4.999 54.473 73.045 1.00 76.84 216 LYS A O 1
ATOM 7099 N N . PRO C 1 216 ? -3.573 53.773 74.626 1.00 61.11 217 PRO A N 1
ATOM 7100 C CA . PRO C 1 216 ? -4.557 54.062 75.677 1.00 59.29 217 PRO A CA 1
ATOM 7101 C C . PRO C 1 216 ? -5.115 55.468 75.603 1.00 60.95 217 PRO A C 1
ATOM 7102 O O . PRO C 1 216 ? -6.265 55.690 75.955 1.00 61.72 217 PRO A O 1
ATOM 7113 N N . SER C 1 217 ? -4.375 56.439 75.142 1.00 53.42 218 SER A N 1
ATOM 7114 C CA . SER C 1 217 ? -4.954 57.767 75.122 1.00 53.26 218 SER A CA 1
ATOM 7115 C C . SER C 1 217 ? -5.464 58.149 73.737 1.00 55.25 218 SER A C 1
ATOM 7116 O O . SER C 1 217 ? -6.038 59.236 73.578 1.00 54.44 218 SER A O 1
ATOM 7124 N N . ASN C 1 218 ? -5.294 57.276 72.743 1.00 79.52 219 ASN A N 1
ATOM 7125 C CA . ASN C 1 218 ? -5.551 57.636 71.345 1.00 80.04 219 ASN A CA 1
ATOM 7126 C C . ASN C 1 218 ? -4.861 58.954 70.988 1.00 79.17 219 ASN A C 1
ATOM 7127 O O . ASN C 1 218 ? -5.468 59.903 70.474 1.00 81.45 219 ASN A O 1
ATOM 7138 N N . THR C 1 219 ? -3.579 59.018 71.321 1.00 62.98 220 THR A N 1
ATOM 7139 C CA . THR C 1 219 ? -2.735 60.162 71.025 1.00 63.44 220 THR A CA 1
ATOM 7140 C C . THR C 1 219 ? -1.603 59.726 70.105 1.00 64.14 220 THR A C 1
ATOM 7141 O O . THR C 1 219 ? -0.963 58.695 70.341 1.00 64.81 220 THR A O 1
ATOM 7152 N N . LYS C 1 220 ? -1.353 60.521 69.069 1.00 65.87 221 LYS A N 1
ATOM 7153 C CA . LYS C 1 220 ? -0.254 60.286 68.140 1.00 64.82 221 LYS A CA 1
ATOM 7154 C C . LYS C 1 220 ? 0.471 61.606 67.924 1.00 62.29 221 LYS A C 1
ATOM 7155 O O . LYS C 1 220 ? -0.123 62.566 67.421 1.00 61.33 221 LYS A O 1
ATOM 7174 N N . VAL C 1 221 ? 1.749 61.658 68.300 1.00 64.65 222 VAL A N 1
ATOM 7175 C CA . VAL C 1 221 ? 2.534 62.887 68.229 1.00 65.50 222 VAL A CA 1
ATOM 7176 C C . VAL C 1 221 ? 3.852 62.617 67.511 1.00 66.87 222 VAL A C 1
ATOM 7177 O O . VAL C 1 221 ? 4.498 61.590 67.742 1.00 66.76 222 VAL A O 1
ATOM 7190 N N . ASP C 1 222 ? 4.254 63.552 66.649 1.00 72.83 223 ASP A N 1
ATOM 7191 C CA . ASP C 1 222 ? 5.536 63.497 65.949 1.00 72.61 223 ASP A CA 1
ATOM 7192 C C . ASP C 1 222 ? 6.215 64.850 66.134 1.00 73.77 223 ASP A C 1
ATOM 7193 O O . ASP C 1 222 ? 5.739 65.863 65.613 1.00 77.18 223 ASP A O 1
ATOM 7202 N N . LYS C 1 223 ? 7.313 64.875 66.886 1.00 67.48 224 LYS A N 1
ATOM 7203 C CA . LYS C 1 223 ? 8.001 66.114 67.229 1.00 66.50 224 LYS A CA 1
ATOM 7204 C C . LYS C 1 223 ? 9.402 66.110 66.628 1.00 68.27 224 LYS A C 1
ATOM 7205 O O . LYS C 1 223 ? 10.118 65.105 66.709 1.00 68.20 224 LYS A O 1
ATOM 7224 N N . LYS C 1 224 ? 9.792 67.236 66.032 1.00 60.90 225 LYS A N 1
ATOM 7225 C CA . LYS C 1 224 ? 11.100 67.369 65.406 1.00 60.04 225 LYS A CA 1
ATOM 7226 C C . LYS C 1 224 ? 12.119 67.850 66.430 1.00 59.67 225 LYS A C 1
ATOM 7227 O O . LYS C 1 224 ? 11.854 68.789 67.187 1.00 57.12 225 LYS A O 1
ATOM 7246 N N . VAL C 1 225 ? 13.286 67.212 66.438 1.00 71.95 226 VAL A N 1
ATOM 7247 C CA . VAL C 1 225 ? 14.359 67.520 67.380 1.00 70.32 226 VAL A CA 1
ATOM 7248 C C . VAL C 1 225 ? 15.452 68.250 66.617 1.00 69.48 226 VAL A C 1
ATOM 7249 O O . VAL C 1 225 ? 16.109 67.670 65.743 1.00 70.53 226 VAL A O 1
ATOM 7255 N N . GLU C 1 226 ? 15.655 69.517 66.945 1.00 77.61 227 GLU A N 1
ATOM 7256 C CA . GLU C 1 226 ? 16.677 70.344 66.326 1.00 81.14 227 GLU A CA 1
ATOM 7257 C C . GLU C 1 226 ? 17.487 71.033 67.412 1.00 80.38 227 GLU A C 1
ATOM 7258 O O . GLU C 1 226 ? 17.059 71.103 68.570 1.00 78.43 227 GLU A O 1
ATOM 7270 N N . PRO C 1 227 ? 18.666 71.539 67.074 1.00 73.34 228 PRO A N 1
ATOM 7271 C CA . PRO C 1 227 ? 19.551 72.142 68.078 1.00 74.77 228 PRO A CA 1
ATOM 7272 C C . PRO C 1 227 ? 19.141 73.575 68.406 1.00 75.43 228 PRO A C 1
ATOM 7273 O O . PRO C 1 227 ? 18.209 74.136 67.836 1.00 75.03 228 PRO A O 1
ATOM 7284 N N . LYS C 1 228 ? 19.861 74.163 69.356 1.00 116.02 229 LYS A N 1
ATOM 7285 C CA . LYS C 1 228 ? 19.620 75.529 69.784 1.00 119.90 229 LYS A CA 1
ATOM 7286 C C . LYS C 1 228 ? 20.865 76.371 69.532 1.00 123.11 229 LYS A C 1
ATOM 7287 O O . LYS C 1 228 ? 21.982 75.853 69.439 1.00 121.84 229 LYS A O 1
ATOM 7306 N N . SER C 1 229 ? 20.651 77.680 69.418 1.00 106.68 230 SER A N 1
ATOM 7307 C CA . SER C 1 229 ? 21.736 78.654 69.328 1.00 104.46 230 SER A CA 1
ATOM 7308 C C . SER C 1 229 ? 21.159 80.059 69.161 1.00 104.17 230 SER A C 1
ATOM 7309 O O . SER C 1 229 ? 21.887 81.055 69.188 1.00 105.39 230 SER A O 1
ATOM 7317 N N . GLN D 2 1 ? 11.604 36.377 110.113 1.00 74.70 1 GLN B N 1
ATOM 7318 C CA . GLN D 2 1 ? 11.786 35.783 108.787 1.00 75.99 1 GLN B CA 1
ATOM 7319 C C . GLN D 2 1 ? 13.217 35.276 108.523 1.00 73.54 1 GLN B C 1
ATOM 7320 O O . GLN D 2 1 ? 14.190 35.839 109.017 1.00 75.13 1 GLN B O 1
ATOM 7326 N N . VAL D 2 2 ? 13.342 34.221 107.723 1.00 37.86 2 VAL B N 1
ATOM 7327 C CA . VAL D 2 2 ? 14.652 33.686 107.361 1.00 37.09 2 VAL B CA 1
ATOM 7328 C C . VAL D 2 2 ? 15.265 34.532 106.250 1.00 39.58 2 VAL B C 1
ATOM 7329 O O . VAL D 2 2 ? 14.590 34.878 105.273 1.00 40.66 2 VAL B O 1
ATOM 7333 N N . VAL D 2 3 ? 16.556 34.849 106.376 1.00 43.81 3 VAL B N 1
ATOM 7334 C CA . VAL D 2 3 ? 17.252 35.719 105.426 1.00 4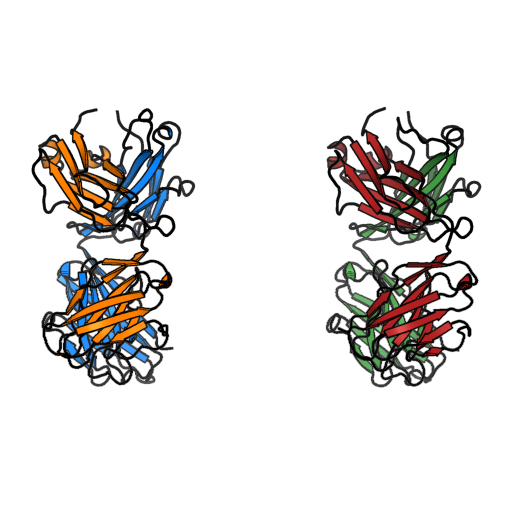0.39 3 VAL B CA 1
ATOM 7335 C C . VAL D 2 3 ? 18.071 34.884 104.451 1.00 41.73 3 VAL B C 1
ATOM 7336 O O . VAL D 2 3 ? 18.884 34.049 104.866 1.00 45.58 3 VAL B O 1
ATOM 7340 N N . MET D 2 4 ? 17.892 35.144 103.152 1.00 43.04 4 MET B N 1
ATOM 7341 C CA . MET D 2 4 ? 18.616 34.455 102.084 1.00 38.73 4 MET B CA 1
ATOM 7342 C C . MET D 2 4 ? 19.572 35.444 101.428 1.00 38.87 4 MET B C 1
ATOM 7343 O O . MET D 2 4 ? 19.137 36.364 100.724 1.00 38.69 4 MET B O 1
ATOM 7348 N N . THR D 2 5 ? 20.869 35.257 101.651 1.00 50.17 5 THR B N 1
ATOM 7349 C CA . THR D 2 5 ? 21.891 36.114 101.063 1.00 53.13 5 THR B CA 1
ATOM 7350 C C . THR D 2 5 ? 22.506 35.387 99.875 1.00 54.76 5 THR B C 1
ATOM 7351 O O . THR D 2 5 ? 23.119 34.326 100.036 1.00 57.88 5 THR B O 1
ATOM 7355 N N . GLN D 2 6 ? 22.315 35.941 98.686 1.00 48.59 6 GLN B N 1
ATOM 7356 C CA . GLN D 2 6 ? 22.854 35.354 97.472 1.00 45.73 6 GLN B CA 1
ATOM 7357 C C . GLN D 2 6 ? 24.199 35.978 97.133 1.00 46.42 6 GLN B C 1
ATOM 7358 O O . GLN D 2 6 ? 24.602 36.998 97.693 1.00 49.80 6 GLN B O 1
ATOM 7364 N N . SER D 2 7 ? 24.893 35.352 96.190 1.00 45.80 7 SER B N 1
ATOM 7365 C CA . SER D 2 7 ? 26.136 35.921 95.695 1.00 50.65 7 SER B CA 1
ATOM 7366 C C . SER D 2 7 ? 26.672 35.082 94.541 1.00 53.34 7 SER B C 1
ATOM 7367 O O . SER D 2 7 ? 26.367 33.886 94.441 1.00 55.37 7 SER B O 1
ATOM 7370 N N . PRO D 2 8 ? 27.438 35.687 93.621 1.00 42.32 8 PRO B N 1
ATOM 7371 C CA . PRO D 2 8 ? 27.630 37.137 93.625 1.00 39.69 8 PRO B CA 1
ATOM 7372 C C . PRO D 2 8 ? 26.366 37.838 93.132 1.00 39.27 8 PRO B C 1
ATOM 7373 O O . PRO D 2 8 ? 25.416 37.155 92.748 1.00 38.63 8 PRO B O 1
ATOM 7377 N N . ALA D 2 9 ? 26.346 39.173 93.174 1.00 39.40 9 ALA B N 1
ATOM 7378 C CA . ALA D 2 9 ? 25.210 39.926 92.647 1.00 37.75 9 ALA B CA 1
ATOM 7379 C C . ALA D 2 9 ? 25.176 39.843 91.132 1.00 38.22 9 ALA B C 1
ATOM 7380 O O . ALA D 2 9 ? 24.199 39.381 90.534 1.00 37.79 9 ALA B O 1
ATOM 7382 N N . THR D 2 10 ? 26.242 40.292 90.496 1.00 52.23 10 THR B N 1
ATOM 7383 C CA . THR D 2 10 ? 26.406 40.096 89.072 1.00 54.64 10 THR B CA 1
ATOM 7384 C C . THR D 2 10 ? 27.236 38.846 88.825 1.00 54.95 10 THR B C 1
ATOM 7385 O O . THR D 2 10 ? 27.886 38.310 89.724 1.00 55.42 10 THR B O 1
ATOM 7389 N N . LEU D 2 11 ? 27.219 38.395 87.576 1.00 48.57 11 LEU B N 1
ATOM 7390 C CA . LEU D 2 11 ? 28.022 37.257 87.161 1.00 46.73 11 LEU B CA 1
ATOM 7391 C C . LEU D 2 11 ? 28.012 37.176 85.643 1.00 48.77 11 LEU B C 1
ATOM 7392 O O . LEU D 2 11 ? 27.013 36.752 85.050 1.00 51.87 11 LEU B O 1
ATOM 7397 N N . SER D 2 12 ? 29.097 37.590 84.994 1.00 52.68 12 SER B N 1
ATOM 7398 C CA . SER D 2 12 ? 29.157 37.581 83.538 1.00 53.78 12 SER B CA 1
ATOM 7399 C C . SER D 2 12 ? 29.935 36.365 83.040 1.00 55.06 12 SER B C 1
ATOM 7400 O O . SER D 2 12 ? 30.947 35.981 83.635 1.00 53.84 12 SER B O 1
ATOM 7403 N N . LEU D 2 13 ? 29.441 35.747 81.963 1.00 51.49 13 LEU B N 1
ATOM 7404 C CA . LEU D 2 13 ? 30.040 34.525 81.446 1.00 49.95 13 LEU B CA 1
ATOM 7405 C C . LEU D 2 13 ? 29.903 34.475 79.933 1.00 51.61 13 LEU B C 1
ATOM 7406 O O . LEU D 2 13 ? 29.073 35.171 79.339 1.00 50.15 13 LEU B O 1
ATOM 7411 N N . SER D 2 14 ? 30.726 33.607 79.312 1.00 50.88 14 SER B N 1
ATOM 7412 C CA . SER D 2 14 ? 30.663 33.313 77.891 1.00 51.23 14 SER B CA 1
ATOM 7413 C C . SER D 2 14 ? 29.993 31.961 77.662 1.00 50.05 14 SER B C 1
ATOM 7414 O O . SER D 2 14 ? 30.158 31.040 78.467 1.00 48.64 14 SER B O 1
ATOM 7417 N N . PRO D 2 15 ? 29.230 31.810 76.575 1.00 47.51 15 PRO B N 1
ATOM 7418 C CA . PRO D 2 15 ? 28.633 30.505 76.264 1.00 47.23 15 PRO B CA 1
ATOM 7419 C C . PRO D 2 15 ? 29.658 29.388 76.328 1.00 48.19 15 PRO B C 1
ATOM 7420 O O . PRO D 2 15 ? 30.632 29.389 75.568 1.00 50.92 15 PRO B O 1
ATOM 7424 N N . GLY D 2 16 ? 29.452 28.440 77.241 1.00 45.89 16 GLY B N 1
ATOM 7425 C CA . GLY D 2 16 ? 30.414 27.376 77.441 1.00 46.88 16 GLY B CA 1
ATOM 7426 C C . GLY D 2 16 ? 31.012 27.342 78.834 1.00 45.71 16 GLY B C 1
ATOM 7427 O O . GLY D 2 16 ? 31.161 26.264 79.414 1.00 45.55 16 GLY B O 1
ATOM 7428 N N . GLU D 2 17 ? 31.374 28.499 79.384 1.00 55.40 17 GLU B N 1
ATOM 7429 C CA . GLU D 2 17 ? 31.846 28.526 80.760 1.00 55.05 17 GLU B CA 1
ATOM 7430 C C . GLU D 2 17 ? 30.768 27.981 81.689 1.00 52.99 17 GLU B C 1
ATOM 7431 O O . GLU D 2 17 ? 29.602 27.832 81.316 1.00 54.25 17 GLU B O 1
ATOM 7437 N N . THR D 2 18 ? 31.164 27.671 82.915 1.00 46.39 18 THR B N 1
ATOM 7438 C CA . THR D 2 18 ? 30.237 27.104 83.881 1.00 45.03 18 THR B CA 1
ATOM 7439 C C . THR D 2 18 ? 30.040 28.063 85.050 1.00 42.89 18 THR B C 1
ATOM 7440 O O . THR D 2 18 ? 30.978 28.738 85.481 1.00 44.77 18 THR B O 1
ATOM 7444 N N . ALA D 2 19 ? 28.810 28.116 85.555 1.00 36.62 19 ALA B N 1
ATOM 7445 C CA . ALA D 2 19 ? 28.382 29.111 86.525 1.00 35.54 19 ALA B CA 1
ATOM 7446 C C . ALA D 2 19 ? 27.943 28.450 87.825 1.00 36.35 19 ALA B C 1
ATOM 7447 O O . ALA D 2 19 ? 27.406 27.337 87.829 1.00 38.25 19 ALA B O 1
ATOM 7449 N N . ALA D 2 20 ? 28.168 29.158 88.929 1.00 42.02 20 ALA B N 1
ATOM 7450 C CA . ALA D 2 20 ? 27.808 28.678 90.258 1.00 40.45 20 ALA B CA 1
ATOM 7451 C C . ALA D 2 20 ? 27.267 29.845 91.067 1.00 41.79 20 ALA B C 1
ATOM 7452 O O . ALA D 2 20 ? 28.002 30.793 91.355 1.00 46.40 20 ALA B O 1
ATOM 7454 N N . VAL D 2 21 ? 25.991 29.783 91.429 1.00 41.87 21 VAL B N 1
ATOM 7455 C CA . VAL D 2 21 ? 25.356 30.816 92.238 1.00 41.80 21 VAL B CA 1
ATOM 7456 C C . VAL D 2 21 ? 25.178 30.255 93.643 1.00 43.04 21 VAL B C 1
ATOM 7457 O O . VAL D 2 21 ? 24.560 29.199 93.827 1.00 42.87 21 VAL B O 1
ATOM 7461 N N . SER D 2 22 ? 25.748 30.935 94.630 1.00 49.34 22 SER B N 1
ATOM 7462 C CA . SER D 2 22 ? 25.645 30.504 96.016 1.00 48.61 22 SER B CA 1
ATOM 7463 C C . SER D 2 22 ? 24.504 31.226 96.711 1.00 49.84 22 SER B C 1
ATOM 7464 O O . SER D 2 22 ? 24.237 32.401 96.448 1.00 52.45 22 SER B O 1
ATOM 7467 N N . CYS D 2 23 ? 23.835 30.512 97.608 1.00 52.33 23 CYS B N 1
ATOM 7468 C CA . CYS D 2 23 ? 22.783 31.086 98.432 1.00 53.59 23 CYS B CA 1
ATOM 7469 C C . CYS D 2 23 ? 23.017 30.630 99.863 1.00 53.06 23 CYS B C 1
ATOM 7470 O O . CYS D 2 23 ? 22.973 29.429 100.154 1.00 58.14 23 CYS B O 1
ATOM 7473 N N . ARG D 2 24 ? 23.282 31.577 100.753 1.00 38.77 24 ARG B N 1
ATOM 7474 C CA . ARG D 2 24 ? 23.461 31.284 102.168 1.00 40.20 24 ARG B CA 1
ATOM 7475 C C . ARG D 2 24 ? 22.227 31.706 102.950 1.00 38.25 24 ARG B C 1
ATOM 7476 O O . ARG D 2 24 ? 21.731 32.824 102.778 1.00 39.58 24 ARG B O 1
ATOM 7484 N N . ALA D 2 25 ? 21.750 30.819 103.813 1.00 34.57 25 ALA B N 1
ATOM 7485 C CA . ALA D 2 25 ? 20.636 31.100 104.703 1.00 34.87 25 ALA B CA 1
ATOM 7486 C C . ALA D 2 25 ? 21.146 31.506 106.082 1.00 37.31 25 ALA B C 1
ATOM 7487 O O . ALA D 2 25 ? 22.235 31.109 106.506 1.00 38.73 25 ALA B O 1
ATOM 7489 N N . SER D 2 26 ? 20.336 32.302 106.782 1.00 40.97 26 SER B N 1
ATOM 7490 C CA . SER D 2 26 ? 20.654 32.759 108.130 1.00 43.34 26 SER B CA 1
ATOM 7491 C C . SER D 2 26 ? 20.364 31.705 109.194 1.00 44.04 26 SER B C 1
ATOM 7492 O O . SER D 2 26 ? 20.517 31.992 110.385 1.00 45.27 26 SER B O 1
ATOM 7495 N N . GLN D 2 27 ? 19.961 30.498 108.794 1.00 50.22 27 GLN B N 1
ATOM 7496 C CA . GLN D 2 27 ? 19.760 29.406 109.740 1.00 52.63 27 GLN B CA 1
ATOM 7497 C C . GLN D 2 27 ? 19.426 28.103 109.023 1.00 48.92 27 GLN B C 1
ATOM 7498 O O . GLN D 2 27 ? 18.869 28.115 107.922 1.00 49.20 27 GLN B O 1
ATOM 7504 N N . TYR D 2 28 ? 19.763 26.978 109.646 1.00 40.47 28 TYR B N 1
ATOM 7505 C CA . TYR D 2 28 ? 19.516 25.662 109.071 1.00 39.27 28 TYR B CA 1
ATOM 7506 C C . TYR D 2 28 ? 18.128 25.574 108.444 1.00 37.36 28 TYR B C 1
ATOM 7507 O O . TYR D 2 28 ? 17.153 26.091 108.991 1.00 37.69 28 TYR B O 1
ATOM 7516 N N . VAL D 2 29 ? 18.042 24.894 107.298 1.00 35.67 29 VAL B N 1
ATOM 7517 C CA . VAL D 2 29 ? 16.793 24.773 106.553 1.00 34.09 29 VAL B CA 1
ATOM 7518 C C . VAL D 2 29 ? 16.659 23.406 105.882 1.00 36.12 29 VAL B C 1
ATOM 7519 O O . VAL D 2 29 ? 16.082 23.310 104.789 1.00 36.41 29 VAL B O 1
ATOM 7523 N N . ASP D 2 30 ? 17.174 22.346 106.525 1.00 40.49 30 ASP B N 1
ATOM 7524 C CA . ASP D 2 30 ? 17.167 21.013 105.926 1.00 40.24 30 ASP B CA 1
ATOM 7525 C C . ASP D 2 30 ? 17.536 21.172 104.457 1.00 35.31 30 ASP B C 1
ATOM 7526 O O . ASP D 2 30 ? 18.646 21.606 104.122 1.00 33.02 30 ASP B O 1
ATOM 7531 N N . ARG D 2 31 ? 16.575 20.896 103.573 1.00 35.45 31 ARG B N 1
ATOM 7532 C CA . ARG D 2 31 ? 16.809 21.025 102.142 1.00 33.71 31 ARG B CA 1
ATOM 7533 C C . ARG D 2 31 ? 15.653 21.732 101.445 1.00 33.86 31 ARG B C 1
ATOM 7534 O O . ARG D 2 31 ? 15.420 21.489 100.256 1.00 33.93 31 ARG B O 1
ATOM 7542 N N . SER D 2 32 ? 14.908 22.582 102.151 1.00 40.05 32 SER B N 1
ATOM 7543 C CA . SER D 2 32 ? 13.737 23.241 101.569 1.00 41.38 32 SER B CA 1
ATOM 7544 C C . SER D 2 32 ? 14.191 24.469 100.776 1.00 41.11 32 SER B C 1
ATOM 7545 O O . SER D 2 32 ? 13.876 25.618 101.094 1.00 45.10 32 SER B O 1
ATOM 7548 N N . ILE D 2 33 ? 14.952 24.206 99.716 1.00 36.33 33 ILE B N 1
ATOM 7549 C CA . ILE D 2 33 ? 15.543 25.261 98.902 1.00 34.63 33 ILE B CA 1
ATOM 7550 C C . ILE D 2 33 ? 15.176 25.041 97.444 1.00 37.64 33 ILE B C 1
ATOM 7551 O O . ILE D 2 33 ? 15.403 23.955 96.898 1.00 37.60 33 ILE B O 1
ATOM 7556 N N . SER D 2 34 ? 14.641 26.077 96.807 1.00 33.10 34 SER B N 1
ATOM 7557 C CA . SER D 2 34 ? 14.272 26.021 95.402 1.00 32.53 34 SER B CA 1
ATOM 7558 C C . SER D 2 34 ? 15.007 27.106 94.630 1.00 31.13 34 SER B C 1
ATOM 7559 O O . SER D 2 34 ? 15.378 28.141 95.189 1.00 30.59 34 SER B O 1
ATOM 7562 N N . TRP D 2 35 ? 15.201 26.872 93.335 1.00 27.86 35 TRP B N 1
ATOM 7563 C CA . TRP D 2 35 ? 15.844 27.844 92.463 1.00 25.80 35 TRP B CA 1
ATOM 7564 C C . TRP D 2 35 ? 14.933 28.183 91.294 1.00 26.24 35 TRP B C 1
ATOM 7565 O O . TRP D 2 35 ? 14.319 27.296 90.689 1.00 26.52 35 TRP B O 1
ATOM 7576 N N . TYR D 2 36 ? 14.881 29.475 90.968 1.00 30.12 36 TYR B N 1
ATOM 7577 C CA . TYR D 2 36 ? 13.971 30.021 89.974 1.00 29.17 36 TYR B CA 1
ATOM 7578 C C . TYR D 2 36 ? 14.718 30.881 88.967 1.00 30.17 36 TYR B C 1
ATOM 7579 O O . TYR D 2 36 ? 15.557 31.706 89.341 1.00 27.66 36 TYR B O 1
ATOM 7588 N N . GLN D 2 37 ? 14.376 30.701 87.690 1.00 35.90 37 GLN B N 1
ATOM 7589 C CA . GLN D 2 37 ? 14.895 31.502 86.590 1.00 34.51 37 GLN B CA 1
ATOM 7590 C C . GLN D 2 37 ? 13.843 32.525 86.175 1.00 39.45 37 GLN B C 1
ATOM 7591 O O . GLN D 2 37 ? 12.657 32.199 86.072 1.00 41.95 37 GLN B O 1
ATOM 7597 N N . LEU D 2 38 ? 14.280 33.760 85.928 1.00 41.75 38 LEU B N 1
ATOM 7598 C CA . LEU D 2 38 ? 13.366 34.872 85.674 1.00 42.42 38 LEU B CA 1
ATOM 7599 C C . LEU D 2 38 ? 13.887 35.719 84.519 1.00 42.87 38 LEU B C 1
ATOM 7600 O O . LEU D 2 38 ? 14.966 36.310 84.620 1.00 40.70 38 LEU B O 1
ATOM 7605 N N . LYS D 2 39 ? 13.120 35.783 83.430 1.00 38.27 39 LYS B N 1
ATOM 7606 C CA . LYS D 2 39 ? 13.435 36.613 82.273 1.00 37.74 39 LYS B CA 1
ATOM 7607 C C . LYS D 2 39 ? 12.445 37.770 82.183 1.00 38.18 39 LYS B C 1
ATOM 7608 O O . LYS D 2 39 ? 11.335 37.692 82.716 1.00 40.37 39 LYS B O 1
ATOM 7614 N N . THR D 2 40 ? 12.847 38.854 81.517 1.00 46.66 40 THR B N 1
ATOM 7615 C CA . THR D 2 40 ? 11.998 40.040 81.491 1.00 51.17 40 THR B CA 1
ATOM 7616 C C . THR D 2 40 ? 10.659 39.712 80.833 1.00 51.71 40 THR B C 1
ATOM 7617 O O . THR D 2 40 ? 10.593 38.965 79.854 1.00 48.96 40 THR B O 1
ATOM 7621 N N . GLY D 2 41 ? 9.581 40.245 81.410 1.00 56.52 41 GLY B N 1
ATOM 7622 C CA . GLY D 2 41 ? 8.247 40.052 80.856 1.00 58.91 41 GLY B CA 1
ATOM 7623 C C . GLY D 2 41 ? 7.787 38.612 80.812 1.00 58.46 41 GLY B C 1
ATOM 7624 O O . GLY D 2 41 ? 7.036 38.230 79.906 1.00 60.46 41 GLY B O 1
ATOM 7625 N N . ARG D 2 42 ? 8.215 37.800 81.773 1.00 57.66 42 ARG B N 1
ATOM 7626 C CA . ARG D 2 42 ? 7.881 36.386 81.786 1.00 55.64 42 ARG B CA 1
ATOM 7627 C C . ARG D 2 42 ? 7.787 35.933 83.232 1.00 50.40 42 ARG B C 1
ATOM 7628 O O . ARG D 2 42 ? 8.327 36.572 84.139 1.00 49.81 42 ARG B O 1
ATOM 7636 N N . ALA D 2 43 ? 7.093 34.827 83.441 1.00 39.30 43 ALA B N 1
ATOM 7637 C CA . ALA D 2 43 ? 6.842 34.360 84.790 1.00 37.73 43 ALA B CA 1
ATOM 7638 C C . ALA D 2 43 ? 8.031 33.564 85.319 1.00 35.49 43 ALA B C 1
ATOM 7639 O O . ALA D 2 43 ? 8.837 33.042 84.547 1.00 35.32 43 ALA B O 1
ATOM 7641 N N . PRO D 2 44 ? 8.168 33.465 86.637 1.00 40.84 44 PRO B N 1
ATOM 7642 C CA . PRO D 2 44 ? 9.273 32.680 87.194 1.00 39.36 44 PRO B CA 1
ATOM 7643 C C . PRO D 2 44 ? 9.206 31.233 86.723 1.00 40.01 44 PRO B C 1
ATOM 7644 O O . PRO D 2 44 ? 8.135 30.623 86.678 1.00 41.17 44 PRO B O 1
ATOM 7648 N N . ARG D 2 45 ? 10.366 30.693 86.350 1.00 33.57 45 ARG B N 1
ATOM 7649 C CA . ARG D 2 45 ? 10.513 29.296 85.958 1.00 32.10 45 ARG B CA 1
ATOM 7650 C C . ARG D 2 45 ? 11.233 28.526 87.056 1.00 31.80 45 ARG B C 1
ATOM 7651 O O . ARG D 2 45 ? 12.311 28.933 87.503 1.00 33.52 45 ARG B O 1
ATOM 7659 N N . LEU D 2 46 ? 10.648 27.407 87.473 1.00 35.43 46 LEU B N 1
ATOM 7660 C CA . LEU D 2 46 ? 11.259 26.567 88.495 1.00 34.78 46 LEU B CA 1
ATOM 7661 C C . LEU D 2 46 ? 12.379 25.731 87.893 1.00 34.27 46 LEU B C 1
ATOM 7662 O O . LEU D 2 46 ? 12.173 25.011 86.911 1.00 37.14 46 LEU B O 1
ATOM 7667 N N . LEU D 2 47 ? 13.569 25.825 88.483 1.00 28.41 47 LEU B N 1
ATOM 7668 C CA . LEU D 2 47 ? 14.711 25.035 88.032 1.00 29.93 47 LEU B CA 1
ATOM 7669 C C . LEU D 2 47 ? 14.990 23.864 88.967 1.00 29.97 47 LEU B C 1
ATOM 7670 O O . LEU D 2 47 ? 14.967 22.700 88.551 1.00 32.35 47 LEU B O 1
ATOM 7675 N N . VAL D 2 48 ? 15.261 24.157 90.230 1.00 41.57 48 VAL B N 1
ATOM 7676 C CA . VAL D 2 48 ? 15.531 23.140 91.232 1.00 42.14 48 VAL B CA 1
ATOM 7677 C C . VAL D 2 48 ? 14.528 23.313 92.358 1.00 44.54 48 VAL B C 1
ATOM 7678 O O . VAL D 2 48 ? 14.191 24.442 92.734 1.00 50.01 48 VAL B O 1
ATOM 7682 N N . TYR D 2 49 ? 14.039 22.195 92.879 1.00 27.34 49 TYR B N 1
ATOM 7683 C CA . TYR D 2 49 ? 13.246 22.197 94.097 1.00 27.29 49 TYR B CA 1
ATOM 7684 C C . TYR D 2 49 ? 13.821 21.163 95.056 1.00 27.66 49 TYR B C 1
ATOM 7685 O O . TYR D 2 49 ? 14.527 20.239 94.642 1.00 28.16 49 TYR B O 1
ATOM 7694 N N . ALA D 2 50 ? 13.538 21.353 96.349 1.00 27.65 50 ALA B N 1
ATOM 7695 C CA . ALA D 2 50 ? 14.109 20.533 97.425 1.00 28.25 50 ALA B CA 1
ATOM 7696 C C . ALA D 2 50 ? 15.639 20.442 97.336 1.00 28.28 50 ALA B C 1
ATOM 7697 O O . ALA D 2 50 ? 16.223 19.378 97.545 1.00 38.00 50 ALA B O 1
ATOM 7699 N N . ALA D 2 51 ? 16.298 21.574 97.053 1.00 30.21 51 ALA B N 1
ATOM 7700 C CA . ALA D 2 51 ? 17.759 21.693 97.044 1.00 29.30 51 ALA B CA 1
ATOM 7701 C C . ALA D 2 51 ? 18.453 21.059 95.837 1.00 31.26 51 ALA B C 1
ATOM 7702 O O . ALA D 2 51 ? 19.336 21.684 95.238 1.00 31.57 51 ALA B O 1
ATOM 7704 N N . SER D 2 52 ? 18.088 19.821 95.477 1.00 29.40 52 SER B N 1
ATOM 7705 C CA . SER D 2 52 ? 18.819 19.072 94.456 1.00 29.79 52 SER B CA 1
ATOM 7706 C C . SER D 2 52 ? 17.934 18.418 93.403 1.00 29.92 52 SER B C 1
ATOM 7707 O O . SER D 2 52 ? 18.464 17.828 92.455 1.00 30.75 52 SER B O 1
ATOM 7710 N N . SER D 2 53 ? 16.617 18.493 93.534 1.00 35.84 53 SER B N 1
ATOM 7711 C CA . SER D 2 53 ? 15.735 17.827 92.585 1.00 36.38 53 SER B CA 1
ATOM 7712 C C . SER D 2 53 ? 15.541 18.727 91.371 1.00 35.26 53 SER B C 1
ATOM 7713 O O . SER D 2 53 ? 14.862 19.755 91.448 1.00 37.27 53 SER B O 1
ATOM 7716 N N . ARG D 2 54 ? 16.159 18.355 90.257 1.00 33.85 54 ARG B N 1
ATOM 7717 C CA . ARG D 2 54 ? 15.907 19.049 89.004 1.00 33.54 54 ARG B CA 1
ATOM 7718 C C . ARG D 2 54 ? 14.455 18.851 88.577 1.00 36.93 54 ARG B C 1
ATOM 7719 O O . ARG D 2 54 ? 13.947 17.726 88.562 1.00 44.62 54 ARG B O 1
ATOM 7727 N N . SER D 2 55 ? 13.781 19.945 88.240 1.00 31.14 55 SER B N 1
ATOM 7728 C CA . SER D 2 55 ? 12.389 19.911 87.815 1.00 32.05 55 SER B CA 1
ATOM 7729 C C . SER D 2 55 ? 12.287 19.445 86.358 1.00 35.26 55 SER B C 1
ATOM 7730 O O . SER D 2 55 ? 13.272 19.462 85.611 1.00 37.65 55 SER B O 1
ATOM 7733 N N . ILE D 2 56 ? 11.063 19.047 85.932 1.00 35.30 56 ILE B N 1
ATOM 7734 C CA . ILE D 2 56 ? 10.884 18.505 84.584 1.00 39.09 56 ILE B CA 1
ATOM 7735 C C . ILE D 2 56 ? 10.935 19.636 83.558 1.00 40.54 56 ILE B C 1
ATOM 7736 O O . ILE D 2 56 ? 10.591 20.786 83.857 1.00 39.26 56 ILE B O 1
ATOM 7741 N N . GLY D 2 57 ? 11.391 19.318 82.336 1.00 39.37 57 GLY B N 1
ATOM 7742 C CA . GLY D 2 57 ? 11.616 20.315 81.303 1.00 39.91 57 GLY B CA 1
ATOM 7743 C C . GLY D 2 57 ? 12.878 21.140 81.463 1.00 38.25 57 GLY B C 1
ATOM 7744 O O . GLY D 2 57 ? 13.239 21.879 80.538 1.00 38.94 57 GLY B O 1
ATOM 7745 N N . VAL D 2 58 ? 13.562 21.040 82.597 1.00 36.36 58 VAL B N 1
ATOM 7746 C CA . VAL D 2 58 ? 14.787 21.794 82.847 1.00 36.27 58 VAL B CA 1
ATOM 7747 C C . VAL D 2 58 ? 15.985 21.016 82.312 1.00 40.95 58 VAL B C 1
ATOM 7748 O O . VAL D 2 58 ? 16.143 19.831 82.645 1.00 39.64 58 VAL B O 1
ATOM 7752 N N . PRO D 2 59 ? 16.855 21.630 81.502 1.00 40.23 59 PRO B N 1
ATOM 7753 C CA . PRO D 2 59 ? 17.989 20.884 80.939 1.00 39.40 59 PRO B CA 1
ATOM 7754 C C . PRO D 2 59 ? 18.859 20.283 82.034 1.00 36.70 59 PRO B C 1
ATOM 7755 O O . PRO D 2 59 ? 19.007 20.846 83.121 1.00 34.93 59 PRO B O 1
ATOM 7759 N N . ASP D 2 60 ? 19.438 19.117 81.738 1.00 47.54 60 ASP B N 1
ATOM 7760 C CA . ASP D 2 60 ? 20.204 18.365 82.729 1.00 49.20 60 ASP B CA 1
ATOM 7761 C C . ASP D 2 60 ? 21.537 19.059 83.093 1.00 49.65 60 ASP B C 1
ATOM 7762 O O . ASP D 2 60 ? 22.291 18.536 83.928 1.00 52.89 60 ASP B O 1
ATOM 7767 N N . ARG D 2 61 ? 21.839 20.225 82.496 1.00 38.60 61 ARG B N 1
ATOM 7768 C CA . ARG D 2 61 ? 22.999 21.037 82.875 1.00 36.85 61 ARG B CA 1
ATOM 7769 C C . ARG D 2 61 ? 22.744 21.923 84.093 1.00 34.82 61 ARG B C 1
ATOM 7770 O O . ARG D 2 61 ? 23.693 22.524 84.606 1.00 34.54 61 ARG B O 1
ATOM 7778 N N . PHE D 2 62 ? 21.498 22.037 84.549 1.00 39.42 62 PHE B N 1
ATOM 7779 C CA . PHE D 2 62 ? 21.174 22.702 85.804 1.00 37.20 62 PHE B CA 1
ATOM 7780 C C . PHE D 2 62 ? 21.237 21.701 86.951 1.00 40.84 62 PHE B C 1
ATOM 7781 O O . PHE D 2 62 ? 20.732 20.580 86.836 1.00 46.11 62 PHE B O 1
ATOM 7789 N N . SER D 2 63 ? 21.862 22.107 88.056 1.00 41.05 63 SER B N 1
ATOM 7790 C CA . SER D 2 63 ? 21.969 21.250 89.232 1.00 42.48 63 SER B CA 1
ATOM 7791 C C . SER D 2 63 ? 22.108 22.098 90.486 1.00 40.36 63 SER B C 1
ATOM 7792 O O . SER D 2 63 ? 22.791 23.126 90.480 1.00 40.82 63 SER B O 1
ATOM 7795 N N . GLY D 2 64 ? 21.456 21.658 91.553 1.00 40.59 64 GLY B N 1
ATOM 7796 C CA . GLY D 2 64 ? 21.498 22.347 92.834 1.00 38.84 64 GLY B CA 1
ATOM 7797 C C . GLY D 2 64 ? 22.013 21.417 93.914 1.00 40.16 64 GLY B C 1
ATOM 7798 O O . GLY D 2 64 ? 21.618 20.252 93.980 1.00 40.85 64 GLY B O 1
ATOM 7799 N N . SER D 2 65 ? 22.894 21.941 94.759 1.00 34.60 65 SER B N 1
ATOM 7800 C CA . SER D 2 65 ? 23.541 21.176 95.810 1.00 34.19 65 SER B CA 1
ATOM 7801 C C . SER D 2 65 ? 23.420 21.932 97.125 1.00 32.33 65 SER B C 1
ATOM 7802 O O . SER D 2 65 ? 22.803 22.999 97.204 1.00 31.26 65 SER B O 1
ATOM 7805 N N . GLY D 2 66 ? 24.016 21.363 98.164 1.00 37.34 66 GLY B N 1
ATOM 7806 C CA . GLY D 2 66 ? 24.106 22.015 99.452 1.00 39.80 66 GLY B CA 1
ATOM 7807 C C . GLY D 2 66 ? 23.127 21.442 100.460 1.00 41.34 66 GLY B C 1
ATOM 7808 O O . GLY D 2 66 ? 22.264 20.617 100.156 1.00 43.14 66 GLY B O 1
ATOM 7809 N N . SER D 2 67 ? 23.273 21.902 101.692 1.00 60.95 67 SER B N 1
ATOM 7810 C CA . SER D 2 67 ? 22.375 21.463 102.746 1.00 60.19 67 SER B CA 1
ATOM 7811 C C . SER D 2 67 ? 22.588 22.380 103.934 1.00 61.14 67 SER B C 1
ATOM 7812 O O . SER D 2 67 ? 23.569 23.123 104.000 1.00 63.24 67 SER B O 1
ATOM 7815 N N . GLY D 2 68 ? 21.648 22.322 104.870 1.00 35.71 68 GLY B N 1
ATOM 7816 C CA . GLY D 2 68 ? 21.776 23.078 106.093 1.00 37.13 68 GLY B CA 1
ATOM 7817 C C . GLY D 2 68 ? 21.660 24.570 105.883 1.00 36.39 68 GLY B C 1
ATOM 7818 O O . GLY D 2 68 ? 20.585 25.145 106.074 1.00 35.66 68 GLY B O 1
ATOM 7819 N N . ARG D 2 69 ? 22.756 25.215 105.487 1.00 47.53 69 ARG B N 1
ATOM 7820 C CA . ARG D 2 69 ? 22.747 26.664 105.350 1.00 47.29 69 ARG B CA 1
ATOM 7821 C C . ARG D 2 69 ? 23.483 27.143 104.110 1.00 49.53 69 ARG B C 1
ATOM 7822 O O . ARG D 2 69 ? 23.662 28.356 103.949 1.00 53.19 69 ARG B O 1
ATOM 7830 N N . ASP D 2 70 ? 23.919 26.244 103.234 1.00 50.59 70 ASP B N 1
ATOM 7831 C CA . ASP D 2 70 ? 24.726 26.637 102.088 1.00 50.73 70 ASP B CA 1
ATOM 7832 C C . ASP D 2 70 ? 24.349 25.785 100.894 1.00 48.56 70 ASP B C 1
ATOM 7833 O O . ASP D 2 70 ? 24.601 24.576 100.884 1.00 49.43 70 ASP B O 1
ATOM 7838 N N . PHE D 2 71 ? 23.755 26.426 99.894 1.00 37.45 71 PHE B N 1
ATOM 7839 C CA . PHE D 2 71 ? 23.264 25.757 98.705 1.00 35.00 71 PHE B CA 1
ATOM 7840 C C . PHE D 2 71 ? 23.818 26.447 97.473 1.00 35.89 71 PHE B C 1
ATOM 7841 O O . PHE D 2 71 ? 24.138 27.641 97.501 1.00 36.02 71 PHE B O 1
ATOM 7849 N N . THR D 2 72 ? 23.933 25.679 96.389 1.00 30.67 72 THR B N 1
ATOM 7850 C CA . THR D 2 72 ? 24.480 26.198 95.146 1.00 30.14 72 THR B CA 1
ATOM 7851 C C . THR D 2 72 ? 23.659 25.743 93.953 1.00 29.23 72 THR B C 1
ATOM 7852 O O . THR D 2 72 ? 23.154 24.620 93.905 1.00 29.07 72 THR B O 1
ATOM 7856 N N . LEU D 2 73 ? 23.564 26.629 92.980 1.00 29.66 73 LEU B N 1
ATOM 7857 C CA . LEU D 2 73 ? 22.967 26.343 91.687 1.00 29.30 73 LEU B CA 1
ATOM 7858 C C . LEU D 2 73 ? 24.082 26.432 90.648 1.00 30.32 73 LEU B C 1
ATOM 7859 O O . LEU D 2 73 ? 24.628 27.515 90.409 1.00 30.72 73 LEU B O 1
ATOM 7864 N N . THR D 2 74 ? 24.437 25.292 90.061 1.00 31.02 74 THR B N 1
ATOM 7865 C CA . THR D 2 74 ? 25.522 25.184 89.093 1.00 33.66 74 THR B CA 1
ATOM 7866 C C . THR D 2 74 ? 24.927 25.015 87.703 1.00 35.96 74 THR B C 1
ATOM 7867 O O . THR D 2 74 ? 24.033 24.184 87.506 1.00 37.11 74 THR B O 1
ATOM 7871 N N . ILE D 2 75 ? 25.421 25.794 86.744 1.00 37.68 75 ILE B N 1
ATOM 7872 C CA . ILE D 2 75 ? 25.031 25.661 85.339 1.00 39.76 75 ILE B CA 1
ATOM 7873 C C . ILE D 2 75 ? 26.279 25.243 84.570 1.00 41.30 75 ILE B C 1
ATOM 7874 O O . ILE D 2 75 ? 27.145 26.076 84.280 1.00 43.18 75 ILE B O 1
ATOM 7879 N N . ARG D 2 76 ? 26.398 23.956 84.244 1.00 66.87 76 ARG B N 1
ATOM 7880 C CA . ARG D 2 76 ? 27.558 23.464 83.504 1.00 68.78 76 ARG B CA 1
ATOM 7881 C C . ARG D 2 76 ? 27.321 23.654 82.013 1.00 71.60 76 ARG B C 1
ATOM 7882 O O . ARG D 2 76 ? 26.440 23.013 81.429 1.00 72.92 76 ARG B O 1
ATOM 7890 N N . GLY D 2 77 ? 28.109 24.528 81.401 1.00 46.33 77 GLY B N 1
ATOM 7891 C CA . GLY D 2 77 ? 28.014 24.755 79.975 1.00 47.55 77 GLY B CA 1
ATOM 7892 C C . GLY D 2 77 ? 26.921 25.740 79.637 1.00 45.17 77 GLY B C 1
ATOM 7893 O O . GLY D 2 77 ? 25.938 25.386 78.981 1.00 48.55 77 GLY B O 1
ATOM 7894 N N . VAL D 2 78 ? 27.092 26.983 80.090 1.00 51.67 78 VAL B N 1
ATOM 7895 C CA . VAL D 2 78 ? 26.100 28.018 79.847 1.00 52.22 78 VAL B CA 1
ATOM 7896 C C . VAL D 2 78 ? 25.841 28.197 78.357 1.00 53.21 78 VAL B C 1
ATOM 7897 O O . VAL D 2 78 ? 26.733 28.025 77.514 1.00 55.53 78 VAL B O 1
ATOM 7901 N N . GLN D 2 79 ? 24.608 28.578 78.036 1.00 46.96 79 GLN B N 1
ATOM 7902 C CA . GLN D 2 79 ? 24.225 28.930 76.679 1.00 49.77 79 GLN B CA 1
ATOM 7903 C C . GLN D 2 79 ? 23.346 30.175 76.728 1.00 52.39 79 GLN B C 1
ATOM 7904 O O . GLN D 2 79 ? 22.926 30.618 77.801 1.00 56.51 79 GLN B O 1
ATOM 7910 N N . SER D 2 80 ? 23.094 30.751 75.548 1.00 48.68 80 SER B N 1
ATOM 7911 C CA . SER D 2 80 ? 22.486 32.075 75.467 1.00 47.91 80 SER B CA 1
ATOM 7912 C C . SER D 2 80 ? 21.145 32.122 76.199 1.00 47.99 80 SER B C 1
ATOM 7913 O O . SER D 2 80 ? 20.878 33.050 76.969 1.00 51.15 80 SER B O 1
ATOM 7916 N N . ASP D 2 81 ? 20.277 31.132 75.960 1.00 55.20 81 ASP B N 1
ATOM 7917 C CA . ASP D 2 81 ? 18.971 31.118 76.613 1.00 52.80 81 ASP B CA 1
ATOM 7918 C C . ASP D 2 81 ? 19.068 31.037 78.133 1.00 50.24 81 ASP B C 1
ATOM 7919 O O . ASP D 2 81 ? 18.024 31.080 78.789 1.00 49.90 81 ASP B O 1
ATOM 7924 N N . ASP D 2 82 ? 20.267 30.914 78.719 1.00 37.95 82 ASP B N 1
ATOM 7925 C CA . ASP D 2 82 ? 20.425 30.887 80.172 1.00 35.89 82 ASP B CA 1
ATOM 7926 C C . ASP D 2 82 ? 20.812 32.236 80.757 1.00 36.13 82 ASP B C 1
ATOM 7927 O O . ASP D 2 82 ? 20.952 32.339 81.980 1.00 35.10 82 ASP B O 1
ATOM 7932 N N . PHE D 2 83 ? 21.012 33.255 79.919 1.00 39.18 83 PHE B N 1
ATOM 7933 C CA . PHE D 2 83 ? 21.293 34.607 80.394 1.00 38.47 83 PHE B CA 1
ATOM 7934 C C . PHE D 2 83 ? 20.018 35.190 80.985 1.00 37.80 83 PHE B C 1
ATOM 7935 O O . PHE D 2 83 ? 19.027 35.372 80.273 1.00 40.52 83 PHE B O 1
ATOM 7943 N N . ALA D 2 84 ? 20.028 35.463 82.289 1.00 34.90 84 ALA B N 1
ATOM 7944 C CA . ALA D 2 84 ? 18.819 35.887 82.980 1.00 34.25 84 ALA B CA 1
ATOM 7945 C C . ALA D 2 84 ? 19.094 36.076 84.464 1.00 32.99 84 ALA B C 1
ATOM 7946 O O . ALA D 2 84 ? 20.244 35.962 84.902 1.00 34.07 84 ALA B O 1
ATOM 7948 N N . LEU D 2 85 ? 18.062 36.377 85.243 1.00 37.59 85 LEU B N 1
ATOM 7949 C CA . LEU D 2 85 ? 18.203 36.470 86.688 1.00 35.03 85 LEU B CA 1
ATOM 7950 C C . LEU D 2 85 ? 17.767 35.175 87.356 1.00 32.12 85 LEU B C 1
ATOM 7951 O O . LEU D 2 85 ? 16.906 34.452 86.850 1.00 32.26 85 LEU B O 1
ATOM 7956 N N . TYR D 2 86 ? 18.358 34.905 88.519 1.00 30.31 86 TYR B N 1
ATOM 7957 C CA . TYR D 2 86 ? 18.108 33.678 89.256 1.00 29.26 86 TYR B CA 1
ATOM 7958 C C . TYR D 2 86 ? 17.913 33.992 90.728 1.00 32.01 86 TYR B C 1
ATOM 7959 O O . TYR D 2 86 ? 18.687 34.760 91.310 1.00 35.75 86 TYR B O 1
ATOM 7968 N N . TYR D 2 87 ? 16.894 33.371 91.331 1.00 34.50 87 TYR B N 1
ATOM 7969 C CA . TYR D 2 87 ? 16.522 33.599 92.724 1.00 32.99 87 TYR B CA 1
ATOM 7970 C C . TYR D 2 87 ? 16.471 32.279 93.487 1.00 29.67 87 TYR B C 1
ATOM 7971 O O . TYR D 2 87 ? 16.040 31.263 92.938 1.00 30.52 87 TYR B O 1
ATOM 7980 N N . CYS D 2 88 ? 16.874 32.291 94.758 1.00 27.53 88 CYS B N 1
ATOM 7981 C CA . CYS D 2 88 ? 16.691 31.118 95.605 1.00 31.88 88 CYS B CA 1
ATOM 7982 C C . CYS D 2 88 ? 15.510 31.336 96.543 1.00 31.61 88 CYS B C 1
ATOM 7983 O O . CYS D 2 88 ? 15.175 32.465 96.910 1.00 31.62 88 CYS B O 1
ATOM 7986 N N . GLN D 2 89 ? 14.881 30.235 96.924 1.00 42.32 89 GLN B N 1
ATOM 7987 C CA . GLN D 2 89 ? 13.692 30.275 97.749 1.00 41.06 89 GLN B CA 1
ATOM 7988 C C . GLN D 2 89 ? 13.800 29.261 98.872 1.00 44.22 89 GLN B C 1
ATOM 7989 O O . GLN D 2 89 ? 14.279 28.140 98.675 1.00 49.61 89 GLN B O 1
ATOM 7995 N N . GLN D 2 90 ? 13.336 29.667 100.046 1.00 34.30 90 GLN B N 1
ATOM 7996 C CA . GLN D 2 90 ? 13.376 28.853 101.248 1.00 32.59 90 GLN B CA 1
ATOM 7997 C C . GLN D 2 90 ? 11.957 28.695 101.773 1.00 33.22 90 GLN B C 1
ATOM 7998 O O . GLN D 2 90 ? 11.239 29.688 101.928 1.00 33.41 90 GLN B O 1
ATOM 8004 N N . ASP D 2 91 ? 11.556 27.450 102.049 1.00 37.41 91 ASP B N 1
ATOM 8005 C CA . ASP D 2 91 ? 10.226 27.160 102.575 1.00 36.83 91 ASP B CA 1
ATOM 8006 C C . ASP D 2 91 ? 10.286 26.291 103.827 1.00 39.63 91 ASP B C 1
ATOM 8007 O O . ASP D 2 91 ? 9.275 25.694 104.205 1.00 45.94 91 ASP B O 1
ATOM 8012 N N . TYR D 2 92 ? 11.451 26.212 104.480 1.00 36.95 92 TYR B N 1
ATOM 8013 C CA . TYR D 2 92 ? 11.566 25.438 105.714 1.00 38.24 92 TYR B CA 1
ATOM 8014 C C . TYR D 2 92 ? 10.783 26.088 106.845 1.00 40.82 92 TYR B C 1
ATOM 8015 O O . TYR D 2 92 ? 10.190 25.391 107.674 1.00 44.07 92 TYR B O 1
ATOM 8024 N N . TYR D 2 93 ? 10.794 27.418 106.906 1.00 36.47 93 TYR B N 1
ATOM 8025 C CA . TYR D 2 93 ? 10.027 28.203 107.862 1.00 36.47 93 TYR B CA 1
ATOM 8026 C C . TYR D 2 93 ? 9.072 29.101 107.094 1.00 39.17 93 TYR B C 1
ATOM 8027 O O . TYR D 2 93 ? 9.447 29.672 106.065 1.00 39.69 93 TYR B O 1
ATOM 8036 N N . TRP D 2 94 ? 7.831 29.207 107.571 1.00 54.92 94 TRP B N 1
ATOM 8037 C CA . TRP D 2 94 ? 7.005 30.274 107.022 1.00 54.28 94 TRP B CA 1
ATOM 8038 C C . TRP D 2 94 ? 7.364 31.589 107.711 1.00 55.77 94 TRP B C 1
ATOM 8039 O O . TRP D 2 94 ? 7.648 31.601 108.910 1.00 59.15 94 TRP B O 1
ATOM 8050 N N . PRO D 2 95 ? 7.365 32.711 106.983 1.00 50.24 95 PRO B N 1
ATOM 8051 C CA . PRO D 2 95 ? 6.960 32.788 105.582 1.00 49.07 95 PRO B CA 1
ATOM 8052 C C . PRO D 2 95 ? 8.085 32.413 104.638 1.00 46.36 95 PRO B C 1
ATOM 8053 O O . PRO D 2 95 ? 9.250 32.531 104.997 1.00 47.44 95 PRO B O 1
ATOM 8057 N N . VAL D 2 96 ? 7.730 31.962 103.440 1.00 37.37 96 VAL B N 1
ATOM 8058 C CA . VAL D 2 96 ? 8.699 31.751 102.371 1.00 34.73 96 VAL B CA 1
ATOM 8059 C C . VAL D 2 96 ? 9.539 33.015 102.228 1.00 32.30 96 VAL B C 1
ATOM 8060 O O . VAL D 2 96 ? 9.041 34.128 102.424 1.00 32.86 96 VAL B O 1
ATOM 8064 N N . THR D 2 97 ? 10.822 32.864 101.922 1.00 30.90 97 THR B N 1
ATOM 8065 C CA . THR D 2 97 ? 11.662 34.025 101.660 1.00 31.16 97 THR B CA 1
ATOM 8066 C C . THR D 2 97 ? 12.588 33.720 100.489 1.00 29.92 97 THR B C 1
ATOM 8067 O O . THR D 2 97 ? 13.026 32.580 100.313 1.00 29.07 97 THR B O 1
ATOM 8071 N N . PHE D 2 98 ? 12.855 34.735 99.675 1.00 38.82 98 PHE B N 1
ATOM 8072 C CA . PHE D 2 98 ? 13.734 34.608 98.522 1.00 38.08 98 PHE B CA 1
ATOM 8073 C C . PHE D 2 98 ? 15.015 35.389 98.754 1.00 40.57 98 PHE B C 1
ATOM 8074 O O . PHE D 2 98 ? 15.083 36.269 99.615 1.00 46.84 98 PHE B O 1
ATOM 8082 N N . GLY D 2 99 ? 16.029 35.067 97.961 1.00 34.36 99 GLY B N 1
ATOM 8083 C CA . GLY D 2 99 ? 17.235 35.864 97.933 1.00 34.65 99 GLY B CA 1
ATOM 8084 C C . GLY D 2 99 ? 17.020 37.161 97.172 1.00 34.63 99 GLY B C 1
ATOM 8085 O O . GLY D 2 99 ? 15.941 37.461 96.662 1.00 36.98 99 GLY B O 1
ATOM 8086 N N . GLN D 2 100 ? 18.088 37.954 97.100 1.00 49.09 100 GLN B N 1
ATOM 8087 C CA . GLN D 2 100 ? 18.015 39.202 96.351 1.00 52.50 100 GLN B CA 1
ATOM 8088 C C . GLN D 2 100 ? 18.055 38.980 94.846 1.00 55.41 100 GLN B C 1
ATOM 8089 O O . GLN D 2 100 ? 17.654 39.875 94.095 1.00 60.22 100 GLN B O 1
ATOM 8095 N N . GLY D 2 101 ? 18.524 37.822 94.393 1.00 41.04 101 GLY B N 1
ATOM 8096 C CA . GLY D 2 101 ? 18.642 37.536 92.980 1.00 40.14 101 GLY B CA 1
ATOM 8097 C C . GLY D 2 101 ? 20.064 37.715 92.468 1.00 41.14 101 GLY B C 1
ATOM 8098 O O . GLY D 2 101 ? 20.902 38.383 93.076 1.00 42.74 101 GLY B O 1
ATOM 8099 N N . THR D 2 102 ? 20.337 37.094 91.319 1.00 36.59 102 THR B N 1
ATOM 8100 C CA . THR D 2 102 ? 21.647 37.153 90.678 1.00 35.60 102 THR B CA 1
ATOM 8101 C C . THR D 2 102 ? 21.470 37.417 89.190 1.00 33.50 102 THR B C 1
ATOM 8102 O O . THR D 2 102 ? 20.690 36.733 88.517 1.00 31.33 102 THR B O 1
ATOM 8106 N N . ARG D 2 103 ? 22.203 38.399 88.682 1.00 35.91 103 ARG B N 1
ATOM 8107 C CA . ARG D 2 103 ? 22.184 38.718 87.264 1.00 34.59 103 ARG B CA 1
ATOM 8108 C C . ARG D 2 103 ? 23.270 37.921 86.557 1.00 37.31 103 ARG B C 1
ATOM 8109 O O . ARG D 2 103 ? 24.441 37.955 86.955 1.00 41.23 103 ARG B O 1
ATOM 8117 N N . LEU D 2 104 ? 22.863 37.183 85.530 1.00 39.41 104 LEU B N 1
ATOM 8118 C CA . LEU D 2 104 ? 23.758 36.388 84.695 1.00 39.41 104 LEU B CA 1
ATOM 8119 C C . LEU D 2 104 ? 23.826 37.043 83.318 1.00 40.51 104 LEU B C 1
ATOM 8120 O O . LEU D 2 104 ? 22.950 36.838 82.469 1.00 40.70 104 LEU B O 1
ATOM 8125 N N . ASP D 2 105 ? 24.890 37.807 83.109 1.00 49.99 105 ASP B N 1
ATOM 8126 C CA . ASP D 2 105 ? 25.139 38.608 81.927 1.00 48.56 105 ASP B CA 1
ATOM 8127 C C . ASP D 2 105 ? 25.970 37.843 80.895 1.00 50.19 105 ASP B C 1
ATOM 8128 O O . ASP D 2 105 ? 26.448 36.733 81.145 1.00 55.85 105 ASP B O 1
ATOM 8133 N N . MET D 2 106 ? 26.185 38.467 79.732 1.00 54.22 106 MET B N 1
ATOM 8134 C CA . MET D 2 106 ? 27.060 37.941 78.686 1.00 60.07 106 MET B CA 1
ATOM 8135 C C . MET D 2 106 ? 28.397 38.665 78.771 1.00 62.62 106 MET B C 1
ATOM 8136 O O . MET D 2 106 ? 28.444 39.894 78.660 1.00 61.56 106 MET B O 1
ATOM 8141 N N . LYS D 2 107 ? 29.466 37.909 79.014 1.00 61.11 107 LYS B N 1
ATOM 8142 C CA . LYS D 2 107 ? 30.792 38.489 79.172 1.00 57.85 107 LYS B CA 1
ATOM 8143 C C . LYS D 2 107 ? 31.167 39.302 77.934 1.00 57.82 107 LYS B C 1
ATOM 8144 O O . LYS D 2 107 ? 30.657 39.083 76.832 1.00 58.99 107 LYS B O 1
ATOM 8150 N N . ARG D 2 108 ? 32.069 40.261 78.129 1.00 42.13 108 ARG B N 1
ATOM 8151 C CA . ARG D 2 108 ? 32.466 41.160 77.054 1.00 42.75 108 ARG B CA 1
ATOM 8152 C C . ARG D 2 108 ? 33.588 42.076 77.529 1.00 45.14 108 ARG B C 1
ATOM 8153 O O . ARG D 2 108 ? 33.661 42.404 78.718 1.00 46.01 108 ARG B O 1
ATOM 8161 N N . THR D 2 109 ? 34.477 42.482 76.625 1.00 48.33 109 THR B N 1
ATOM 8162 C CA . THR D 2 109 ? 35.523 43.422 77.010 1.00 48.23 109 THR B CA 1
ATOM 8163 C C . THR D 2 109 ? 34.887 44.685 77.580 1.00 45.42 109 THR B C 1
ATOM 8164 O O . THR D 2 109 ? 33.840 45.143 77.112 1.00 41.99 109 THR B O 1
ATOM 8175 N N . VAL D 2 110 ? 35.513 45.230 78.623 1.00 38.22 110 VAL B N 1
ATOM 8176 C CA . VAL D 2 110 ? 34.988 46.430 79.257 1.00 37.20 110 VAL B CA 1
ATOM 8177 C C . VAL D 2 110 ? 34.877 47.552 78.235 1.00 37.26 110 VAL B C 1
ATOM 8178 O O . VAL D 2 110 ? 35.776 47.765 77.410 1.00 38.13 110 VAL B O 1
ATOM 8191 N N . ALA D 2 111 ? 33.771 48.290 78.303 1.00 36.40 111 ALA B N 1
ATOM 8192 C CA . ALA D 2 111 ? 33.507 49.415 77.417 1.00 36.45 111 ALA B CA 1
ATOM 8193 C C . ALA D 2 111 ? 33.035 50.590 78.255 1.00 35.65 111 ALA B C 1
ATOM 8194 O O . ALA D 2 111 ? 32.071 50.463 79.017 1.00 34.87 111 ALA B O 1
ATOM 8201 N N . ALA D 2 112 ? 33.727 51.724 78.127 1.00 35.93 112 ALA B N 1
ATOM 8202 C CA . ALA D 2 112 ? 33.324 52.938 78.815 1.00 35.36 112 ALA B CA 1
ATOM 8203 C C . ALA D 2 112 ? 32.102 53.554 78.146 1.00 35.11 112 ALA B C 1
ATOM 8204 O O . ALA D 2 112 ? 31.873 53.365 76.947 1.00 35.58 112 ALA B O 1
ATOM 8211 N N . PRO D 2 113 ? 31.312 54.306 78.901 1.00 39.61 113 PRO B N 1
ATOM 8212 C CA . PRO D 2 113 ? 30.123 54.940 78.328 1.00 39.27 113 PRO B CA 1
ATOM 8213 C C . PRO D 2 113 ? 30.440 56.215 77.567 1.00 40.18 113 PRO B C 1
ATOM 8214 O O . PRO D 2 113 ? 31.420 56.914 77.837 1.00 41.61 113 PRO B O 1
ATOM 8225 N N . SER D 2 114 ? 29.595 56.492 76.581 1.00 51.34 114 SER B N 1
ATOM 8226 C CA . SER D 2 114 ? 29.532 57.798 75.944 1.00 52.77 114 SER B CA 1
ATOM 8227 C C . SER D 2 114 ? 28.496 58.616 76.702 1.00 53.70 114 SER B C 1
ATOM 8228 O O . SER D 2 114 ? 27.311 58.264 76.716 1.00 55.89 114 SER B O 1
ATOM 8236 N N . VAL D 2 115 ? 28.949 59.675 77.364 1.00 42.18 115 VAL B N 1
ATOM 8237 C CA . VAL D 2 115 ? 28.114 60.448 78.272 1.00 40.69 115 VAL B CA 1
ATOM 8238 C C . VAL D 2 115 ? 27.662 61.723 77.580 1.00 38.92 115 VAL B C 1
ATOM 8239 O O . VAL D 2 115 ? 28.448 62.385 76.889 1.00 39.71 115 VAL B O 1
ATOM 8252 N N . PHE D 2 116 ? 26.386 62.067 77.772 1.00 35.99 116 PHE B N 1
ATOM 8253 C CA . PHE D 2 116 ? 25.767 63.245 77.183 1.00 37.80 116 PHE B CA 1
ATOM 8254 C C . PHE D 2 116 ? 24.752 63.819 78.155 1.00 40.06 116 PHE B C 1
ATOM 8255 O O . PHE D 2 116 ? 23.978 63.070 78.758 1.00 42.99 116 PHE B O 1
ATOM 8272 N N . ILE D 2 117 ? 24.735 65.142 78.288 1.00 38.89 117 ILE B N 1
ATOM 8273 C CA . ILE D 2 117 ? 23.741 65.818 79.114 1.00 37.31 117 ILE B CA 1
ATOM 8274 C C . ILE D 2 117 ? 22.768 66.541 78.191 1.00 38.36 117 ILE B C 1
ATOM 8275 O O . ILE D 2 117 ? 23.096 66.879 77.049 1.00 39.60 117 ILE B O 1
ATOM 8291 N N . PHE D 2 118 ? 21.555 66.768 78.689 1.00 40.01 118 PHE B N 1
ATOM 8292 C CA . PHE D 2 118 ? 20.536 67.478 77.922 1.00 42.20 118 PHE B CA 1
ATOM 8293 C C . PHE D 2 118 ? 19.801 68.471 78.814 1.00 41.73 118 PHE B C 1
ATOM 8294 O O . PHE D 2 118 ? 19.176 68.061 79.800 1.00 43.55 118 PHE B O 1
ATOM 8311 N N . PRO D 2 119 ? 19.823 69.765 78.513 1.00 41.29 119 PRO B N 1
ATOM 8312 C CA . PRO D 2 119 ? 19.124 70.725 79.375 1.00 41.96 119 PRO B CA 1
ATOM 8313 C C . PRO D 2 119 ? 17.620 70.622 79.199 1.00 42.60 119 PRO B C 1
ATOM 8314 O O . PRO D 2 119 ? 17.137 69.948 78.277 1.00 42.69 119 PRO B O 1
ATOM 8325 N N . PRO D 2 120 ? 16.846 71.246 80.086 1.00 45.51 120 PRO B N 1
ATOM 8326 C CA . PRO D 2 120 ? 15.389 71.290 79.894 1.00 46.41 120 PRO B CA 1
ATOM 8327 C C . PRO D 2 120 ? 15.005 72.073 78.647 1.00 47.98 120 PRO B C 1
ATOM 8328 O O . PRO D 2 120 ? 15.656 73.053 78.278 1.00 50.05 120 PRO B O 1
ATOM 8339 N N . SER D 2 121 ? 13.922 71.636 78.004 1.00 47.83 121 SER B N 1
ATOM 8340 C CA . SER D 2 121 ? 13.436 72.286 76.792 1.00 51.10 121 SER B CA 1
ATOM 8341 C C . SER D 2 121 ? 12.589 73.515 77.114 1.00 52.47 121 SER B C 1
ATOM 8342 O O . SER D 2 121 ? 11.974 73.613 78.179 1.00 54.70 121 SER B O 1
ATOM 8350 N N . ASP D 2 122 ? 12.550 74.455 76.159 1.00 59.18 122 ASP B N 1
ATOM 8351 C CA . ASP D 2 122 ? 11.743 75.663 76.327 1.00 63.08 122 ASP B CA 1
ATOM 8352 C C . ASP D 2 122 ? 10.253 75.333 76.362 1.00 63.95 122 ASP B C 1
ATOM 8353 O O . ASP D 2 122 ? 9.494 75.942 77.124 1.00 63.64 122 ASP B O 1
ATOM 8362 N N . GLU D 2 123 ? 9.818 74.362 75.554 1.00 78.80 123 GLU B N 1
ATOM 8363 C CA . GLU D 2 123 ? 8.441 73.887 75.640 1.00 77.37 123 GLU B CA 1
ATOM 8364 C C . GLU D 2 123 ? 8.100 73.449 77.060 1.00 75.35 123 GLU B C 1
ATOM 8365 O O . GLU D 2 123 ? 7.011 73.741 77.565 1.00 77.08 123 GLU B O 1
ATOM 8377 N N . GLN D 2 124 ? 9.027 72.761 77.729 1.00 51.84 124 GLN B N 1
ATOM 8378 C CA . GLN D 2 124 ? 8.785 72.293 79.089 1.00 51.70 124 GLN B CA 1
ATOM 8379 C C . GLN D 2 124 ? 8.991 73.381 80.135 1.00 51.63 124 GLN B C 1
ATOM 8380 O O . GLN D 2 124 ? 8.476 73.256 81.251 1.00 52.28 124 GLN B O 1
ATOM 8394 N N . LEU D 2 125 ? 9.739 74.435 79.813 1.00 74.27 125 LEU B N 1
ATOM 8395 C CA . LEU D 2 125 ? 9.946 75.509 80.773 1.00 76.56 125 LEU B CA 1
ATOM 8396 C C . LEU D 2 125 ? 8.751 76.452 80.843 1.00 80.13 125 LEU B C 1
ATOM 8397 O O . LEU D 2 125 ? 8.560 77.117 81.867 1.00 81.59 125 LEU B O 1
ATOM 8413 N N . LYS D 2 126 ? 7.938 76.511 79.790 1.00 66.25 126 LYS B N 1
ATOM 8414 C CA . LYS D 2 126 ? 6.635 77.152 79.878 1.00 66.89 126 LYS B CA 1
ATOM 8415 C C . LYS D 2 126 ? 5.605 76.294 80.611 1.00 65.40 126 LYS B C 1
ATOM 8416 O O . LYS D 2 126 ? 4.448 76.722 80.714 1.00 67.33 126 LYS B O 1
ATOM 8435 N N . SER D 2 127 ? 5.995 75.108 81.120 1.00 72.94 127 SER B N 1
ATOM 8436 C CA . SER D 2 127 ? 5.099 74.161 81.782 1.00 75.78 127 SER B CA 1
ATOM 8437 C C . SER D 2 127 ? 5.066 74.366 83.293 1.00 75.80 127 SER B C 1
ATOM 8438 O O . SER D 2 127 ? 3.996 74.251 83.909 1.00 75.88 127 SER B O 1
ATOM 8446 N N . GLY D 2 128 ? 6.234 74.638 83.898 1.00 70.72 128 GLY B N 1
ATOM 8447 C CA . GLY D 2 128 ? 6.371 74.756 85.335 1.00 70.28 128 GLY B CA 1
ATOM 8448 C C . GLY D 2 128 ? 7.319 73.763 85.949 1.00 67.94 128 GLY B C 1
ATOM 8449 O O . GLY D 2 128 ? 7.419 73.721 87.179 1.00 65.71 128 GLY B O 1
ATOM 8453 N N . THR D 2 129 ? 8.006 72.958 85.141 1.00 67.61 129 THR B N 1
ATOM 8454 C CA . THR D 2 129 ? 8.895 71.919 85.640 1.00 65.31 129 THR B CA 1
ATOM 8455 C C . THR D 2 129 ? 10.160 71.914 84.790 1.00 62.95 129 THR B C 1
ATOM 8456 O O . THR D 2 129 ? 10.174 72.412 83.663 1.00 62.33 129 THR B O 1
ATOM 8467 N N . ALA D 2 130 ? 11.231 71.348 85.343 1.00 52.94 130 ALA B N 1
ATOM 8468 C CA . ALA D 2 130 ? 12.535 71.323 84.686 1.00 50.25 130 ALA B CA 1
ATOM 8469 C C . ALA D 2 130 ? 13.085 69.908 84.749 1.00 51.15 130 ALA B C 1
ATOM 8470 O O . ALA D 2 130 ? 13.375 69.405 85.839 1.00 53.93 130 ALA B O 1
ATOM 8477 N N . SER D 2 131 ? 13.229 69.268 83.591 1.00 50.64 131 SER B N 1
ATOM 8478 C CA . SER D 2 131 ? 13.758 67.911 83.508 1.00 51.02 131 SER B CA 1
ATOM 8479 C C . SER D 2 131 ? 15.122 67.948 82.833 1.00 51.23 131 SER B C 1
ATOM 8480 O O . SER D 2 131 ? 15.224 68.235 81.633 1.00 52.12 131 SER B O 1
ATOM 8488 N N . VAL D 2 132 ? 16.161 67.649 83.606 1.00 37.89 132 VAL B N 1
ATOM 8489 C CA . VAL D 2 132 ? 17.523 67.547 83.102 1.00 36.97 132 VAL B CA 1
ATOM 8490 C C . VAL D 2 132 ? 17.832 66.071 82.914 1.00 37.01 132 VAL B C 1
ATOM 8491 O O . VAL D 2 132 ? 17.753 65.290 83.868 1.00 37.25 132 VAL B O 1
ATOM 8504 N N . VAL D 2 133 ? 18.184 65.676 81.694 1.00 36.84 133 VAL B N 1
ATOM 8505 C CA . VAL D 2 133 ? 18.380 64.271 81.358 1.00 37.00 133 VAL B CA 1
ATOM 8506 C C . VAL D 2 133 ? 19.850 64.023 81.066 1.00 36.15 133 VAL B C 1
ATOM 8507 O O . VAL D 2 133 ? 20.503 64.829 80.394 1.00 35.60 133 VAL B O 1
ATOM 8520 N N . CYS D 2 134 ? 20.367 62.902 81.572 1.00 50.29 134 CYS B N 1
ATOM 8521 C CA . CYS D 2 134 ? 21.745 62.490 81.334 1.00 52.71 134 CYS B CA 1
ATOM 8522 C C . CYS D 2 134 ? 21.761 61.079 80.770 1.00 50.87 134 CYS B C 1
ATOM 8523 O O . CYS D 2 134 ? 21.178 60.165 81.363 1.00 52.77 134 CYS B O 1
ATOM 8530 N N . LEU D 2 135 ? 22.454 60.896 79.649 1.00 49.77 135 LEU B N 1
ATOM 8531 C CA . LEU D 2 135 ? 22.495 59.616 78.958 1.00 49.67 135 LEU B CA 1
ATOM 8532 C C . LEU D 2 135 ? 23.874 58.981 79.061 1.00 48.86 135 LEU B C 1
ATOM 8533 O O . LEU D 2 135 ? 24.898 59.666 78.966 1.00 45.60 135 LEU B O 1
ATOM 8549 N N . LEU D 2 136 ? 23.885 57.660 79.234 1.00 51.10 136 LEU B N 1
ATOM 8550 C CA . LEU D 2 136 ? 25.106 56.861 79.241 1.00 50.66 136 LEU B CA 1
ATOM 8551 C C . LEU D 2 136 ? 24.961 55.780 78.182 1.00 49.38 136 LEU B C 1
ATOM 8552 O O . LEU D 2 136 ? 24.161 54.854 78.345 1.00 52.21 136 LEU B O 1
ATOM 8568 N N . ASN D 2 137 ? 25.741 55.876 77.111 1.00 36.67 137 ASN B N 1
ATOM 8569 C CA . ASN D 2 137 ? 25.499 55.065 75.927 1.00 37.16 137 ASN B CA 1
ATOM 8570 C C . ASN D 2 137 ? 26.496 53.918 75.811 1.00 37.23 137 ASN B C 1
ATOM 8571 O O . ASN D 2 137 ? 27.687 54.085 76.083 1.00 36.69 137 ASN B O 1
ATOM 8582 N N . ASN D 2 138 ? 25.985 52.763 75.372 1.00 37.08 138 ASN B N 1
ATOM 8583 C CA . ASN D 2 138 ? 26.729 51.525 75.135 1.00 37.37 138 ASN B CA 1
ATOM 8584 C C . ASN D 2 138 ? 27.965 51.366 76.015 1.00 36.92 138 ASN B C 1
ATOM 8585 O O . ASN D 2 138 ? 29.083 51.655 75.579 1.00 36.45 138 ASN B O 1
ATOM 8596 N N . PHE D 2 139 ? 27.774 50.871 77.236 1.00 41.38 139 PHE B N 1
ATOM 8597 C CA . PHE D 2 139 ? 28.849 50.644 78.190 1.00 44.45 139 PHE B CA 1
ATOM 8598 C C . PHE D 2 139 ? 28.725 49.225 78.737 1.00 50.31 139 PHE B C 1
ATOM 8599 O O . PHE D 2 139 ? 27.747 48.517 78.480 1.00 54.10 139 PHE B O 1
ATOM 8616 N N . TYR D 2 140 ? 29.750 48.804 79.474 1.00 54.31 140 TYR B N 1
ATOM 8617 C CA . TYR D 2 140 ? 29.858 47.466 80.040 1.00 51.01 140 TYR B CA 1
ATOM 8618 C C . TYR D 2 140 ? 31.131 47.432 80.874 1.00 50.76 140 TYR B C 1
ATOM 8619 O O . TYR D 2 140 ? 32.185 47.856 80.387 1.00 56.56 140 TYR B O 1
ATOM 8637 N N . PRO D 2 141 ? 31.103 46.910 82.104 1.00 38.08 141 PRO B N 1
ATOM 8638 C CA . PRO D 2 141 ? 29.981 46.168 82.705 1.00 38.80 141 PRO B CA 1
ATOM 8639 C C . PRO D 2 141 ? 28.752 47.003 83.097 1.00 38.71 141 PRO B C 1
ATOM 8640 O O . PRO D 2 141 ? 28.800 48.231 83.053 1.00 38.04 141 PRO B O 1
ATOM 8651 N N . ARG D 2 142 ? 27.664 46.326 83.491 1.00 45.69 142 ARG B N 1
ATOM 8652 C CA . ARG D 2 142 ? 26.412 47.020 83.792 1.00 44.64 142 ARG B CA 1
ATOM 8653 C C . ARG D 2 142 ? 26.522 47.901 85.034 1.00 43.64 142 ARG B C 1
ATOM 8654 O O . ARG D 2 142 ? 25.829 48.919 85.131 1.00 44.56 142 ARG B O 1
ATOM 8675 N N . GLU D 2 143 ? 27.384 47.544 85.983 1.00 52.48 143 GLU B N 1
ATOM 8676 C CA . GLU D 2 143 ? 27.569 48.342 87.189 1.00 54.97 143 GLU B CA 1
ATOM 8677 C C . GLU D 2 143 ? 28.068 49.749 86.861 1.00 53.96 143 GLU B C 1
ATOM 8678 O O . GLU D 2 143 ? 29.182 49.921 86.352 1.00 54.24 143 GLU B O 1
ATOM 8690 N N . ALA D 2 144 ? 27.258 50.763 87.158 1.00 52.58 144 ALA B N 1
ATOM 8691 C CA . ALA D 2 144 ? 27.607 52.142 86.852 1.00 51.51 144 ALA B CA 1
ATOM 8692 C C . ALA D 2 144 ? 26.889 53.051 87.836 1.00 52.55 144 ALA B C 1
ATOM 8693 O O . ALA D 2 144 ? 25.954 52.633 88.525 1.00 57.99 144 ALA B O 1
ATOM 8700 N N . LYS D 2 145 ? 27.343 54.302 87.913 1.00 47.23 145 LYS B N 1
ATOM 8701 C CA . LYS D 2 145 ? 26.747 55.240 88.853 1.00 49.39 145 LYS B CA 1
ATOM 8702 C C . LYS D 2 145 ? 26.667 56.631 88.254 1.00 46.00 145 LYS B C 1
ATOM 8703 O O . LYS D 2 145 ? 27.579 57.081 87.556 1.00 43.92 145 LYS B O 1
ATOM 8722 N N . VAL D 2 146 ? 25.562 57.301 88.553 1.00 35.64 146 VAL B N 1
ATOM 8723 C CA . VAL D 2 146 ? 25.308 58.664 88.125 1.00 35.24 146 VAL B CA 1
ATOM 8724 C C . VAL D 2 146 ? 24.969 59.496 89.351 1.00 35.26 146 VAL B C 1
ATOM 8725 O O . VAL D 2 146 ? 24.179 59.077 90.208 1.00 37.51 146 VAL B O 1
ATOM 8738 N N . GLN D 2 147 ? 25.566 60.673 89.437 1.00 40.83 147 GLN B N 1
ATOM 8739 C CA . GLN D 2 147 ? 25.256 61.634 90.480 1.00 41.94 147 GLN B CA 1
ATOM 8740 C C . GLN D 2 147 ? 25.005 62.980 89.826 1.00 40.81 147 GLN B C 1
ATOM 8741 O O . GLN D 2 147 ? 25.608 63.305 88.800 1.00 42.03 147 GLN B O 1
ATOM 8755 N N . TRP D 2 148 ? 24.070 63.737 90.387 1.00 34.66 148 TRP B N 1
ATOM 8756 C CA . TRP D 2 148 ? 23.757 65.065 89.882 1.00 34.45 148 TRP B CA 1
ATOM 8757 C C . TRP D 2 148 ? 24.281 66.124 90.839 1.00 38.42 148 TRP B C 1
ATOM 8758 O O . TRP D 2 148 ? 24.216 65.956 92.061 1.00 38.33 148 TRP B O 1
ATOM 8779 N N . LYS D 2 149 ? 24.791 67.216 90.267 1.00 38.19 149 LYS B N 1
ATOM 8780 C CA . LYS D 2 149 ? 25.278 68.366 91.017 1.00 34.36 149 LYS B CA 1
ATOM 8781 C C . LYS D 2 149 ? 24.703 69.637 90.405 1.00 34.56 149 LYS B C 1
ATOM 8782 O O . LYS D 2 149 ? 24.679 69.778 89.177 1.00 33.18 149 LYS B O 1
ATOM 8801 N N . VAL D 2 150 ? 24.250 70.559 91.263 1.00 42.56 150 VAL B N 1
ATOM 8802 C CA . VAL D 2 150 ? 23.738 71.868 90.847 1.00 39.69 150 VAL B CA 1
ATOM 8803 C C . VAL D 2 150 ? 24.436 72.940 91.672 1.00 35.18 150 VAL B C 1
ATOM 8804 O O . VAL D 2 150 ? 24.261 72.996 92.895 1.00 34.65 150 VAL B O 1
ATOM 8817 N N . ASP D 2 151 ? 25.176 73.825 91.005 1.00 40.72 151 ASP B N 1
ATOM 8818 C CA . ASP D 2 151 ? 26.073 74.748 91.704 1.00 41.71 151 ASP B CA 1
ATOM 8819 C C . ASP D 2 151 ? 27.055 73.956 92.568 1.00 42.30 151 ASP B C 1
ATOM 8820 O O . ASP D 2 151 ? 27.482 74.406 93.633 1.00 42.92 151 ASP B O 1
ATOM 8829 N N . ASN D 2 152 ? 27.372 72.739 92.120 1.00 58.99 152 ASN B N 1
ATOM 8830 C CA . ASN D 2 152 ? 28.302 71.809 92.754 1.00 56.59 152 ASN B CA 1
ATOM 8831 C C . ASN D 2 152 ? 27.720 71.133 93.987 1.00 57.87 152 ASN B C 1
ATOM 8832 O O . ASN D 2 152 ? 28.420 70.353 94.650 1.00 60.78 152 ASN B O 1
ATOM 8843 N N . ALA D 2 153 ? 26.455 71.386 94.300 1.00 41.48 153 ALA B N 1
ATOM 8844 C CA . ALA D 2 153 ? 25.796 70.769 95.441 1.00 41.12 153 ALA B CA 1
ATOM 8845 C C . ALA D 2 153 ? 25.243 69.413 95.019 1.00 40.35 153 ALA B C 1
ATOM 8846 O O . ALA D 2 153 ? 24.469 69.321 94.059 1.00 39.66 153 ALA B O 1
ATOM 8853 N N . LEU D 2 154 ? 25.652 68.365 95.723 1.00 40.50 154 LEU B N 1
ATOM 8854 C CA . LEU D 2 154 ? 25.174 67.027 95.410 1.00 39.85 154 LEU B CA 1
ATOM 8855 C C . LEU D 2 154 ? 23.674 66.941 95.655 1.00 38.98 154 LEU B C 1
ATOM 8856 O O . LEU D 2 154 ? 23.188 67.308 96.729 1.00 39.00 154 LEU B O 1
ATOM 8872 N N . GLN D 2 155 ? 22.946 66.455 94.657 1.00 44.40 155 GLN B N 1
ATOM 8873 C CA . GLN D 2 155 ? 21.499 66.353 94.720 1.00 44.89 155 GLN B CA 1
ATOM 8874 C C . GLN D 2 155 ? 21.085 64.936 95.080 1.00 44.98 155 GLN B C 1
ATOM 8875 O O . GLN D 2 155 ? 21.709 63.959 94.658 1.00 46.95 155 GLN B O 1
ATOM 8889 N N . SER D 2 156 ? 20.010 64.830 95.857 1.00 40.43 156 SER B N 1
ATOM 8890 C CA . SER D 2 156 ? 19.566 63.523 96.319 1.00 41.98 156 SER B CA 1
ATOM 8891 C C . SER D 2 156 ? 18.053 63.471 96.453 1.00 42.30 156 SER B C 1
ATOM 8892 O O . SER D 2 156 ? 17.446 64.347 97.076 1.00 43.43 156 SER B O 1
ATOM 8900 N N . GLY D 2 157 ? 17.454 62.426 95.899 1.00 36.96 157 GLY B N 1
ATOM 8901 C CA . GLY D 2 157 ? 16.036 62.209 96.062 1.00 34.88 157 GLY B CA 1
ATOM 8902 C C . GLY D 2 157 ? 15.166 62.811 94.986 1.00 34.26 157 GLY B C 1
ATOM 8903 O O . GLY D 2 157 ? 13.939 62.745 95.102 1.00 33.71 157 GLY B O 1
ATOM 8907 N N . ASN D 2 158 ? 15.753 63.391 93.939 1.00 41.78 158 ASN B N 1
ATOM 8908 C CA . ASN D 2 158 ? 14.968 63.982 92.864 1.00 40.78 158 ASN B CA 1
ATOM 8909 C C . ASN D 2 158 ? 15.460 63.544 91.490 1.00 45.32 158 ASN B C 1
ATOM 8910 O O . ASN D 2 158 ? 15.267 64.268 90.508 1.00 50.82 158 ASN B O 1
ATOM 8921 N N . SER D 2 159 ? 16.092 62.378 91.400 1.00 37.56 159 SER B N 1
ATOM 8922 C CA . SER D 2 159 ? 16.496 61.802 90.125 1.00 35.71 159 SER B CA 1
ATOM 8923 C C . SER D 2 159 ? 15.929 60.391 90.016 1.00 34.19 159 SER B C 1
ATOM 8924 O O . SER D 2 159 ? 15.629 59.739 91.020 1.00 33.24 159 SER B O 1
ATOM 8932 N N . GLN D 2 160 ? 15.736 59.953 88.774 1.00 39.51 160 GLN B N 1
ATOM 8933 C CA . GLN D 2 160 ? 15.227 58.626 88.458 1.00 37.32 160 GLN B CA 1
ATOM 8934 C C . GLN D 2 160 ? 16.032 58.060 87.300 1.00 39.72 160 GLN B C 1
ATOM 8935 O O . GLN D 2 160 ? 16.420 58.792 86.385 1.00 40.62 160 GLN B O 1
ATOM 8949 N N . GLU D 2 161 ? 16.286 56.758 87.348 1.00 58.45 161 GLU B N 1
ATOM 8950 C CA . GLU D 2 161 ? 17.137 56.111 86.365 1.00 61.65 161 GLU B CA 1
ATOM 8951 C C . GLU D 2 161 ? 16.396 54.963 85.694 1.00 59.15 161 GLU B C 1
ATOM 8952 O O . GLU D 2 161 ? 15.411 54.427 86.209 1.00 57.54 161 GLU B O 1
ATOM 8964 N N . SER D 2 162 ? 16.885 54.615 84.511 1.00 47.23 162 SER B N 1
ATOM 8965 C CA . SER D 2 162 ? 16.288 53.588 83.676 1.00 46.07 162 SER B CA 1
ATOM 8966 C C . SER D 2 162 ? 17.428 52.987 82.875 1.00 47.08 162 SER B C 1
ATOM 8967 O O . SER D 2 162 ? 18.214 53.726 82.270 1.00 48.47 162 SER B O 1
ATOM 8975 N N . VAL D 2 163 ? 17.541 51.663 82.903 1.00 41.29 163 VAL B N 1
ATOM 8976 C CA . VAL D 2 163 ? 18.616 50.956 82.218 1.00 39.08 163 VAL B CA 1
ATOM 8977 C C . VAL D 2 163 ? 18.000 49.992 81.220 1.00 37.83 163 VAL B C 1
ATOM 8978 O O . VAL D 2 163 ? 17.020 49.308 81.528 1.00 40.33 163 VAL B O 1
ATOM 8991 N N . THR D 2 164 ? 18.580 49.930 80.029 1.00 30.45 164 THR B N 1
ATOM 8992 C CA . THR D 2 164 ? 18.019 49.112 78.969 1.00 32.07 164 THR B CA 1
ATOM 8993 C C . THR D 2 164 ? 18.406 47.650 79.161 1.00 32.20 164 THR B C 1
ATOM 8994 O O . THR D 2 164 ? 19.104 47.280 80.108 1.00 31.00 164 THR B O 1
ATOM 9005 N N . GLU D 2 165 ? 17.953 46.808 78.237 1.00 50.89 165 GLU B N 1
ATOM 9006 C CA . GLU D 2 165 ? 18.420 45.433 78.168 1.00 54.03 165 GLU B CA 1
ATOM 9007 C C . GLU D 2 165 ? 19.779 45.366 77.479 1.00 57.61 165 GLU B C 1
ATOM 9008 O O . GLU D 2 165 ? 20.111 46.200 76.633 1.00 63.33 165 GLU B O 1
ATOM 9020 N N . GLN D 2 166 ? 20.564 44.351 77.846 1.00 35.52 166 GLN B N 1
ATOM 9021 C CA . GLN D 2 166 ? 21.871 44.122 77.229 1.00 35.93 166 GLN B CA 1
ATOM 9022 C C . GLN D 2 166 ? 21.733 43.883 75.726 1.00 38.15 166 GLN B C 1
ATOM 9023 O O . GLN D 2 166 ? 21.117 42.902 75.304 1.00 39.72 166 GLN B O 1
ATOM 9037 N N . ASP D 2 167 ? 22.324 44.774 74.921 1.00 46.57 167 ASP B N 1
ATOM 9038 C CA . ASP D 2 167 ? 22.215 44.690 73.464 1.00 51.40 167 ASP B CA 1
ATOM 9039 C C . ASP D 2 167 ? 22.562 43.286 72.977 1.00 52.95 167 ASP B C 1
ATOM 9040 O O . ASP D 2 167 ? 23.515 42.663 73.447 1.00 49.29 167 ASP B O 1
ATOM 9049 N N . SER D 2 168 ? 21.758 42.773 72.049 1.00 74.89 168 SER B N 1
ATOM 9050 C CA . SER D 2 168 ? 22.004 41.444 71.506 1.00 75.99 168 SER B CA 1
ATOM 9051 C C . SER D 2 168 ? 23.094 41.437 70.441 1.00 75.26 168 SER B C 1
ATOM 9052 O O . SER D 2 168 ? 23.385 40.371 69.887 1.00 74.61 168 SER B O 1
ATOM 9060 N N . LYS D 2 169 ? 23.708 42.584 70.152 1.00 72.02 169 LYS B N 1
ATOM 9061 C CA . LYS D 2 169 ? 24.748 42.683 69.134 1.00 75.07 169 LYS B CA 1
ATOM 9062 C C . LYS D 2 169 ? 26.090 43.112 69.704 1.00 73.29 169 LYS B C 1
ATOM 9063 O O . LYS D 2 169 ? 27.096 42.435 69.463 1.00 75.19 169 LYS B O 1
ATOM 9082 N N . ASP D 2 170 ? 26.144 44.231 70.440 1.00 54.36 170 ASP B N 1
ATOM 9083 C CA . ASP D 2 170 ? 27.373 44.678 71.094 1.00 52.61 170 ASP B CA 1
ATOM 9084 C C . ASP D 2 170 ? 27.415 44.310 72.574 1.00 48.93 170 ASP B C 1
ATOM 9085 O O . ASP D 2 170 ? 28.440 44.531 73.227 1.00 46.18 170 ASP B O 1
ATOM 9094 N N . SER D 2 171 ? 26.335 43.731 73.105 1.00 44.18 171 SER B N 1
ATOM 9095 C CA . SER D 2 171 ? 26.270 43.223 74.480 1.00 45.79 171 SER B CA 1
ATOM 9096 C C . SER D 2 171 ? 26.398 44.334 75.516 1.00 50.42 171 SER B C 1
ATOM 9097 O O . SER D 2 171 ? 26.760 44.083 76.668 1.00 64.13 171 SER B O 1
ATOM 9105 N N . THR D 2 172 ? 26.079 45.560 75.123 1.00 52.49 172 THR B N 1
ATOM 9106 C CA . THR D 2 172 ? 26.273 46.724 75.972 1.00 48.00 172 THR B CA 1
ATOM 9107 C C . THR D 2 172 ? 24.991 47.073 76.716 1.00 44.20 172 THR B C 1
ATOM 9108 O O . THR D 2 172 ? 23.931 46.474 76.521 1.00 43.08 172 THR B O 1
ATOM 9119 N N . TYR D 2 173 ? 25.111 48.076 77.577 1.00 36.35 173 TYR B N 1
ATOM 9120 C CA . TYR D 2 173 ? 23.988 48.667 78.280 1.00 35.99 173 TYR B CA 1
ATOM 9121 C C . TYR D 2 173 ? 23.951 50.158 78.009 1.00 37.09 173 TYR B C 1
ATOM 9122 O O . TYR D 2 173 ? 24.968 50.770 77.681 1.00 35.68 173 TYR B O 1
ATOM 9140 N N . SER D 2 174 ? 22.770 50.741 78.168 1.00 35.73 174 SER B N 1
ATOM 9141 C CA . SER D 2 174 ? 22.614 52.187 78.141 1.00 34.15 174 SER B CA 1
ATOM 9142 C C . SER D 2 174 ? 21.761 52.599 79.332 1.00 33.80 174 SER B C 1
ATOM 9143 O O . SER D 2 174 ? 20.899 51.841 79.791 1.00 33.19 174 SER B O 1
ATOM 9151 N N . LEU D 2 175 ? 22.014 53.808 79.830 1.00 32.89 175 LEU B N 1
ATOM 9152 C CA . LEU D 2 175 ? 21.344 54.323 81.014 1.00 31.15 175 LEU B CA 1
ATOM 9153 C C . LEU D 2 175 ? 20.791 55.716 80.751 1.00 32.65 175 LEU B C 1
ATOM 9154 O O . LEU D 2 175 ? 21.420 56.528 80.067 1.00 32.66 175 LEU B O 1
ATOM 9170 N N . SER D 2 176 ? 19.606 55.979 81.298 1.00 34.88 176 SER B N 1
ATOM 9171 C CA . SER D 2 176 ? 18.994 57.300 81.292 1.00 35.04 176 SER B CA 1
ATOM 9172 C C . SER D 2 176 ? 18.718 57.704 82.734 1.00 31.92 176 SER B C 1
ATOM 9173 O O . SER D 2 176 ? 18.159 56.916 83.508 1.00 30.38 176 SER B O 1
ATOM 9181 N N . SER D 2 177 ? 19.139 58.916 83.094 1.00 29.25 177 SER B N 1
ATOM 9182 C CA . SER D 2 177 ? 18.839 59.516 84.387 1.00 29.28 177 SER B CA 1
ATOM 9183 C C . SER D 2 177 ? 18.135 60.847 84.166 1.00 30.25 177 SER B C 1
ATOM 9184 O O . SER D 2 177 ? 18.611 61.683 83.389 1.00 30.89 177 SER B O 1
ATOM 9192 N N . THR D 2 178 ? 17.023 61.052 84.863 1.00 31.03 178 THR B N 1
ATOM 9193 C CA . THR D 2 178 ? 16.273 62.295 84.769 1.00 32.61 178 THR B CA 1
ATOM 9194 C C . THR D 2 178 ? 16.243 62.971 86.131 1.00 32.16 178 THR B C 1
ATOM 9195 O O . THR D 2 178 ? 15.907 62.340 87.139 1.00 31.62 178 THR B O 1
ATOM 9206 N N . LEU D 2 179 ? 16.644 64.238 86.157 1.00 38.85 179 LEU B N 1
ATOM 9207 C CA . LEU D 2 179 ? 16.616 65.058 87.360 1.00 40.27 179 LEU B CA 1
ATOM 9208 C C . LEU D 2 179 ? 15.490 66.075 87.197 1.00 41.33 179 LEU B C 1
ATOM 9209 O O . LEU D 2 179 ? 15.551 66.934 86.313 1.00 43.61 179 LEU B O 1
ATOM 9225 N N . THR D 2 180 ? 14.465 65.970 88.038 1.00 44.61 180 THR B N 1
ATOM 9226 C CA . THR D 2 180 ? 13.289 66.821 87.930 1.00 49.32 180 THR B CA 1
ATOM 9227 C C . THR D 2 180 ? 13.319 67.891 89.014 1.00 49.84 180 THR B C 1
ATOM 9228 O O . THR D 2 180 ? 13.645 67.612 90.172 1.00 48.61 180 THR B O 1
ATOM 9239 N N . LEU D 2 181 ? 12.977 69.118 88.624 1.00 43.18 181 LEU B N 1
ATOM 9240 C CA . LEU D 2 181 ? 12.947 70.254 89.529 1.00 44.21 181 LEU B CA 1
ATOM 9241 C C . LEU D 2 181 ? 11.721 71.095 89.214 1.00 48.52 181 LEU B C 1
ATOM 9242 O O . LEU D 2 181 ? 11.067 70.912 88.185 1.00 53.09 181 LEU B O 1
ATOM 9258 N N . SER D 2 182 ? 11.407 72.027 90.109 1.00 52.51 182 SER B N 1
ATOM 9259 C CA . SER D 2 182 ? 10.426 73.058 89.803 1.00 55.49 182 SER B CA 1
ATOM 9260 C C . SER D 2 182 ? 11.072 74.138 88.942 1.00 55.93 182 SER B C 1
ATOM 9261 O O . SER D 2 182 ? 12.259 74.441 89.091 1.00 58.88 182 SER B O 1
ATOM 9269 N N . LYS D 2 183 ? 10.293 74.710 88.016 1.00 51.25 183 LYS B N 1
ATOM 9270 C CA . LYS D 2 183 ? 10.813 75.852 87.271 1.00 52.55 183 LYS B CA 1
ATOM 9271 C C . LYS D 2 183 ? 11.393 76.884 88.228 1.00 53.75 183 LYS B C 1
ATOM 9272 O O . LYS D 2 183 ? 12.398 77.533 87.912 1.00 53.81 183 LYS B O 1
ATOM 9291 N N . ALA D 2 184 ? 10.784 77.040 89.405 1.00 54.85 184 ALA B N 1
ATOM 9292 C CA . ALA D 2 184 ? 11.303 77.945 90.422 1.00 56.10 184 ALA B CA 1
ATOM 9293 C C . ALA D 2 184 ? 12.763 77.626 90.720 1.00 53.86 184 ALA B C 1
ATOM 9294 O O . ALA D 2 184 ? 13.655 78.438 90.441 1.00 54.39 184 ALA B O 1
ATOM 9301 N N . ASP D 2 185 ? 13.020 76.432 91.267 1.00 52.71 185 ASP B N 1
ATOM 9302 C CA . ASP D 2 185 ? 14.372 76.113 91.702 1.00 54.05 185 ASP B CA 1
ATOM 9303 C C . ASP D 2 185 ? 15.333 75.961 90.535 1.00 49.94 185 ASP B C 1
ATOM 9304 O O . ASP D 2 185 ? 16.542 76.124 90.721 1.00 48.55 185 ASP B O 1
ATOM 9313 N N . TYR D 2 186 ? 14.835 75.654 89.340 1.00 56.10 186 TYR B N 1
ATOM 9314 C CA . TYR D 2 186 ? 15.721 75.547 88.188 1.00 54.61 186 TYR B CA 1
ATOM 9315 C C . TYR D 2 186 ? 16.341 76.893 87.846 1.00 54.82 186 TYR B C 1
ATOM 9316 O O . TYR D 2 186 ? 17.557 76.996 87.649 1.00 51.88 186 TYR B O 1
ATOM 9334 N N . GLU D 2 187 ? 15.510 77.939 87.751 1.00 67.17 187 GLU B N 1
ATOM 9335 C CA . GLU D 2 187 ? 15.989 79.284 87.445 1.00 67.83 187 GLU B CA 1
ATOM 9336 C C . GLU D 2 187 ? 16.694 79.940 88.638 1.00 66.46 187 GLU B C 1
ATOM 9337 O O . GLU D 2 187 ? 17.041 81.121 88.595 1.00 71.16 187 GLU B O 1
ATOM 9349 N N . LYS D 2 188 ? 16.927 79.199 89.719 1.00 67.41 188 LYS B N 1
ATOM 9350 C CA . LYS D 2 188 ? 17.612 79.728 90.890 1.00 70.81 188 LYS B CA 1
ATOM 9351 C C . LYS D 2 188 ? 19.092 79.374 90.925 1.00 71.01 188 LYS B C 1
ATOM 9352 O O . LYS D 2 188 ? 19.854 80.040 91.635 1.00 74.43 188 LYS B O 1
ATOM 9371 N N . HIS D 2 189 ? 19.525 78.368 90.174 1.00 41.21 189 HIS B N 1
ATOM 9372 C CA . HIS D 2 189 ? 20.937 78.026 90.101 1.00 40.81 189 HIS B CA 1
ATOM 9373 C C . HIS D 2 189 ? 21.414 78.061 88.659 1.00 42.09 189 HIS B C 1
ATOM 9374 O O . HIS D 2 189 ? 20.626 78.170 87.718 1.00 43.11 189 HIS B O 1
ATOM 9389 N N . LYS D 2 190 ? 22.722 77.916 88.482 1.00 61.93 190 LYS B N 1
ATOM 9390 C CA . LYS D 2 190 ? 23.313 78.181 87.180 1.00 63.46 190 LYS B CA 1
ATOM 9391 C C . LYS D 2 190 ? 23.892 76.948 86.501 1.00 64.16 190 LYS B C 1
ATOM 9392 O O . LYS D 2 190 ? 23.573 76.682 85.342 1.00 71.07 190 LYS B O 1
ATOM 9411 N N . VAL D 2 191 ? 24.743 76.186 87.173 1.00 46.66 191 VAL B N 1
ATOM 9412 C CA . VAL D 2 191 ? 25.485 75.104 86.538 1.00 46.11 191 VAL B CA 1
ATOM 9413 C C . VAL D 2 191 ? 24.831 73.772 86.887 1.00 47.69 191 VAL B C 1
ATOM 9414 O O . VAL D 2 191 ? 24.657 73.454 88.070 1.00 49.58 191 VAL B O 1
ATOM 9427 N N . TYR D 2 192 ? 24.516 72.986 85.855 1.00 39.40 192 TYR B N 1
ATOM 9428 C CA . TYR D 2 192 ? 23.957 71.652 86.014 1.00 38.02 192 TYR B CA 1
ATOM 9429 C C . TYR D 2 192 ? 24.943 70.661 85.419 1.00 37.97 192 TYR B C 1
ATOM 9430 O O . TYR D 2 192 ? 25.376 70.822 84.274 1.00 39.34 192 TYR B O 1
ATOM 9448 N N . ALA D 2 193 ? 25.306 69.645 86.199 1.00 36.51 193 ALA B N 1
ATOM 9449 C CA . ALA D 2 193 ? 26.342 68.722 85.771 1.00 36.53 193 ALA B CA 1
ATOM 9450 C C . ALA D 2 193 ? 26.025 67.304 86.218 1.00 35.11 193 ALA B C 1
ATOM 9451 O O . ALA D 2 193 ? 25.343 67.059 87.217 1.00 33.82 193 ALA B O 1
ATOM 9458 N N . CYS D 2 194 ? 26.586 66.372 85.464 1.00 44.46 194 CYS B N 1
ATOM 9459 C CA . CYS D 2 194 ? 26.232 64.962 85.529 1.00 41.58 194 CYS B CA 1
ATOM 9460 C C . CYS D 2 194 ? 27.545 64.211 85.717 1.00 40.48 194 CYS B C 1
ATOM 9461 O O . CYS D 2 194 ? 28.295 64.028 84.754 1.00 42.33 194 CYS B O 1
ATOM 9468 N N . GLU D 2 195 ? 27.854 63.823 86.954 1.00 35.30 195 GLU B N 1
ATOM 9469 C CA . GLU D 2 195 ? 29.088 63.097 87.238 1.00 37.16 195 GLU B CA 1
ATOM 9470 C C . GLU D 2 195 ? 28.837 61.602 87.081 1.00 38.57 195 GLU B C 1
ATOM 9471 O O . GLU D 2 195 ? 27.881 61.068 87.654 1.00 39.50 195 GLU B O 1
ATOM 9483 N N . VAL D 2 196 ? 29.703 60.929 86.321 1.00 40.54 196 VAL B N 1
ATOM 9484 C CA . VAL D 2 196 ? 29.537 59.514 86.008 1.00 40.22 196 VAL B CA 1
ATOM 9485 C C . VAL D 2 196 ? 30.770 58.728 86.444 1.00 41.16 196 VAL B C 1
ATOM 9486 O O . VAL D 2 196 ? 31.905 59.197 86.300 1.00 43.23 196 VAL B O 1
ATOM 9499 N N . THR D 2 197 ? 30.537 57.511 86.946 1.00 48.61 197 THR B N 1
ATOM 9500 C CA . THR D 2 197 ? 31.595 56.608 87.385 1.00 48.48 197 THR B CA 1
ATOM 9501 C C . THR D 2 197 ? 31.366 55.212 86.815 1.00 51.49 197 THR B C 1
ATOM 9502 O O . THR D 2 197 ? 30.269 54.656 86.940 1.00 53.07 197 THR B O 1
ATOM 9513 N N . HIS D 2 198 ? 32.411 54.644 86.211 1.00 37.22 198 HIS B N 1
ATOM 9514 C CA . HIS D 2 198 ? 32.341 53.343 85.558 1.00 35.22 198 HIS B CA 1
ATOM 9515 C C . HIS D 2 198 ? 33.739 52.745 85.495 1.00 36.35 198 HIS B C 1
ATOM 9516 O O . HIS D 2 198 ? 34.739 53.467 85.454 1.00 38.79 198 HIS B O 1
ATOM 9531 N N . GLN D 2 199 ? 33.803 51.413 85.463 1.00 55.40 199 GLN B N 1
ATOM 9532 C CA . GLN D 2 199 ? 35.093 50.736 85.561 1.00 57.32 199 GLN B CA 1
ATOM 9533 C C . GLN D 2 199 ? 36.013 51.083 84.396 1.00 60.51 199 GLN B C 1
ATOM 9534 O O . GLN D 2 199 ? 37.241 51.074 84.553 1.00 61.31 199 GLN B O 1
ATOM 9548 N N . GLY D 2 200 ? 35.447 51.396 83.230 1.00 55.92 200 GLY B N 1
ATOM 9549 C CA . GLY D 2 200 ? 36.217 51.643 82.028 1.00 55.94 200 GLY B CA 1
ATOM 9550 C C . GLY D 2 200 ? 36.840 53.008 81.928 1.00 54.54 200 GLY B C 1
ATOM 9551 O O . GLY D 2 200 ? 37.619 53.257 81.001 1.00 53.62 200 GLY B O 1
ATOM 9555 N N . LEU D 2 201 ? 36.528 53.896 82.867 1.00 49.42 201 LEU B N 1
ATOM 9556 C CA . LEU D 2 201 ? 37.021 55.265 82.850 1.00 49.39 201 LEU B CA 1
ATOM 9557 C C . LEU D 2 201 ? 38.068 55.473 83.937 1.00 46.24 201 LEU B C 1
ATOM 9558 O O . LEU D 2 201 ? 37.838 55.139 85.105 1.00 43.40 201 LEU B O 1
ATOM 9574 N N . SER D 2 202 ? 39.212 56.041 83.536 1.00 62.66 202 SER B N 1
ATOM 9575 C CA . SER D 2 202 ? 40.293 56.343 84.468 1.00 65.92 202 SER B CA 1
ATOM 9576 C C . SER D 2 202 ? 39.802 57.138 85.672 1.00 64.98 202 SER B C 1
ATOM 9577 O O . SER D 2 202 ? 40.189 56.856 86.813 1.00 60.69 202 SER B O 1
ATOM 9585 N N . SER D 2 203 ? 38.982 58.157 85.437 1.00 59.26 203 SER B N 1
ATOM 9586 C CA . SER D 2 203 ? 38.470 58.996 86.506 1.00 55.34 203 SER B CA 1
ATOM 9587 C C . SER D 2 203 ? 37.069 59.449 86.146 1.00 52.02 203 SER B C 1
ATOM 9588 O O . SER D 2 203 ? 36.629 59.290 84.995 1.00 55.81 203 SER B O 1
ATOM 9596 N N . PRO D 2 204 ? 36.342 60.027 87.095 1.00 36.68 204 PRO B N 1
ATOM 9597 C CA . PRO D 2 204 ? 34.976 60.483 86.818 1.00 36.06 204 PRO B CA 1
ATOM 9598 C C . PRO D 2 204 ? 34.906 61.374 85.586 1.00 37.29 204 PRO B C 1
ATOM 9599 O O . PRO D 2 204 ? 35.782 62.208 85.335 1.00 38.24 204 PRO B O 1
ATOM 9610 N N . VAL D 2 205 ? 33.846 61.174 84.812 1.00 37.33 205 VAL B N 1
ATOM 9611 C CA . VAL D 2 205 ? 33.520 62.024 83.677 1.00 38.45 205 VAL B CA 1
ATOM 9612 C C . VAL D 2 205 ? 32.358 62.913 84.081 1.00 37.68 205 VAL B C 1
ATOM 9613 O O . VAL D 2 205 ? 31.305 62.418 84.503 1.00 36.58 205 VAL B O 1
ATOM 9626 N N . THR D 2 206 ? 32.539 64.219 83.932 1.00 38.36 206 THR B N 1
ATOM 9627 C CA . THR D 2 206 ? 31.516 65.198 84.266 1.00 37.93 206 THR B CA 1
ATOM 9628 C C . THR D 2 206 ? 31.181 65.983 83.010 1.00 39.41 206 THR B C 1
ATOM 9629 O O . THR D 2 206 ? 32.053 66.644 82.438 1.00 40.68 206 THR B O 1
ATOM 9640 N N . LYS D 2 207 ? 29.932 65.892 82.573 1.00 39.34 207 LYS B N 1
ATOM 9641 C CA . LYS D 2 207 ? 29.413 66.713 81.489 1.00 40.75 207 LYS B CA 1
ATOM 9642 C C . LYS D 2 207 ? 28.447 67.727 82.086 1.00 40.33 207 LYS B C 1
ATOM 9643 O O . LYS D 2 207 ? 27.601 67.366 82.912 1.00 38.97 207 LYS B O 1
ATOM 9662 N N . SER D 2 208 ? 28.603 68.997 81.704 1.00 42.49 208 SER B N 1
ATOM 9663 C CA . SER D 2 208 ? 27.797 70.073 82.265 1.00 42.37 208 SER B CA 1
ATOM 9664 C C . SER D 2 208 ? 27.240 70.974 81.169 1.00 44.12 208 SER B C 1
ATOM 9665 O O . SER D 2 208 ? 27.677 70.943 80.016 1.00 45.53 208 SER B O 1
ATOM 9673 N N . PHE D 2 209 ? 26.274 71.802 81.566 1.00 43.21 209 PHE B N 1
ATOM 9674 C CA . PHE D 2 209 ? 25.830 72.948 80.783 1.00 44.99 209 PHE B CA 1
ATOM 9675 C C . PHE D 2 209 ? 25.568 74.090 81.760 1.00 44.84 209 PHE B C 1
ATOM 9676 O O . PHE D 2 209 ? 25.323 73.858 82.944 1.00 43.29 209 PHE B O 1
ATOM 9693 N N . ASN D 2 210 ? 25.662 75.325 81.276 1.00 75.55 210 ASN B N 1
ATOM 9694 C CA . ASN D 2 210 ? 25.378 76.492 82.102 1.00 75.10 210 ASN B CA 1
ATOM 9695 C C . ASN D 2 210 ? 24.031 77.068 81.686 1.00 73.03 210 ASN B C 1
ATOM 9696 O O . ASN D 2 210 ? 23.820 77.370 80.505 1.00 74.03 210 ASN B O 1
ATOM 9707 N N . ARG D 2 211 ? 23.123 77.217 82.657 1.00 50.55 211 ARG B N 1
ATOM 9708 C CA . ARG D 2 211 ? 21.757 77.658 82.389 1.00 51.78 211 ARG B CA 1
ATOM 9709 C C . ARG D 2 211 ? 21.752 78.972 81.624 1.00 54.25 211 ARG B C 1
ATOM 9710 O O . ARG D 2 211 ? 22.162 80.013 82.151 1.00 54.38 211 ARG B O 1
ATOM 9731 N N . GLY D 2 212 ? 21.292 78.924 80.377 1.00 89.61 212 GLY B N 1
ATOM 9732 C CA . GLY D 2 212 ? 21.060 80.109 79.596 1.00 93.05 212 GLY B CA 1
ATOM 9733 C C . GLY D 2 212 ? 22.188 80.488 78.667 1.00 96.94 212 GLY B C 1
ATOM 9734 O O . GLY D 2 212 ? 21.963 81.266 77.735 1.00 98.61 212 GLY B O 1
ATOM 9738 N N . GLU D 2 213 ? 23.389 79.961 78.888 1.00 104.10 213 GLU B N 1
ATOM 9739 C CA . GLU D 2 213 ? 24.525 80.320 78.058 1.00 104.84 213 GLU B CA 1
ATOM 9740 C C . GLU D 2 213 ? 24.469 79.573 76.731 1.00 104.09 213 GLU B C 1
ATOM 9741 O O . GLU D 2 213 ? 24.007 78.430 76.650 1.00 98.48 213 GLU B O 1
ATOM 9753 N N . CYS D 2 214 ? 24.933 80.245 75.681 1.00 114.42 214 CYS B N 1
ATOM 9754 C CA . CYS D 2 214 ? 24.946 79.686 74.332 1.00 115.00 214 CYS B CA 1
ATOM 9755 C C . CYS D 2 214 ? 26.078 78.666 74.196 1.00 111.57 214 CYS B C 1
ATOM 9756 O O . CYS D 2 214 ? 25.866 77.460 74.329 1.00 109.30 214 CYS B O 1
#

Sequence (886 aa):
QVQLIQSGPQFKTPGASVTVSCKASGYIFTDYLIHWVRLVPGKGLEWLGRINTNAGLMYLSHKFEGRLILRRVVDWRTPSLGTVNMELRNVRSDDSAIYFCGRVVDGFNAAGPLEFWGQGSPVIVSSASTKGPSVFPLAPSSKSTSGGTAALGCLVKDYFPEPVTVSWNSGALTSGVHTFPAVLQSSGLYSLSSVVTVPSSSLGTQTYICNVNHKPSNTKVDKKVEPKSQVVMTQSPATLSLSPGETAAVSCRASQYVDRSISWYQLKTGRAPRLLVYAASSRSIGVPDRFSGSGSGRDFTLTIRGVQSDDFALYYCQQDYYWPVTFGQGTRLDMKRTVAAPSVFIFPPSDEQLKSGTASVVCLLNNFYPREAKVQWKVDNALQSGNSQESVTEQDSKDSTYSLSSTLTLSKADYEKHKVYACEVTHQGLSSPVTKSFNRGECQVQLIQSGPQFKTPGASVTVSCKASGYIFTDYLIHWVRLVPGKGLEWLGRINTNAGLMYLSHKFEGRLILRRVVDWRTPSLGTVNMELRNVRSDDSAIYFCGRVVDGFNAAGPLEFWGQGSPVIVSSASTKGPSVFPLAPSSKSTSGGTAALGCLVKDYFPEPVTVSWNSGALTSGVHTFPAVLQSSGLYSLSSVVTVPSSSLGTQTYICNVNHKPSNTKVDKKVEPKSQVVMTQSPATLSLSPGETAAVSCRASQYVDRSISWYQLKTGRAPRLLVYAASSRSIGVPDRFSGSGSGRDFTLTIRGVQSDDFALYYCQQDYYWPVTFGQGTRLDMKRTVAAPSVFIFPPSDEQLKSGTASVVCLLNNFYPREAKVQWKVDNALQSGNSQESVTEQDSKDSTYSLSSTLTLSKADYEKHKVYACEVTHQGLSSPVTKSFNRGEC

Secondary structure (DSSP, 8-state):
--EEEEPPPEEE-TT--EEEEEEEESS-GGGS-EEEEEE-TTS-EEEEEEE-TTT--EEE-GGGTTTEEEEEEE-TT-SSEEEEEEEE-S--GGG-EEEEEEEEPTTGGGS--EEEE---EEEEE-S---BPPEEEEE--SS-STT-SEEEEEEEEEEEBSS-EEEEEGGGT--TTEEEPPPEE-TTS-EEEEEEEEEEGGGBTTB--EEEEEETTTTEEEEEE-----/---EEEE-SEEEE-BTB-EEEEEEESS--TT-EEEEEE-TTS--EEEEETTTEEPTTS-TTEEEEEETTEEEEEESS--GGG-EEEEEEE-SSSSPEE---EEEEE----B--EEEEEPPPHHHHTTTEEEEEEEEEEEBSS-EEEEEEETTEEP-SSEEEEE-PPPTTT--EEEEEEEEEEHHHHTT--EEEEEEEETTSSS-EEEEEETT--/--EEEEPPPEEE-TT--EEEEEEEESS-GGGS-EEEEEE-SSS-EEEEEEE-TTT--EEE-GGGTTTEEEEEEE-TT-SSEEEEEEEE-S--GGG-EEEEEEEEPTT-TTS--EEEE---EEEEE-S---BPPEEEEE---TT---SSEEEEEEEEEEEBSS--EEEEGGGT--TTEEEPPPEE-TTS-EEEEEEEEEETTTTTTS-EEEEEEEGGGTEEEEEEE----/---EEEE-SEEEE-TT--EEEEEEESS--TT-EEEEEE-TTS--EEEEETTTEEPTT--TTEEEEE-SSEEEEEESS--GGG-SEEEEEE-SSSSPEE---EEEEE----BPPEEEEEPPPHHHHHHTEEEEEEEEEEEBSS--EEEEEETTEEP-SSEEEEE----SSS--EEEEEEEEEEHHHHTT--EEEEEEE-TTSSS-EEEEEETT--